Protein AF-0000000079818088 (afdb_homodimer)

Organism: NCBI:txid1608957

Structure (mmCIF, N/CA/C/O backbone):
data_AF-0000000079818088-model_v1
#
loop_
_entity.id
_entity.type
_entity.pdbx_description
1 polymer 'Serine phosphatase RsbU, regulator of sigma subunit'
#
loop_
_atom_site.group_PDB
_atom_site.id
_atom_site.type_symbol
_atom_site.label_atom_id
_atom_site.label_alt_id
_atom_site.label_comp_id
_atom_site.label_asym_id
_atom_site.label_entity_id
_atom_site.label_seq_id
_atom_site.pdbx_PDB_ins_code
_atom_site.Cartn_x
_atom_site.Cartn_y
_atom_site.Cartn_z
_atom_site.occupancy
_atom_site.B_iso_or_equiv
_atom_site.auth_seq_id
_atom_site.auth_comp_id
_atom_site.auth_asym_id
_atom_site.auth_atom_id
_atom_site.pdbx_PDB_model_num
ATOM 1 N N . MET A 1 1 ? -33.312 -54.969 -71.938 1 25.45 1 MET A N 1
ATOM 2 C CA . MET A 1 1 ? -31.859 -55.062 -71.75 1 25.45 1 MET A CA 1
ATOM 3 C C . MET A 1 1 ? -31.438 -54.375 -70.438 1 25.45 1 MET A C 1
ATOM 5 O O . MET A 1 1 ? -31.328 -53.156 -70.375 1 25.45 1 MET A O 1
ATOM 9 N N . THR A 1 2 ? -31.984 -54.812 -69.25 1 28.45 2 THR A N 1
ATOM 10 C CA . THR A 1 2 ? -31.984 -54.469 -67.812 1 28.45 2 THR A CA 1
ATOM 11 C C . THR A 1 2 ? -30.594 -54.688 -67.25 1 28.45 2 THR A C 1
ATOM 13 O O . THR A 1 2 ? -30.094 -55.812 -67.188 1 28.45 2 THR A O 1
ATOM 16 N N . ASP A 1 3 ? -29.594 -53.656 -67.5 1 27.08 3 ASP A N 1
ATOM 17 C CA . ASP A 1 3 ? -28.188 -53.562 -67.062 1 27.08 3 ASP A CA 1
ATOM 18 C C . ASP A 1 3 ? -28.016 -53.688 -65.562 1 27.08 3 ASP A C 1
ATOM 20 O O . ASP A 1 3 ? -28.578 -52.906 -64.812 1 27.08 3 ASP A O 1
ATOM 24 N N . SER A 1 4 ? -27.828 -54.938 -65.062 1 26.77 4 SER A N 1
ATOM 25 C CA . SER A 1 4 ? -27.609 -55.406 -63.719 1 26.77 4 SER A CA 1
ATOM 26 C C . SER A 1 4 ? -26.312 -54.812 -63.125 1 26.77 4 SER A C 1
ATOM 28 O O . SER A 1 4 ? -25.219 -55.125 -63.594 1 26.77 4 SER A O 1
ATOM 30 N N . LEU A 1 5 ? -26.281 -53.531 -62.688 1 28.08 5 LEU A N 1
ATOM 31 C CA . LEU A 1 5 ? -25.188 -52.844 -62 1 28.08 5 LEU A CA 1
ATOM 32 C C . LEU A 1 5 ? -24.719 -53.625 -60.781 1 28.08 5 LEU A C 1
ATOM 34 O O . LEU A 1 5 ? -25.484 -53.844 -59.844 1 28.08 5 LEU A O 1
ATOM 38 N N . SER A 1 6 ? -23.875 -54.719 -60.969 1 26.61 6 SER A N 1
ATOM 39 C CA . SER A 1 6 ? -23.203 -55.531 -59.938 1 26.61 6 SER A CA 1
ATOM 40 C C . SER A 1 6 ? -22.422 -54.625 -58.969 1 26.61 6 SER A C 1
ATOM 42 O O . SER A 1 6 ? -21.688 -53.75 -59.406 1 26.61 6 SER A O 1
ATOM 44 N N . SER A 1 7 ? -22.953 -54.375 -57.812 1 25.59 7 SER A N 1
ATOM 45 C CA . SER A 1 7 ? -22.438 -53.688 -56.656 1 25.59 7 SER A CA 1
ATOM 46 C C . SER A 1 7 ? -21.078 -54.219 -56.219 1 25.59 7 SER A C 1
ATOM 48 O O . SER A 1 7 ? -20.984 -55.344 -55.719 1 25.59 7 SER A O 1
ATOM 50 N N . ARG A 1 8 ? -20 -54.031 -57 1 33.06 8 ARG A N 1
ATOM 51 C CA . ARG A 1 8 ? -18.641 -54.406 -56.594 1 33.06 8 ARG A CA 1
ATOM 52 C C . ARG A 1 8 ? -18.328 -53.875 -55.188 1 33.06 8 ARG A C 1
ATOM 54 O O . ARG A 1 8 ? -18.156 -52.688 -55 1 33.06 8 ARG A O 1
ATOM 61 N N . SER A 1 9 ? -18.984 -54.562 -54.156 1 26.69 9 SER A N 1
ATOM 62 C CA . SER A 1 9 ? -18.516 -54.312 -52.812 1 26.69 9 SER A CA 1
ATOM 63 C C . SER A 1 9 ? -17 -54.469 -52.719 1 26.69 9 SER A C 1
ATOM 65 O O . SER A 1 9 ? -16.484 -55.594 -52.844 1 26.69 9 SER A O 1
ATOM 67 N N . ASP A 1 10 ? -16.188 -53.75 -53.281 1 30.17 10 ASP A N 1
ATOM 68 C CA . ASP A 1 10 ? -14.742 -53.781 -53.156 1 30.17 10 ASP A CA 1
ATOM 69 C C . ASP A 1 10 ? -14.32 -53.969 -51.688 1 30.17 10 ASP A C 1
ATOM 71 O O . ASP A 1 10 ? -14.562 -53.094 -50.844 1 30.17 10 ASP A O 1
ATOM 75 N N . GLY A 1 11 ? -14.484 -55.219 -51.125 1 28.33 11 GLY A N 1
ATOM 76 C CA . GLY A 1 11 ? -14.023 -55.625 -49.812 1 28.33 11 GLY A CA 1
ATOM 77 C C . GLY A 1 11 ? -12.617 -55.156 -49.5 1 28.33 11 GLY A C 1
ATOM 78 O O . GLY A 1 11 ? -11.68 -55.438 -50.25 1 28.33 11 GLY A O 1
ATOM 79 N N . VAL A 1 12 ? -12.43 -54 -49.156 1 34.38 12 VAL A N 1
ATOM 80 C CA . VAL A 1 12 ? -11.148 -53.594 -48.594 1 34.38 12 VAL A CA 1
ATOM 81 C C . VAL A 1 12 ? -10.547 -54.75 -47.781 1 34.38 12 VAL A C 1
ATOM 83 O O . VAL A 1 12 ? -11.188 -55.25 -46.875 1 34.38 12 VAL A O 1
ATOM 86 N N . GLY A 1 13 ? -9.859 -55.688 -48.469 1 32.5 13 GLY A N 1
ATOM 87 C CA . GLY A 1 13 ? -9.102 -56.719 -47.781 1 32.5 13 GLY A CA 1
ATOM 88 C C . GLY A 1 13 ? -8.531 -56.312 -46.469 1 32.5 13 GLY A C 1
ATOM 89 O O . GLY A 1 13 ? -8.445 -55.094 -46.156 1 32.5 13 GLY A O 1
ATOM 90 N N . PRO A 1 14 ? -8.547 -57.188 -45.5 1 33.62 14 PRO A N 1
ATOM 91 C CA . PRO A 1 14 ? -7.949 -56.906 -44.219 1 33.62 14 PRO A CA 1
ATOM 92 C C . PRO A 1 14 ? -6.578 -56.219 -44.312 1 33.62 14 PRO A C 1
ATOM 94 O O . PRO A 1 14 ? -5.742 -56.656 -45.125 1 33.62 14 PRO A O 1
ATOM 97 N N . VAL A 1 15 ? -6.523 -54.938 -44.531 1 37 15 VAL A N 1
ATOM 98 C CA . VAL A 1 15 ? -5.199 -54.344 -44.438 1 37 15 VAL A CA 1
ATOM 99 C C . VAL A 1 15 ? -4.328 -55.156 -43.5 1 37 15 VAL A C 1
ATOM 101 O O . VAL A 1 15 ? -4.66 -55.344 -42.312 1 37 15 VAL A O 1
ATOM 104 N N . LEU A 1 16 ? -3.646 -56.188 -43.969 1 38.75 16 LEU A N 1
ATOM 105 C CA . LEU A 1 16 ? -2.635 -56.938 -43.219 1 38.75 16 LEU A CA 1
ATOM 106 C C . LEU A 1 16 ? -1.847 -56.031 -42.312 1 38.75 16 LEU A C 1
ATOM 108 O O . LEU A 1 16 ? -1.22 -55.062 -42.75 1 38.75 16 LEU A O 1
ATOM 112 N N . VAL A 1 17 ? -2.377 -55.781 -41.188 1 42.09 17 VAL A N 1
ATOM 113 C CA . VAL A 1 17 ? -1.629 -55.125 -40.094 1 42.09 17 VAL A CA 1
ATOM 114 C C . VAL A 1 17 ? -0.232 -55.75 -40 1 42.09 17 VAL A C 1
ATOM 116 O O . VAL A 1 17 ? -0.086 -56.969 -39.812 1 42.09 17 VAL A O 1
ATOM 119 N N . PRO A 1 18 ? 0.665 -55.25 -40.781 1 43.31 18 PRO A N 1
ATOM 120 C CA . PRO A 1 18 ? 1.98 -55.875 -40.625 1 43.31 18 PRO A CA 1
ATOM 121 C C . PRO A 1 18 ? 2.201 -56.406 -39.219 1 43.31 18 PRO A C 1
ATOM 123 O O . PRO A 1 18 ? 1.61 -55.906 -38.25 1 43.31 18 PRO A O 1
ATOM 126 N N . ASP A 1 19 ? 2.504 -57.688 -38.969 1 43.06 19 ASP A N 1
ATOM 127 C CA . ASP A 1 19 ? 2.998 -58.312 -37.719 1 43.06 19 ASP A CA 1
ATOM 128 C C . ASP A 1 19 ? 3.791 -57.312 -36.906 1 43.06 19 ASP A C 1
ATOM 130 O O . ASP A 1 19 ? 4.992 -57.125 -37.094 1 43.06 19 ASP A O 1
ATOM 134 N N . ASP A 1 20 ? 3.531 -56.062 -36.812 1 51.38 20 ASP A N 1
ATOM 135 C CA . ASP A 1 20 ? 4.121 -54.969 -36.062 1 51.38 20 ASP A CA 1
ATOM 136 C C . ASP A 1 20 ? 4.586 -55.438 -34.688 1 51.38 20 ASP A C 1
ATOM 138 O O . ASP A 1 20 ? 3.787 -55.938 -33.906 1 51.38 20 ASP A O 1
ATOM 142 N N . ASP A 1 21 ? 5.934 -55.812 -34.5 1 63.12 21 ASP A N 1
ATOM 143 C CA . ASP A 1 21 ? 6.672 -56.469 -33.438 1 63.12 21 ASP A CA 1
ATOM 144 C C . ASP A 1 21 ? 6.391 -55.781 -32.094 1 63.12 21 ASP A C 1
ATOM 146 O O . ASP A 1 21 ? 6.594 -54.594 -31.938 1 63.12 21 ASP A O 1
ATOM 150 N N . ALA A 1 22 ? 5.418 -56.312 -31.469 1 66.38 22 ALA A N 1
ATOM 151 C CA . ALA A 1 22 ? 5.109 -56 -30.078 1 66.38 22 ALA A CA 1
ATOM 152 C C . ALA A 1 22 ? 6.383 -55.719 -29.281 1 66.38 22 ALA A C 1
ATOM 154 O O . ALA A 1 22 ? 6.391 -54.875 -28.391 1 66.38 22 ALA A O 1
ATOM 155 N N . GLU A 1 23 ? 7.438 -56.375 -29.781 1 71.69 23 GLU A N 1
ATOM 156 C CA . GLU A 1 23 ? 8.703 -56.188 -29.062 1 71.69 23 GLU A CA 1
ATOM 157 C C . GLU A 1 23 ? 9.289 -54.812 -29.328 1 71.69 23 GLU A C 1
ATOM 159 O O . GLU A 1 23 ? 9.789 -54.156 -28.406 1 71.69 23 GLU A O 1
ATOM 164 N N . ASP A 1 24 ? 9.242 -54.406 -30.516 1 73.44 24 ASP A N 1
ATOM 165 C CA . ASP A 1 24 ? 9.766 -53.094 -30.844 1 73.44 24 ASP A CA 1
ATOM 166 C C . ASP A 1 24 ? 8.945 -51.969 -30.188 1 73.44 24 ASP A C 1
ATOM 168 O O . ASP A 1 24 ? 9.492 -50.969 -29.734 1 73.44 24 ASP A O 1
ATOM 172 N N . LEU A 1 25 ? 7.637 -52.25 -30.094 1 70.88 25 LEU A N 1
ATOM 173 C CA . LEU A 1 25 ? 6.75 -51.25 -29.469 1 70.88 25 LEU A CA 1
ATOM 174 C C . LEU A 1 25 ? 7.027 -51.156 -27.969 1 70.88 25 LEU A C 1
ATOM 176 O O . LEU A 1 25 ? 6.93 -50.094 -27.391 1 70.88 25 LEU A O 1
ATOM 180 N N . TYR A 1 26 ? 7.418 -52.281 -27.438 1 74.69 26 TYR A N 1
ATOM 181 C CA . TYR A 1 26 ? 7.789 -52.312 -26.016 1 74.69 26 TYR A CA 1
ATOM 182 C C . TYR A 1 26 ? 9.102 -51.594 -25.781 1 74.69 26 TYR A C 1
ATOM 184 O O . TYR A 1 26 ? 9.203 -50.75 -24.891 1 74.69 26 TYR A O 1
ATOM 192 N N . GLU A 1 27 ? 10.062 -51.875 -26.609 1 79.06 27 GLU A N 1
ATOM 193 C CA . GLU A 1 27 ? 11.422 -51.375 -26.391 1 79.06 27 GLU A CA 1
ATOM 194 C C . GLU A 1 27 ? 11.492 -49.844 -26.578 1 79.06 27 GLU A C 1
ATOM 196 O O . GLU A 1 27 ? 12.273 -49.188 -25.891 1 79.06 27 GLU A O 1
ATOM 201 N N . ARG A 1 28 ? 10.664 -49.281 -27.453 1 76.81 28 ARG A N 1
ATOM 202 C CA . ARG A 1 28 ? 10.781 -47.844 -27.766 1 76.81 28 ARG A CA 1
ATOM 203 C C . ARG A 1 28 ? 9.508 -47.094 -27.406 1 76.81 28 ARG A C 1
ATOM 205 O O . ARG A 1 28 ? 9.125 -46.156 -28.078 1 76.81 28 ARG A O 1
ATOM 212 N N . ALA A 1 29 ? 8.828 -47.719 -26.328 1 74.19 29 ALA A N 1
ATOM 213 C CA . ALA A 1 29 ? 7.637 -47.062 -25.812 1 74.19 29 ALA A CA 1
ATOM 214 C C . ALA A 1 29 ? 7.98 -45.688 -25.234 1 74.19 29 ALA A C 1
ATOM 216 O O . ALA A 1 29 ? 9.109 -45.469 -24.797 1 74.19 29 ALA A O 1
ATOM 217 N N . PRO A 1 30 ? 7.051 -44.625 -25.328 1 74 30 PRO A N 1
ATOM 218 C CA . PRO A 1 30 ? 7.301 -43.312 -24.766 1 74 30 PRO A CA 1
ATOM 219 C C . PRO A 1 30 ? 7.266 -43.281 -23.234 1 74 30 PRO A C 1
ATOM 221 O O . PRO A 1 30 ? 6.879 -42.281 -22.625 1 74 30 PRO A O 1
ATOM 224 N N . CYS A 1 31 ? 7.371 -44.438 -22.656 1 78.69 31 CYS A N 1
ATOM 225 C CA . CYS A 1 31 ? 7.508 -44.594 -21.203 1 78.69 31 CYS A CA 1
ATOM 226 C C . CYS A 1 31 ? 8.438 -45.781 -20.875 1 78.69 31 CYS A C 1
ATOM 228 O O . CYS A 1 31 ? 8.719 -46.594 -21.734 1 78.69 31 CYS A O 1
ATOM 230 N N . GLY A 1 32 ? 8.961 -45.625 -19.75 1 84.19 32 GLY A N 1
ATOM 231 C CA . GLY A 1 32 ? 9.766 -46.75 -19.297 1 84.19 32 GLY A CA 1
ATOM 232 C C . GLY A 1 32 ? 8.938 -47.938 -18.859 1 84.19 32 GLY A C 1
ATOM 233 O O . GLY A 1 32 ? 7.852 -47.75 -18.281 1 84.19 32 GLY A O 1
ATOM 234 N N . TYR A 1 33 ? 9.43 -49.062 -19.219 1 85.56 33 TYR A N 1
ATOM 235 C CA . TYR A 1 33 ? 8.805 -50.312 -18.734 1 85.56 33 TYR A CA 1
ATOM 236 C C . TYR A 1 33 ? 9.812 -51.188 -18 1 85.56 33 TYR A C 1
ATOM 238 O O . TYR A 1 33 ? 10.969 -51.281 -18.422 1 85.56 33 TYR A O 1
ATOM 246 N N . LEU A 1 34 ? 9.32 -51.656 -16.891 1 90 34 LEU A N 1
ATOM 247 C CA . LEU A 1 34 ? 10.109 -52.719 -16.234 1 90 34 LEU A CA 1
ATOM 248 C C . LEU A 1 34 ? 9.203 -53.719 -15.562 1 90 34 LEU A C 1
ATOM 250 O O . LEU A 1 34 ? 8.047 -53.438 -15.25 1 90 34 LEU A O 1
ATOM 254 N N . SER A 1 35 ? 9.625 -54.938 -15.508 1 88.81 35 SER A N 1
ATOM 255 C CA . SER A 1 35 ? 8.938 -56 -14.789 1 88.81 35 SER A CA 1
ATOM 256 C C . SER A 1 35 ? 9.82 -56.594 -13.695 1 88.81 35 SER A C 1
ATOM 258 O O . SER A 1 35 ? 11.039 -56.719 -13.867 1 88.81 35 SER A O 1
ATOM 260 N N . THR A 1 36 ? 9.188 -56.844 -12.633 1 91.31 36 THR A N 1
ATOM 261 C CA . THR A 1 36 ? 9.906 -57.438 -11.523 1 91.31 36 THR A CA 1
ATOM 262 C C . THR A 1 36 ? 9.211 -58.719 -11.062 1 91.31 36 THR A C 1
ATOM 264 O O . THR A 1 36 ? 8.023 -58.906 -11.336 1 91.31 36 THR A O 1
ATOM 267 N N . THR A 1 37 ? 10.039 -59.562 -10.406 1 89.75 37 THR A N 1
ATOM 268 C CA . THR A 1 37 ? 9.453 -60.688 -9.68 1 89.75 37 THR A CA 1
ATOM 269 C C . THR A 1 37 ? 8.68 -60.219 -8.461 1 89.75 37 THR A C 1
ATOM 271 O O . THR A 1 37 ? 8.703 -59.031 -8.141 1 89.75 37 THR A O 1
ATOM 274 N N . ARG A 1 38 ? 7.988 -61.094 -7.789 1 85.44 38 ARG A N 1
ATOM 275 C CA . ARG A 1 38 ? 7.238 -60.781 -6.582 1 85.44 38 ARG A CA 1
ATOM 276 C C . ARG A 1 38 ? 8.164 -60.25 -5.492 1 85.44 38 ARG A C 1
ATOM 278 O O . ARG A 1 38 ? 7.766 -59.406 -4.668 1 85.44 38 ARG A O 1
ATOM 285 N N . THR A 1 39 ? 9.398 -60.688 -5.586 1 86.5 39 THR A N 1
ATOM 286 C CA . THR A 1 39 ? 10.367 -60.281 -4.57 1 86.5 39 THR A CA 1
ATOM 287 C C . THR A 1 39 ? 11.039 -58.969 -4.965 1 86.5 39 THR A C 1
ATOM 289 O O . THR A 1 39 ? 11.836 -58.406 -4.199 1 86.5 39 THR A O 1
ATOM 292 N N . GLY A 1 40 ? 10.773 -58.5 -6.117 1 89.94 40 GLY A N 1
ATOM 293 C CA . GLY A 1 40 ? 11.234 -57.156 -6.477 1 89.94 40 GLY A CA 1
ATOM 294 C C . GLY A 1 40 ? 12.461 -57.188 -7.371 1 89.94 40 GLY A C 1
ATOM 295 O O . GLY A 1 40 ? 13.062 -56.125 -7.629 1 89.94 40 GLY A O 1
ATOM 296 N N . THR A 1 41 ? 12.797 -58.344 -7.898 1 93.5 41 THR A N 1
ATOM 297 C CA . THR A 1 41 ? 13.953 -58.438 -8.781 1 93.5 41 THR A CA 1
ATOM 298 C C . THR A 1 41 ? 13.57 -58.094 -10.219 1 93.5 41 THR A C 1
ATOM 300 O O . THR A 1 41 ? 12.602 -58.656 -10.758 1 93.5 41 THR A O 1
ATOM 303 N N . ILE A 1 42 ? 14.367 -57.281 -10.867 1 94.81 42 ILE A N 1
ATOM 304 C CA . ILE A 1 42 ? 14.07 -56.812 -12.219 1 94.81 42 ILE A CA 1
ATOM 305 C C . ILE A 1 42 ? 14.352 -57.938 -13.219 1 94.81 42 ILE A C 1
ATOM 307 O O . ILE A 1 42 ? 15.461 -58.469 -13.258 1 94.81 42 ILE A O 1
ATOM 311 N N . VAL A 1 43 ? 13.328 -58.156 -14.086 1 90.88 43 VAL A N 1
ATOM 312 C CA . VAL A 1 43 ? 13.484 -59.281 -15.023 1 90.88 43 VAL A CA 1
ATOM 313 C C . VAL A 1 43 ? 13.359 -58.75 -16.453 1 90.88 43 VAL A C 1
ATOM 315 O O . VAL A 1 43 ? 13.781 -59.438 -17.406 1 90.88 43 VAL A O 1
ATOM 318 N N . ARG A 1 44 ? 12.781 -57.625 -16.594 1 88.81 44 ARG A N 1
ATOM 319 C CA . ARG A 1 44 ? 12.641 -57.031 -17.906 1 88.81 44 ARG A CA 1
ATOM 320 C C . ARG A 1 44 ? 12.68 -55.5 -17.828 1 88.81 44 ARG A C 1
ATOM 322 O O . ARG A 1 44 ? 12.219 -54.906 -16.844 1 88.81 44 ARG A O 1
ATOM 329 N N . VAL A 1 45 ? 13.289 -54.906 -18.781 1 91.38 45 VAL A N 1
ATOM 330 C CA . VAL A 1 45 ? 13.383 -53.469 -18.891 1 91.38 45 VAL A CA 1
ATOM 331 C C . VAL A 1 45 ? 13.453 -53.062 -20.359 1 91.38 45 VAL A C 1
ATOM 333 O O . VAL A 1 45 ? 14.117 -53.719 -21.172 1 91.38 45 VAL A O 1
ATOM 336 N N . ASN A 1 46 ? 12.734 -52.031 -20.656 1 87 46 ASN A N 1
ATOM 337 C CA . ASN A 1 46 ? 12.766 -51.625 -22.062 1 87 46 ASN A CA 1
ATOM 338 C C . ASN A 1 46 ? 13.883 -50.656 -22.344 1 87 46 ASN A C 1
ATOM 340 O O . ASN A 1 46 ? 14.516 -50.125 -21.422 1 87 46 ASN A O 1
ATOM 344 N N . GLN A 1 47 ? 14.156 -50.406 -23.594 1 88.75 47 GLN A N 1
ATOM 345 C CA . GLN A 1 47 ? 15.258 -49.562 -24.031 1 88.75 47 GLN A CA 1
ATOM 346 C C . GLN A 1 47 ? 15.047 -48.094 -23.578 1 88.75 47 GLN A C 1
ATOM 348 O O . GLN A 1 47 ? 16 -47.406 -23.203 1 88.75 47 GLN A O 1
ATOM 353 N N . THR A 1 48 ? 13.836 -47.625 -23.625 1 85.19 48 THR A N 1
ATOM 354 C CA . THR A 1 48 ? 13.516 -46.25 -23.234 1 85.19 48 THR A CA 1
ATOM 355 C C . THR A 1 48 ? 13.969 -45.969 -21.797 1 85.19 48 THR A C 1
ATOM 357 O O . THR A 1 48 ? 14.641 -44.969 -21.531 1 85.19 48 THR A O 1
ATOM 360 N N . LEU A 1 49 ? 13.641 -46.844 -20.922 1 90.62 49 LEU A N 1
ATOM 361 C CA . LEU A 1 49 ? 14.016 -46.656 -19.516 1 90.62 49 LEU A CA 1
ATOM 362 C C . LEU A 1 49 ? 15.531 -46.719 -19.344 1 90.62 49 LEU A C 1
ATOM 364 O O . LEU A 1 49 ? 16.109 -45.969 -18.562 1 90.62 49 LEU A O 1
ATOM 368 N N . LEU A 1 50 ? 16.141 -47.594 -20.125 1 94.5 50 LEU A N 1
ATOM 369 C CA . LEU A 1 50 ? 17.609 -47.688 -20.078 1 94.5 50 LEU A CA 1
ATOM 370 C C . LEU A 1 50 ? 18.266 -46.375 -20.484 1 94.5 50 LEU A C 1
ATOM 372 O O . LEU A 1 50 ? 19.219 -45.938 -19.859 1 94.5 50 LEU A O 1
ATOM 376 N N . GLU A 1 51 ? 17.719 -45.812 -21.438 1 92.56 51 GLU A N 1
ATOM 377 C CA . GLU A 1 51 ? 18.25 -44.531 -21.906 1 92.56 51 GLU A CA 1
ATOM 378 C C . GLU A 1 51 ? 18.047 -43.438 -20.875 1 92.56 51 GLU A C 1
ATOM 380 O O . GLU A 1 51 ? 18.938 -42.625 -20.641 1 92.56 51 GLU A O 1
ATOM 385 N N . TRP A 1 52 ? 16.859 -43.469 -20.281 1 90 52 TRP A N 1
ATOM 386 C CA . TRP A 1 52 ? 16.578 -42.469 -19.25 1 90 52 TRP A CA 1
ATOM 387 C C . TRP A 1 52 ? 17.562 -42.594 -18.094 1 90 52 TRP A C 1
ATOM 389 O O . TRP A 1 52 ? 18 -41.562 -17.547 1 90 52 TRP A O 1
ATOM 399 N N . LEU A 1 53 ? 17.906 -43.781 -17.766 1 94.81 53 LEU A N 1
ATOM 400 C CA . LEU A 1 53 ? 18.734 -44.031 -16.594 1 94.81 53 LEU A CA 1
ATOM 401 C C . LEU A 1 53 ? 20.219 -44 -16.953 1 94.81 53 LEU A C 1
ATOM 403 O O . LEU A 1 53 ? 21.078 -44 -16.062 1 94.81 53 LEU A O 1
ATOM 407 N N . GLY A 1 54 ? 20.484 -44 -18.266 1 94.5 54 GLY A N 1
ATOM 408 C CA . GLY A 1 54 ? 21.859 -44.094 -18.703 1 94.5 54 GLY A CA 1
ATOM 409 C C . GLY A 1 54 ? 22.516 -45.438 -18.328 1 94.5 54 GLY A C 1
ATOM 410 O O . GLY A 1 54 ? 23.688 -45.469 -17.922 1 94.5 54 GLY A O 1
ATOM 411 N N . ALA A 1 55 ? 21.734 -46.406 -18.359 1 95.19 55 ALA A N 1
ATOM 412 C CA . ALA A 1 55 ? 22.203 -47.719 -17.922 1 95.19 55 ALA A CA 1
ATOM 413 C C . ALA A 1 55 ? 22.125 -48.719 -19.062 1 95.19 55 ALA A C 1
ATOM 415 O O . ALA A 1 55 ? 21.391 -48.531 -20.031 1 95.19 55 ALA A O 1
ATOM 416 N N . GLU A 1 56 ? 22.891 -49.781 -18.969 1 94.94 56 GLU A N 1
ATOM 417 C CA . GLU A 1 56 ? 22.781 -50.938 -19.859 1 94.94 56 GLU A CA 1
ATOM 418 C C . GLU A 1 56 ? 21.891 -52 -19.266 1 94.94 56 GLU A C 1
ATOM 420 O O . GLU A 1 56 ? 21.672 -52.031 -18.047 1 94.94 56 GLU A O 1
ATOM 425 N N . ARG A 1 57 ? 21.344 -52.844 -20.094 1 94.06 57 ARG A N 1
ATOM 426 C CA . ARG A 1 57 ? 20.391 -53.844 -19.672 1 94.06 57 ARG A CA 1
ATOM 427 C C . ARG A 1 57 ? 21 -54.75 -18.594 1 94.06 57 ARG A C 1
ATOM 429 O O . ARG A 1 57 ? 20.328 -55.094 -17.625 1 94.06 57 ARG A O 1
ATOM 436 N N . GLU A 1 58 ? 22.312 -55 -18.703 1 92.81 58 GLU A N 1
ATOM 437 C CA . GLU A 1 58 ? 23.016 -55.875 -17.766 1 92.81 58 GLU A CA 1
ATOM 438 C C . GLU A 1 58 ? 23.156 -55.219 -16.391 1 92.81 58 GLU A C 1
ATOM 440 O O . GLU A 1 58 ? 23.25 -55.938 -15.383 1 92.81 58 GLU A O 1
ATOM 445 N N . ASP A 1 59 ? 23.078 -53.969 -16.375 1 93.62 59 ASP A N 1
ATOM 446 C CA . ASP A 1 59 ? 23.234 -53.25 -15.117 1 93.62 59 ASP A CA 1
ATOM 447 C C . ASP A 1 59 ? 21.969 -53.344 -14.266 1 93.62 59 ASP A C 1
ATOM 449 O O . ASP A 1 59 ? 22.016 -53.125 -13.055 1 93.62 59 ASP A O 1
ATOM 453 N N . LEU A 1 60 ? 20.844 -53.625 -14.906 1 94.25 60 LEU A N 1
ATOM 454 C CA . LEU A 1 60 ? 19.578 -53.531 -14.188 1 94.25 60 LEU A CA 1
ATOM 455 C C . LEU A 1 60 ? 18.984 -54.938 -13.977 1 94.25 60 LEU A C 1
ATOM 457 O O . LEU A 1 60 ? 18.391 -55.219 -12.93 1 94.25 60 LEU A O 1
ATOM 461 N N . LEU A 1 61 ? 19.172 -55.812 -14.93 1 93.56 61 LEU A N 1
ATOM 462 C CA . LEU A 1 61 ? 18.578 -57.156 -14.836 1 93.56 61 LEU A CA 1
ATOM 463 C C . LEU A 1 61 ? 19.141 -57.906 -13.648 1 93.56 61 LEU A C 1
ATOM 465 O O . LEU A 1 61 ? 20.344 -57.906 -13.422 1 93.56 61 LEU A O 1
ATOM 469 N N . GLY A 1 62 ? 18.281 -58.438 -12.891 1 93.19 62 GLY A N 1
ATOM 470 C CA . GLY A 1 62 ? 18.703 -59.25 -11.75 1 93.19 62 GLY A CA 1
ATOM 471 C C . GLY A 1 62 ? 18.859 -58.438 -10.484 1 93.19 62 GLY A C 1
ATOM 472 O O . GLY A 1 62 ? 19.078 -58.969 -9.406 1 93.19 62 GLY A O 1
ATOM 473 N N . LYS A 1 63 ? 18.797 -57.219 -10.562 1 94.75 63 LYS A N 1
ATOM 474 C CA . LYS A 1 63 ? 18.938 -56.344 -9.398 1 94.75 63 LYS A CA 1
ATOM 475 C C . LYS A 1 63 ? 17.562 -55.969 -8.82 1 94.75 63 LYS A C 1
ATOM 477 O O . LYS A 1 63 ? 16.547 -56.062 -9.523 1 94.75 63 LYS A O 1
ATOM 482 N N . PRO A 1 64 ? 17.609 -55.562 -7.473 1 95.06 64 PRO A N 1
ATOM 483 C CA . PRO A 1 64 ? 16.344 -55.156 -6.883 1 95.06 64 PRO A CA 1
ATOM 484 C C . PRO A 1 64 ? 15.852 -53.812 -7.426 1 95.06 64 PRO A C 1
ATOM 486 O O . PRO A 1 64 ? 16.656 -52.906 -7.695 1 95.06 64 PRO A O 1
ATOM 489 N N . PHE A 1 65 ? 14.484 -53.688 -7.602 1 94.56 65 PHE A N 1
ATOM 490 C CA . PHE A 1 65 ? 13.836 -52.438 -8.047 1 94.56 65 PHE A CA 1
ATOM 491 C C . PHE A 1 65 ? 14.234 -51.281 -7.156 1 94.56 65 PHE A C 1
ATOM 493 O O . PHE A 1 65 ? 14.398 -50.156 -7.637 1 94.56 65 PHE A O 1
ATOM 500 N N . THR A 1 66 ? 14.438 -51.5 -5.867 1 94.69 66 THR A N 1
ATOM 501 C CA . THR A 1 66 ? 14.727 -50.469 -4.875 1 94.69 66 THR A CA 1
ATOM 502 C C . THR A 1 66 ? 16.078 -49.812 -5.145 1 94.69 66 THR A C 1
ATOM 504 O O . THR A 1 66 ? 16.359 -48.719 -4.656 1 94.69 66 THR A O 1
ATOM 507 N N . ASP A 1 67 ? 16.906 -50.531 -5.965 1 94.44 67 ASP A N 1
ATOM 508 C CA . ASP A 1 67 ? 18.219 -50 -6.285 1 94.44 67 ASP A CA 1
ATOM 509 C C . ASP A 1 67 ? 18.094 -48.781 -7.191 1 94.44 67 ASP A C 1
ATOM 511 O O . ASP A 1 67 ? 19.016 -47.969 -7.289 1 94.44 67 ASP A O 1
ATOM 515 N N . LEU A 1 68 ? 16.969 -48.688 -7.852 1 95.62 68 LEU A N 1
ATOM 516 C CA . LEU A 1 68 ? 16.75 -47.562 -8.758 1 95.62 68 LEU A CA 1
ATOM 517 C C . LEU A 1 68 ? 16.25 -46.344 -7.996 1 95.62 68 LEU A C 1
ATOM 519 O O . LEU A 1 68 ? 16.172 -45.25 -8.555 1 95.62 68 LEU A O 1
ATOM 523 N N . LEU A 1 69 ? 15.891 -46.531 -6.777 1 95.62 69 LEU A N 1
ATOM 524 C CA . LEU A 1 69 ? 15.18 -45.469 -6.039 1 95.62 69 LEU A CA 1
ATOM 525 C C . LEU A 1 69 ? 16.141 -44.688 -5.168 1 95.62 69 LEU A C 1
ATOM 527 O O . LEU A 1 69 ? 17.156 -45.219 -4.699 1 95.62 69 LEU A O 1
ATOM 531 N N . SER A 1 70 ? 15.812 -43.406 -4.973 1 94.06 70 SER A N 1
ATOM 532 C CA . SER A 1 70 ? 16.5 -42.594 -3.977 1 94.06 70 SER A CA 1
ATOM 533 C C . SER A 1 70 ? 16.219 -43.094 -2.564 1 94.06 70 SER A C 1
ATOM 535 O O . SER A 1 70 ? 15.367 -43.969 -2.365 1 94.06 70 SER A O 1
ATOM 537 N N . ALA A 1 71 ? 17 -42.5 -1.574 1 91.25 71 ALA A N 1
ATOM 538 C CA . ALA A 1 71 ? 16.797 -42.875 -0.181 1 91.25 71 ALA A CA 1
ATOM 539 C C . ALA A 1 71 ? 15.344 -42.656 0.239 1 91.25 71 ALA A C 1
ATOM 541 O O . ALA A 1 71 ? 14.719 -43.531 0.838 1 91.25 71 ALA A O 1
ATOM 542 N N . GLY A 1 72 ? 14.859 -41.531 -0.065 1 88.31 72 GLY A N 1
ATOM 543 C CA . GLY A 1 72 ? 13.461 -41.25 0.217 1 88.31 72 GLY A CA 1
ATOM 544 C C . GLY A 1 72 ? 12.5 -42.188 -0.515 1 88.31 72 GLY A C 1
ATOM 545 O O . GLY A 1 72 ? 11.5 -42.625 0.052 1 88.31 72 GLY A O 1
ATOM 546 N N . GLY A 1 73 ? 12.836 -42.469 -1.792 1 89.06 73 GLY A N 1
ATOM 547 C CA . GLY A 1 73 ? 12.023 -43.375 -2.58 1 89.06 73 GLY A CA 1
ATOM 548 C C . GLY A 1 73 ? 11.945 -44.75 -1.988 1 89.06 73 GLY A C 1
ATOM 549 O O . GLY A 1 73 ? 10.898 -45.406 -2.029 1 89.06 73 GLY A O 1
ATOM 550 N N . ARG A 1 74 ? 13.039 -45.281 -1.406 1 92.38 74 ARG A N 1
ATOM 551 C CA . ARG A 1 74 ? 13.086 -46.594 -0.792 1 92.38 74 ARG A CA 1
ATOM 552 C C . ARG A 1 74 ? 12.156 -46.688 0.415 1 92.38 74 ARG A C 1
ATOM 554 O O . ARG A 1 74 ? 11.453 -47.656 0.6 1 92.38 74 ARG A O 1
ATOM 561 N N . ILE A 1 75 ? 12.219 -45.562 1.174 1 91.19 75 ILE A N 1
ATOM 562 C CA . ILE A 1 75 ? 11.336 -45.5 2.338 1 91.19 75 ILE A CA 1
ATOM 563 C C . ILE A 1 75 ? 9.883 -45.531 1.886 1 91.19 75 ILE A C 1
ATOM 565 O O . ILE A 1 75 ? 9.078 -46.312 2.416 1 91.19 75 ILE A O 1
ATOM 569 N N . TYR A 1 76 ? 9.539 -44.781 0.935 1 90.31 76 TYR A N 1
ATOM 570 C CA . TYR A 1 76 ? 8.172 -44.719 0.428 1 90.31 76 TYR A CA 1
ATOM 571 C C . TYR A 1 76 ? 7.75 -46.062 -0.163 1 90.31 76 TYR A C 1
ATOM 573 O O . TYR A 1 76 ? 6.605 -46.5 0.001 1 90.31 76 TYR A O 1
ATOM 581 N N . HIS A 1 77 ? 8.672 -46.656 -0.95 1 90.5 77 HIS A N 1
ATOM 582 C CA . HIS A 1 77 ? 8.414 -47.969 -1.539 1 90.5 77 HIS A CA 1
ATOM 583 C C . HIS A 1 77 ? 8.016 -49 -0.471 1 90.5 77 HIS A C 1
ATOM 585 O O . HIS A 1 77 ? 7.023 -49.719 -0.622 1 90.5 77 HIS A O 1
ATOM 591 N N . GLU A 1 78 ? 8.766 -49.031 0.637 1 89.06 78 GLU A N 1
ATOM 592 C CA . GLU A 1 78 ? 8.5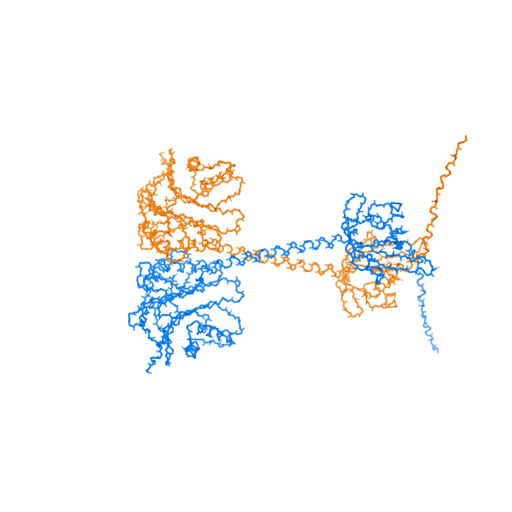47 -50 1.696 1 89.06 78 GLU A CA 1
ATOM 593 C C . GLU A 1 78 ? 7.277 -49.719 2.48 1 89.06 78 GLU A C 1
ATOM 595 O O . GLU A 1 78 ? 6.57 -50.625 2.904 1 89.06 78 GLU A O 1
ATOM 600 N N . THR A 1 79 ? 7.031 -48.406 2.656 1 88.88 79 THR A N 1
ATOM 601 C CA . THR A 1 79 ? 5.961 -48 3.561 1 88.88 79 THR A CA 1
ATOM 602 C C . THR A 1 79 ? 4.637 -47.875 2.812 1 88.88 79 THR A C 1
ATOM 604 O O . THR A 1 79 ? 3.566 -48.031 3.402 1 88.88 79 THR A O 1
ATOM 607 N N . HIS A 1 80 ? 4.621 -47.562 1.605 1 88.12 80 HIS A N 1
ATOM 608 C CA . HIS A 1 80 ? 3.389 -47.281 0.885 1 88.12 80 HIS A CA 1
ATOM 609 C C . HIS A 1 80 ? 3.252 -48.156 -0.359 1 88.12 80 HIS A C 1
ATOM 611 O O . HIS A 1 80 ? 2.291 -48.906 -0.486 1 88.12 80 HIS A O 1
ATOM 617 N N . TYR A 1 81 ? 4.258 -48.156 -1.213 1 88.25 81 TYR A N 1
ATOM 618 C CA . TYR A 1 81 ? 4.207 -48.812 -2.516 1 88.25 81 TYR A CA 1
ATOM 619 C C . TYR A 1 81 ? 3.945 -50.312 -2.365 1 88.25 81 TYR A C 1
ATOM 621 O O . TYR A 1 81 ? 2.955 -50.812 -2.885 1 88.25 81 TYR A O 1
ATOM 629 N N . ARG A 1 82 ? 4.832 -51.031 -1.628 1 89.31 82 ARG A N 1
ATOM 630 C CA . ARG A 1 82 ? 4.773 -52.469 -1.504 1 89.31 82 ARG A CA 1
ATOM 631 C C . ARG A 1 82 ? 3.473 -52.906 -0.841 1 89.31 82 ARG A C 1
ATOM 633 O O . ARG A 1 82 ? 2.783 -53.812 -1.347 1 89.31 82 ARG A O 1
ATOM 640 N N . PRO A 1 83 ? 3.164 -52.219 0.238 1 90.12 83 PRO A N 1
ATOM 641 C CA . PRO A 1 83 ? 1.906 -52.625 0.872 1 90.12 83 PRO A CA 1
ATOM 642 C C . PRO A 1 83 ? 0.694 -52.406 -0.029 1 90.12 83 PRO A C 1
ATOM 644 O O . PRO A 1 83 ? -0.2 -53.25 -0.089 1 90.12 83 PRO A O 1
ATOM 647 N N . MET A 1 84 ? 0.657 -51.312 -0.667 1 87.19 84 MET A N 1
ATOM 648 C CA . MET A 1 84 ? -0.47 -51 -1.541 1 87.19 84 MET A CA 1
ATOM 649 C C . MET A 1 84 ? -0.576 -52.031 -2.676 1 87.19 84 MET A C 1
ATOM 651 O O . MET A 1 84 ? -1.676 -52.438 -3.031 1 87.19 84 MET A O 1
ATOM 655 N N . LEU A 1 85 ? 0.51 -52.375 -3.27 1 87.38 85 LEU A N 1
ATOM 656 C CA . LEU A 1 85 ? 0.541 -53.344 -4.348 1 87.38 85 LEU A CA 1
ATOM 657 C C . LEU A 1 85 ? 0.076 -54.719 -3.852 1 87.38 85 LEU A C 1
ATOM 659 O O . LEU A 1 85 ? -0.655 -55.438 -4.555 1 87.38 85 LEU A O 1
ATOM 663 N N . SER A 1 86 ? 0.499 -55.094 -2.697 1 87.75 86 SER A N 1
ATOM 664 C CA . SER A 1 86 ? 0.121 -56.375 -2.119 1 87.75 86 SER A CA 1
ATOM 665 C C . SER A 1 86 ? -1.375 -56.438 -1.829 1 87.75 86 SER A C 1
ATOM 667 O O . SER A 1 86 ? -2.014 -57.469 -2.035 1 87.75 86 SER A O 1
ATOM 669 N N . LEU A 1 87 ? -1.816 -55.344 -1.408 1 89.12 87 LEU A N 1
ATOM 670 C CA . LEU A 1 87 ? -3.205 -55.312 -0.964 1 89.12 87 LEU A CA 1
ATOM 671 C C . LEU A 1 87 ? -4.148 -55.125 -2.148 1 89.12 87 LEU A C 1
ATOM 673 O O . LEU A 1 87 ? -5.195 -55.781 -2.213 1 89.12 87 LEU A O 1
ATOM 677 N N . HIS A 1 88 ? -3.809 -54.344 -2.99 1 86.19 88 HIS A N 1
ATOM 678 C CA . HIS A 1 88 ? -4.746 -53.938 -4.035 1 86.19 88 HIS A CA 1
ATOM 679 C C . HIS A 1 88 ? -4.355 -54.562 -5.383 1 86.19 88 HIS A C 1
ATOM 681 O O . HIS A 1 88 ? -5.141 -54.5 -6.332 1 86.19 88 HIS A O 1
ATOM 687 N N . GLY A 1 89 ? -3.119 -55.062 -5.453 1 86.06 89 GLY A N 1
ATOM 688 C CA . GLY A 1 89 ? -2.641 -55.656 -6.695 1 86.06 89 GLY A CA 1
ATOM 689 C C . GLY A 1 89 ? -2.211 -54.625 -7.715 1 86.06 89 GLY A C 1
ATOM 690 O O . GLY A 1 89 ? -1.779 -54.969 -8.82 1 86.06 89 GLY A O 1
ATOM 691 N N . THR A 1 90 ? -2.508 -53.344 -7.332 1 84.56 90 THR A N 1
ATOM 692 C CA . THR A 1 90 ? -2.113 -52.25 -8.242 1 84.56 90 THR A CA 1
ATOM 693 C C . THR A 1 90 ? -1.749 -51 -7.465 1 84.56 90 THR A C 1
ATOM 695 O O . THR A 1 90 ? -2.193 -50.812 -6.328 1 84.56 90 THR A O 1
ATOM 698 N N . VAL A 1 91 ? -0.812 -50.219 -7.98 1 84 91 VAL A N 1
ATOM 699 C CA . VAL A 1 91 ? -0.502 -48.844 -7.535 1 84 91 VAL A CA 1
ATOM 700 C C . VAL A 1 91 ? -0.465 -47.906 -8.742 1 84 91 VAL A C 1
ATOM 702 O O . VAL A 1 91 ? -0.025 -48.312 -9.82 1 84 91 VAL A O 1
ATOM 705 N N . ARG A 1 92 ? -1.062 -46.719 -8.5 1 74.81 92 ARG A N 1
ATOM 706 C CA . ARG A 1 92 ? -1.163 -45.781 -9.617 1 74.81 92 ARG A CA 1
ATOM 707 C C . ARG A 1 92 ? -0.574 -44.438 -9.258 1 74.81 92 ARG A C 1
ATOM 709 O O . ARG A 1 92 ? -0.81 -43.906 -8.156 1 74.81 92 ARG A O 1
ATOM 716 N N . GLU A 1 93 ? 0.221 -43.938 -10.227 1 76.38 93 GLU A N 1
ATOM 717 C CA . GLU A 1 93 ? 0.708 -42.562 -10.211 1 76.38 93 GLU A CA 1
ATOM 718 C C . GLU A 1 93 ? 1.464 -42.25 -8.922 1 76.38 93 GLU A C 1
ATOM 720 O O . GLU A 1 93 ? 1.196 -41.25 -8.266 1 76.38 93 GLU A O 1
ATOM 725 N N . ILE A 1 94 ? 2.305 -43.125 -8.57 1 83.12 94 ILE A N 1
ATOM 726 C CA . ILE A 1 94 ? 3.164 -42.906 -7.41 1 83.12 94 ILE A CA 1
ATOM 727 C C . ILE A 1 94 ? 4.418 -42.125 -7.832 1 83.12 94 ILE A C 1
ATOM 729 O O . ILE A 1 94 ? 5.129 -42.562 -8.75 1 83.12 94 ILE A O 1
ATOM 733 N N . ALA A 1 95 ? 4.586 -41.031 -7.172 1 85.94 95 ALA A N 1
ATOM 734 C CA . ALA A 1 95 ? 5.758 -40.219 -7.477 1 85.94 95 ALA A CA 1
ATOM 735 C C . ALA A 1 95 ? 7 -40.781 -6.777 1 85.94 95 ALA A C 1
ATOM 737 O O . ALA A 1 95 ? 7 -40.969 -5.559 1 85.94 95 ALA A O 1
ATOM 738 N N . LEU A 1 96 ? 8.047 -41.094 -7.547 1 90.44 96 LEU A N 1
ATOM 739 C CA . LEU A 1 96 ? 9.328 -41.562 -7.031 1 90.44 96 LEU A CA 1
ATOM 740 C C . LEU A 1 96 ? 10.484 -40.844 -7.727 1 90.44 96 LEU A C 1
ATOM 742 O O . LEU A 1 96 ? 10.297 -40.25 -8.781 1 90.44 96 LEU A O 1
ATOM 746 N N . ASP A 1 97 ? 11.625 -40.938 -7.133 1 93.5 97 ASP A N 1
ATOM 747 C CA . ASP A 1 97 ? 12.867 -40.469 -7.758 1 93.5 97 ASP A CA 1
ATOM 748 C C . ASP A 1 97 ? 13.773 -41.656 -8.094 1 93.5 97 ASP A C 1
ATOM 750 O O . ASP A 1 97 ? 14.281 -42.344 -7.195 1 93.5 97 ASP A O 1
ATOM 754 N N . PHE A 1 98 ? 13.883 -41.875 -9.438 1 95.19 98 PHE A N 1
ATOM 755 C CA . PHE A 1 98 ? 14.867 -42.844 -9.859 1 95.19 98 PHE A CA 1
ATOM 756 C C . PHE A 1 98 ? 16.266 -42.25 -9.859 1 95.19 98 PHE A C 1
ATOM 758 O O . PHE A 1 98 ? 16.438 -41.031 -10.086 1 95.19 98 PHE A O 1
ATOM 765 N N . VAL A 1 99 ? 17.25 -43.031 -9.531 1 96.56 99 VAL A N 1
ATOM 766 C CA . VAL A 1 99 ? 18.641 -42.562 -9.547 1 96.56 99 VAL A CA 1
ATOM 767 C C . VAL A 1 99 ? 19.344 -43.094 -10.805 1 96.56 99 VAL A C 1
ATOM 769 O O . VAL A 1 99 ? 19.422 -44.281 -11.031 1 96.56 99 VAL A O 1
ATOM 772 N N . ARG A 1 100 ? 19.828 -42.125 -11.539 1 95.38 100 ARG A N 1
ATOM 773 C CA . ARG A 1 100 ? 20.531 -42.469 -12.781 1 95.38 100 ARG A CA 1
ATOM 774 C C . ARG A 1 100 ? 21.938 -42.969 -12.492 1 95.38 100 ARG A C 1
ATOM 776 O O . ARG A 1 100 ? 22.391 -42.906 -11.344 1 95.38 100 ARG A O 1
ATOM 783 N N . GLN A 1 101 ? 22.578 -43.438 -13.586 1 92.94 101 GLN A N 1
ATOM 784 C CA . GLN A 1 101 ? 23.938 -43.938 -13.453 1 92.94 101 GLN A CA 1
ATOM 785 C C . GLN A 1 101 ? 24.891 -42.812 -13.055 1 92.94 101 GLN A C 1
ATOM 787 O O . GLN A 1 101 ? 25.891 -43.062 -12.359 1 92.94 101 GLN A O 1
ATOM 792 N N . ASP A 1 102 ? 24.594 -41.594 -13.422 1 93 102 ASP A N 1
ATOM 793 C CA . ASP A 1 102 ? 25.438 -40.438 -13.086 1 93 102 ASP A CA 1
ATOM 794 C C . ASP A 1 102 ? 25.062 -39.875 -11.727 1 93 102 ASP A C 1
ATOM 796 O O . ASP A 1 102 ? 25.516 -38.781 -11.359 1 93 102 ASP A O 1
ATOM 800 N N . ALA A 1 103 ? 24.25 -40.438 -11.008 1 92.31 103 ALA A N 1
ATOM 801 C CA . ALA A 1 103 ? 23.859 -40.125 -9.641 1 92.31 103 ALA A CA 1
ATOM 802 C C . ALA A 1 103 ? 22.875 -38.969 -9.609 1 92.31 103 ALA A C 1
ATOM 804 O O . ALA A 1 103 ? 22.531 -38.469 -8.531 1 92.31 103 ALA A O 1
ATOM 805 N N . THR A 1 104 ? 22.391 -38.531 -10.781 1 94.12 104 THR A N 1
ATOM 806 C CA . THR A 1 104 ? 21.344 -37.531 -10.797 1 94.12 104 THR A CA 1
ATOM 807 C C . THR A 1 104 ? 19.969 -38.188 -10.594 1 94.12 104 THR A C 1
ATOM 809 O O . THR A 1 104 ? 19.812 -39.375 -10.805 1 94.12 104 THR A O 1
ATOM 812 N N . ARG A 1 105 ? 19.078 -37.312 -10.148 1 93.5 105 ARG A N 1
ATOM 813 C CA . ARG A 1 105 ? 17.734 -37.844 -9.875 1 93.5 105 ARG A CA 1
ATOM 814 C C . ARG A 1 105 ? 16.797 -37.594 -11.047 1 93.5 105 ARG A C 1
ATOM 816 O O . ARG A 1 105 ? 16.875 -36.531 -11.688 1 93.5 105 ARG A O 1
ATOM 823 N N . LEU A 1 106 ? 16.016 -38.594 -11.359 1 93.12 106 LEU A N 1
ATOM 824 C CA . LEU A 1 106 ? 14.953 -38.5 -12.359 1 93.12 106 LEU A CA 1
ATOM 825 C C . LEU A 1 106 ? 13.578 -38.625 -11.719 1 93.12 106 LEU A C 1
ATOM 827 O O . LEU A 1 106 ? 13.18 -39.719 -11.312 1 93.12 106 LEU A O 1
ATOM 831 N N . PRO A 1 107 ? 12.883 -37.5 -11.625 1 90.31 107 PRO A N 1
ATOM 832 C CA . PRO A 1 107 ? 11.516 -37.625 -11.117 1 90.31 107 PRO A CA 1
ATOM 833 C C . PRO A 1 107 ? 10.617 -38.438 -12.047 1 90.31 107 PRO A C 1
ATOM 835 O O . PRO A 1 107 ? 10.609 -38.219 -13.258 1 90.31 107 PRO A O 1
ATOM 838 N N . VAL A 1 108 ? 9.922 -39.438 -11.438 1 88.31 108 VAL A N 1
ATOM 839 C CA . VAL A 1 108 ? 9.086 -40.312 -12.258 1 88.31 108 VAL A CA 1
ATOM 840 C C . VAL A 1 108 ? 7.746 -40.531 -11.578 1 88.31 108 VAL A C 1
ATOM 842 O O . VAL A 1 108 ? 7.602 -40.281 -10.375 1 88.31 108 VAL A O 1
ATOM 845 N N . LEU A 1 109 ? 6.773 -40.844 -12.406 1 83.56 109 LEU A N 1
ATOM 846 C CA . LEU A 1 109 ? 5.508 -41.406 -11.953 1 83.56 109 LEU A CA 1
ATOM 847 C C . LEU A 1 109 ? 5.418 -42.875 -12.297 1 83.56 109 LEU A C 1
ATOM 849 O O . LEU A 1 109 ? 5.648 -43.281 -13.445 1 83.56 109 LEU A O 1
ATOM 853 N N . VAL A 1 110 ? 5.098 -43.719 -11.258 1 87.62 110 VAL A N 1
ATOM 854 C CA . VAL A 1 110 ? 5.129 -45.188 -11.469 1 87.62 110 VAL A CA 1
ATOM 855 C C . VAL A 1 110 ? 3.721 -45.75 -11.336 1 87.62 110 VAL A C 1
ATOM 857 O O . VAL A 1 110 ? 2.963 -45.344 -10.453 1 87.62 110 VAL A O 1
ATOM 860 N N . ASN A 1 111 ? 3.385 -46.531 -12.297 1 83.12 111 ASN A N 1
ATOM 861 C CA . ASN A 1 111 ? 2.205 -47.406 -12.25 1 83.12 111 ASN A CA 1
ATOM 862 C C . ASN A 1 111 ? 2.586 -48.875 -12.258 1 83.12 111 ASN A C 1
ATOM 864 O O . ASN A 1 111 ? 3.354 -49.312 -13.117 1 83.12 111 ASN A O 1
ATOM 868 N N . SER A 1 112 ? 2.111 -49.625 -11.281 1 86.75 112 SER A N 1
ATOM 869 C CA . SER A 1 112 ? 2.457 -51.062 -11.211 1 86.75 112 SER A CA 1
ATOM 870 C C . SER A 1 112 ? 1.217 -51.906 -11.023 1 86.75 112 SER A C 1
ATOM 872 O O . SER A 1 112 ? 0.218 -51.469 -10.461 1 86.75 112 SER A O 1
ATOM 874 N N . ARG A 1 113 ? 1.327 -53.094 -11.586 1 84.81 113 ARG A N 1
ATOM 875 C CA . ARG A 1 113 ? 0.269 -54.094 -11.414 1 84.81 113 ARG A CA 1
ATOM 876 C C . ARG A 1 113 ? 0.846 -55.5 -11.312 1 84.81 113 ARG A C 1
ATOM 878 O O . ARG A 1 113 ? 1.77 -55.844 -12.047 1 84.81 113 ARG A O 1
ATOM 885 N N . VAL A 1 114 ? 0.231 -56.281 -10.516 1 86.19 114 VAL A N 1
ATOM 886 C CA . VAL A 1 114 ? 0.596 -57.688 -10.406 1 86.19 114 VAL A CA 1
ATOM 887 C C . VAL A 1 114 ? -0.098 -58.5 -11.508 1 86.19 114 VAL A C 1
ATOM 889 O O . VAL A 1 114 ? -1.307 -58.375 -11.719 1 86.19 114 VAL A O 1
ATOM 892 N N . VAL A 1 115 ? 0.71 -59.125 -12.281 1 80.44 115 VAL A N 1
ATOM 893 C CA . VAL A 1 115 ? 0.147 -59.906 -13.383 1 80.44 115 VAL A CA 1
ATOM 894 C C . VAL A 1 115 ? 0.506 -61.375 -13.219 1 80.44 115 VAL A C 1
ATOM 896 O O . VAL A 1 115 ? 1.636 -61.719 -12.852 1 80.44 115 VAL A O 1
ATOM 899 N N . VAL A 1 116 ? -0.494 -62.219 -13.469 1 76.12 116 VAL A N 1
ATOM 900 C CA . VAL A 1 116 ? -0.28 -63.656 -13.484 1 76.12 116 VAL A CA 1
ATOM 901 C C . VAL A 1 116 ? -0.146 -64.188 -14.922 1 76.12 116 VAL A C 1
ATOM 903 O O . VAL A 1 116 ? -1.068 -64 -15.727 1 76.12 116 VAL A O 1
ATOM 906 N N . PRO A 1 117 ? 1.036 -64.625 -15.258 1 67.5 117 PRO A N 1
ATOM 907 C CA . PRO A 1 117 ? 1.211 -65.125 -16.641 1 67.5 117 PRO A CA 1
ATOM 908 C C . PRO A 1 117 ? 0.227 -66.25 -17.016 1 67.5 117 PRO A C 1
ATOM 910 O O . PRO A 1 117 ? -0.196 -67 -16.156 1 67.5 117 PRO A O 1
ATOM 913 N N . SER A 1 118 ? -0.328 -66.125 -18.297 1 63.75 118 SER A N 1
ATOM 914 C CA . SER A 1 118 ? -1.282 -67.062 -18.797 1 63.75 118 SER A CA 1
ATOM 915 C C . SER A 1 118 ? -0.71 -68.5 -18.719 1 63.75 118 SER A C 1
ATOM 917 O O . SER A 1 118 ? -1.459 -69.5 -18.609 1 63.75 118 SER A O 1
ATOM 919 N N . ASP A 1 119 ? 0.627 -68.562 -18.797 1 61.97 119 ASP A N 1
ATOM 920 C CA . ASP A 1 119 ? 1.239 -69.938 -18.844 1 61.97 119 ASP A CA 1
ATOM 921 C C . ASP A 1 119 ? 1.389 -70.5 -17.438 1 61.97 119 ASP A C 1
ATOM 923 O O . ASP A 1 119 ? 1.933 -71.625 -17.281 1 61.97 119 ASP A O 1
ATOM 927 N N . GLY A 1 120 ? 0.713 -69.938 -16.391 1 63.69 120 GLY A N 1
ATOM 928 C CA . GLY A 1 120 ? 0.752 -70.438 -15.023 1 63.69 120 GLY A CA 1
ATOM 929 C C . GLY A 1 120 ? 2.053 -70.125 -14.305 1 63.69 120 GLY A C 1
ATOM 930 O O . GLY A 1 120 ? 2.348 -70.75 -13.266 1 63.69 120 GLY A O 1
ATOM 931 N N . GLY A 1 121 ? 2.883 -69.375 -14.898 1 69.5 121 GLY A N 1
ATOM 932 C CA . GLY A 1 121 ? 4.16 -69.062 -14.289 1 69.5 121 GLY A CA 1
ATOM 933 C C . GLY A 1 121 ? 4.035 -68.188 -13.086 1 69.5 121 GLY A C 1
ATOM 934 O O . GLY A 1 121 ? 2.932 -67.938 -12.57 1 69.5 121 GLY A O 1
ATOM 935 N N . GLU A 1 122 ? 5.156 -67.812 -12.484 1 77.19 122 GLU A N 1
ATOM 936 C CA . GLU A 1 122 ? 5.215 -66.938 -11.297 1 77.19 122 GLU A CA 1
ATOM 937 C C . GLU A 1 122 ? 4.68 -65.562 -11.586 1 77.19 122 GLU A C 1
ATOM 939 O O . GLU A 1 122 ? 4.84 -65.062 -12.695 1 77.19 122 GLU A O 1
ATOM 944 N N . GLU A 1 123 ? 4.004 -65.062 -10.562 1 84.88 123 GLU A N 1
ATOM 945 C CA . GLU A 1 123 ? 3.463 -63.75 -10.633 1 84.88 123 GLU A CA 1
ATOM 946 C C . GLU A 1 123 ? 4.562 -62.719 -10.914 1 84.88 123 GLU A C 1
ATOM 948 O O . GLU A 1 123 ? 5.676 -62.844 -10.391 1 84.88 123 GLU A O 1
ATOM 953 N N . VAL A 1 124 ? 4.301 -61.844 -11.836 1 86.62 124 VAL A N 1
ATOM 954 C CA . VAL A 1 124 ? 5.234 -60.781 -12.133 1 86.62 124 VAL A CA 1
ATOM 955 C C . VAL A 1 124 ? 4.551 -59.438 -11.898 1 86.62 124 VAL A C 1
ATOM 957 O O . VAL A 1 124 ? 3.324 -59.312 -11.969 1 86.62 124 VAL A O 1
ATOM 960 N N . ILE A 1 125 ? 5.375 -58.438 -11.445 1 89.94 125 ILE A N 1
ATOM 961 C CA . ILE A 1 125 ? 4.898 -57.062 -11.312 1 89.94 125 ILE A CA 1
ATOM 962 C C . ILE A 1 125 ? 5.309 -56.25 -12.531 1 89.94 125 ILE A C 1
ATOM 964 O O . ILE A 1 125 ? 6.5 -56.156 -12.844 1 89.94 125 ILE A O 1
ATOM 968 N N . ARG A 1 126 ? 4.352 -55.75 -13.172 1 85.44 126 ARG A N 1
ATOM 969 C CA . ARG A 1 126 ? 4.613 -54.906 -14.32 1 85.44 126 ARG A CA 1
ATOM 970 C C . ARG A 1 126 ? 4.52 -53.438 -13.938 1 85.44 126 ARG A C 1
ATOM 972 O O . ARG A 1 126 ? 3.547 -53 -13.312 1 85.44 126 ARG A O 1
ATOM 979 N N . THR A 1 127 ? 5.605 -52.656 -14.281 1 88.75 127 THR A N 1
ATOM 980 C CA . THR A 1 127 ? 5.684 -51.25 -13.883 1 88.75 127 THR A CA 1
ATOM 981 C C . THR A 1 127 ? 5.895 -50.375 -15.094 1 88.75 127 THR A C 1
ATOM 983 O O . THR A 1 127 ? 6.754 -50.625 -15.938 1 88.75 127 THR A O 1
ATOM 986 N N . SER A 1 128 ? 5.059 -49.438 -15.211 1 85.19 128 SER A N 1
ATOM 987 C CA . SER A 1 128 ? 5.273 -48.344 -16.172 1 85.19 128 SER A CA 1
ATOM 988 C C . SER A 1 128 ? 5.828 -47.094 -15.5 1 85.19 128 SER A C 1
ATOM 990 O O . SER A 1 128 ? 5.422 -46.75 -14.383 1 85.19 128 SER A O 1
ATOM 992 N N . VAL A 1 129 ? 6.84 -46.531 -16.125 1 87.62 129 VAL A N 1
ATOM 993 C CA . VAL A 1 129 ? 7.531 -45.375 -15.578 1 87.62 129 VAL A CA 1
ATOM 994 C C . VAL A 1 129 ? 7.355 -44.188 -16.516 1 87.62 129 VAL A C 1
ATOM 996 O O . VAL A 1 129 ? 7.707 -44.25 -17.703 1 87.62 129 VAL A O 1
ATOM 999 N N . LEU A 1 130 ? 6.793 -43.156 -15.945 1 80.88 130 LEU A N 1
ATOM 1000 C CA . LEU A 1 130 ? 6.633 -41.906 -16.719 1 80.88 130 LEU A CA 1
ATOM 1001 C C . LEU A 1 130 ? 7.598 -40.844 -16.234 1 80.88 130 LEU A C 1
ATOM 1003 O O . LEU A 1 130 ? 7.812 -40.688 -15.031 1 80.88 130 LEU A O 1
ATOM 1007 N N . ASP A 1 131 ? 8.25 -40.188 -17.219 1 82.69 131 ASP A N 1
ATOM 1008 C CA . ASP A 1 131 ? 9.109 -39.031 -16.875 1 82.69 131 ASP A CA 1
ATOM 1009 C C . ASP A 1 131 ? 8.281 -37.875 -16.359 1 82.69 131 ASP A C 1
ATOM 1011 O O . ASP A 1 131 ? 7.445 -37.312 -17.078 1 82.69 131 ASP A O 1
ATOM 1015 N N . ALA A 1 132 ? 8.508 -37.562 -15.031 1 79.12 132 ALA A N 1
ATOM 1016 C CA . ALA A 1 132 ? 7.699 -36.5 -14.391 1 79.12 132 ALA A CA 1
ATOM 1017 C C . ALA A 1 132 ? 8.516 -35.25 -14.18 1 79.12 132 ALA A C 1
ATOM 1019 O O . ALA A 1 132 ? 8.164 -34.406 -13.336 1 79.12 132 ALA A O 1
ATOM 1020 N N . THR A 1 133 ? 9.625 -35.094 -14.883 1 77.19 133 THR A N 1
ATOM 1021 C CA . THR A 1 133 ? 10.5 -33.938 -14.727 1 77.19 133 THR A CA 1
ATOM 1022 C C . THR A 1 133 ? 9.727 -32.625 -14.953 1 77.19 133 THR A C 1
ATOM 1024 O O . THR A 1 133 ? 9.773 -31.719 -14.125 1 77.19 133 THR A O 1
ATOM 1027 N N . HIS A 1 134 ? 8.961 -32.562 -15.984 1 75.5 134 HIS A N 1
ATOM 1028 C CA . HIS A 1 134 ? 8.25 -31.344 -16.328 1 75.5 134 HIS A CA 1
ATOM 1029 C C . HIS A 1 134 ? 7.129 -31.062 -15.328 1 75.5 134 HIS A C 1
ATOM 1031 O O . HIS A 1 134 ? 6.902 -29.906 -14.945 1 75.5 134 HIS A O 1
ATOM 1037 N N . ARG A 1 135 ? 6.496 -32.156 -14.859 1 73.38 135 ARG A N 1
ATOM 1038 C CA . ARG A 1 135 ? 5.453 -32 -13.852 1 73.38 135 ARG A CA 1
ATOM 1039 C C . ARG A 1 135 ? 6.02 -31.406 -12.57 1 73.38 135 ARG A C 1
ATOM 1041 O O . ARG A 1 135 ? 5.43 -30.484 -11.984 1 73.38 135 ARG A O 1
ATOM 1048 N N . ARG A 1 136 ? 7.086 -31.891 -12.133 1 78.38 136 ARG A N 1
ATOM 1049 C CA . ARG A 1 136 ? 7.715 -31.406 -10.906 1 78.38 136 ARG A CA 1
ATOM 1050 C C . ARG A 1 136 ? 8.164 -29.953 -11.047 1 78.38 136 ARG A C 1
ATOM 1052 O O . ARG A 1 136 ? 8.031 -29.172 -10.117 1 78.38 136 ARG A O 1
ATOM 1059 N N . GLU A 1 137 ? 8.664 -29.672 -12.195 1 80.62 137 GLU A N 1
ATOM 1060 C CA . GLU A 1 137 ? 9.062 -28.297 -12.461 1 80.62 137 GLU A CA 1
ATOM 1061 C C . GLU A 1 137 ? 7.863 -27.359 -12.398 1 80.62 137 GLU A C 1
ATOM 1063 O O . GLU A 1 137 ? 7.93 -26.297 -11.789 1 80.62 137 GLU A O 1
ATOM 1068 N N . TYR A 1 138 ? 6.727 -27.812 -12.945 1 80.56 138 TYR A N 1
ATOM 1069 C CA . TYR A 1 138 ? 5.508 -27 -12.922 1 80.56 138 TYR A CA 1
ATOM 1070 C C . TYR A 1 138 ? 5 -26.828 -11.492 1 80.56 138 TYR A C 1
ATOM 1072 O O . TYR A 1 138 ? 4.578 -25.75 -11.102 1 80.56 138 TYR A O 1
ATOM 1080 N N . GLU A 1 139 ? 5.125 -27.938 -10.812 1 82.75 139 GLU A N 1
ATOM 1081 C CA . GLU A 1 139 ? 4.668 -27.875 -9.43 1 82.75 139 GLU A CA 1
ATOM 1082 C C . GLU A 1 139 ? 5.504 -26.906 -8.602 1 82.75 139 GLU A C 1
ATOM 1084 O O . GLU A 1 139 ? 4.961 -26.125 -7.816 1 82.75 139 GLU A O 1
ATOM 1089 N N . GLN A 1 140 ? 6.75 -26.938 -8.828 1 86.81 140 GLN A N 1
ATOM 1090 C CA . GLN A 1 140 ? 7.633 -26.031 -8.102 1 86.81 140 GLN A CA 1
ATOM 1091 C C . GLN A 1 140 ? 7.391 -24.594 -8.516 1 86.81 140 GLN A C 1
ATOM 1093 O O . GLN A 1 140 ? 7.336 -23.688 -7.664 1 86.81 140 GLN A O 1
ATOM 1098 N N . GLU A 1 141 ? 7.191 -24.422 -9.766 1 88.44 141 GLU A N 1
ATOM 1099 C CA . GLU A 1 141 ? 6.914 -23.078 -10.266 1 88.44 141 GLU A CA 1
ATOM 1100 C C . GLU A 1 141 ? 5.582 -22.547 -9.734 1 88.44 141 GLU A C 1
ATOM 1102 O O . GLU A 1 141 ? 5.457 -21.375 -9.398 1 88.44 141 GLU A O 1
ATOM 1107 N N . LEU A 1 142 ? 4.695 -23.453 -9.664 1 89.06 142 LEU A N 1
ATOM 1108 C CA . LEU A 1 142 ? 3.385 -23.094 -9.133 1 89.06 142 LEU A CA 1
ATOM 1109 C C . LEU A 1 142 ? 3.484 -22.688 -7.668 1 89.06 142 LEU A C 1
ATOM 1111 O O . LEU A 1 142 ? 2.924 -21.656 -7.266 1 89.06 142 LEU A O 1
ATOM 1115 N N . LEU A 1 143 ? 4.227 -23.422 -6.949 1 90.81 143 LEU A N 1
ATOM 1116 C CA . LEU A 1 143 ? 4.406 -23.109 -5.535 1 90.81 143 LEU A CA 1
ATOM 1117 C C . LEU A 1 143 ? 5.102 -21.766 -5.359 1 90.81 143 LEU A C 1
ATOM 1119 O O . LEU A 1 143 ? 4.703 -20.969 -4.508 1 90.81 143 LEU A O 1
ATOM 1123 N N . ARG A 1 144 ? 6.016 -21.531 -6.156 1 91.25 144 ARG A N 1
ATOM 1124 C CA . ARG A 1 144 ? 6.727 -20.266 -6.086 1 91.25 144 ARG A CA 1
ATOM 1125 C C . ARG A 1 144 ? 5.812 -19.094 -6.445 1 91.25 144 ARG A C 1
ATOM 1127 O O . ARG A 1 144 ? 5.812 -18.062 -5.773 1 91.25 144 ARG A O 1
ATOM 1134 N N . ALA A 1 145 ? 5.055 -19.266 -7.402 1 91.38 145 ALA A N 1
ATOM 1135 C CA . ALA A 1 145 ? 4.133 -18.219 -7.836 1 91.38 145 ALA A CA 1
ATOM 1136 C C . ALA A 1 145 ? 3.094 -17.922 -6.762 1 91.38 145 ALA A C 1
ATOM 1138 O O . ALA A 1 145 ? 2.768 -16.75 -6.504 1 91.38 145 ALA A O 1
ATOM 1139 N N . ARG A 1 146 ? 2.703 -18.969 -6.203 1 91 146 ARG A N 1
ATOM 1140 C CA . ARG A 1 146 ? 1.707 -18.797 -5.148 1 91 146 ARG A CA 1
ATOM 1141 C C . ARG A 1 146 ? 2.299 -18.062 -3.949 1 91 146 ARG A C 1
ATOM 1143 O O . ARG A 1 146 ? 1.659 -17.188 -3.375 1 91 146 ARG A O 1
ATOM 1150 N N . ARG A 1 147 ? 3.412 -18.438 -3.602 1 92.56 147 ARG A N 1
ATOM 1151 C CA . ARG A 1 147 ? 4.082 -17.781 -2.488 1 92.56 147 ARG A CA 1
ATOM 1152 C C . ARG A 1 147 ? 4.301 -16.297 -2.787 1 92.56 147 ARG A C 1
ATOM 1154 O O . ARG A 1 147 ? 4.094 -15.445 -1.922 1 92.56 147 ARG A O 1
ATOM 1161 N N . ARG A 1 148 ? 4.691 -16.094 -3.92 1 90.75 148 ARG A N 1
ATOM 1162 C CA . ARG A 1 148 ? 4.895 -14.711 -4.34 1 90.75 148 ARG A CA 1
ATOM 1163 C C . ARG A 1 148 ? 3.594 -13.922 -4.273 1 90.75 148 ARG A C 1
ATOM 1165 O O . ARG A 1 148 ? 3.58 -12.766 -3.84 1 90.75 148 ARG A O 1
ATOM 1172 N N . ALA A 1 149 ? 2.605 -14.477 -4.723 1 91.25 149 ALA A N 1
ATOM 1173 C CA . ALA A 1 149 ? 1.295 -13.836 -4.68 1 91.25 149 ALA A CA 1
ATOM 1174 C C . ALA A 1 149 ? 0.87 -13.547 -3.244 1 91.25 149 ALA A C 1
ATOM 1176 O O . ALA A 1 149 ? 0.423 -12.438 -2.934 1 91.25 149 ALA A O 1
ATOM 1177 N N . GLU A 1 150 ? 1.055 -14.516 -2.43 1 91.38 150 GLU A N 1
ATOM 1178 C CA . GLU A 1 150 ? 0.673 -14.367 -1.028 1 91.38 150 GLU A CA 1
ATOM 1179 C C . GLU A 1 150 ? 1.487 -13.266 -0.348 1 91.38 150 GLU A C 1
ATOM 1181 O O . GLU A 1 150 ? 0.943 -12.461 0.413 1 91.38 150 GLU A O 1
ATOM 1186 N N . GLU A 1 151 ? 2.684 -13.281 -0.565 1 90.88 151 GLU A N 1
ATOM 1187 C CA . GLU A 1 151 ? 3.557 -12.266 0.014 1 90.88 151 GLU A CA 1
ATOM 1188 C C . GLU A 1 151 ? 3.166 -10.867 -0.458 1 90.88 151 GLU A C 1
ATOM 1190 O O . GLU A 1 151 ? 3.111 -9.93 0.341 1 90.88 151 GLU A O 1
ATOM 1195 N N . SER A 1 152 ? 2.93 -10.711 -1.683 1 89.06 152 SER A N 1
ATOM 1196 C CA . SER A 1 152 ? 2.547 -9.422 -2.242 1 89.06 152 SER A CA 1
ATOM 1197 C C . SER A 1 152 ? 1.191 -8.969 -1.708 1 89.06 152 SER A C 1
ATOM 1199 O O . SER A 1 152 ? 0.987 -7.777 -1.448 1 89.06 152 SER A O 1
ATOM 1201 N N . GLU A 1 153 ? 0.362 -9.938 -1.635 1 87.44 153 GLU A N 1
ATOM 1202 C CA . GLU A 1 153 ? -0.949 -9.625 -1.075 1 87.44 153 GLU A CA 1
ATOM 1203 C C . GLU A 1 153 ? -0.834 -9.156 0.371 1 87.44 153 GLU A C 1
ATOM 1205 O O . GLU A 1 153 ? -1.499 -8.195 0.771 1 87.44 153 GLU A O 1
ATOM 1210 N N . ALA A 1 154 ? -0.09 -9.836 1.12 1 85.94 154 ALA A N 1
ATOM 1211 C CA . ALA A 1 154 ? 0.133 -9.438 2.508 1 85.94 154 ALA A CA 1
ATOM 1212 C C . ALA A 1 154 ? 0.739 -8.039 2.584 1 85.94 154 ALA A C 1
ATOM 1214 O O . ALA A 1 154 ? 0.326 -7.219 3.408 1 85.94 154 ALA A O 1
ATOM 1215 N N . LYS A 1 155 ? 1.679 -7.785 1.785 1 84.12 155 LYS A N 1
ATOM 1216 C CA . LYS A 1 155 ? 2.303 -6.469 1.721 1 84.12 155 LYS A CA 1
ATOM 1217 C C . LYS A 1 155 ? 1.284 -5.398 1.34 1 84.12 155 LYS A C 1
ATOM 1219 O O . LYS A 1 155 ? 1.238 -4.328 1.954 1 84.12 155 LYS A O 1
ATOM 1224 N N . SER A 1 156 ? 0.54 -5.672 0.35 1 83.12 156 SER A N 1
ATOM 1225 C CA . SER A 1 156 ? -0.501 -4.746 -0.087 1 83.12 156 SER A CA 1
ATOM 1226 C C . SER A 1 156 ? -1.49 -4.457 1.037 1 83.12 156 SER A C 1
ATOM 1228 O O . SER A 1 156 ? -1.891 -3.309 1.239 1 83.12 156 SER A O 1
ATOM 1230 N N . ALA A 1 157 ? -1.832 -5.457 1.701 1 79.94 157 ALA A N 1
ATOM 1231 C CA . ALA A 1 157 ? -2.773 -5.301 2.807 1 79.94 157 ALA A CA 1
ATOM 1232 C C . ALA A 1 157 ? -2.186 -4.418 3.906 1 79.94 157 ALA A C 1
ATOM 1234 O O . ALA A 1 157 ? -2.881 -3.568 4.465 1 79.94 157 ALA A O 1
ATOM 1235 N N . GLU A 1 158 ? -1.022 -4.586 4.199 1 79.94 158 GLU A N 1
ATOM 1236 C CA . GLU A 1 158 ? -0.343 -3.789 5.215 1 79.94 158 GLU A CA 1
ATOM 1237 C C . GLU A 1 158 ? -0.258 -2.322 4.801 1 79.94 158 GLU A C 1
ATOM 1239 O O . GLU A 1 158 ? -0.517 -1.428 5.609 1 79.94 158 GLU A O 1
ATOM 1244 N N . LEU A 1 159 ? 0.138 -2.09 3.584 1 79.12 159 LEU A N 1
ATOM 1245 C CA . LEU A 1 159 ? 0.233 -0.735 3.051 1 79.12 159 LEU A CA 1
ATOM 1246 C C . LEU A 1 159 ? -1.134 -0.058 3.039 1 79.12 159 LEU A C 1
ATOM 1248 O O . LEU A 1 159 ? -1.252 1.118 3.389 1 79.12 159 LEU A O 1
ATOM 1252 N N . ALA A 1 160 ? -2.104 -0.817 2.646 1 75.94 160 ALA A N 1
ATOM 1253 C CA . ALA A 1 160 ? -3.463 -0.284 2.615 1 75.94 160 ALA A CA 1
ATOM 1254 C C . ALA A 1 160 ? -3.932 0.106 4.016 1 75.94 160 ALA A C 1
ATOM 1256 O O . ALA A 1 160 ? -4.539 1.163 4.199 1 75.94 160 ALA A O 1
ATOM 1257 N N . ARG A 1 161 ? -3.688 -0.663 4.949 1 72.94 161 ARG A N 1
ATOM 1258 C CA . ARG A 1 161 ? -4.035 -0.375 6.336 1 72.94 161 ARG A CA 1
ATOM 1259 C C . ARG A 1 161 ? -3.334 0.89 6.824 1 72.94 161 ARG A C 1
ATOM 1261 O O . ARG A 1 161 ? -3.936 1.705 7.527 1 72.94 161 ARG A O 1
ATOM 1268 N N . THR A 1 162 ? -2.164 0.967 6.445 1 74.25 162 THR A N 1
ATOM 1269 C CA . THR A 1 162 ? -1.384 2.137 6.836 1 74.25 162 THR A CA 1
ATOM 1270 C C . THR A 1 162 ? -1.986 3.408 6.246 1 74.25 162 THR A C 1
ATOM 1272 O O . THR A 1 162 ? -2.162 4.402 6.949 1 74.25 162 THR A O 1
ATOM 1275 N N . LEU A 1 163 ? -2.232 3.338 5.047 1 77.38 163 LEU A N 1
ATOM 1276 C CA . LEU A 1 163 ? -2.834 4.484 4.375 1 77.38 163 LEU A CA 1
ATOM 1277 C C . LEU A 1 163 ? -4.195 4.816 4.977 1 77.38 163 LEU A C 1
ATOM 1279 O O . LEU A 1 163 ? -4.508 5.984 5.215 1 77.38 163 LEU A O 1
ATOM 1283 N N . GLN A 1 164 ? -4.93 3.768 5.195 1 74.69 164 GLN A N 1
ATOM 1284 C CA . GLN A 1 164 ? -6.254 3.959 5.781 1 74.69 164 GLN A CA 1
ATOM 1285 C C . GLN A 1 164 ? -6.156 4.609 7.16 1 74.69 164 GLN A C 1
ATOM 1287 O O . GLN A 1 164 ? -6.973 5.465 7.508 1 74.69 164 GLN A O 1
ATOM 1292 N N . SER A 1 165 ? -5.227 4.246 7.867 1 75.62 165 SER A N 1
ATOM 1293 C CA . SER A 1 165 ? -5.039 4.781 9.211 1 75.62 165 SER A CA 1
ATOM 1294 C C . SER A 1 165 ? -4.715 6.273 9.172 1 75.62 165 SER A C 1
ATOM 1296 O O . SER A 1 165 ? -4.922 6.984 10.156 1 75.62 165 SER A O 1
ATOM 1298 N N . SER A 1 166 ? -4.203 6.668 8.062 1 77.94 166 SER A N 1
ATOM 1299 C CA . SER A 1 166 ? -3.916 8.094 7.926 1 77.94 166 SER A CA 1
ATOM 1300 C C . SER A 1 166 ? -5.184 8.883 7.621 1 77.94 166 SER A C 1
ATOM 1302 O O . SER A 1 166 ? -5.215 10.102 7.785 1 77.94 166 SER A O 1
ATOM 1304 N N . LEU A 1 167 ? -6.258 8.164 7.238 1 78.56 167 LEU A N 1
ATOM 1305 C CA . LEU A 1 167 ? -7.477 8.828 6.793 1 78.56 167 LEU A CA 1
ATOM 1306 C C . LEU A 1 167 ? -8.531 8.828 7.895 1 78.56 167 LEU A C 1
ATOM 1308 O O . LEU A 1 167 ? -9.375 9.727 7.949 1 78.56 167 LEU A O 1
ATOM 1312 N N . ILE A 1 168 ? -8.508 7.75 8.672 1 83.5 168 ILE A N 1
ATOM 1313 C CA . ILE A 1 168 ? -9.5 7.613 9.727 1 83.5 168 ILE A CA 1
ATOM 1314 C C . ILE A 1 168 ? -8.82 7.227 11.039 1 83.5 168 ILE A C 1
ATOM 1316 O O . ILE A 1 168 ? -7.867 6.441 11.039 1 83.5 168 ILE A O 1
ATOM 1320 N N . PRO A 1 169 ? -9.352 7.77 12.094 1 82.56 169 PRO A N 1
ATOM 1321 C CA . PRO A 1 169 ? -8.758 7.391 13.383 1 82.56 169 PRO A CA 1
ATOM 1322 C C . PRO A 1 169 ? -9 5.922 13.727 1 82.56 169 PRO A C 1
ATOM 1324 O O . PRO A 1 169 ? -9.961 5.32 13.258 1 82.56 169 PRO A O 1
ATOM 1327 N N . PRO A 1 170 ? -8.062 5.359 14.461 1 73.5 170 PRO A N 1
ATOM 1328 C CA . PRO A 1 170 ? -8.203 3.949 14.828 1 73.5 170 PRO A CA 1
ATOM 1329 C C . PRO A 1 170 ? -9.445 3.688 15.688 1 73.5 170 PRO A C 1
ATOM 1331 O O . PRO A 1 170 ? -9.977 2.578 15.68 1 73.5 170 PRO A O 1
ATOM 1334 N N . GLY A 1 171 ? -9.844 4.578 16.438 1 82 171 GLY A N 1
ATOM 1335 C CA . GLY A 1 171 ? -11.023 4.473 17.266 1 82 171 GLY A CA 1
ATOM 1336 C C . GLY A 1 171 ? -11.578 5.82 17.703 1 82 171 GLY A C 1
ATOM 1337 O O . GLY A 1 171 ? -10.945 6.852 17.469 1 82 171 GLY A O 1
ATOM 1338 N N . LEU A 1 172 ? -12.812 5.664 18.188 1 89.94 172 LEU A N 1
ATOM 1339 C CA . LEU A 1 172 ? -13.438 6.879 18.703 1 89.94 172 LEU A CA 1
ATOM 1340 C C . LEU A 1 172 ? -13.078 7.094 20.172 1 89.94 172 LEU A C 1
ATOM 1342 O O . LEU A 1 172 ? -13.023 6.137 20.953 1 89.94 172 LEU A O 1
ATOM 1346 N N . PRO A 1 173 ? -12.766 8.258 20.516 1 89.62 173 PRO A N 1
ATOM 1347 C CA . PRO A 1 173 ? -12.523 8.539 21.938 1 89.62 173 PRO A CA 1
ATOM 1348 C C . PRO A 1 173 ? -13.797 8.484 22.766 1 89.62 173 PRO A C 1
ATOM 1350 O O . PRO A 1 173 ? -14.906 8.5 22.219 1 89.62 173 PRO A O 1
ATOM 1353 N N . THR A 1 174 ? -13.539 8.367 24.094 1 90.69 174 THR A N 1
ATOM 1354 C CA . THR A 1 174 ? -14.641 8.477 25.031 1 90.69 174 THR A CA 1
ATOM 1355 C C . THR A 1 174 ? -14.781 9.914 25.547 1 90.69 174 THR A C 1
ATOM 1357 O O . THR A 1 174 ? -13.812 10.5 26.031 1 90.69 174 THR A O 1
ATOM 1360 N N . ILE A 1 175 ? -15.938 10.406 25.359 1 91.12 175 ILE A N 1
ATOM 1361 C CA . ILE A 1 175 ? -16.234 11.758 25.828 1 91.12 175 ILE A CA 1
ATOM 1362 C C . ILE A 1 175 ? -17.297 11.695 26.938 1 91.12 175 ILE A C 1
ATOM 1364 O O . ILE A 1 175 ? -18.406 11.219 26.703 1 91.12 175 ILE A O 1
ATOM 1368 N N . GLU A 1 176 ? -16.891 12.141 28.047 1 89.12 176 GLU A N 1
ATOM 1369 C CA . GLU A 1 176 ? -17.859 12.141 29.141 1 89.12 176 GLU A CA 1
ATOM 1370 C C . GLU A 1 176 ? -19.109 12.945 28.781 1 89.12 176 GLU A C 1
ATOM 1372 O O . GLU A 1 176 ? -19 14.094 28.359 1 89.12 176 GLU A O 1
ATOM 1377 N N . GLY A 1 177 ? -20.281 12.328 28.891 1 90.25 177 GLY A N 1
ATOM 1378 C CA . GLY A 1 177 ? -21.531 13.008 28.656 1 90.25 177 GLY A CA 1
ATOM 1379 C C . GLY A 1 177 ? -21.969 12.992 27.203 1 90.25 177 GLY A C 1
ATOM 1380 O O . GLY A 1 177 ? -23 13.562 26.844 1 90.25 177 GLY A O 1
ATOM 1381 N N . VAL A 1 178 ? -21.203 12.414 26.359 1 94.56 178 VAL A N 1
ATOM 1382 C CA . VAL A 1 178 ? -21.516 12.391 24.922 1 94.56 178 VAL A CA 1
ATOM 1383 C C . VAL A 1 178 ? -21.312 10.984 24.375 1 94.56 178 VAL A C 1
ATOM 1385 O O . VAL A 1 178 ? -20.344 10.305 24.734 1 94.56 178 VAL A O 1
ATOM 1388 N N . GLU A 1 179 ? -22.234 10.547 23.656 1 95.62 179 GLU A N 1
ATOM 1389 C CA . GLU A 1 179 ? -22.078 9.32 22.875 1 95.62 179 GLU A CA 1
ATOM 1390 C C . GLU A 1 179 ? -21.625 9.625 21.453 1 95.62 179 GLU A C 1
ATOM 1392 O O . GLU A 1 179 ? -22.156 10.531 20.797 1 95.62 179 GLU A O 1
ATOM 1397 N N . LEU A 1 180 ? -20.672 8.82 21.047 1 96.56 180 LEU A N 1
ATOM 1398 C CA . LEU A 1 180 ? -20.172 8.984 19.672 1 96.56 180 LEU A CA 1
ATOM 1399 C C . LEU A 1 180 ? -20.422 7.723 18.859 1 96.56 180 LEU A C 1
ATOM 1401 O O . LEU A 1 180 ? -20.297 6.609 19.375 1 96.56 180 LEU A O 1
ATOM 1405 N N . GLY A 1 181 ? -20.844 7.871 17.656 1 96.88 181 GLY A N 1
ATOM 1406 C CA . GLY A 1 181 ? -20.875 6.848 16.625 1 96.88 181 GLY A CA 1
ATOM 1407 C C . GLY A 1 181 ? -20.203 7.277 15.336 1 96.88 181 GLY A C 1
ATOM 1408 O O . GLY A 1 181 ? -20.297 8.438 14.93 1 96.88 181 GLY A O 1
ATOM 1409 N N . ALA A 1 182 ? -19.5 6.371 14.758 1 95.88 182 ALA A N 1
ATOM 1410 C CA . ALA A 1 182 ? -18.859 6.684 13.484 1 95.88 182 ALA A CA 1
ATOM 1411 C C . ALA A 1 182 ? -18.781 5.449 12.594 1 95.88 182 ALA A C 1
ATOM 1413 O O . ALA A 1 182 ? -18.766 4.32 13.086 1 95.88 182 ALA A O 1
ATOM 1414 N N . THR A 1 183 ? -18.812 5.652 11.336 1 92.75 183 THR A N 1
ATOM 1415 C CA . THR A 1 183 ? -18.688 4.566 10.367 1 92.75 183 THR A CA 1
ATOM 1416 C C . THR A 1 183 ? -17.969 5.039 9.109 1 92.75 183 THR A C 1
ATOM 1418 O O . THR A 1 183 ? -18.094 6.203 8.727 1 92.75 183 THR A O 1
ATOM 1421 N N . TYR A 1 184 ? -17.172 4.164 8.586 1 90.19 184 TYR A N 1
ATOM 1422 C CA . TYR A 1 184 ? -16.516 4.355 7.297 1 90.19 184 TYR A CA 1
ATOM 1423 C C . TYR A 1 184 ? -16.672 3.123 6.414 1 90.19 184 TYR A C 1
ATOM 1425 O O . TYR A 1 184 ? -16.328 2.012 6.816 1 90.19 184 TYR A O 1
ATOM 1433 N N . ARG A 1 185 ? -17.203 3.375 5.266 1 86.75 185 ARG A N 1
ATOM 1434 C CA . ARG A 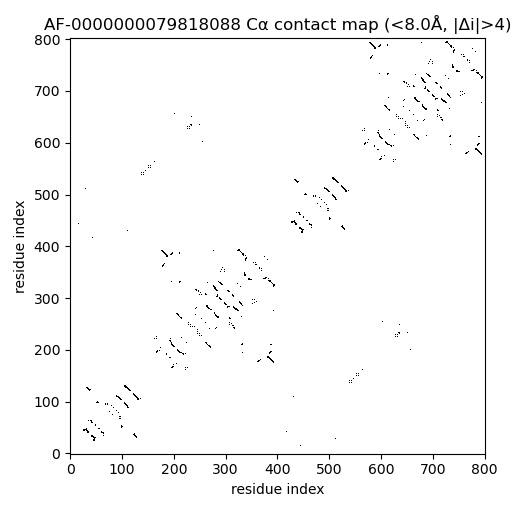1 185 ? -17.375 2.311 4.281 1 86.75 185 ARG A CA 1
ATOM 1435 C C . ARG A 1 185 ? -16.812 2.727 2.926 1 86.75 185 ARG A C 1
ATOM 1437 O O . ARG A 1 185 ? -17.422 3.52 2.209 1 86.75 185 ARG A O 1
ATOM 1444 N N . PRO A 1 186 ? -15.672 2.146 2.572 1 80.88 186 PRO A N 1
ATOM 1445 C CA . PRO A 1 186 ? -15.102 2.496 1.268 1 80.88 186 PRO A CA 1
ATOM 1446 C C . PRO A 1 186 ? -15.953 1.984 0.103 1 80.88 186 PRO A C 1
ATOM 1448 O O . PRO A 1 186 ? -16.656 0.987 0.243 1 80.88 186 PRO A O 1
ATOM 1451 N N . ALA A 1 187 ? -15.773 2.672 -1.035 1 78.81 187 ALA A N 1
ATOM 1452 C CA . ALA A 1 187 ? -16.5 2.283 -2.238 1 78.81 187 ALA A CA 1
ATOM 1453 C C . ALA A 1 187 ? -15.938 0.996 -2.832 1 78.81 187 ALA A C 1
ATOM 1455 O O . ALA A 1 187 ? -14.734 0.739 -2.74 1 78.81 187 ALA A O 1
ATOM 1456 N N . GLY A 1 188 ? -16.75 0.302 -3.527 1 70.56 188 GLY A N 1
ATOM 1457 C CA . GLY A 1 188 ? -16.375 -0.872 -4.293 1 70.56 188 GLY A CA 1
ATOM 1458 C C . GLY A 1 188 ? -15.789 -1.979 -3.436 1 70.56 188 GLY A C 1
ATOM 1459 O O . GLY A 1 188 ? -16.391 -2.371 -2.43 1 70.56 188 GLY A O 1
ATOM 1460 N N . ASP A 1 189 ? -14.625 -2.477 -3.934 1 63.44 189 ASP A N 1
ATOM 1461 C CA . ASP A 1 189 ? -14.008 -3.617 -3.264 1 63.44 189 ASP A CA 1
ATOM 1462 C C . ASP A 1 189 ? -12.961 -3.16 -2.256 1 63.44 189 ASP A C 1
ATOM 1464 O O . ASP A 1 189 ? -12.234 -3.98 -1.69 1 63.44 189 ASP A O 1
ATOM 1468 N N . GLY A 1 190 ? -13.016 -1.961 -2.004 1 63.16 190 GLY A N 1
ATOM 1469 C CA . GLY A 1 190 ? -12.078 -1.464 -1.009 1 63.16 190 GLY A CA 1
ATOM 1470 C C . GLY A 1 190 ? -10.648 -1.364 -1.527 1 63.16 190 GLY A C 1
ATOM 1471 O O . GLY A 1 190 ? -9.719 -1.129 -0.756 1 63.16 190 GLY A O 1
ATOM 1472 N N . ALA A 1 191 ? -10.555 -1.538 -2.807 1 61.66 191 ALA A N 1
ATOM 1473 C CA . ALA A 1 191 ? -9.219 -1.59 -3.385 1 61.66 191 ALA A CA 1
ATOM 1474 C C . ALA A 1 191 ? -8.609 -0.195 -3.486 1 61.66 191 ALA A C 1
ATOM 1476 O O . ALA A 1 191 ? -7.387 -0.041 -3.467 1 61.66 191 ALA A O 1
ATOM 1477 N N . GLN A 1 192 ? -9.531 0.691 -3.574 1 66.69 192 GLN A N 1
ATOM 1478 C CA . GLN A 1 192 ? -9.016 2.051 -3.719 1 66.69 192 GLN A CA 1
ATOM 1479 C C . GLN A 1 192 ? -9.281 2.875 -2.465 1 66.69 192 GLN A C 1
ATOM 1481 O O . GLN A 1 192 ? -10.305 2.691 -1.8 1 66.69 192 GLN A O 1
ATOM 1486 N N . VAL A 1 193 ? -8.281 3.664 -2.162 1 71.44 193 VAL A N 1
ATOM 1487 C CA . VAL A 1 193 ? -8.438 4.566 -1.025 1 71.44 193 VAL A CA 1
ATOM 1488 C C . VAL A 1 193 ? -9.305 5.758 -1.424 1 71.44 193 VAL A C 1
ATOM 1490 O O . VAL A 1 193 ? -9.055 6.402 -2.447 1 71.44 193 VAL A O 1
ATOM 1493 N N . GLY A 1 194 ? -10.438 5.961 -0.751 1 74.88 194 GLY A N 1
ATOM 1494 C CA . GLY A 1 194 ? -11.336 7.066 -1.043 1 74.88 194 GLY A CA 1
ATOM 1495 C C . GLY A 1 194 ? -10.891 8.383 -0.434 1 74.88 194 GLY A C 1
ATOM 1496 O O . GLY A 1 194 ? -9.82 8.461 0.166 1 74.88 194 GLY A O 1
ATOM 1497 N N . GLY A 1 195 ? -11.656 9.406 -0.71 1 84.38 195 GLY A N 1
ATOM 1498 C CA . GLY A 1 195 ? -11.375 10.75 -0.246 1 84.38 195 GLY A CA 1
ATOM 1499 C C . GLY A 1 195 ? -12.156 11.133 0.996 1 84.38 195 GLY A C 1
ATOM 1500 O O . GLY A 1 195 ? -11.914 12.188 1.59 1 84.38 195 GLY A O 1
ATOM 1501 N N . ASP A 1 196 ? -13.039 10.227 1.438 1 90.62 196 ASP A N 1
ATOM 1502 C CA . ASP A 1 196 ? -13.836 10.539 2.619 1 90.62 196 ASP A CA 1
ATOM 1503 C C . ASP A 1 196 ? -13.055 10.266 3.9 1 90.62 196 ASP A C 1
ATOM 1505 O O . ASP A 1 196 ? -12.289 9.297 3.975 1 90.62 196 ASP A O 1
ATOM 1509 N N . PHE A 1 197 ? -13.328 11.086 4.848 1 92.5 197 PHE A N 1
ATOM 1510 C CA . PHE A 1 197 ? -12.625 10.875 6.105 1 92.5 197 PHE A CA 1
ATOM 1511 C C . PHE A 1 197 ? -13.406 11.484 7.27 1 92.5 197 PHE A C 1
ATOM 1513 O O . PHE A 1 197 ? -14.352 12.242 7.059 1 92.5 197 PHE A O 1
ATOM 1520 N N . TYR A 1 198 ? -13.055 11.148 8.453 1 95 198 TYR A N 1
ATOM 1521 C CA . TYR A 1 198 ? -13.516 11.805 9.672 1 95 198 TYR A CA 1
ATOM 1522 C C . TYR A 1 198 ? -12.445 11.758 10.75 1 95 198 TYR A C 1
ATOM 1524 O O . TYR A 1 198 ? -11.484 10.992 10.656 1 95 198 TYR A O 1
ATOM 1532 N N . ASP A 1 199 ? -12.555 12.602 11.656 1 95 199 ASP A N 1
ATOM 1533 C CA . ASP A 1 199 ? -11.633 12.641 12.789 1 95 199 ASP A CA 1
ATOM 1534 C C . ASP A 1 199 ? -12.312 13.211 14.031 1 95 199 ASP A C 1
ATOM 1536 O O . ASP A 1 199 ? -13.242 14.016 13.922 1 95 199 ASP A O 1
ATOM 1540 N N . VAL A 1 200 ? -11.992 12.68 15.156 1 94.88 200 VAL A N 1
ATOM 1541 C CA . VAL A 1 200 ? -12.438 13.164 16.469 1 94.88 200 VAL A CA 1
ATOM 1542 C C . VAL A 1 200 ? -11.25 13.242 17.422 1 94.88 200 VAL A C 1
ATOM 1544 O O . VAL A 1 200 ? -10.602 12.234 17.703 1 94.88 200 VAL A O 1
ATOM 1547 N N . PHE A 1 201 ? -11.008 14.453 17.922 1 92.19 201 PHE A N 1
ATOM 1548 C CA . PHE A 1 201 ? -9.859 14.578 18.812 1 92.19 201 PHE A CA 1
ATOM 1549 C C . PHE A 1 201 ? -10.086 15.695 19.812 1 92.19 201 PHE A C 1
ATOM 1551 O O . PHE A 1 201 ? -10.867 16.609 19.578 1 92.19 201 PHE A O 1
ATOM 1558 N N . GLU A 1 202 ? -9.359 15.617 20.906 1 91.81 202 GLU A N 1
ATOM 1559 C CA . GLU A 1 202 ? -9.469 16.609 21.984 1 91.81 202 GLU A CA 1
ATOM 1560 C C . GLU A 1 202 ? -8.484 17.75 21.781 1 91.81 202 GLU A C 1
ATOM 1562 O O . GLU A 1 202 ? -7.336 17.531 21.375 1 91.81 202 GLU A O 1
ATOM 1567 N N . THR A 1 203 ? -8.891 18.969 21.969 1 88.62 203 THR A N 1
ATOM 1568 C CA . THR A 1 203 ? -8.008 20.125 21.906 1 88.62 203 THR A CA 1
ATOM 1569 C C . THR A 1 203 ? -7.617 20.594 23.297 1 88.62 203 THR A C 1
ATOM 1571 O O . THR A 1 203 ? -6.453 20.922 23.547 1 88.62 203 THR A O 1
ATOM 1574 N N . GLU A 1 204 ? -8.516 20.75 24.141 1 84.75 204 GLU A N 1
ATOM 1575 C CA . GLU A 1 204 ? -8.359 21.047 25.547 1 84.75 204 GLU A CA 1
ATOM 1576 C C . GLU A 1 204 ? -9.328 20.234 26.406 1 84.75 204 GLU A C 1
ATOM 1578 O O . GLU A 1 204 ? -10.133 19.469 25.875 1 84.75 204 GLU A O 1
ATOM 1583 N N . ARG A 1 205 ? -9.117 20.312 27.625 1 81.5 205 ARG A N 1
ATOM 1584 C CA . ARG A 1 205 ? -9.977 19.531 28.516 1 81.5 205 ARG A CA 1
ATOM 1585 C C . ARG A 1 205 ? -11.445 19.766 28.219 1 81.5 205 ARG A C 1
ATOM 1587 O O . ARG A 1 205 ? -11.922 20.906 28.266 1 81.5 205 ARG A O 1
ATOM 1594 N N . HIS A 1 206 ? -12.156 18.781 27.812 1 84.88 206 HIS A N 1
ATOM 1595 C CA . HIS A 1 206 ? -13.594 18.766 27.531 1 84.88 206 HIS A CA 1
ATOM 1596 C C . HIS A 1 206 ? -13.922 19.578 26.297 1 84.88 206 HIS A C 1
ATOM 1598 O O . HIS A 1 206 ? -15.008 20.172 26.203 1 84.88 206 HIS A O 1
ATOM 1604 N N . ASP A 1 207 ? -13.031 19.797 25.516 1 91.38 207 ASP A N 1
ATOM 1605 C CA . ASP A 1 207 ? -13.18 20.5 24.234 1 91.38 207 ASP A CA 1
ATOM 1606 C C . ASP A 1 207 ? -12.727 19.625 23.078 1 91.38 207 ASP A C 1
ATOM 1608 O O . ASP A 1 207 ? -11.562 19.234 23 1 91.38 207 ASP A O 1
ATOM 1612 N N . TRP A 1 208 ? -13.68 19.359 22.203 1 95 208 TRP A N 1
ATOM 1613 C CA . TRP A 1 208 ? -13.406 18.359 21.172 1 95 208 TRP A CA 1
ATOM 1614 C C . TRP A 1 208 ? -13.688 18.938 19.781 1 95 208 TRP A C 1
ATOM 1616 O O . TRP A 1 208 ? -14.539 19.812 19.625 1 95 208 TRP A O 1
ATOM 1626 N N . ILE A 1 209 ? -12.977 18.438 18.859 1 96.69 209 ILE A N 1
ATOM 1627 C CA . ILE A 1 209 ? -13.234 18.734 17.453 1 96.69 209 ILE A CA 1
ATOM 1628 C C . ILE A 1 209 ? -13.711 17.484 16.719 1 96.69 209 ILE A C 1
ATOM 1630 O O . ILE A 1 209 ? -13.141 16.406 16.906 1 96.69 209 ILE A O 1
ATOM 1634 N N . VAL A 1 210 ? -14.766 17.562 16.031 1 97.25 210 VAL A N 1
ATOM 1635 C CA . VAL A 1 210 ? -15.281 16.531 15.141 1 97.25 210 VAL A CA 1
ATOM 1636 C C . VAL A 1 210 ? -15.305 17.047 13.703 1 97.25 210 VAL A C 1
ATOM 1638 O O . VAL A 1 210 ? -15.883 18.094 13.414 1 97.25 210 VAL A O 1
ATOM 1641 N N . VAL A 1 211 ? -14.711 16.297 12.844 1 97.62 211 VAL A N 1
ATOM 1642 C CA . VAL A 1 211 ? -14.641 16.75 11.453 1 97.62 211 VAL A CA 1
ATOM 1643 C C . VAL A 1 211 ? -15.031 15.594 10.523 1 97.62 211 VAL A C 1
ATOM 1645 O O . VAL A 1 211 ? -14.695 14.438 10.789 1 97.62 211 VAL A O 1
ATOM 1648 N N . VAL A 1 212 ? -15.781 15.875 9.547 1 97.19 212 VAL A N 1
ATOM 1649 C CA . VAL A 1 212 ? -16.125 14.984 8.445 1 97.19 212 VAL A CA 1
ATOM 1650 C C . VAL A 1 212 ? -15.883 15.688 7.113 1 97.19 212 VAL A C 1
ATOM 1652 O O . VAL A 1 212 ? -16.25 16.859 6.945 1 97.19 212 VAL A O 1
ATOM 1655 N N . GLY A 1 213 ? -15.203 15.016 6.258 1 95.69 213 GLY A N 1
ATOM 1656 C CA . GLY A 1 213 ? -14.922 15.68 4.996 1 95.69 213 GLY A CA 1
ATOM 1657 C C . GLY A 1 213 ? -14.781 14.711 3.836 1 95.69 213 GLY A C 1
ATOM 1658 O O . GLY A 1 213 ? -14.875 13.492 4.016 1 95.69 213 GLY A O 1
ATOM 1659 N N . ASP A 1 214 ? -14.664 15.359 2.652 1 92.88 214 ASP A N 1
ATOM 1660 C CA . ASP A 1 214 ? -14.516 14.641 1.388 1 92.88 214 ASP A CA 1
ATOM 1661 C C . ASP A 1 214 ? -13.562 15.375 0.45 1 92.88 214 ASP A C 1
ATOM 1663 O O . ASP A 1 214 ? -13.867 16.484 -0.014 1 92.88 214 ASP A O 1
ATOM 1667 N N . VAL A 1 215 ? -12.484 14.656 0.19 1 91.31 215 VAL A N 1
ATOM 1668 C CA . VAL A 1 215 ? -11.539 15.195 -0.781 1 91.31 215 VAL A CA 1
ATOM 1669 C C . VAL A 1 215 ? -11.898 14.703 -2.182 1 91.31 215 VAL A C 1
ATOM 1671 O O . VAL A 1 215 ? -12.133 13.516 -2.387 1 91.31 215 VAL A O 1
ATOM 1674 N N . ARG A 1 216 ? -11.891 15.586 -3.092 1 86.62 216 ARG A N 1
ATOM 1675 C CA . ARG A 1 216 ? -12.266 15.227 -4.457 1 86.62 216 ARG A CA 1
ATOM 1676 C C . ARG A 1 216 ? -11.227 14.289 -5.074 1 86.62 216 ARG A C 1
ATOM 1678 O O . ARG A 1 216 ? -10.023 14.562 -5.027 1 86.62 216 ARG A O 1
ATOM 1685 N N . GLY A 1 217 ? -11.75 13.328 -5.68 1 77.25 217 GLY A N 1
ATOM 1686 C CA . GLY A 1 217 ? -10.891 12.375 -6.363 1 77.25 217 GLY A CA 1
ATOM 1687 C C . GLY A 1 217 ? -10.695 11.086 -5.59 1 77.25 217 GLY A C 1
ATOM 1688 O O . GLY A 1 217 ? -11.133 10.969 -4.441 1 77.25 217 GLY A O 1
ATOM 1689 N N . LYS A 1 218 ? -10.164 10.086 -6.25 1 73.88 218 LYS A N 1
ATOM 1690 C CA . LYS A 1 218 ? -9.883 8.781 -5.645 1 73.88 218 LYS A CA 1
ATOM 1691 C C . LYS A 1 218 ? -8.453 8.344 -5.93 1 73.88 218 LYS A C 1
ATOM 1693 O O . LYS A 1 218 ? -7.781 8.914 -6.793 1 73.88 218 LYS A O 1
ATOM 1698 N N . GLY A 1 219 ? -8.039 7.457 -5.109 1 72.69 219 GLY A N 1
ATOM 1699 C CA . GLY A 1 219 ? -6.715 6.902 -5.348 1 72.69 219 GLY A CA 1
ATOM 1700 C C . GLY A 1 219 ? -5.648 7.504 -4.449 1 72.69 219 GLY A C 1
ATOM 1701 O O . GLY A 1 219 ? -5.961 8.133 -3.436 1 72.69 219 GLY A O 1
ATOM 1702 N N . ALA A 1 220 ? -4.453 7.297 -4.91 1 69.75 220 ALA A N 1
ATOM 1703 C CA . ALA A 1 220 ? -3.283 7.629 -4.102 1 69.75 220 ALA A CA 1
ATOM 1704 C C . ALA A 1 220 ? -3.203 9.133 -3.842 1 69.75 220 ALA A C 1
ATOM 1706 O O . ALA A 1 220 ? -2.926 9.562 -2.719 1 69.75 220 ALA A O 1
ATOM 1707 N N . ARG A 1 221 ? -3.426 9.914 -4.828 1 74.88 221 ARG A N 1
ATOM 1708 C CA . ARG A 1 221 ? -3.318 11.359 -4.684 1 74.88 221 ARG A CA 1
ATOM 1709 C C . ARG A 1 221 ? -4.402 11.898 -3.754 1 74.88 221 ARG A C 1
ATOM 1711 O O . ARG A 1 221 ? -4.141 12.789 -2.938 1 74.88 221 ARG A O 1
ATOM 1718 N N . ALA A 1 222 ? -5.555 11.359 -3.895 1 80 222 ALA A N 1
ATOM 1719 C CA . ALA A 1 222 ? -6.645 11.766 -3.01 1 80 222 ALA A CA 1
ATOM 1720 C C . ALA A 1 222 ? -6.34 11.406 -1.56 1 80 222 ALA A C 1
ATOM 1722 O O . ALA A 1 222 ? -6.656 12.172 -0.644 1 80 222 ALA A O 1
ATOM 1723 N N . ALA A 1 223 ? -5.766 10.297 -1.386 1 81.56 223 ALA A N 1
ATOM 1724 C CA . ALA A 1 223 ? -5.426 9.844 -0.04 1 81.56 223 ALA A CA 1
ATOM 1725 C C . ALA A 1 223 ? -4.402 10.766 0.609 1 81.56 223 ALA A C 1
ATOM 1727 O O . ALA A 1 223 ? -4.5 11.07 1.801 1 81.56 223 ALA A O 1
ATOM 1728 N N . THR A 1 224 ? -3.463 11.234 -0.125 1 82.06 224 THR A N 1
ATOM 1729 C CA . THR A 1 224 ? -2.434 12.141 0.379 1 82.06 224 THR A CA 1
ATOM 1730 C C . THR A 1 224 ? -3.041 13.477 0.787 1 82.06 224 THR A C 1
ATOM 1732 O O . THR A 1 224 ? -2.693 14.031 1.831 1 82.06 224 THR A O 1
ATOM 1735 N N . ILE A 1 225 ? -3.896 13.922 -0.024 1 88.12 225 ILE A N 1
ATOM 1736 C CA . ILE A 1 225 ? -4.547 15.195 0.267 1 88.12 225 ILE A CA 1
ATOM 1737 C C . ILE A 1 225 ? -5.473 15.039 1.471 1 88.12 225 ILE A C 1
ATOM 1739 O O . ILE A 1 225 ? -5.598 15.953 2.289 1 88.12 225 ILE A O 1
ATOM 1743 N N . THR A 1 226 ? -6.09 13.914 1.509 1 89.88 226 THR A N 1
ATOM 1744 C CA . THR A 1 226 ? -6.957 13.641 2.65 1 89.88 226 THR A CA 1
ATOM 1745 C C . THR A 1 226 ? -6.164 13.68 3.953 1 89.88 226 THR A C 1
ATOM 1747 O O . THR A 1 226 ? -6.605 14.273 4.941 1 89.88 226 THR A O 1
ATOM 1750 N N . ALA A 1 227 ? -5.07 13.055 3.922 1 88.25 227 ALA A N 1
ATOM 1751 C CA . ALA A 1 227 ? -4.203 13.109 5.094 1 88.25 227 ALA A CA 1
ATOM 1752 C C . ALA A 1 227 ? -3.795 14.539 5.414 1 88.25 227 ALA A C 1
ATOM 1754 O O . ALA A 1 227 ? -3.795 14.945 6.578 1 88.25 227 ALA A O 1
ATOM 1755 N N . LEU A 1 228 ? -3.441 15.258 4.391 1 90.69 228 LEU A N 1
ATOM 1756 C CA . LEU A 1 228 ? -3.08 16.656 4.547 1 90.69 228 LEU A CA 1
ATOM 1757 C C . LEU A 1 228 ? -4.207 17.438 5.215 1 90.69 228 LEU A C 1
ATOM 1759 O O . LEU A 1 228 ? -3.965 18.219 6.152 1 90.69 228 LEU A O 1
ATOM 1763 N N . VAL A 1 229 ? -5.348 17.234 4.754 1 93.5 229 VAL A N 1
ATOM 1764 C CA . VAL A 1 229 ? -6.52 17.938 5.27 1 93.5 229 VAL A CA 1
ATOM 1765 C C . VAL A 1 229 ? -6.738 17.578 6.734 1 93.5 229 VAL A C 1
ATOM 1767 O O . VAL A 1 229 ? -6.836 18.453 7.594 1 93.5 229 VAL A O 1
ATOM 1770 N N . ARG A 1 230 ? -6.766 16.359 7.012 1 93.25 230 ARG A N 1
ATOM 1771 C CA . ARG A 1 230 ? -7.039 15.852 8.352 1 93.25 230 ARG A CA 1
ATOM 1772 C C . ARG A 1 230 ? -6.027 16.391 9.359 1 93.25 230 ARG A C 1
ATOM 1774 O O . ARG A 1 230 ? -6.41 16.938 10.398 1 93.25 230 ARG A O 1
ATOM 1781 N N . TYR A 1 231 ? -4.84 16.375 9.008 1 92.5 231 TYR A N 1
ATOM 1782 C CA . TYR A 1 231 ? -3.803 16.719 9.977 1 92.5 231 TYR A CA 1
ATOM 1783 C C . TYR A 1 231 ? -3.627 18.234 10.062 1 92.5 231 TYR A C 1
ATOM 1785 O O . TYR A 1 231 ? -3.254 18.75 11.117 1 92.5 231 TYR A O 1
ATOM 1793 N N . SER A 1 232 ? -3.91 18.891 8.984 1 95.31 232 SER A N 1
ATOM 1794 C CA . SER A 1 232 ? -3.91 20.344 9.047 1 95.31 232 SER A CA 1
ATOM 1795 C C . SER A 1 232 ? -4.969 20.859 10.023 1 95.31 232 SER A C 1
ATOM 1797 O O . SER A 1 232 ? -4.742 21.844 10.734 1 95.31 232 SER A O 1
ATOM 1799 N N . ILE A 1 233 ? -6.051 20.219 10.039 1 96.31 233 ILE A N 1
ATOM 1800 C CA . ILE A 1 233 ? -7.125 20.609 10.945 1 96.31 233 ILE A CA 1
ATOM 1801 C C . ILE A 1 233 ? -6.68 20.406 12.391 1 96.31 233 ILE A C 1
ATOM 1803 O O . ILE A 1 233 ? -6.895 21.281 13.234 1 96.31 233 ILE A O 1
ATOM 1807 N N . ARG A 1 234 ? -6.043 19.344 12.656 1 93.56 234 ARG A N 1
ATOM 1808 C CA . ARG A 1 234 ? -5.531 19.078 14 1 93.56 234 ARG A CA 1
ATOM 1809 C C . ARG A 1 234 ? -4.555 20.172 14.438 1 93.56 234 ARG A C 1
ATOM 1811 O O . ARG A 1 234 ? -4.598 20.625 15.578 1 93.56 234 ARG A O 1
ATOM 1818 N N . ALA A 1 235 ? -3.736 20.547 13.547 1 94.94 235 ALA A N 1
ATOM 1819 C CA . ALA A 1 235 ? -2.729 21.562 13.859 1 94.94 235 ALA A CA 1
ATOM 1820 C C . ALA A 1 235 ? -3.367 22.938 14.039 1 94.94 235 ALA A C 1
ATOM 1822 O O . ALA A 1 235 ? -3.018 23.672 14.969 1 94.94 235 ALA A O 1
ATOM 1823 N N . ALA A 1 236 ? -4.266 23.266 13.156 1 95.75 236 ALA A N 1
ATOM 1824 C CA . ALA A 1 236 ? -4.934 24.547 13.227 1 95.75 236 ALA A CA 1
ATOM 1825 C C . ALA A 1 236 ? -5.727 24.703 14.523 1 95.75 236 ALA A C 1
ATOM 1827 O O . ALA A 1 236 ? -5.836 25.797 15.07 1 95.75 236 ALA A O 1
ATOM 1828 N N . ALA A 1 237 ? -6.238 23.625 15.023 1 95.06 237 ALA A N 1
ATOM 1829 C CA . ALA A 1 237 ? -7.105 23.609 16.188 1 95.06 237 ALA A CA 1
ATOM 1830 C C . ALA A 1 237 ? -6.316 23.922 17.469 1 95.06 237 ALA A C 1
ATOM 1832 O O . ALA A 1 237 ? -6.898 24.234 18.5 1 95.06 237 ALA A O 1
ATOM 1833 N N . ILE A 1 238 ? -5.012 23.875 17.375 1 91.19 238 ILE A N 1
ATOM 1834 C CA . ILE A 1 238 ? -4.168 24.188 18.531 1 91.19 238 ILE A CA 1
ATOM 1835 C C . ILE A 1 238 ? -4.293 25.672 18.875 1 91.19 238 ILE A C 1
ATOM 1837 O O . ILE A 1 238 ? -4.324 26.031 20.047 1 91.19 238 ILE A O 1
ATOM 1841 N N . ARG A 1 239 ? -4.488 26.5 17.844 1 91.38 239 ARG A N 1
ATOM 1842 C CA . ARG A 1 239 ? -4.473 27.938 18.078 1 91.38 239 ARG A CA 1
ATOM 1843 C C . ARG A 1 239 ? -5.84 28.562 17.812 1 91.38 239 ARG A C 1
ATOM 1845 O O . ARG A 1 239 ? -6.164 29.625 18.344 1 91.38 239 ARG A O 1
ATOM 1852 N N . GLN A 1 240 ? -6.551 27.953 16.953 1 93.44 240 GLN A N 1
ATOM 1853 C CA . GLN A 1 240 ? -7.836 28.516 16.562 1 93.44 240 GLN A CA 1
ATOM 1854 C C . GLN A 1 240 ? -8.977 27.938 17.391 1 93.44 240 GLN A C 1
ATOM 1856 O O . GLN A 1 240 ? -9.117 26.719 17.5 1 93.44 240 GLN A O 1
ATOM 1861 N N . GLN A 1 241 ? -9.773 28.812 17.875 1 93.75 241 GLN A N 1
ATOM 1862 C CA . GLN A 1 241 ? -10.898 28.375 18.703 1 93.75 241 GLN A CA 1
ATOM 1863 C C . GLN A 1 241 ? -12.156 28.188 17.859 1 93.75 241 GLN A C 1
ATOM 1865 O O . GLN A 1 241 ? -12.93 27.25 18.078 1 93.75 241 GLN A O 1
ATOM 1870 N N . ARG A 1 242 ? -12.312 29.047 16.875 1 96.56 242 ARG A N 1
ATOM 1871 C CA . ARG A 1 242 ? -13.523 29 16.062 1 96.56 242 ARG A CA 1
ATOM 1872 C C . ARG A 1 242 ? -13.352 28.031 14.891 1 96.56 242 ARG A C 1
ATOM 1874 O O . ARG A 1 242 ? -12.367 28.125 14.156 1 96.56 242 ARG A O 1
ATOM 1881 N N . PRO A 1 243 ? -14.32 27.141 14.656 1 97.56 243 PRO A N 1
ATOM 1882 C CA . PRO A 1 243 ? -14.25 26.203 13.531 1 97.56 243 PRO A CA 1
ATOM 1883 C C . PRO A 1 243 ? -14.062 26.922 12.195 1 97.56 243 PRO A C 1
ATOM 1885 O O . PRO A 1 243 ? -13.328 26.438 11.328 1 97.56 243 PRO A O 1
ATOM 1888 N N . CYS A 1 244 ? -14.703 28.109 11.969 1 97.31 244 CYS A N 1
ATOM 1889 C CA . CYS A 1 244 ? -14.555 28.828 10.703 1 97.31 244 CYS A CA 1
ATOM 1890 C C . CYS A 1 244 ? -13.109 29.266 10.5 1 97.31 244 CYS A C 1
ATOM 1892 O O . CYS A 1 244 ? -12.617 29.281 9.367 1 97.31 244 CYS A O 1
ATOM 1894 N N . ASP A 1 245 ? -12.461 29.594 11.578 1 96.88 245 ASP A N 1
ATOM 1895 C CA . ASP A 1 245 ? -11.055 29.984 11.5 1 96.88 245 ASP A CA 1
ATOM 1896 C C . ASP A 1 245 ? -10.172 28.781 11.195 1 96.88 245 ASP A C 1
ATOM 1898 O O . ASP A 1 245 ? -9.164 28.891 10.492 1 96.88 245 ASP A O 1
ATOM 1902 N N . ILE A 1 246 ? -10.5 27.641 11.773 1 97.19 246 ILE A N 1
ATOM 1903 C CA . ILE A 1 246 ? -9.789 26.406 11.492 1 97.19 246 ILE A CA 1
ATOM 1904 C C . ILE A 1 246 ? -9.867 26.094 10 1 97.19 246 ILE A C 1
ATOM 1906 O O . ILE A 1 246 ? -8.852 25.797 9.367 1 97.19 246 ILE A O 1
ATOM 1910 N N . LEU A 1 247 ? -11.031 26.25 9.438 1 97.25 247 LEU A N 1
ATOM 1911 C CA . LEU A 1 247 ? -11.242 25.953 8.023 1 97.25 247 LEU A CA 1
ATOM 1912 C C . LEU A 1 247 ? -10.547 26.984 7.145 1 97.25 247 LEU A C 1
ATOM 1914 O O . LEU A 1 247 ? -10.078 26.656 6.051 1 97.25 247 LEU A O 1
ATOM 1918 N N . ALA A 1 248 ? -10.484 28.188 7.633 1 96.06 248 ALA A N 1
ATOM 1919 C CA . ALA A 1 248 ? -9.758 29.219 6.898 1 96.06 248 ALA A CA 1
ATOM 1920 C C . ALA A 1 248 ? -8.273 28.875 6.797 1 96.06 248 ALA A C 1
ATOM 1922 O O . ALA A 1 248 ? -7.656 29.062 5.746 1 96.06 248 ALA A O 1
ATOM 1923 N N . ASP A 1 249 ? -7.746 28.438 7.91 1 95.12 249 ASP A N 1
ATOM 1924 C CA . ASP A 1 249 ? -6.352 28.016 7.898 1 95.12 249 ASP A CA 1
ATOM 1925 C C . ASP A 1 249 ? -6.145 26.828 6.957 1 95.12 249 ASP A C 1
ATOM 1927 O O . ASP A 1 249 ? -5.152 26.781 6.227 1 95.12 249 ASP A O 1
ATOM 1931 N N . LEU A 1 250 ? -7.043 25.891 7.035 1 95.81 250 LEU A N 1
ATOM 1932 C CA . LEU A 1 250 ? -6.98 24.75 6.133 1 95.81 250 LEU A CA 1
ATOM 1933 C C . LEU A 1 250 ? -6.992 25.203 4.676 1 95.81 250 LEU A C 1
ATOM 1935 O O . LEU A 1 250 ? -6.242 24.672 3.852 1 95.81 250 LEU A O 1
ATOM 1939 N N . ASN A 1 251 ? -7.852 26.094 4.367 1 95.12 251 ASN A N 1
ATOM 1940 C CA . ASN A 1 251 ? -7.938 26.641 3.014 1 95.12 251 ASN A CA 1
ATOM 1941 C C . ASN A 1 251 ? -6.594 27.188 2.547 1 95.12 251 ASN A C 1
ATOM 1943 O O . ASN A 1 251 ? -6.18 26.953 1.412 1 95.12 251 ASN A O 1
ATOM 1947 N N . ALA A 1 252 ? -6.016 27.891 3.396 1 92.25 252 ALA A N 1
ATOM 1948 C CA . ALA A 1 252 ? -4.715 28.484 3.078 1 92.25 252 ALA A CA 1
ATOM 1949 C C . ALA A 1 252 ? -3.68 27.391 2.805 1 92.25 252 ALA A C 1
ATOM 1951 O O . ALA A 1 252 ? -2.871 27.516 1.882 1 92.25 252 ALA A O 1
ATOM 1952 N N . VAL A 1 253 ? -3.688 26.375 3.586 1 92 253 VAL A N 1
ATOM 1953 C CA . VAL A 1 253 ? -2.754 25.266 3.42 1 92 253 VAL A CA 1
ATOM 1954 C C . VAL A 1 253 ? -2.967 24.609 2.059 1 92 253 VAL A C 1
ATOM 1956 O O . VAL A 1 253 ? -2.006 24.344 1.334 1 92 253 VAL A O 1
ATOM 1959 N N . LEU A 1 254 ? -4.152 24.344 1.728 1 91.44 254 LEU A N 1
ATOM 1960 C CA . LEU A 1 254 ? -4.473 23.625 0.492 1 91.44 254 LEU A CA 1
ATOM 1961 C C . LEU A 1 254 ? -4.102 24.469 -0.726 1 91.44 254 LEU A C 1
ATOM 1963 O O . LEU A 1 254 ? -3.627 23.938 -1.731 1 91.44 254 LEU A O 1
ATOM 1967 N N . LEU A 1 255 ? -4.359 25.703 -0.644 1 89.38 255 LEU A N 1
ATOM 1968 C CA . LEU A 1 255 ? -4.055 26.578 -1.768 1 89.38 255 LEU A CA 1
ATOM 1969 C C . LEU A 1 255 ? -2.555 26.625 -2.029 1 89.38 255 LEU A C 1
ATOM 1971 O O . LEU A 1 255 ? -2.125 26.781 -3.174 1 89.38 255 LEU A O 1
ATOM 1975 N N . ARG A 1 256 ? -1.866 26.406 -1.049 1 84.06 256 ARG A N 1
ATOM 1976 C CA . ARG A 1 256 ? -0.414 26.484 -1.169 1 84.06 256 ARG A CA 1
ATOM 1977 C C . ARG A 1 256 ? 0.172 25.141 -1.604 1 84.06 256 ARG A C 1
ATOM 1979 O O . ARG A 1 256 ? 1.329 25.062 -2.025 1 84.06 256 ARG A O 1
ATOM 1986 N N . HIS A 1 257 ? -0.445 24.031 -1.363 1 78.25 257 HIS A N 1
ATOM 1987 C CA . HIS A 1 257 ? 0.029 22.703 -1.727 1 78.25 257 HIS A CA 1
ATOM 1988 C C . HIS A 1 257 ? -0.149 22.438 -3.219 1 78.25 257 HIS A C 1
ATOM 1990 O O . HIS A 1 257 ? 0.374 21.453 -3.748 1 78.25 257 HIS A O 1
ATOM 1996 N N . GLU A 1 258 ? -0.328 23.281 -4.039 1 64.25 258 GLU A N 1
ATOM 1997 C CA . GLU A 1 258 ? -0.427 23.25 -5.492 1 64.25 258 GLU A CA 1
ATOM 1998 C C . GLU A 1 258 ? -1.242 22.047 -5.961 1 64.25 258 GLU A C 1
ATOM 2000 O O . GLU A 1 258 ? -0.79 21.266 -6.809 1 64.25 258 GLU A O 1
ATOM 2005 N N . THR A 1 259 ? -2.119 21.719 -5.32 1 65.75 259 THR A N 1
ATOM 2006 C CA . THR A 1 259 ? -2.992 20.641 -5.793 1 65.75 259 THR A CA 1
ATOM 2007 C C . THR A 1 259 ? -4.27 21.219 -6.398 1 65.75 259 THR A C 1
ATOM 2009 O O . THR A 1 259 ? -4.688 22.328 -6.051 1 65.75 259 THR A O 1
ATOM 2012 N N . GLU A 1 260 ? -4.637 20.609 -7.434 1 67.94 260 GLU A N 1
ATOM 2013 C CA . GLU A 1 260 ? -5.91 21 -8.031 1 67.94 260 GLU A CA 1
ATOM 2014 C C . GLU A 1 260 ? -7.086 20.391 -7.262 1 67.94 260 GLU A C 1
ATOM 2016 O O . GLU A 1 260 ? -8.242 20.562 -7.656 1 67.94 260 GLU A O 1
ATOM 2021 N N . ARG A 1 261 ? -6.68 20.016 -6.16 1 74.38 261 ARG A N 1
ATOM 2022 C CA . ARG A 1 261 ? -7.754 19.312 -5.461 1 74.38 261 ARG A CA 1
ATOM 2023 C C . ARG A 1 261 ? -8.375 20.188 -4.387 1 74.38 261 ARG A C 1
ATOM 2025 O O . ARG A 1 261 ? -7.699 21.031 -3.799 1 74.38 261 ARG A O 1
ATOM 2032 N N . PHE A 1 262 ? -9.672 20.078 -4.262 1 86.56 262 PHE A N 1
ATOM 2033 C CA . PHE A 1 262 ? -10.453 20.75 -3.219 1 86.56 262 PHE A CA 1
ATOM 2034 C C . PHE A 1 262 ? -11.219 19.719 -2.387 1 86.56 262 PHE A C 1
ATOM 2036 O O . PHE A 1 262 ? -11.195 18.531 -2.688 1 86.56 262 PHE A O 1
ATOM 2043 N N . CYS A 1 263 ? -11.688 20.234 -1.262 1 92.06 263 CYS A N 1
ATOM 2044 C CA . CYS A 1 263 ? -12.438 19.312 -0.411 1 92.06 263 CYS A CA 1
ATOM 2045 C C . CYS A 1 263 ? -13.656 20 0.197 1 92.06 263 CYS A C 1
ATOM 2047 O O . CYS A 1 263 ? -13.75 21.234 0.184 1 92.06 263 CYS A O 1
ATOM 2049 N N . THR A 1 264 ? -14.617 19.25 0.506 1 95.31 264 THR A N 1
ATOM 2050 C CA . THR A 1 264 ? -15.719 19.672 1.36 1 95.31 264 THR A CA 1
ATOM 2051 C C . THR A 1 264 ? -15.531 19.156 2.785 1 95.31 264 THR A C 1
ATOM 2053 O O . THR A 1 264 ? -14.984 18.062 2.988 1 95.31 264 THR A O 1
ATOM 2056 N N . VAL A 1 265 ? -15.914 19.984 3.695 1 97 265 VAL A N 1
ATOM 2057 C CA . VAL A 1 265 ? -15.633 19.594 5.07 1 97 265 VAL A CA 1
ATOM 2058 C C . VAL A 1 265 ? -16.641 20.25 6.016 1 97 265 VAL A C 1
ATOM 2060 O O . VAL A 1 265 ? -17.078 21.375 5.77 1 97 265 VAL A O 1
ATOM 2063 N N . VAL A 1 266 ? -17.047 19.562 6.996 1 97.69 266 VAL A N 1
ATOM 2064 C CA . VAL A 1 266 ? -17.781 20.109 8.133 1 97.69 266 VAL A CA 1
ATOM 2065 C C . VAL A 1 266 ? -16.953 19.953 9.406 1 97.69 266 VAL A C 1
ATOM 2067 O O . VAL A 1 266 ? -16.391 18.891 9.656 1 97.69 266 VAL A O 1
ATOM 2070 N N . CYS A 1 267 ? -16.766 21.016 10.102 1 98.12 267 CYS A N 1
ATOM 2071 C CA . CYS A 1 267 ? -15.977 21.047 11.328 1 98.12 267 CYS A CA 1
ATOM 2072 C C . CYS A 1 267 ? -16.828 21.484 12.508 1 98.12 267 CYS A C 1
ATOM 2074 O O . CYS A 1 267 ? -17.406 22.578 12.492 1 98.12 267 CYS A O 1
ATOM 2076 N N . CYS A 1 268 ? -16.859 20.656 13.555 1 98.12 268 CYS A N 1
ATOM 2077 C CA . CYS A 1 268 ? -17.656 20.922 14.742 1 98.12 268 CYS A CA 1
ATOM 2078 C C . CYS A 1 268 ? -16.781 21 15.984 1 98.12 268 CYS A C 1
ATOM 2080 O O . CYS A 1 268 ? -15.914 20.156 16.188 1 98.12 268 CYS A O 1
ATOM 2082 N N . ARG A 1 269 ? -16.969 22 16.688 1 97.81 269 ARG A N 1
ATOM 2083 C CA . ARG A 1 269 ? -16.406 22.047 18.031 1 97.81 269 ARG A CA 1
ATOM 2084 C C . ARG A 1 269 ? -17.438 21.688 19.094 1 97.81 269 ARG A C 1
ATOM 2086 O O . ARG A 1 269 ? -18.516 22.297 19.141 1 97.81 269 ARG A O 1
ATOM 2093 N N . VAL A 1 270 ? -17.141 20.719 19.906 1 97 270 VAL A N 1
ATOM 2094 C CA . VAL A 1 270 ? -18.078 20.156 20.875 1 97 270 VAL A CA 1
ATOM 2095 C C . VAL A 1 270 ? -17.594 20.453 22.297 1 97 270 VAL A C 1
ATOM 2097 O O . VAL A 1 270 ? -16.5 20.062 22.688 1 97 270 VAL A O 1
ATOM 2100 N N . ARG A 1 271 ? -18.391 21.125 23.016 1 95.25 271 ARG A N 1
ATOM 2101 C CA . ARG A 1 271 ? -18.094 21.469 24.406 1 95.25 271 ARG A CA 1
ATOM 2102 C C . ARG A 1 271 ? -19.188 20.984 25.344 1 95.25 271 ARG A C 1
ATOM 2104 O O . ARG A 1 271 ? -20.375 21.297 25.141 1 95.25 271 ARG A O 1
ATOM 2111 N N . VAL A 1 272 ? -18.781 20.234 26.297 1 92.06 272 VAL A N 1
ATOM 2112 C CA . VAL A 1 272 ? -19.734 19.766 27.297 1 92.06 272 VAL A CA 1
ATOM 2113 C C . VAL A 1 272 ? -19.906 20.828 28.375 1 92.06 272 VAL A C 1
ATOM 2115 O O . VAL A 1 272 ? -18.922 21.234 29.016 1 92.06 272 VAL A O 1
ATOM 2118 N N . GLU A 1 273 ? -21.094 21.25 28.562 1 90.44 273 GLU A N 1
ATOM 2119 C CA . GLU A 1 273 ? -21.391 22.281 29.547 1 90.44 273 GLU A CA 1
ATOM 2120 C C . GLU A 1 273 ? -21.672 21.688 30.922 1 90.44 273 GLU A C 1
ATOM 2122 O O . GLU A 1 273 ? -22.047 20.516 31.031 1 90.44 273 GLU A O 1
ATOM 2127 N N . ASP A 1 274 ? -21.594 22.516 31.891 1 87.12 274 ASP A N 1
ATOM 2128 C CA . ASP A 1 274 ? -21.781 22.094 33.281 1 87.12 274 ASP A CA 1
ATOM 2129 C C . ASP A 1 274 ? -23.219 21.625 33.5 1 87.12 274 ASP A C 1
ATOM 2131 O O . ASP A 1 274 ? -23.469 20.797 34.375 1 87.12 274 ASP A O 1
ATOM 2135 N N . ASP A 1 275 ? -24.172 22.094 32.75 1 86.88 275 ASP A N 1
ATOM 2136 C CA . ASP A 1 275 ? -25.578 21.781 32.969 1 86.88 275 ASP A CA 1
ATOM 2137 C C . ASP A 1 275 ? -25.969 20.469 32.281 1 86.88 275 ASP A C 1
ATOM 2139 O O . ASP A 1 275 ? -27.141 20.109 32.25 1 86.88 275 ASP A O 1
ATOM 2143 N N . GLY A 1 276 ? -25 19.844 31.703 1 83.94 276 GLY A N 1
ATOM 2144 C CA . GLY A 1 276 ? -25.25 18.562 31.078 1 83.94 276 GLY A CA 1
ATOM 2145 C C . GLY A 1 276 ? -25.578 18.672 29.594 1 83.94 276 GLY A C 1
ATOM 2146 O O . GLY A 1 276 ? -25.703 17.672 28.906 1 83.94 276 GLY A O 1
ATOM 2147 N N . THR A 1 277 ? -25.703 19.891 29.109 1 90.88 277 THR A N 1
ATOM 2148 C CA . THR A 1 277 ? -25.922 20.109 27.672 1 90.88 277 THR A CA 1
ATOM 2149 C C . THR A 1 277 ? -24.594 20.156 26.922 1 90.88 277 THR A C 1
ATOM 2151 O O . THR A 1 277 ? -23.531 20.266 27.531 1 90.88 277 THR A O 1
ATOM 2154 N N . VAL A 1 278 ? -24.75 19.984 25.625 1 95.44 278 VAL A N 1
ATOM 2155 C CA . VAL A 1 278 ? -23.562 20.016 24.781 1 95.44 278 VAL A CA 1
ATOM 2156 C C . VAL A 1 278 ? -23.688 21.125 23.75 1 95.44 278 VAL A C 1
ATOM 2158 O O . VAL A 1 278 ? -24.672 21.172 23 1 95.44 278 VAL A O 1
ATOM 2161 N N . ARG A 1 279 ? -22.812 22 23.797 1 96.88 279 ARG A N 1
ATOM 2162 C CA . ARG A 1 279 ? -22.766 23.062 22.797 1 96.88 279 ARG A CA 1
ATOM 2163 C C . ARG A 1 279 ? -21.906 22.656 21.609 1 96.88 279 ARG A C 1
ATOM 2165 O O . ARG A 1 279 ? -20.766 22.219 21.766 1 96.88 279 ARG A O 1
ATOM 2172 N N . VAL A 1 280 ? -22.469 22.781 20.406 1 97.44 280 VAL A N 1
ATOM 2173 C CA . VAL A 1 280 ? -21.75 22.438 19.188 1 97.44 280 VAL A CA 1
ATOM 2174 C C . VAL A 1 280 ? -21.688 23.656 18.266 1 97.44 280 VAL A C 1
ATOM 2176 O O . VAL A 1 280 ? -22.719 24.203 17.875 1 97.44 280 VAL A O 1
ATOM 2179 N N . THR A 1 281 ? -20.516 24.109 18.031 1 98.12 281 THR A N 1
ATOM 2180 C CA . THR A 1 281 ? -20.297 25.125 17.016 1 98.12 281 THR A CA 1
ATOM 2181 C C . THR A 1 281 ? -19.891 24.5 15.68 1 98.12 281 THR A C 1
ATOM 2183 O O . THR A 1 281 ? -18.922 23.75 15.617 1 98.12 281 THR A O 1
ATOM 2186 N N . ILE A 1 282 ? -20.625 24.828 14.586 1 98 282 ILE A N 1
ATOM 2187 C CA . ILE A 1 282 ? -20.469 24.125 13.312 1 98 282 ILE A CA 1
ATOM 2188 C C . ILE A 1 282 ? -20.016 25.109 12.242 1 98 282 ILE A C 1
ATOM 2190 O O . ILE A 1 282 ? -20.578 26.203 12.094 1 98 282 ILE A O 1
ATOM 2194 N N . ALA A 1 283 ? -19 24.781 11.547 1 98 283 ALA A N 1
ATOM 2195 C CA . ALA A 1 283 ? -18.609 25.438 10.312 1 98 283 ALA A CA 1
ATOM 2196 C C . ALA A 1 283 ? -18.594 24.453 9.141 1 98 283 ALA A C 1
ATOM 2198 O O . ALA A 1 283 ? -18.281 23.281 9.328 1 98 283 ALA A O 1
ATOM 2199 N N . SER A 1 284 ? -18.938 24.953 7.977 1 96.56 284 SER A N 1
ATOM 2200 C CA . SER A 1 284 ? -19.016 24.078 6.812 1 96.56 284 SER A CA 1
ATOM 2201 C C . SER A 1 284 ? -18.25 24.672 5.625 1 96.56 284 SER A C 1
ATOM 2203 O O . SER A 1 284 ? -18.328 25.875 5.375 1 96.56 284 SER A O 1
ATOM 2205 N N . GLY A 1 285 ? -17.453 23.891 5.047 1 95.44 285 GLY A N 1
ATOM 2206 C CA . GLY A 1 285 ? -16.828 24.203 3.777 1 95.44 285 GLY A CA 1
ATOM 2207 C C . GLY A 1 285 ? -17.438 23.469 2.604 1 95.44 285 GLY A C 1
ATOM 2208 O O . GLY A 1 285 ? -16.812 22.578 2.021 1 95.44 285 GLY A O 1
ATOM 2209 N N . GLY A 1 286 ? -18.625 23.891 2.23 1 93.06 286 GLY A N 1
ATOM 2210 C CA . GLY A 1 286 ? -19.297 23.297 1.086 1 93.06 286 GLY A CA 1
ATOM 2211 C C . GLY A 1 286 ? -19.734 21.859 1.329 1 93.06 286 GLY A C 1
ATOM 2212 O O . GLY A 1 286 ? -19.922 21.094 0.382 1 93.06 286 GLY A O 1
ATOM 2213 N N . HIS A 1 287 ? -19.828 21.422 2.523 1 94.88 287 HIS A N 1
ATOM 2214 C CA . HIS A 1 287 ? -20.203 20.062 2.912 1 94.88 287 HIS A CA 1
ATOM 2215 C C . HIS A 1 287 ? -21.703 19.938 3.086 1 94.88 287 HIS A C 1
ATOM 2217 O O . HIS A 1 287 ? -22.391 20.922 3.34 1 94.88 287 HIS A O 1
ATOM 2223 N N . PRO A 1 288 ? -22.234 18.719 2.867 1 93.69 288 PRO A N 1
ATOM 2224 C CA . PRO A 1 288 ? -23.656 18.531 3.15 1 93.69 288 PRO A CA 1
ATOM 2225 C C . PRO A 1 288 ? -24.047 18.969 4.562 1 93.69 288 PRO A C 1
ATOM 2227 O O . PRO A 1 288 ? -23.25 18.812 5.496 1 93.69 288 PRO A O 1
ATOM 2230 N N . PRO A 1 289 ? -25.234 19.516 4.695 1 95.19 289 PRO A N 1
ATOM 2231 C CA . PRO A 1 289 ? -25.641 20.016 6.012 1 95.19 289 PRO A CA 1
ATOM 2232 C C . PRO A 1 289 ? -25.734 18.906 7.062 1 95.19 289 PRO A C 1
ATOM 2234 O O . PRO A 1 289 ? -26.234 17.828 6.777 1 95.19 289 PRO A O 1
ATOM 2237 N N . ALA A 1 290 ? -25.188 19.203 8.203 1 97 290 ALA A N 1
ATOM 2238 C CA . ALA A 1 290 ? -25.391 18.281 9.328 1 97 290 ALA A CA 1
ATOM 2239 C C . ALA A 1 290 ? -26.875 18.172 9.68 1 97 290 ALA A C 1
ATOM 2241 O O . ALA A 1 290 ? -27.672 19.031 9.328 1 97 290 ALA A O 1
ATOM 2242 N N . VAL A 1 291 ? -27.203 17.094 10.328 1 97.81 291 VAL A N 1
ATOM 2243 C CA . VAL A 1 291 ? -28.609 16.859 10.664 1 97.81 291 VAL A CA 1
ATOM 2244 C C . VAL A 1 291 ? -28.781 16.828 12.18 1 97.81 291 VAL A C 1
ATOM 2246 O O . VAL A 1 291 ? -28.141 16.031 12.867 1 97.81 291 VAL A O 1
ATOM 2249 N N . LEU A 1 292 ? -29.609 17.688 12.703 1 97.75 292 LEU A N 1
ATOM 2250 C CA . LEU A 1 292 ? -30.016 17.641 14.109 1 97.75 292 LEU A CA 1
ATOM 2251 C C . LEU A 1 292 ? -31.094 16.578 14.32 1 97.75 292 LEU A C 1
ATOM 2253 O O . LEU A 1 292 ? -32.156 16.641 13.703 1 97.75 292 LEU A O 1
ATOM 2257 N N . VAL A 1 293 ? -30.812 15.656 15.148 1 97.25 293 VAL A N 1
ATOM 2258 C CA . VAL A 1 293 ? -31.75 14.57 15.406 1 97.25 293 VAL A CA 1
ATOM 2259 C C . VAL A 1 293 ? -32.375 14.734 16.797 1 97.25 293 VAL A C 1
ATOM 2261 O O . VAL A 1 293 ? -31.688 14.594 17.812 1 97.25 293 VAL A O 1
ATOM 2264 N N . GLY A 1 294 ? -33.625 15.031 16.812 1 94.69 294 GLY A N 1
ATOM 2265 C CA . GLY A 1 294 ? -34.375 15.156 18.047 1 94.69 294 GLY A CA 1
ATOM 2266 C C . GLY A 1 294 ? -35.469 14.102 18.203 1 94.69 294 GLY A C 1
ATOM 2267 O O . GLY A 1 294 ? -35.625 13.25 17.344 1 94.69 294 GLY A O 1
ATOM 2268 N N . PRO A 1 295 ? -36.094 14.164 19.391 1 90.81 295 PRO A N 1
ATOM 2269 C CA . PRO A 1 295 ? -37.156 13.203 19.656 1 90.81 295 PRO A CA 1
ATOM 2270 C C . PRO A 1 295 ? -38.344 13.367 18.703 1 90.81 295 PRO A C 1
ATOM 2272 O O . PRO A 1 295 ? -39.031 12.398 18.406 1 90.81 295 PRO A O 1
ATOM 2275 N N . GLU A 1 296 ? -38.562 14.531 18.234 1 92.06 296 GLU A N 1
ATOM 2276 C CA . GLU A 1 296 ? -39.781 14.781 17.453 1 92.06 296 GLU A CA 1
ATOM 2277 C C . GLU A 1 296 ? -39.469 14.906 15.969 1 92.06 296 GLU A C 1
ATOM 2279 O O . GLU A 1 296 ? -40.344 14.727 15.133 1 92.06 296 GLU A O 1
ATOM 2284 N N . GLN A 1 297 ? -38.219 15.312 15.695 1 92.81 297 GLN A N 1
ATOM 2285 C CA . GLN A 1 297 ? -37.906 15.516 14.281 1 92.81 297 GLN A CA 1
ATOM 2286 C C . GLN A 1 297 ? -36.406 15.461 14.031 1 92.81 297 GLN A C 1
ATOM 2288 O O . GLN A 1 297 ? -35.594 15.617 14.961 1 92.81 297 GLN A O 1
ATOM 2293 N N . ALA A 1 298 ? -36.062 15.203 12.797 1 95.69 298 ALA A N 1
ATOM 2294 C CA . ALA A 1 298 ? -34.719 15.367 12.25 1 95.69 298 ALA A CA 1
ATOM 2295 C C . ALA A 1 298 ? -34.688 16.516 11.234 1 95.69 298 ALA A C 1
ATOM 2297 O O . ALA A 1 298 ? -35.5 16.562 10.32 1 95.69 298 ALA A O 1
ATOM 2298 N N . GLU A 1 299 ? -33.781 17.469 11.469 1 96 299 GLU A N 1
ATOM 2299 C CA . GLU A 1 299 ? -33.719 18.641 10.602 1 96 299 GLU A CA 1
ATOM 2300 C C . GLU A 1 299 ? -32.281 18.984 10.211 1 96 299 GLU A C 1
ATOM 2302 O O . GLU A 1 299 ? -31.391 18.891 11.031 1 96 299 GLU A O 1
ATOM 2307 N N . ALA A 1 300 ? -32.156 19.406 8.984 1 95.81 300 ALA A N 1
ATOM 2308 C CA . ALA A 1 300 ? -30.859 19.828 8.484 1 95.81 300 ALA A CA 1
ATOM 2309 C C . ALA A 1 300 ? -30.453 21.188 9.047 1 95.81 300 ALA A C 1
ATOM 2311 O O . ALA A 1 300 ? -31.297 22.078 9.172 1 95.81 300 ALA A O 1
ATOM 2312 N N . VAL A 1 301 ? -29.188 21.25 9.445 1 95.12 301 VAL A N 1
ATOM 2313 C CA . VAL A 1 301 ? -28.641 22.516 9.906 1 95.12 301 VAL A CA 1
ATOM 2314 C C . VAL A 1 301 ? -27.891 23.203 8.758 1 95.12 301 VAL A C 1
ATOM 2316 O O . VAL A 1 301 ? -26.781 22.797 8.406 1 95.12 301 VAL A O 1
ATOM 2319 N N . ASP A 1 302 ? -28.453 24.203 8.219 1 89.69 302 ASP A N 1
ATOM 2320 C CA . ASP A 1 302 ? -27.844 24.891 7.082 1 89.69 302 ASP A CA 1
ATOM 2321 C C . ASP A 1 302 ? -26.703 25.812 7.543 1 89.69 302 ASP A C 1
ATOM 2323 O O . ASP A 1 302 ? -26.922 26.734 8.328 1 89.69 302 ASP A O 1
ATOM 2327 N N . VAL A 1 303 ? -25.641 25.469 7.191 1 90.25 303 VAL A N 1
ATOM 2328 C CA . VAL A 1 303 ? -24.469 26.297 7.438 1 90.25 303 VAL A CA 1
ATOM 2329 C C . VAL A 1 303 ? -23.828 26.672 6.109 1 90.25 303 VAL A C 1
ATOM 2331 O O . VAL A 1 303 ? -23.438 25.797 5.332 1 90.25 303 VAL A O 1
ATOM 2334 N N . ALA A 1 304 ? -23.75 27.922 5.812 1 85.25 304 ALA A N 1
ATOM 2335 C CA . ALA A 1 304 ? -23.156 28.391 4.559 1 85.25 304 ALA A CA 1
ATOM 2336 C C . ALA A 1 304 ? -21.641 28.297 4.605 1 85.25 304 ALA A C 1
ATOM 2338 O O . ALA A 1 304 ? -21.031 28.516 5.656 1 85.25 304 ALA A O 1
ATOM 2339 N N . GLY A 1 305 ? -21.125 27.891 3.545 1 89.31 305 GLY A N 1
ATOM 2340 C CA . GLY A 1 305 ? -19.672 27.875 3.439 1 89.31 305 GLY A CA 1
ATOM 2341 C C . GLY A 1 305 ? -19.172 27.453 2.07 1 89.31 305 GLY A C 1
ATOM 2342 O O . GLY A 1 305 ? -19.797 26.594 1.42 1 89.31 305 GLY A O 1
ATOM 2343 N N . THR A 1 306 ? -18.094 28.062 1.641 1 89.38 306 THR A N 1
ATOM 2344 C CA . THR A 1 306 ? -17.453 27.797 0.355 1 89.38 306 THR A CA 1
ATOM 2345 C C . THR A 1 306 ? -16.578 26.562 0.436 1 89.38 306 THR A C 1
ATOM 2347 O O . THR A 1 306 ? -15.992 26.281 1.485 1 89.38 306 THR A O 1
ATOM 2350 N N . LEU A 1 307 ? -16.453 25.922 -0.703 1 90.81 307 LEU A N 1
ATOM 2351 C CA . LEU A 1 307 ? -15.531 24.797 -0.813 1 90.81 307 LEU A CA 1
ATOM 2352 C C . LEU A 1 307 ? -14.125 25.219 -0.393 1 90.81 307 LEU A C 1
ATOM 2354 O O . LEU A 1 307 ? -13.727 26.375 -0.603 1 90.81 307 LEU A O 1
ATOM 2358 N N . ILE A 1 308 ? -13.492 24.297 0.155 1 94.06 308 ILE A N 1
ATOM 2359 C CA . ILE A 1 308 ? -12.164 24.578 0.682 1 94.06 308 ILE A CA 1
ATOM 2360 C C . ILE A 1 308 ? -11.109 24.266 -0.378 1 94.06 308 ILE A C 1
ATOM 2362 O O . ILE A 1 308 ? -11.125 23.188 -0.969 1 94.06 308 ILE A O 1
ATOM 2366 N N . GLY A 1 309 ? -10.164 25.109 -0.638 1 91.69 309 GLY A N 1
ATOM 2367 C CA . GLY A 1 309 ? -9.055 24.906 -1.557 1 91.69 309 GLY A CA 1
ATOM 2368 C C . GLY A 1 309 ? -9.328 25.438 -2.951 1 91.69 309 GLY A C 1
ATOM 2369 O O . GLY A 1 309 ? -8.664 25.031 -3.912 1 91.69 309 GLY A O 1
ATOM 2370 N N . VAL A 1 310 ? -10.305 26.297 -3.123 1 88.75 310 VAL A N 1
ATOM 2371 C CA . VAL A 1 310 ? -10.688 26.766 -4.453 1 88.75 310 VAL A CA 1
ATOM 2372 C C . VAL A 1 310 ? -10.438 28.266 -4.566 1 88.75 310 VAL A C 1
ATOM 2374 O O . VAL A 1 310 ? -9.844 28.734 -5.543 1 88.75 310 VAL A O 1
ATOM 2377 N N . VAL A 1 311 ? -10.867 28.969 -3.557 1 90.12 311 VAL A N 1
ATOM 2378 C CA . VAL A 1 311 ? -10.742 30.422 -3.607 1 90.12 311 VAL A CA 1
ATOM 2379 C C . VAL A 1 311 ? -9.828 30.891 -2.482 1 90.12 311 VAL A C 1
ATOM 2381 O O . VAL A 1 311 ? -9.75 30.266 -1.425 1 90.12 311 VAL A O 1
ATOM 2384 N N . GLU A 1 312 ? -9.242 31.984 -2.605 1 89.19 312 GLU A N 1
ATOM 2385 C CA . GLU A 1 312 ? -8.289 32.531 -1.648 1 89.19 312 GLU A CA 1
ATOM 2386 C C . GLU A 1 312 ? -8.984 32.969 -0.36 1 89.19 312 GLU A C 1
ATOM 2388 O O . GLU A 1 312 ? -8.469 32.719 0.736 1 89.19 312 GLU A O 1
ATOM 2393 N N . GLU A 1 313 ? -10.094 33.562 -0.561 1 91.69 313 GLU A N 1
ATOM 2394 C CA . GLU A 1 313 ? -10.852 34.062 0.592 1 91.69 313 GLU A CA 1
ATOM 2395 C C . GLU A 1 313 ? -12.227 33.375 0.665 1 91.69 313 GLU A C 1
ATOM 2397 O O . GLU A 1 313 ? -13.227 33.969 0.232 1 91.69 313 GLU A O 1
ATOM 2402 N N . PRO A 1 314 ? -12.234 32.312 1.324 1 92.81 314 PRO A N 1
ATOM 2403 C CA . PRO A 1 314 ? -13.516 31.609 1.412 1 92.81 314 PRO A CA 1
ATOM 2404 C C . PRO A 1 314 ? -14.484 32.281 2.383 1 92.81 314 PRO A C 1
ATOM 2406 O O . PRO A 1 314 ? -14.055 32.906 3.361 1 92.81 314 PRO A O 1
ATOM 2409 N N . SER A 1 315 ? -15.789 32.219 2.057 1 94.81 315 SER A N 1
ATOM 2410 C CA . SER A 1 315 ? -16.828 32.656 2.982 1 94.81 315 SER A CA 1
ATOM 2411 C C . SER A 1 315 ? -17.219 31.547 3.947 1 94.81 315 SER A C 1
ATOM 2413 O O . SER A 1 315 ? -17.859 30.578 3.549 1 94.81 315 SER A O 1
ATOM 2415 N N . LEU A 1 316 ? -16.797 31.75 5.234 1 95.88 316 LEU A N 1
ATOM 2416 C CA . LEU A 1 316 ? -17.047 30.734 6.25 1 95.88 316 LEU A CA 1
ATOM 2417 C C . LEU A 1 316 ? -17.719 31.344 7.477 1 95.88 316 LEU A C 1
ATOM 2419 O O . LEU A 1 316 ? -17.344 32.438 7.91 1 95.88 316 LEU A O 1
ATOM 2423 N N . THR A 1 317 ? -18.734 30.672 7.949 1 95.31 317 THR A N 1
ATOM 2424 C CA . THR A 1 317 ? -19.438 31.156 9.133 1 95.31 317 THR A CA 1
ATOM 2425 C C . THR A 1 317 ? -19.641 30.031 10.141 1 95.31 317 THR A C 1
ATOM 2427 O O . THR A 1 317 ? -19.547 28.859 9.789 1 95.31 317 THR A O 1
ATOM 2430 N N . ASP A 1 318 ? -19.812 30.453 11.398 1 97.12 318 ASP A N 1
ATOM 2431 C CA . ASP A 1 318 ? -20.109 29.5 12.461 1 97.12 318 ASP A CA 1
ATOM 2432 C C . ASP A 1 318 ? -21.594 29.562 12.852 1 97.12 318 ASP A C 1
ATOM 2434 O O . ASP A 1 318 ? -22.203 30.625 12.883 1 97.12 318 ASP A O 1
ATOM 2438 N N . VAL A 1 319 ? -22.141 28.453 13.039 1 97.25 319 VAL A N 1
ATOM 2439 C CA . VAL A 1 319 ? -23.469 28.312 13.602 1 97.25 319 VAL A CA 1
ATOM 2440 C C . VAL A 1 319 ? -23.406 27.484 14.891 1 97.25 319 VAL A C 1
ATOM 2442 O O . VAL A 1 319 ? -22.734 26.469 14.945 1 97.25 319 VAL A O 1
ATOM 2445 N N . GLU A 1 320 ? -24.078 27.922 15.914 1 97.19 320 GLU A N 1
ATOM 2446 C CA . GLU A 1 320 ? -24.078 27.219 17.188 1 97.19 320 GLU A CA 1
ATOM 2447 C C . GLU A 1 320 ? -25.391 26.484 17.422 1 97.19 320 GLU A C 1
ATOM 2449 O O . GLU A 1 320 ? -26.469 27.031 17.172 1 97.19 320 GLU A O 1
ATOM 2454 N N . VAL A 1 321 ? -25.266 25.266 17.859 1 96.38 321 VAL A N 1
ATOM 2455 C CA . VAL A 1 321 ? -26.422 24.469 18.25 1 96.38 321 VAL A CA 1
ATOM 2456 C C . VAL A 1 321 ? -26.203 23.891 19.641 1 96.38 321 VAL A C 1
ATOM 2458 O O . VAL A 1 321 ? -25.078 23.625 20.047 1 96.38 321 VAL A O 1
ATOM 2461 N N . ARG A 1 322 ? -27.297 23.766 20.375 1 96.12 322 ARG A N 1
ATOM 2462 C CA . ARG A 1 322 ? -27.266 23.156 21.703 1 96.12 322 ARG A CA 1
ATOM 2463 C C . ARG A 1 322 ? -28.016 21.844 21.703 1 96.12 322 ARG A C 1
ATOM 2465 O O . ARG A 1 322 ? -29.172 21.781 21.281 1 96.12 322 ARG A O 1
ATOM 2472 N N . LEU A 1 323 ? -27.359 20.891 22.172 1 96.31 323 LEU A N 1
ATOM 2473 C CA . LEU A 1 323 ? -27.969 19.562 22.234 1 96.31 323 LEU A CA 1
ATOM 2474 C C . LEU A 1 323 ? -28.391 19.234 23.672 1 96.31 323 LEU A C 1
ATOM 2476 O O . LEU A 1 323 ? -27.578 19.297 24.594 1 96.31 323 LEU A O 1
ATOM 2480 N N . GLY A 1 324 ? -29.625 18.906 23.844 1 94.12 324 GLY A N 1
ATOM 2481 C CA . GLY A 1 324 ? -30.109 18.406 25.109 1 94.12 324 GLY A CA 1
ATOM 2482 C C . GLY A 1 324 ? -30.125 16.891 25.188 1 94.12 324 GLY A C 1
ATOM 2483 O O . GLY A 1 324 ? -29.734 16.203 24.234 1 94.12 324 GLY A O 1
ATOM 2484 N N . PRO A 1 325 ? -30.547 16.375 26.359 1 92.88 325 PRO A N 1
ATOM 2485 C CA . PRO A 1 325 ? -30.625 14.922 26.516 1 92.88 325 PRO A CA 1
ATOM 2486 C C . PRO A 1 325 ? -31.469 14.25 25.438 1 92.88 325 PRO A C 1
ATOM 2488 O O . PRO A 1 325 ? -32.594 14.672 25.172 1 92.88 325 PRO A O 1
ATOM 2491 N N . GLY A 1 326 ? -30.875 13.289 24.781 1 92.38 326 GLY A N 1
ATOM 2492 C CA . GLY A 1 326 ? -31.578 12.539 23.75 1 92.38 326 GLY A CA 1
ATOM 2493 C C . GLY A 1 326 ? -31.391 13.125 22.359 1 92.38 326 GLY A C 1
ATOM 2494 O O . GLY A 1 326 ? -31.766 12.508 21.359 1 92.38 326 GLY A O 1
ATOM 2495 N N . GLU A 1 327 ? -30.828 14.258 22.266 1 95.81 327 GLU A N 1
ATOM 2496 C CA . GLU A 1 327 ? -30.609 14.906 20.984 1 95.81 327 GLU A CA 1
ATOM 2497 C C . GLU A 1 327 ? -29.219 14.594 20.438 1 95.81 327 GLU A C 1
ATOM 2499 O O . GLU A 1 327 ? -28.312 14.242 21.203 1 95.81 327 GLU A O 1
ATOM 2504 N N . GLY A 1 328 ? -29.141 14.664 19.078 1 97.06 328 GLY A N 1
ATOM 2505 C CA . GLY A 1 328 ? -27.844 14.391 18.453 1 97.06 328 GLY A CA 1
ATOM 2506 C C . GLY A 1 328 ? -27.609 15.18 17.188 1 97.06 328 GLY A C 1
ATOM 2507 O O . GLY A 1 328 ? -28.531 15.844 16.688 1 97.06 328 GLY A O 1
ATOM 2508 N N . LEU A 1 329 ? -26.438 15.188 16.75 1 97.88 329 LEU A N 1
ATOM 2509 C CA . LEU A 1 329 ? -26 15.797 15.508 1 97.88 329 LEU A CA 1
ATOM 2510 C C . LEU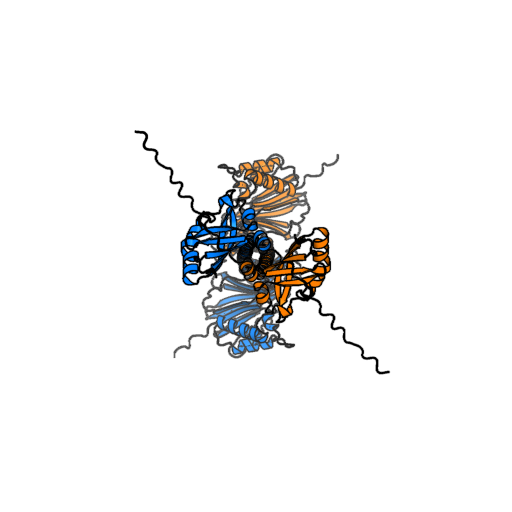 A 1 329 ? -25.297 14.781 14.609 1 97.88 329 LEU A C 1
ATOM 2512 O O . LEU A 1 329 ? -24.359 14.117 15.047 1 97.88 329 LEU A O 1
ATOM 2516 N N . PHE A 1 330 ? -25.812 14.609 13.375 1 98 330 PHE A N 1
ATOM 2517 C CA . PHE A 1 330 ? -25.312 13.625 12.43 1 98 330 PHE A CA 1
ATOM 2518 C C . PHE A 1 330 ? -24.609 14.305 11.258 1 98 330 PHE A C 1
ATOM 2520 O O . PHE A 1 330 ? -25.234 15.086 10.531 1 98 330 PHE A O 1
ATOM 2527 N N . CYS A 1 331 ? -23.312 14.07 11.102 1 97.94 331 CYS A N 1
ATOM 2528 C CA . CYS A 1 331 ? -22.531 14.547 9.969 1 97.94 331 CYS A CA 1
ATOM 2529 C C . CYS A 1 331 ? -22.203 13.398 9.023 1 97.94 331 CYS A C 1
ATOM 2531 O O . CYS A 1 331 ? -21.922 12.281 9.461 1 97.94 331 CYS A O 1
ATOM 2533 N N . TYR A 1 332 ? -22.203 13.672 7.719 1 96.94 332 TYR A N 1
ATOM 2534 C CA . TYR A 1 332 ? -22.094 12.586 6.758 1 96.94 332 TYR A CA 1
ATOM 2535 C C . TYR A 1 332 ? -21.531 13.086 5.43 1 96.94 332 TYR A C 1
ATOM 2537 O O . TYR A 1 332 ? -21.516 14.289 5.168 1 96.94 332 TYR A O 1
ATOM 2545 N N . THR A 1 333 ? -21.016 12.195 4.66 1 95 333 THR A N 1
ATOM 2546 C CA . THR A 1 333 ? -20.609 12.516 3.295 1 95 333 THR A CA 1
ATOM 2547 C C . THR A 1 333 ? -21.719 12.164 2.305 1 95 333 THR A C 1
ATOM 2549 O O . THR A 1 333 ? -22.688 11.484 2.658 1 95 333 THR A O 1
ATOM 2552 N N . ASP A 1 334 ? -21.531 12.594 1.104 1 92.31 334 ASP A N 1
ATOM 2553 C CA . ASP A 1 334 ? -22.625 12.523 0.135 1 92.31 334 ASP A CA 1
ATOM 2554 C C . ASP A 1 334 ? -22.844 11.086 -0.34 1 92.31 334 ASP A C 1
ATOM 2556 O O . ASP A 1 334 ? -23.859 10.781 -0.973 1 92.31 334 ASP A O 1
ATOM 2560 N N . GLY A 1 335 ? -22.031 10.195 -0.018 1 91 335 GLY A N 1
ATOM 2561 C CA . GLY A 1 335 ? -22.25 8.797 -0.328 1 91 335 GLY A CA 1
ATOM 2562 C C . GLY A 1 335 ? -23.531 8.242 0.272 1 91 335 GLY A C 1
ATOM 2563 O O . GLY A 1 335 ? -24.094 7.285 -0.249 1 91 335 GLY A O 1
ATOM 2564 N N . LEU A 1 336 ? -23.922 8.742 1.359 1 93.31 336 LEU A N 1
ATOM 2565 C CA . LEU A 1 336 ? -25.156 8.32 1.997 1 93.31 336 LEU A CA 1
ATOM 2566 C C . LEU A 1 336 ? -26.375 8.797 1.207 1 93.31 336 LEU A C 1
ATOM 2568 O O . LEU A 1 336 ? -27.312 8.039 0.98 1 93.31 336 LEU A O 1
ATOM 2572 N N . THR A 1 337 ? -26.359 10.016 0.735 1 93.94 337 THR A N 1
ATOM 2573 C CA . THR A 1 337 ? -27.516 10.609 0.09 1 93.94 337 THR A CA 1
ATOM 2574 C C . THR A 1 337 ? -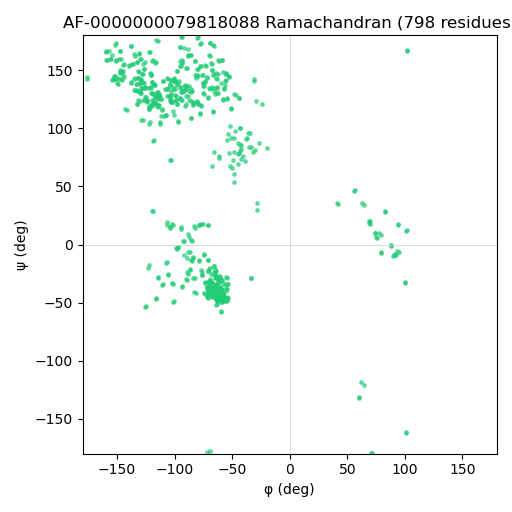27.547 10.273 -1.398 1 93.94 337 THR A C 1
ATOM 2576 O O . THR A 1 337 ? -28.609 10.297 -2.027 1 93.94 337 THR A O 1
ATOM 2579 N N . GLU A 1 338 ? -26.422 9.938 -1.94 1 91.5 338 GLU A N 1
ATOM 2580 C CA . GLU A 1 338 ? -26.344 9.664 -3.373 1 91.5 338 GLU A CA 1
ATOM 2581 C C . GLU A 1 338 ? -26.547 8.188 -3.664 1 91.5 338 GLU A C 1
ATOM 2583 O O . GLU A 1 338 ? -26.438 7.75 -4.812 1 91.5 338 GLU A O 1
ATOM 2588 N N . ALA A 1 339 ? -26.797 7.492 -2.676 1 90 339 ALA A N 1
ATOM 2589 C CA . ALA A 1 339 ? -27.172 6.098 -2.887 1 90 339 ALA A CA 1
ATOM 2590 C C . ALA A 1 339 ? -28.375 5.984 -3.822 1 90 339 ALA A C 1
ATOM 2592 O O . ALA A 1 339 ? -29.312 6.781 -3.738 1 90 339 ALA A O 1
ATOM 2593 N N . ARG A 1 340 ? -28.266 4.922 -4.711 1 89.06 340 ARG A N 1
ATOM 2594 C CA . ARG A 1 340 ? -29.297 4.836 -5.75 1 89.06 340 ARG A CA 1
ATOM 2595 C C . ARG A 1 340 ? -29.906 3.439 -5.801 1 89.06 340 ARG A C 1
ATOM 2597 O O . ARG A 1 340 ? -29.203 2.443 -5.605 1 89.06 340 ARG A O 1
ATOM 2604 N N . ARG A 1 341 ? -31.109 3.451 -6.031 1 87.19 341 ARG A N 1
ATOM 2605 C CA . ARG A 1 341 ? -31.875 2.271 -6.418 1 87.19 341 ARG A CA 1
ATOM 2606 C C . ARG A 1 341 ? -32.562 2.482 -7.762 1 87.19 341 ARG A C 1
ATOM 2608 O O . ARG A 1 341 ? -33.594 3.162 -7.84 1 87.19 341 ARG A O 1
ATOM 2615 N N . GLY A 1 342 ? -31.953 1.847 -8.734 1 83.69 342 GLY A N 1
ATOM 2616 C CA . GLY A 1 342 ? -32.438 2.174 -10.062 1 83.69 342 GLY A CA 1
ATOM 2617 C C . GLY A 1 342 ? -32.188 3.623 -10.445 1 83.69 342 GLY A C 1
ATOM 2618 O O . GLY A 1 342 ? -31.047 4.102 -10.398 1 83.69 342 GLY A O 1
ATOM 2619 N N . ARG A 1 343 ? -33.281 4.41 -10.75 1 86.25 343 ARG A N 1
ATOM 2620 C CA . ARG A 1 343 ? -33.156 5.809 -11.148 1 86.25 343 ARG A CA 1
ATOM 2621 C C . ARG A 1 343 ? -33.375 6.738 -9.961 1 86.25 343 ARG A C 1
ATOM 2623 O O . ARG A 1 343 ? -33.219 7.953 -10.07 1 86.25 343 ARG A O 1
ATOM 2630 N N . SER A 1 344 ? -33.688 6.18 -8.789 1 90.38 344 SER A N 1
ATOM 2631 C CA . SER A 1 344 ? -34.031 7.008 -7.641 1 90.38 344 SER A CA 1
ATOM 2632 C C . SER A 1 344 ? -32.844 7.125 -6.672 1 90.38 344 SER A C 1
ATOM 2634 O O . SER A 1 344 ? -32.219 6.121 -6.32 1 90.38 344 SER A O 1
ATOM 2636 N N . MET A 1 345 ? -32.625 8.375 -6.262 1 92.31 345 MET A N 1
ATOM 2637 C CA . MET A 1 345 ? -31.594 8.648 -5.254 1 92.31 345 MET A CA 1
ATOM 2638 C C . MET A 1 345 ? -32.219 8.789 -3.871 1 92.31 345 MET A C 1
ATOM 2640 O O . MET A 1 345 ? -33.312 9.344 -3.734 1 92.31 345 MET A O 1
ATOM 2644 N N . LEU A 1 346 ? -31.625 8.289 -2.822 1 92.81 346 LEU A N 1
ATOM 2645 C CA . LEU A 1 346 ? -32.125 8.398 -1.464 1 92.81 346 LEU A CA 1
ATOM 2646 C C . LEU A 1 346 ? -32.375 9.859 -1.089 1 92.81 346 LEU A C 1
ATOM 2648 O O . LEU A 1 346 ? -33.438 10.227 -0.596 1 92.81 346 LEU A O 1
ATOM 2652 N N . GLY A 1 347 ? -31.344 10.711 -1.38 1 93.25 347 GLY A N 1
ATOM 2653 C CA . GLY A 1 347 ? -31.438 12.141 -1.119 1 93.25 347 GLY A CA 1
ATOM 2654 C C . GLY A 1 347 ? -31.391 12.477 0.358 1 93.25 347 GLY A C 1
ATOM 2655 O O . GLY A 1 347 ? -31.281 11.586 1.203 1 93.25 347 GLY A O 1
ATOM 2656 N N . VAL A 1 348 ? -31.484 13.727 0.619 1 94 348 VAL A N 1
ATOM 2657 C CA . VAL A 1 348 ? -31.422 14.227 1.989 1 94 348 VAL A CA 1
ATOM 2658 C C . VAL A 1 348 ? -32.688 13.828 2.75 1 94 348 VAL A C 1
ATOM 2660 O O . VAL A 1 348 ? -32.625 13.445 3.92 1 94 348 VAL A O 1
ATOM 2663 N N . GLU A 1 349 ? -33.781 13.891 2.076 1 94.56 349 GLU A N 1
ATOM 2664 C CA . GLU A 1 349 ? -35.031 13.555 2.705 1 94.56 349 GLU A CA 1
ATOM 2665 C C . GLU A 1 349 ? -35.062 12.094 3.16 1 94.56 349 GLU A C 1
ATOM 2667 O O . GLU A 1 349 ? -35.562 11.781 4.242 1 94.56 349 GLU A O 1
ATOM 2672 N N . GLY A 1 350 ? -34.594 11.281 2.311 1 95.12 350 GLY A N 1
ATOM 2673 C CA . GLY A 1 350 ? -34.5 9.883 2.689 1 95.12 350 GLY A CA 1
ATOM 2674 C C . GLY A 1 350 ? -33.625 9.656 3.906 1 95.12 350 GLY A C 1
ATOM 2675 O O . GLY A 1 350 ? -33.938 8.844 4.77 1 95.12 350 GLY A O 1
ATOM 2676 N N . LEU A 1 351 ? -32.531 10.344 3.988 1 96.38 351 LEU A N 1
ATOM 2677 C CA . LEU A 1 351 ? -31.609 10.242 5.129 1 96.38 351 LEU A CA 1
ATOM 2678 C C . LEU A 1 351 ? -32.281 10.734 6.406 1 96.38 351 LEU A C 1
ATOM 2680 O O . LEU A 1 351 ? -32.125 10.133 7.469 1 96.38 351 LEU A O 1
ATOM 2684 N N . LEU A 1 352 ? -33.062 11.836 6.305 1 97 352 LEU A N 1
ATOM 2685 C CA . LEU A 1 352 ? -33.781 12.367 7.457 1 97 352 LEU A CA 1
ATOM 2686 C C . LEU A 1 352 ? -34.75 11.344 8.008 1 97 352 LEU A C 1
ATOM 2688 O O . LEU A 1 352 ? -34.875 11.172 9.219 1 97 352 LEU A O 1
ATOM 2692 N N . ASP A 1 353 ? -35.406 10.68 7.098 1 96.56 353 ASP A N 1
ATOM 2693 C CA . ASP A 1 353 ? -36.344 9.656 7.492 1 96.56 353 ASP A CA 1
ATOM 2694 C C . ASP A 1 353 ? -35.656 8.508 8.227 1 96.56 353 ASP A C 1
ATOM 2696 O O . ASP A 1 353 ? -36.156 8.016 9.234 1 96.56 353 ASP A O 1
ATOM 2700 N N . LEU A 1 354 ? -34.562 8.109 7.707 1 96.88 354 LEU A N 1
ATOM 2701 C CA . LEU A 1 354 ? -33.844 7.016 8.32 1 96.88 354 LEU A CA 1
ATOM 2702 C C . LEU A 1 354 ? -33.344 7.398 9.711 1 96.88 354 LEU A C 1
ATOM 2704 O O . LEU A 1 354 ? -33.438 6.605 10.648 1 96.88 354 LEU A O 1
ATOM 2708 N N . LEU A 1 355 ? -32.781 8.594 9.836 1 97.44 355 LEU A N 1
ATOM 2709 C CA . LEU A 1 355 ? -32.281 9.07 11.109 1 97.44 355 LEU A CA 1
ATOM 2710 C C . LEU A 1 355 ? -33.375 9.164 12.148 1 97.44 355 LEU A C 1
ATOM 2712 O O . LEU A 1 355 ? -33.188 8.797 13.305 1 97.44 355 LEU A O 1
ATOM 2716 N N . PHE A 1 356 ? -34.469 9.641 11.68 1 96.62 356 PHE A N 1
ATOM 2717 C CA . PHE A 1 356 ? -35.625 9.773 12.578 1 96.62 356 PHE A CA 1
ATOM 2718 C C . PHE A 1 356 ? -36.125 8.398 13.031 1 96.62 356 PHE A C 1
ATOM 2720 O O . PHE A 1 356 ? -36.469 8.219 14.195 1 96.62 356 PHE A O 1
ATOM 2727 N N . THR A 1 357 ? -36.188 7.477 12.156 1 96.31 357 THR A N 1
ATOM 2728 C CA . THR A 1 357 ? -36.625 6.117 12.453 1 96.31 357 THR A CA 1
ATOM 2729 C C . THR A 1 357 ? -35.75 5.488 13.539 1 96.31 357 THR A C 1
ATOM 2731 O O . THR A 1 357 ? -36.281 4.805 14.43 1 96.31 357 THR A O 1
ATOM 2734 N N . HIS A 1 358 ? -34.438 5.75 13.477 1 96.56 358 HIS A N 1
ATOM 2735 C CA . HIS A 1 358 ? -33.5 5.07 14.375 1 96.56 358 HIS A CA 1
ATOM 2736 C C . HIS A 1 358 ? -33.094 5.98 15.531 1 96.56 358 HIS A C 1
ATOM 2738 O O . HIS A 1 358 ? -32.125 5.691 16.234 1 96.56 358 HIS A O 1
ATOM 2744 N N . ARG A 1 359 ? -33.781 7.051 15.836 1 94 359 ARG A N 1
ATOM 2745 C CA . ARG A 1 359 ? -33.375 8.141 16.719 1 94 359 ARG A CA 1
ATOM 2746 C C . ARG A 1 359 ? -33.188 7.645 18.156 1 94 359 ARG A C 1
ATOM 2748 O O . ARG A 1 359 ? -32.469 8.242 18.938 1 94 359 ARG A O 1
ATOM 2755 N N . ALA A 1 360 ? -33.812 6.543 18.5 1 92.75 360 ALA A N 1
ATOM 2756 C CA . ALA A 1 360 ? -33.844 6.062 19.875 1 92.75 360 ALA A CA 1
ATOM 2757 C C . ALA A 1 360 ? -32.594 5.234 20.172 1 92.75 360 ALA A C 1
ATOM 2759 O O . ALA A 1 360 ? -32.281 4.984 21.344 1 92.75 360 ALA A O 1
ATOM 2760 N N . LEU A 1 361 ? -31.891 4.844 19.188 1 94.69 361 LEU A N 1
ATOM 2761 C CA . LEU A 1 361 ? -30.719 3.992 19.359 1 94.69 361 LEU A CA 1
ATOM 2762 C C . LEU A 1 361 ? -29.531 4.805 19.859 1 94.69 361 LEU A C 1
ATOM 2764 O O . LEU A 1 361 ? -29.453 6.012 19.625 1 94.69 361 LEU A O 1
ATOM 2768 N N . PRO A 1 362 ? -28.625 4.078 20.562 1 94.88 362 PRO A N 1
ATOM 2769 C CA . PRO A 1 362 ? -27.344 4.738 20.875 1 94.88 362 PRO A CA 1
ATOM 2770 C C . PRO A 1 362 ? -26.594 5.195 19.625 1 94.88 362 PRO A C 1
ATOM 2772 O O . PRO A 1 362 ? -26.844 4.691 18.531 1 94.88 362 PRO A O 1
ATOM 2775 N N . ALA A 1 363 ? -25.734 6.094 19.797 1 95.62 363 ALA A N 1
ATOM 2776 C CA . ALA A 1 363 ? -25.094 6.773 18.672 1 95.62 363 ALA A CA 1
ATOM 2777 C C . ALA A 1 363 ? -24.438 5.77 17.734 1 95.62 363 ALA A C 1
ATOM 2779 O O . ALA A 1 363 ? -24.578 5.867 16.516 1 95.62 363 ALA A O 1
ATOM 2780 N N . ASN A 1 364 ? -23.672 4.82 18.25 1 95 364 ASN A N 1
ATOM 2781 C CA . ASN A 1 364 ? -22.984 3.83 17.438 1 95 364 ASN A CA 1
ATOM 2782 C C . ASN A 1 364 ? -23.953 2.939 16.672 1 95 364 ASN A C 1
ATOM 2784 O O . ASN A 1 364 ? -23.766 2.678 15.484 1 95 364 ASN A 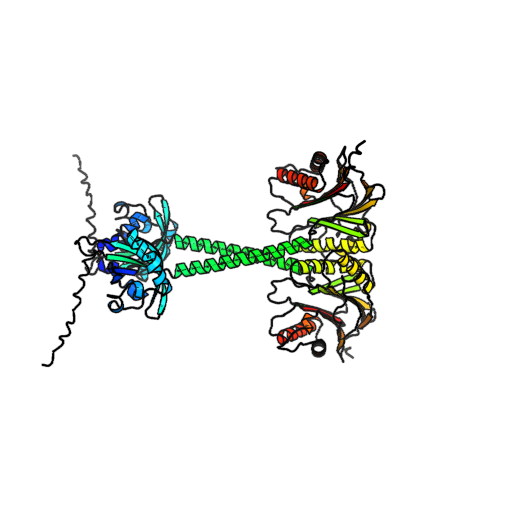O 1
ATOM 2788 N N . GLU A 1 365 ? -24.938 2.5 17.344 1 95.75 365 GLU A N 1
ATOM 2789 C CA . GLU A 1 365 ? -25.938 1.64 16.719 1 95.75 365 GLU A CA 1
ATOM 2790 C C . GLU A 1 365 ? -26.75 2.398 15.664 1 95.75 365 GLU A C 1
ATOM 2792 O O . GLU A 1 365 ? -27.125 1.836 14.633 1 95.75 365 GLU A O 1
ATOM 2797 N N . LEU A 1 366 ? -27.062 3.625 16.031 1 96.06 366 LEU A N 1
ATOM 2798 C CA . LEU A 1 366 ? -27.781 4.449 15.062 1 96.06 366 LEU A CA 1
ATOM 2799 C C . LEU A 1 366 ? -26.984 4.598 13.773 1 96.06 366 LEU A C 1
ATOM 2801 O O . LEU A 1 366 ? -27.531 4.438 12.672 1 96.06 366 LEU A O 1
ATOM 2805 N N . THR A 1 367 ? -25.75 4.938 13.891 1 96.62 367 THR A N 1
ATOM 2806 C CA . THR A 1 367 ? -24.906 5.121 12.719 1 96.62 367 THR A CA 1
ATOM 2807 C C . THR A 1 367 ? -24.844 3.848 11.883 1 96.62 367 THR A C 1
ATOM 2809 O O . THR A 1 367 ? -25 3.896 10.656 1 96.62 367 THR A O 1
ATOM 2812 N N . ASP A 1 368 ? -24.75 2.721 12.523 1 95.25 368 ASP A N 1
ATOM 2813 C CA . ASP A 1 368 ? -24.688 1.438 11.828 1 95.25 368 ASP A CA 1
ATOM 2814 C C . ASP A 1 368 ? -26 1.128 11.125 1 95.25 368 ASP A C 1
ATOM 2816 O O . ASP A 1 368 ? -26.016 0.678 9.977 1 95.25 368 ASP A O 1
ATOM 2820 N N . ALA A 1 369 ? -27.031 1.351 11.836 1 96.5 369 ALA A N 1
ATOM 2821 C CA . ALA A 1 369 ? -28.359 1.058 11.297 1 96.5 369 ALA A CA 1
ATOM 2822 C C . ALA A 1 369 ? -28.625 1.892 10.047 1 96.5 369 ALA A C 1
ATOM 2824 O O . ALA A 1 369 ? -29.156 1.382 9.055 1 96.5 369 ALA A O 1
ATOM 2825 N N . VAL A 1 370 ? -28.297 3.117 10.094 1 96.56 370 VAL A N 1
ATOM 2826 C CA . VAL A 1 370 ? -28.516 4.023 8.977 1 96.56 370 VAL A CA 1
ATOM 2827 C C . VAL A 1 370 ? -27.703 3.574 7.77 1 96.56 370 VAL A C 1
ATOM 2829 O O . VAL A 1 370 ? -28.203 3.504 6.652 1 96.56 370 VAL A O 1
ATOM 2832 N N . VAL A 1 371 ? -26.453 3.281 7.988 1 94.19 371 VAL A N 1
ATOM 2833 C CA . VAL A 1 371 ? -25.578 2.877 6.895 1 94.19 371 VAL A CA 1
ATOM 2834 C C . VAL A 1 371 ? -26.031 1.541 6.324 1 94.19 371 VAL A C 1
ATOM 2836 O O . VAL A 1 371 ? -26.016 1.337 5.105 1 94.19 371 VAL A O 1
ATOM 2839 N N . ASP A 1 372 ? -26.438 0.644 7.16 1 93.5 372 ASP A N 1
ATOM 2840 C CA . ASP A 1 372 ? -26.969 -0.64 6.707 1 93.5 372 ASP A CA 1
ATOM 2841 C C . ASP A 1 372 ? -28.203 -0.45 5.824 1 93.5 372 ASP A C 1
ATOM 2843 O O . ASP A 1 372 ? -28.344 -1.129 4.809 1 93.5 372 ASP A O 1
ATOM 2847 N N . ASP A 1 373 ? -29.047 0.419 6.297 1 94.81 373 ASP A N 1
ATOM 2848 C CA . ASP A 1 373 ? -30.25 0.708 5.52 1 94.81 373 ASP A CA 1
ATOM 2849 C C . ASP A 1 373 ? -29.891 1.29 4.152 1 94.81 373 ASP A C 1
ATOM 2851 O O . ASP A 1 373 ? -30.516 0.953 3.145 1 94.81 373 ASP A O 1
ATOM 2855 N N . VAL A 1 374 ? -28.938 2.197 4.117 1 93.5 374 VAL A N 1
ATOM 2856 C CA . VAL A 1 374 ? -28.516 2.816 2.867 1 93.5 374 VAL A CA 1
ATOM 2857 C C . VAL A 1 374 ? -27.891 1.762 1.954 1 93.5 374 VAL A C 1
ATOM 2859 O O . VAL A 1 374 ? -28.109 1.773 0.741 1 93.5 374 VAL A O 1
ATOM 2862 N N . MET A 1 375 ? -27.109 0.86 2.508 1 90.69 375 MET A N 1
ATOM 2863 C CA . MET A 1 375 ? -26.5 -0.225 1.742 1 90.69 375 MET A CA 1
ATOM 2864 C C . MET A 1 375 ? -27.562 -1.136 1.148 1 90.69 375 MET A C 1
ATOM 2866 O O . MET A 1 375 ? -27.453 -1.561 -0.003 1 90.69 375 MET A O 1
ATOM 2870 N N . ALA A 1 376 ? -28.516 -1.448 1.949 1 89.62 376 ALA A N 1
ATOM 2871 C CA . ALA A 1 376 ? -29.641 -2.266 1.476 1 89.62 376 ALA A CA 1
ATOM 2872 C C . ALA A 1 376 ? -30.391 -1.572 0.341 1 89.62 376 ALA A C 1
ATOM 2874 O O . ALA A 1 376 ? -30.859 -2.229 -0.585 1 89.62 376 ALA A O 1
ATOM 2875 N N . TYR A 1 377 ? -30.484 -0.284 0.499 1 90 377 TYR A N 1
ATOM 2876 C CA . TYR A 1 377 ? -31.156 0.517 -0.516 1 90 377 TYR A CA 1
ATOM 2877 C C . TYR A 1 377 ? -30.453 0.4 -1.862 1 90 377 TYR A C 1
ATOM 2879 O O . TYR A 1 377 ? -31.094 0.336 -2.906 1 90 377 TYR A O 1
ATOM 2887 N N . GLN A 1 378 ? -29.062 0.326 -1.97 1 86.75 378 GLN A N 1
ATOM 2888 C CA . GLN A 1 378 ? -28.312 0.359 -3.221 1 86.75 378 GLN A CA 1
ATOM 2889 C C . GLN A 1 378 ? -27.812 -1.032 -3.598 1 86.75 378 GLN A C 1
ATOM 2891 O O . GLN A 1 378 ? -26.984 -1.177 -4.504 1 86.75 378 GLN A O 1
ATOM 2896 N N . GLY A 1 379 ? -28.141 -2.09 -3.172 1 78.75 379 GLY A N 1
ATOM 2897 C CA . GLY A 1 379 ? -27.75 -3.434 -3.584 1 78.75 379 GLY A CA 1
ATOM 2898 C C . GLY A 1 379 ? -26.438 -3.887 -2.986 1 78.75 379 GLY A C 1
ATOM 2899 O O . GLY A 1 379 ? -25.641 -4.539 -3.66 1 78.75 379 GLY A O 1
ATOM 2900 N N . SER A 1 380 ? -25.891 -3.584 -1.942 1 72.69 380 SER A N 1
ATOM 2901 C CA . SER A 1 380 ? -24.891 -4.102 -1.014 1 72.69 380 SER A CA 1
ATOM 2902 C C . SER A 1 380 ? -23.547 -3.434 -1.233 1 72.69 380 SER A C 1
ATOM 2904 O O . SER A 1 380 ? -22.719 -3.379 -0.32 1 72.69 380 SER A O 1
ATOM 2906 N N . ARG A 1 381 ? -23.266 -3.061 -2.564 1 74.5 381 ARG A N 1
ATOM 2907 C CA . ARG A 1 381 ? -21.969 -2.41 -2.699 1 74.5 381 ARG A CA 1
ATOM 2908 C C . ARG A 1 381 ? -22.125 -0.902 -2.869 1 74.5 381 ARG A C 1
ATOM 2910 O O . ARG A 1 381 ? -22.859 -0.445 -3.742 1 74.5 381 ARG A O 1
ATOM 2917 N N . PRO A 1 382 ? -21.328 -0.287 -1.947 1 76.19 382 PRO A N 1
ATOM 2918 C CA . PRO A 1 382 ? -21.438 1.168 -2.078 1 76.19 382 PRO A CA 1
ATOM 2919 C C . PRO A 1 382 ? -20.812 1.693 -3.369 1 76.19 382 PRO A C 1
ATOM 2921 O O . PRO A 1 382 ? -19.766 1.194 -3.805 1 76.19 382 PRO A O 1
ATOM 2924 N N . ARG A 1 383 ? -21.469 2.527 -4.035 1 77.5 383 ARG A N 1
ATOM 2925 C CA . ARG A 1 383 ? -21 3.162 -5.266 1 77.5 383 ARG A CA 1
ATOM 2926 C C . ARG A 1 383 ? -19.938 4.207 -4.973 1 77.5 383 ARG A C 1
ATOM 2928 O O . ARG A 1 383 ? -19.062 4.457 -5.805 1 77.5 383 ARG A O 1
ATOM 2935 N N . ASP A 1 384 ? -20.125 4.867 -3.721 1 85.12 384 ASP A N 1
ATOM 2936 C CA . ASP A 1 384 ? -19.188 5.891 -3.266 1 85.12 384 ASP A CA 1
ATOM 2937 C C . ASP A 1 384 ? -18.75 5.637 -1.823 1 85.12 384 ASP A C 1
ATOM 2939 O O . ASP A 1 384 ? -19.422 4.898 -1.093 1 85.12 384 ASP A O 1
ATOM 2943 N N . ASP A 1 385 ? -17.734 6.285 -1.491 1 87.56 385 ASP A N 1
ATOM 2944 C CA . ASP A 1 385 ? -17.297 6.172 -0.102 1 87.56 385 ASP A CA 1
ATOM 2945 C C . ASP A 1 385 ? -18.312 6.793 0.845 1 87.56 385 ASP A C 1
ATOM 2947 O O . ASP A 1 385 ? -19.016 7.746 0.481 1 87.56 385 ASP A O 1
ATOM 2951 N N . ILE A 1 386 ? -18.422 6.215 1.993 1 91.06 386 ILE A N 1
ATOM 2952 C CA . ILE A 1 386 ? -19.344 6.715 3.002 1 91.06 386 ILE A CA 1
ATOM 2953 C C . ILE A 1 386 ? -18.609 6.945 4.316 1 91.06 386 ILE A C 1
ATOM 2955 O O . ILE A 1 386 ? -17.906 6.055 4.809 1 91.06 386 ILE A O 1
ATOM 2959 N N . ALA A 1 387 ? -18.688 8.125 4.82 1 93.62 387 ALA A N 1
ATOM 2960 C CA . ALA A 1 387 ? -18.234 8.445 6.172 1 93.62 387 ALA A CA 1
ATOM 2961 C C . ALA A 1 387 ? -19.328 9.195 6.945 1 93.62 387 ALA A C 1
ATOM 2963 O O . ALA A 1 387 ? -20.031 10.039 6.383 1 93.62 387 ALA A O 1
ATOM 2964 N N . ALA A 1 388 ? -19.469 8.875 8.188 1 96.62 388 ALA A N 1
ATOM 2965 C CA . ALA A 1 388 ? -20.469 9.531 9.023 1 96.62 388 ALA A CA 1
ATOM 2966 C C . ALA A 1 388 ? -20.047 9.531 10.492 1 96.62 388 ALA A C 1
ATOM 2968 O O . ALA A 1 388 ? -19.375 8.602 10.953 1 96.62 388 ALA A O 1
ATOM 2969 N N . VAL A 1 389 ? -20.375 10.57 11.172 1 97.69 389 VAL A N 1
ATOM 2970 C CA . VAL A 1 389 ? -20.156 10.695 12.609 1 97.69 389 VAL A CA 1
ATOM 2971 C C . VAL A 1 389 ? -21.422 11.203 13.289 1 97.69 389 VAL A C 1
ATOM 2973 O O . VAL A 1 389 ? -22.062 12.133 12.789 1 97.69 389 VAL A O 1
ATOM 2976 N N . HIS A 1 390 ? -21.812 10.586 14.352 1 98.25 390 HIS A N 1
ATOM 2977 C CA . HIS A 1 390 ? -23 10.969 15.125 1 98.25 390 HIS A CA 1
ATOM 2978 C C . HIS A 1 390 ? -22.625 11.359 16.547 1 98.25 390 HIS A C 1
ATOM 2980 O O . HIS A 1 390 ? -21.984 10.578 17.266 1 98.25 390 HIS A O 1
ATOM 2986 N N . ILE A 1 391 ? -22.953 12.539 16.938 1 97.31 391 ILE A N 1
ATOM 2987 C CA . ILE A 1 391 ? -22.781 13.055 18.281 1 97.31 391 ILE A CA 1
ATOM 2988 C C . ILE A 1 391 ? -24.125 13.07 19.016 1 97.31 391 ILE A C 1
ATOM 2990 O O . ILE A 1 391 ? -25.078 13.727 18.562 1 97.31 391 ILE A O 1
ATOM 2994 N N . ARG A 1 392 ? -24.188 12.391 20.156 1 97.12 392 ARG A N 1
ATOM 2995 C CA . ARG A 1 392 ? -25.484 12.305 20.844 1 97.12 392 ARG A CA 1
ATOM 2996 C C . ARG A 1 392 ? -25.312 12.5 22.344 1 97.12 392 ARG A C 1
ATOM 2998 O O . ARG A 1 392 ? -24.359 12.008 22.938 1 97.12 392 ARG A O 1
ATOM 3005 N N . VAL A 1 393 ? -26.234 13.234 22.922 1 95.75 393 VAL A N 1
ATOM 3006 C CA . VAL A 1 393 ? -26.328 13.344 24.375 1 95.75 393 VAL A CA 1
ATOM 3007 C C . VAL A 1 393 ? -27.25 12.25 24.906 1 95.75 393 VAL A C 1
ATOM 3009 O O . VAL A 1 393 ? -28.422 12.172 24.531 1 95.75 393 VAL A O 1
ATOM 3012 N N . PRO A 1 394 ? -26.672 11.43 25.766 1 92.12 394 PRO A N 1
ATOM 3013 C CA . PRO A 1 394 ? -27.5 10.352 26.281 1 92.12 394 PRO A CA 1
ATOM 3014 C C . PRO A 1 394 ? -28.766 10.867 26.984 1 92.12 394 PRO A C 1
ATOM 3016 O O . PRO A 1 394 ? -28.734 11.938 27.594 1 92.12 394 PRO A O 1
ATOM 3019 N N . SER A 1 395 ? -29.859 10.094 26.922 1 85.62 395 SER A N 1
ATOM 3020 C CA . SER A 1 395 ? -31.094 10.453 27.609 1 85.62 395 SER A CA 1
ATOM 3021 C C . SER A 1 395 ? -30.953 10.312 29.125 1 85.62 395 SER A C 1
ATOM 3023 O O . SER A 1 395 ? -30.219 9.445 29.609 1 85.62 395 SER A O 1
ATOM 3025 N N . ALA A 1 396 ? -31.234 11.336 30 1 69.94 396 ALA A N 1
ATOM 3026 C CA . ALA A 1 396 ? -31.203 11.234 31.453 1 69.94 396 ALA A CA 1
ATOM 3027 C C . ALA A 1 396 ? -31.875 9.945 31.922 1 69.94 396 ALA A C 1
ATOM 3029 O O . ALA A 1 396 ? -32.875 9.508 31.328 1 69.94 396 ALA A O 1
ATOM 3030 N N . PRO A 1 397 ? -31.062 9.172 32.75 1 58.22 397 PRO A N 1
ATOM 3031 C CA . PRO A 1 397 ? -31.797 8.039 33.312 1 58.22 397 PRO A CA 1
ATOM 3032 C C . PRO A 1 397 ? -33.156 8.422 33.875 1 58.22 397 PRO A C 1
ATOM 3034 O O . PRO A 1 397 ? -33.344 9.555 34.312 1 58.22 397 PRO A O 1
ATOM 3037 N N . PRO A 1 398 ? -34.219 7.742 33.5 1 46.94 398 PRO A N 1
ATOM 3038 C CA . PRO A 1 398 ? -35.5 8.07 34.125 1 46.94 398 PRO A CA 1
ATOM 3039 C C . PRO A 1 398 ? -35.344 8.273 35.656 1 46.94 398 PRO A C 1
ATOM 3041 O O . PRO A 1 398 ? -34.594 7.574 36.281 1 46.94 398 PRO A O 1
ATOM 3044 N N . HIS A 1 399 ? -35.281 9.5 36.062 1 41.47 399 HIS A N 1
ATOM 3045 C CA . HIS A 1 399 ? -35.406 9.68 37.5 1 41.47 399 HIS A CA 1
ATOM 3046 C C . HIS A 1 399 ? -36.406 8.695 38.094 1 41.47 399 HIS A C 1
ATOM 3048 O O . HIS A 1 399 ? -37.531 8.594 37.625 1 41.47 399 HIS A O 1
ATOM 3054 N N . THR A 1 400 ? -35.938 7.539 38.531 1 36.56 400 THR A N 1
ATOM 3055 C CA . THR A 1 400 ? -36.844 6.859 39.406 1 36.56 400 THR A CA 1
ATOM 3056 C C . THR A 1 400 ? -37.438 7.84 40.438 1 36.56 400 THR A C 1
ATOM 3058 O O . THR A 1 400 ? -36.719 8.453 41.219 1 36.56 400 THR A O 1
ATOM 3061 N N . THR A 1 401 ? -38.531 8.484 40.062 1 31.86 401 THR A N 1
ATOM 3062 C CA . THR A 1 401 ? -39.375 8.875 41.219 1 31.86 401 THR A CA 1
ATOM 3063 C C . THR A 1 401 ? -39.688 7.676 42.094 1 31.86 401 THR A C 1
ATOM 3065 O O . THR A 1 401 ? -39.969 6.59 41.594 1 31.86 401 THR A O 1
ATOM 3068 N N . MET B 1 1 ? 47.094 -83.188 -0.927 1 24.88 1 MET B N 1
ATOM 3069 C CA . MET B 1 1 ? 45.719 -83.438 -1.272 1 24.88 1 MET B CA 1
ATOM 3070 C C . MET B 1 1 ? 44.938 -82.125 -1.36 1 24.88 1 MET B C 1
ATOM 3072 O O . MET B 1 1 ? 44.75 -81.438 -0.359 1 24.88 1 MET B O 1
ATOM 3076 N N . THR B 1 2 ? 45.062 -81.438 -2.553 1 26.92 2 THR B N 1
ATOM 3077 C CA . THR B 1 2 ? 44.656 -80.125 -3.176 1 26.92 2 THR B CA 1
ATOM 3078 C C . THR B 1 2 ? 43.156 -80.062 -3.373 1 26.92 2 THR B C 1
ATOM 3080 O O . THR B 1 2 ? 42.594 -80.812 -4.16 1 26.92 2 THR B O 1
ATOM 3083 N N . ASP B 1 3 ? 42.312 -80 -2.244 1 26.72 3 ASP B N 1
ATOM 3084 C CA . ASP B 1 3 ? 40.844 -80 -2.201 1 26.72 3 ASP B CA 1
ATOM 3085 C C . ASP B 1 3 ? 40.312 -78.875 -3.111 1 26.72 3 ASP B C 1
ATOM 3087 O O . ASP B 1 3 ? 40.625 -77.688 -2.951 1 26.72 3 ASP B O 1
ATOM 3091 N N . SER B 1 4 ? 40 -79.312 -4.375 1 24.91 4 SER B N 1
ATOM 3092 C CA . SER B 1 4 ? 39.438 -78.562 -5.5 1 24.91 4 SER B CA 1
ATOM 3093 C C . SER B 1 4 ? 38.062 -78 -5.156 1 24.91 4 SER B C 1
ATOM 3095 O O . SER B 1 4 ? 37.125 -78.75 -4.918 1 24.91 4 SER B O 1
ATOM 3097 N N . LEU B 1 5 ? 37.969 -76.938 -4.332 1 27.27 5 LEU B N 1
ATOM 3098 C CA . LEU B 1 5 ? 36.75 -76.188 -4.078 1 27.27 5 LEU B CA 1
ATOM 3099 C C . LEU B 1 5 ? 36.031 -75.812 -5.383 1 27.27 5 LEU B C 1
ATOM 3101 O O . LEU B 1 5 ? 36.594 -75.125 -6.227 1 27.27 5 LEU B O 1
ATOM 3105 N N . SER B 1 6 ? 35.281 -76.812 -5.961 1 25.59 6 SER B N 1
ATOM 3106 C CA . SER B 1 6 ? 34.406 -76.688 -7.113 1 25.59 6 SER B CA 1
ATOM 3107 C C . SER B 1 6 ? 33.469 -75.438 -6.949 1 25.59 6 SER B C 1
ATOM 3109 O O . SER B 1 6 ? 32.875 -75.25 -5.898 1 25.59 6 SER B O 1
ATOM 3111 N N . SER B 1 7 ? 33.844 -74.375 -7.543 1 24.28 7 SER B N 1
ATOM 3112 C CA . SER B 1 7 ? 33.188 -73.125 -7.742 1 24.28 7 SER B CA 1
ATOM 3113 C C . SER B 1 7 ? 31.766 -73.312 -8.266 1 24.28 7 SER B C 1
ATOM 3115 O O . SER B 1 7 ? 31.562 -73.625 -9.438 1 24.28 7 SER B O 1
ATOM 3117 N N . ARG B 1 8 ? 30.953 -74.125 -7.551 1 32.59 8 ARG B N 1
ATOM 3118 C CA . ARG B 1 8 ? 29.578 -74.25 -8.023 1 32.59 8 ARG B CA 1
ATOM 3119 C C . ARG B 1 8 ? 29.016 -72.875 -8.375 1 32.59 8 ARG B C 1
ATOM 3121 O O . ARG B 1 8 ? 28.75 -72.062 -7.488 1 32.59 8 ARG B O 1
ATOM 3128 N N . SER B 1 9 ? 29.609 -72.312 -9.5 1 25.86 9 SER B N 1
ATOM 3129 C CA . SER B 1 9 ? 28.922 -71.188 -10.07 1 25.86 9 SER B CA 1
ATOM 3130 C C . SER B 1 9 ? 27.438 -71.438 -10.258 1 25.86 9 SER B C 1
ATOM 3132 O O . SER B 1 9 ? 27.062 -72.25 -11.078 1 25.86 9 SER B O 1
ATOM 3134 N N . ASP B 1 10 ? 26.703 -71.688 -9.305 1 30.36 10 ASP B N 1
ATOM 3135 C CA . ASP B 1 10 ? 25.25 -71.875 -9.414 1 30.36 10 ASP B CA 1
ATOM 3136 C C . ASP B 1 10 ? 24.672 -70.875 -10.438 1 30.36 10 ASP B C 1
ATOM 3138 O O . ASP B 1 10 ? 24.734 -69.688 -10.25 1 30.36 10 ASP B O 1
ATOM 3142 N N . GLY B 1 11 ? 24.953 -71.125 -11.742 1 28.56 11 GLY B N 1
ATOM 3143 C CA . GLY B 1 11 ? 24.406 -70.438 -12.883 1 28.56 11 GLY B CA 1
ATOM 3144 C C . GLY B 1 11 ? 22.922 -70.125 -12.75 1 28.56 11 GLY B C 1
ATOM 3145 O O . GLY B 1 11 ? 22.125 -71.062 -12.508 1 28.56 11 GLY B O 1
ATOM 3146 N N . VAL B 1 12 ? 22.562 -69.188 -12.016 1 35.16 12 VAL B N 1
ATOM 3147 C CA . VAL B 1 12 ? 21.188 -68.688 -12.109 1 35.16 12 VAL B CA 1
ATOM 3148 C C . VAL B 1 12 ? 20.672 -68.875 -13.531 1 35.16 12 VAL B C 1
ATOM 3150 O O . VAL B 1 12 ? 21.266 -68.375 -14.492 1 35.16 12 VAL B O 1
ATOM 3153 N N . GLY B 1 13 ? 20.203 -70.125 -13.836 1 32.97 13 GLY B N 1
ATOM 3154 C CA . GLY B 1 13 ? 19.531 -70.375 -15.102 1 32.97 13 GLY B CA 1
ATOM 3155 C C . GLY B 1 13 ? 18.781 -69.188 -15.625 1 32.97 13 GLY B C 1
ATOM 3156 O O . GLY B 1 13 ? 18.516 -68.25 -14.883 1 32.97 13 GLY B O 1
ATOM 3157 N N . PRO B 1 14 ? 18.812 -69 -16.922 1 33.62 14 PRO B N 1
ATOM 3158 C CA . PRO B 1 14 ? 18.062 -67.875 -17.531 1 33.62 14 PRO B CA 1
ATOM 3159 C C . PRO B 1 14 ? 16.656 -67.75 -16.984 1 33.62 14 PRO B C 1
ATOM 3161 O O . PRO B 1 14 ? 15.938 -68.75 -16.859 1 33.62 14 PRO B O 1
ATOM 3164 N N . VAL B 1 15 ? 16.469 -67.188 -15.781 1 37.03 15 VAL B N 1
ATOM 3165 C CA . VAL B 1 15 ? 15.078 -66.875 -15.445 1 37.03 15 VAL B CA 1
ATOM 3166 C C . VAL B 1 15 ? 14.234 -66.812 -16.719 1 37.03 15 VAL B C 1
ATOM 3168 O O . VAL B 1 15 ? 14.484 -65.938 -17.578 1 37.03 15 VAL B O 1
ATOM 3171 N N . LEU B 1 16 ? 13.75 -67.875 -17.266 1 38.69 16 LEU B N 1
ATOM 3172 C CA . LEU B 1 16 ? 12.773 -67.938 -18.344 1 38.69 16 LEU B CA 1
ATOM 3173 C C . LEU B 1 16 ? 11.82 -66.75 -18.234 1 38.69 16 LEU B C 1
ATOM 3175 O O . LEU B 1 16 ? 11.117 -66.625 -17.234 1 38.69 16 LEU B O 1
ATOM 3179 N N . VAL B 1 17 ? 12.242 -65.625 -18.688 1 42.22 17 VAL B N 1
ATOM 3180 C CA . VAL B 1 17 ? 11.344 -64.5 -18.891 1 42.22 17 VAL B CA 1
ATOM 3181 C C . VAL B 1 17 ? 10.039 -65 -19.516 1 42.22 17 VAL B C 1
ATOM 3183 O O . VAL B 1 17 ? 10.039 -65.562 -20.594 1 42.22 17 VAL B O 1
ATOM 3186 N N . PRO B 1 18 ? 9.148 -65.5 -18.703 1 43.25 18 PRO B N 1
ATOM 3187 C CA . PRO B 1 18 ? 7.918 -65.875 -19.375 1 43.25 18 PRO B CA 1
ATOM 3188 C C . PRO B 1 18 ? 7.668 -65.125 -20.672 1 43.25 18 PRO B C 1
ATOM 3190 O O . PRO B 1 18 ? 8.125 -63.969 -20.812 1 43.25 18 PRO B O 1
ATOM 3193 N N . ASP B 1 19 ? 7.531 -65.75 -21.859 1 43.09 19 ASP B N 1
ATOM 3194 C CA . ASP B 1 19 ? 7.031 -65.188 -23.125 1 43.09 19 ASP B CA 1
ATOM 3195 C C . ASP B 1 19 ? 6.051 -64.062 -22.906 1 43.09 19 ASP B C 1
ATOM 3197 O O . ASP B 1 19 ? 4.848 -64.312 -22.766 1 43.09 19 ASP B O 1
ATOM 3201 N N . ASP B 1 20 ? 6.082 -63.281 -21.891 1 51.19 20 ASP B N 1
ATOM 3202 C CA . ASP B 1 20 ? 5.277 -62.125 -21.5 1 51.19 20 ASP B CA 1
ATOM 3203 C C . ASP B 1 20 ? 4.852 -61.312 -22.734 1 51.19 20 ASP B C 1
ATOM 3205 O O . ASP B 1 20 ? 5.699 -60.844 -23.5 1 51.19 20 ASP B O 1
ATOM 3209 N N . ASP B 1 21 ? 3.553 -61.562 -23.297 1 62.88 21 ASP B N 1
ATOM 3210 C CA . ASP B 1 21 ? 2.848 -61.188 -24.516 1 62.88 21 ASP B CA 1
ATOM 3211 C C . ASP B 1 21 ? 2.955 -59.656 -24.781 1 62.88 21 ASP B C 1
ATOM 3213 O O . ASP B 1 21 ? 2.596 -58.875 -23.922 1 62.88 21 ASP B O 1
ATOM 3217 N N . ALA B 1 22 ? 3.945 -59.375 -25.5 1 66.25 22 ALA B N 1
ATOM 3218 C CA . ALA B 1 22 ? 4.117 -58.062 -26.078 1 66.25 22 ALA B CA 1
ATOM 3219 C C . ALA B 1 22 ? 2.77 -57.438 -26.422 1 66.25 22 ALA B C 1
ATOM 3221 O O . ALA B 1 22 ? 2.59 -56.219 -26.281 1 66.25 22 ALA B O 1
ATOM 3222 N N . GLU B 1 23 ? 1.842 -58.344 -26.703 1 71.5 23 GLU B N 1
ATOM 3223 C CA . GLU B 1 23 ? 0.525 -57.844 -27.078 1 71.5 23 GLU B CA 1
ATOM 3224 C C . GLU B 1 23 ? -0.223 -57.312 -25.875 1 71.5 23 GLU B C 1
ATOM 3226 O O . GLU B 1 23 ? -0.866 -56.25 -25.953 1 71.5 23 GLU B O 1
ATOM 3231 N N . ASP B 1 24 ? -0.154 -57.969 -24.828 1 73.31 24 ASP B N 1
ATOM 3232 C CA . ASP B 1 24 ? -0.825 -57.531 -23.609 1 73.31 24 ASP B CA 1
ATOM 3233 C C . ASP B 1 24 ? -0.197 -56.25 -23.094 1 73.31 24 ASP B C 1
ATOM 3235 O O . ASP B 1 24 ? -0.902 -55.344 -22.609 1 73.31 24 ASP B O 1
ATOM 3239 N N . LEU B 1 25 ? 1.117 -56.156 -23.266 1 70.62 25 LEU B N 1
ATOM 3240 C CA . LEU B 1 25 ? 1.829 -54.938 -22.812 1 70.62 25 LEU B CA 1
ATOM 3241 C C . LEU B 1 25 ? 1.447 -53.75 -23.672 1 70.62 25 LEU B C 1
ATOM 3243 O O . LEU B 1 25 ? 1.367 -52.625 -23.172 1 70.62 25 LEU B O 1
ATOM 3247 N N . TYR B 1 26 ? 1.159 -54.062 -24.922 1 74.81 26 TYR B N 1
ATOM 3248 C CA . TYR B 1 26 ? 0.707 -53 -25.828 1 74.81 26 TYR B CA 1
ATOM 3249 C C . TYR B 1 26 ? -0.704 -52.562 -25.484 1 74.81 26 TYR B C 1
ATOM 3251 O O . TYR B 1 26 ? -0.97 -51.344 -25.375 1 74.81 26 TYR B O 1
ATOM 3259 N N . GLU B 1 27 ? -1.561 -53.5 -25.25 1 79.12 27 GLU B N 1
ATOM 3260 C CA . GLU B 1 27 ? -2.982 -53.188 -25.078 1 79.12 27 GLU B CA 1
ATOM 3261 C C . GLU B 1 27 ? -3.238 -52.438 -23.781 1 79.12 27 GLU B C 1
ATOM 3263 O O . GLU B 1 27 ? -4.137 -51.594 -23.719 1 79.12 27 GLU B O 1
ATOM 3268 N N . ARG B 1 28 ? -2.432 -52.656 -22.734 1 76.44 28 ARG B N 1
ATOM 3269 C CA . ARG B 1 28 ? -2.713 -52.062 -21.438 1 76.44 28 ARG B CA 1
ATOM 3270 C C . ARG B 1 28 ? -1.565 -51.156 -20.984 1 76.44 28 ARG B C 1
ATOM 3272 O O . ARG B 1 28 ? -1.264 -51.094 -19.781 1 76.44 28 ARG B O 1
ATOM 3279 N N . ALA B 1 29 ? -0.885 -50.594 -22.078 1 74 29 ALA B N 1
ATOM 3280 C CA . ALA B 1 29 ? 0.181 -49.656 -21.781 1 74 29 ALA B CA 1
ATOM 3281 C C . ALA B 1 29 ? -0.37 -48.406 -21.078 1 74 29 ALA B C 1
ATOM 3283 O O . ALA B 1 29 ? -1.545 -48.062 -21.234 1 74 29 ALA B O 1
ATOM 3284 N N . PRO B 1 30 ? 0.419 -47.75 -20.156 1 73.88 30 PRO B N 1
ATOM 3285 C CA . PRO B 1 30 ? -0.027 -46.531 -19.453 1 73.88 30 PRO B CA 1
ATOM 3286 C C . PRO B 1 30 ? -0.092 -45.312 -20.391 1 73.88 30 PRO B C 1
ATOM 3288 O O . PRO B 1 30 ? 0.116 -44.188 -19.938 1 73.88 30 PRO B O 1
ATOM 3291 N N . CYS B 1 31 ? -0.093 -45.562 -21.656 1 78.62 31 CYS B N 1
ATOM 3292 C CA . CYS B 1 31 ? -0.302 -44.531 -22.672 1 78.62 31 CYS B CA 1
ATOM 3293 C C . CYS B 1 31 ? -1.097 -45.094 -23.844 1 78.62 31 CYS B C 1
ATOM 3295 O O . CYS B 1 31 ? -1.209 -46.312 -24 1 78.62 31 CYS B O 1
ATOM 3297 N N . GLY B 1 32 ? -1.702 -44.188 -24.453 1 84.12 32 GLY B N 1
ATOM 3298 C CA . GLY B 1 32 ? -2.387 -44.594 -25.672 1 84.12 32 GLY B CA 1
ATOM 3299 C C . GLY B 1 32 ? -1.442 -44.875 -26.828 1 84.12 32 GLY B C 1
ATOM 3300 O O . GLY B 1 32 ? -0.432 -44.156 -26.984 1 84.12 32 GLY B O 1
ATOM 3301 N N . TYR B 1 33 ? -1.773 -45.875 -27.547 1 85.56 33 TYR B N 1
ATOM 3302 C CA . TYR B 1 33 ? -1.029 -46.156 -28.766 1 85.56 33 TYR B CA 1
ATOM 3303 C C . TYR B 1 33 ? -1.964 -46.25 -29.969 1 85.56 33 TYR B C 1
ATOM 3305 O O . TYR B 1 33 ? -3.066 -46.781 -29.875 1 85.56 33 TYR B O 1
ATOM 3313 N N . LEU B 1 34 ? -1.482 -45.594 -31 1 90.12 34 LEU B N 1
ATOM 3314 C CA . LEU B 1 34 ? -2.172 -45.812 -32.281 1 90.12 34 LEU B CA 1
ATOM 3315 C C . LEU B 1 34 ? -1.189 -45.781 -33.438 1 90.12 34 LEU B C 1
ATOM 3317 O O . LEU B 1 34 ? -0.104 -45.219 -33.312 1 90.12 34 LEU B O 1
ATOM 3321 N N . SER B 1 35 ? -1.457 -46.5 -34.438 1 89 35 SER B N 1
ATOM 3322 C CA . SER B 1 35 ? -0.69 -46.5 -35.688 1 89 35 SER B CA 1
ATOM 3323 C C . SER B 1 35 ? -1.562 -46.094 -36.875 1 89 35 SER B C 1
ATOM 3325 O O . SER B 1 35 ? -2.736 -46.469 -36.938 1 89 35 SER B O 1
ATOM 3327 N N . THR B 1 36 ? -0.97 -45.344 -37.688 1 91.38 36 THR B N 1
ATOM 3328 C CA . THR B 1 36 ? -1.68 -44.906 -38.875 1 91.38 36 THR B CA 1
ATOM 3329 C C . THR B 1 36 ? -0.856 -45.219 -40.125 1 91.38 36 THR B C 1
ATOM 3331 O O . THR B 1 36 ? 0.359 -45.406 -40.031 1 91.38 36 THR B O 1
ATOM 3334 N N . THR B 1 37 ? -1.608 -45.344 -41.25 1 89.94 37 THR B N 1
ATOM 3335 C CA . THR B 1 37 ? -0.931 -45.375 -42.531 1 89.94 37 THR B CA 1
ATOM 3336 C C . THR B 1 37 ? -0.307 -44 -42.875 1 89.94 37 THR B C 1
ATOM 3338 O O . THR B 1 37 ? -0.499 -43.031 -42.125 1 89.94 37 THR B O 1
ATOM 3341 N N . ARG B 1 38 ? 0.444 -43.938 -43.938 1 85.56 38 ARG B N 1
ATOM 3342 C CA . ARG B 1 38 ? 1.06 -42.688 -44.375 1 85.56 38 ARG B CA 1
ATOM 3343 C C . ARG B 1 38 ? 0.002 -41.625 -44.688 1 85.56 38 ARG B C 1
ATOM 3345 O O . ARG B 1 38 ? 0.239 -40.438 -44.5 1 85.56 38 ARG B O 1
ATOM 3352 N N . THR B 1 39 ? -1.16 -42.125 -45.062 1 86.31 39 THR B N 1
ATOM 3353 C CA . THR B 1 39 ? -2.236 -41.219 -45.406 1 86.31 39 THR B CA 1
ATOM 3354 C C . THR B 1 39 ? -3.041 -40.812 -44.156 1 86.31 39 THR B C 1
ATOM 3356 O O . THR B 1 39 ? -3.947 -39.969 -44.25 1 86.31 39 THR B O 1
ATOM 3359 N N . GLY B 1 40 ? -2.754 -41.406 -43.062 1 89.94 40 GLY B N 1
ATOM 3360 C CA . GLY B 1 40 ? -3.354 -40.969 -41.844 1 89.94 40 GLY B CA 1
ATOM 3361 C C . GLY B 1 40 ? -4.504 -41.812 -41.375 1 89.94 40 GLY B C 1
ATOM 3362 O O . GLY B 1 40 ? -5.207 -41.469 -40.406 1 89.94 40 GLY B O 1
ATOM 3363 N N . THR B 1 41 ? -4.66 -42.969 -42 1 93.5 41 THR B N 1
ATOM 3364 C CA . THR B 1 41 ? -5.734 -43.875 -41.625 1 93.5 41 THR B CA 1
ATOM 3365 C C . THR B 1 41 ? -5.305 -44.75 -40.438 1 93.5 41 THR B C 1
ATOM 3367 O O . THR B 1 41 ? -4.238 -45.375 -40.469 1 93.5 41 THR B O 1
ATOM 3370 N N . ILE B 1 42 ? -6.148 -44.875 -39.406 1 94.88 42 ILE B N 1
ATOM 3371 C CA . ILE B 1 42 ? -5.82 -45.625 -38.188 1 94.88 42 ILE B CA 1
ATOM 3372 C C . ILE B 1 42 ? -5.891 -47.125 -38.5 1 94.88 42 ILE B C 1
ATOM 3374 O O . ILE B 1 42 ? -6.918 -47.625 -38.969 1 94.88 42 ILE B O 1
ATOM 3378 N N . VAL B 1 43 ? -4.777 -47.812 -38.094 1 90.94 43 VAL B N 1
ATOM 3379 C CA . VAL B 1 43 ? -4.734 -49.219 -38.406 1 90.94 43 VAL B CA 1
ATOM 3380 C C . VAL B 1 43 ? -4.582 -50.031 -37.125 1 90.94 43 VAL B C 1
ATOM 3382 O O . VAL B 1 43 ? -4.848 -51.25 -37.094 1 90.94 43 VAL B O 1
ATOM 3385 N N . ARG B 1 44 ? -4.172 -49.375 -36.094 1 88.88 44 ARG B N 1
ATOM 3386 C CA . ARG B 1 44 ? -4.02 -50.062 -34.812 1 88.88 44 ARG B CA 1
ATOM 3387 C C . ARG B 1 44 ? -4.262 -49.062 -33.656 1 88.88 44 ARG B C 1
ATOM 3389 O O . ARG B 1 44 ? -3.943 -47.875 -33.75 1 88.88 44 ARG B O 1
ATOM 3396 N N . VAL B 1 45 ? -4.867 -49.562 -32.656 1 91.44 45 VAL B N 1
ATOM 3397 C CA . VAL B 1 45 ? -5.133 -48.781 -31.438 1 91.44 45 VAL B CA 1
ATOM 3398 C C . VAL B 1 45 ? -5.16 -49.719 -30.219 1 91.44 45 VAL B C 1
ATOM 3400 O O . VAL B 1 45 ? -5.68 -50.844 -30.297 1 91.44 45 VAL B O 1
ATOM 3403 N N . ASN B 1 46 ? -4.566 -49.219 -29.188 1 86.88 46 ASN B N 1
ATOM 3404 C CA . ASN B 1 46 ? -4.555 -50.125 -28.031 1 86.88 46 ASN B CA 1
ATOM 3405 C C . ASN B 1 46 ? -5.773 -49.875 -27.141 1 86.88 46 ASN B C 1
ATOM 3407 O O . ASN B 1 46 ? -6.527 -48.938 -27.344 1 86.88 46 ASN B O 1
ATOM 3411 N N . GLN B 1 47 ? -5.996 -50.75 -26.203 1 88.69 47 GLN B N 1
ATOM 3412 C CA . GLN B 1 47 ? -7.164 -50.719 -25.328 1 88.69 47 GLN B CA 1
ATOM 3413 C C . GLN B 1 47 ? -7.168 -49.5 -24.453 1 88.69 47 GLN B C 1
ATOM 3415 O O . GLN B 1 47 ? -8.219 -48.906 -24.203 1 88.69 47 GLN B O 1
ATOM 3420 N N . THR B 1 48 ? -6.027 -49.062 -23.969 1 84.94 48 THR B N 1
ATOM 3421 C CA . THR B 1 48 ? -5.906 -47.906 -23.109 1 84.94 48 THR B CA 1
ATOM 3422 C C . THR B 1 48 ? -6.484 -46.656 -23.797 1 84.94 48 THR B C 1
ATOM 3424 O O . THR B 1 48 ? -7.289 -45.938 -23.203 1 84.94 48 THR B O 1
ATOM 3427 N N . LEU B 1 49 ? -6.105 -46.438 -25 1 90.56 49 LEU B N 1
ATOM 3428 C CA . LEU B 1 49 ? -6.594 -45.281 -25.734 1 90.56 49 LEU B CA 1
ATOM 3429 C C . LEU B 1 49 ? -8.094 -45.375 -25.984 1 90.56 49 LEU B C 1
ATOM 3431 O O . LEU B 1 49 ? -8.812 -44.375 -25.906 1 90.56 49 LEU B O 1
ATOM 3435 N N . LEU B 1 50 ? -8.547 -46.594 -26.219 1 94.56 50 LEU B N 1
ATOM 3436 C CA . LEU B 1 50 ? -9.977 -46.812 -26.438 1 94.56 50 LEU B CA 1
ATOM 3437 C C . LEU B 1 50 ? -10.766 -46.438 -25.188 1 94.56 50 LEU B C 1
ATOM 3439 O O . LEU B 1 50 ? -11.812 -45.781 -25.281 1 94.56 50 LEU B O 1
ATOM 3443 N N . GLU B 1 51 ? -10.25 -46.781 -24.109 1 92.56 51 GLU B N 1
ATOM 3444 C CA . GLU B 1 51 ? -10.906 -46.438 -22.844 1 92.56 51 GLU B CA 1
ATOM 3445 C C . GLU B 1 51 ? -10.906 -44.938 -22.594 1 92.56 51 GLU B C 1
ATOM 3447 O O . GLU B 1 51 ? -11.914 -44.375 -22.156 1 92.56 51 GLU B O 1
ATOM 3452 N N . TRP B 1 52 ? -9.781 -44.344 -22.906 1 89.88 52 TRP B N 1
ATOM 3453 C CA . TRP B 1 52 ? -9.688 -42.875 -22.75 1 89.88 52 TRP B CA 1
ATOM 3454 C C . TRP B 1 52 ? -10.727 -42.156 -23.594 1 89.88 52 TRP B C 1
ATOM 3456 O O . TRP B 1 52 ? -11.32 -41.188 -23.156 1 89.88 52 TRP B O 1
ATOM 3466 N N . LEU B 1 53 ? -10.938 -42.688 -24.766 1 94.88 53 LEU B N 1
ATOM 3467 C CA . LEU B 1 53 ? -11.797 -42 -25.719 1 94.88 53 LEU B CA 1
ATOM 3468 C C . LEU B 1 53 ? -13.242 -42.469 -25.578 1 94.88 53 LEU B C 1
ATOM 3470 O O . LEU B 1 53 ? -14.156 -41.875 -26.156 1 94.88 53 LEU B O 1
ATOM 3474 N N . GLY B 1 54 ? -13.43 -43.531 -24.781 1 94.5 54 GLY B N 1
ATOM 3475 C CA . GLY B 1 54 ? -14.758 -44.125 -24.688 1 94.5 54 GLY B CA 1
ATOM 3476 C C . GLY B 1 54 ? -15.258 -44.688 -25.984 1 94.5 54 GLY B C 1
ATOM 3477 O O . GLY B 1 54 ? -16.438 -44.531 -26.328 1 94.5 54 GLY B O 1
ATOM 3478 N N . ALA B 1 55 ? -14.344 -45.219 -26.703 1 95.25 55 ALA B N 1
ATOM 3479 C CA . ALA B 1 55 ? -14.672 -45.719 -28.031 1 95.25 55 ALA B CA 1
ATOM 3480 C C . ALA B 1 55 ? -14.391 -47.219 -28.141 1 95.25 55 ALA B C 1
ATOM 3482 O O . ALA B 1 55 ? -13.625 -47.75 -27.328 1 95.25 55 ALA B O 1
ATOM 3483 N N . GLU B 1 56 ? -15.031 -47.875 -29.078 1 95 56 GLU B N 1
ATOM 3484 C CA . GLU B 1 56 ? -14.719 -49.25 -29.438 1 95 56 GLU B CA 1
ATOM 3485 C C . GLU B 1 56 ? -13.734 -49.312 -30.594 1 95 56 GLU B C 1
ATOM 3487 O O . GLU B 1 56 ? -13.602 -48.344 -31.359 1 95 56 GLU B O 1
ATOM 3492 N N . ARG B 1 57 ? -13.023 -50.375 -30.703 1 94.06 57 ARG B N 1
ATOM 3493 C CA . ARG B 1 57 ? -11.984 -50.531 -31.703 1 94.06 57 ARG B CA 1
ATOM 3494 C C . ARG B 1 57 ? -12.539 -50.312 -33.125 1 94.06 57 ARG B C 1
ATOM 3496 O O . ARG B 1 57 ? -11.898 -49.688 -33.938 1 94.06 57 ARG B O 1
ATOM 3503 N N . GLU B 1 58 ? -13.797 -50.719 -33.312 1 92.94 58 GLU B N 1
ATOM 3504 C CA . GLU B 1 58 ? -14.445 -50.625 -34.625 1 92.94 58 GLU B CA 1
ATOM 3505 C C . GLU B 1 58 ? -14.75 -49.156 -34.969 1 92.94 58 GLU B C 1
ATOM 3507 O O . GLU B 1 58 ? -14.828 -48.781 -36.156 1 92.94 58 GLU B O 1
ATOM 3512 N N . ASP B 1 59 ? -14.836 -48.375 -34 1 93.56 59 ASP B N 1
ATOM 3513 C CA . ASP B 1 59 ? -15.164 -46.969 -34.188 1 93.56 59 ASP B CA 1
ATOM 3514 C C . ASP B 1 59 ? -13.961 -46.188 -34.719 1 93.56 59 ASP B C 1
ATOM 3516 O O . ASP B 1 59 ? -14.109 -45.094 -35.25 1 93.56 59 ASP B O 1
ATOM 3520 N N . LEU B 1 60 ? -12.766 -46.719 -34.469 1 94.31 60 LEU B N 1
ATOM 3521 C CA . LEU B 1 60 ? -11.57 -45.938 -34.75 1 94.31 60 LEU B CA 1
ATOM 3522 C C . LEU B 1 60 ? -10.812 -46.531 -35.938 1 94.31 60 LEU B C 1
ATOM 3524 O O . LEU B 1 60 ? -10.281 -45.781 -36.781 1 94.31 60 LEU B O 1
ATOM 3528 N N . LEU B 1 61 ? -10.828 -47.844 -36.094 1 93.62 61 LEU B N 1
ATOM 3529 C CA . LEU B 1 61 ? -10.07 -48.469 -37.156 1 93.62 61 LEU B CA 1
ATOM 3530 C C . LEU B 1 61 ? -10.617 -48.062 -38.531 1 93.62 61 LEU B C 1
ATOM 3532 O O . LEU B 1 61 ? -11.828 -48.062 -38.719 1 93.62 61 LEU B O 1
ATOM 3536 N N . GLY B 1 62 ? -9.742 -47.688 -39.344 1 93.25 62 GLY B N 1
ATOM 3537 C CA . GLY B 1 62 ? -10.133 -47.312 -40.688 1 93.25 62 GLY B CA 1
ATOM 3538 C C . GLY B 1 62 ? -10.477 -45.844 -40.844 1 93.25 62 GLY B C 1
ATOM 3539 O O . GLY B 1 62 ? -10.695 -45.344 -41.938 1 93.25 62 GLY B O 1
ATOM 3540 N N . LYS B 1 63 ? -10.578 -45.156 -39.812 1 94.81 63 LYS B N 1
ATOM 3541 C CA . LYS B 1 63 ? -10.891 -43.75 -39.844 1 94.81 63 LYS B CA 1
ATOM 3542 C C . LYS B 1 63 ? -9.617 -42.906 -39.844 1 94.81 63 LYS B C 1
ATOM 3544 O O . LYS B 1 63 ? -8.562 -43.375 -39.406 1 94.81 63 LYS B O 1
ATOM 3549 N N . PRO B 1 64 ? -9.812 -41.594 -40.344 1 95.06 64 PRO B N 1
ATOM 3550 C CA . PRO B 1 64 ? -8.641 -40.719 -40.281 1 95.06 64 PRO B CA 1
ATOM 3551 C C . PRO B 1 64 ? -8.289 -40.281 -38.875 1 95.06 64 PRO B C 1
ATOM 3553 O O . PRO B 1 64 ? -9.188 -40.062 -38.062 1 95.06 64 PRO B O 1
ATOM 3556 N N . PHE B 1 65 ? -6.945 -40.156 -38.594 1 94.62 65 PHE B N 1
ATOM 3557 C CA . PHE B 1 65 ? -6.438 -39.688 -37.312 1 94.62 65 PHE B CA 1
ATOM 3558 C C . PHE B 1 65 ? -7.039 -38.312 -36.938 1 94.62 65 PHE B C 1
ATOM 3560 O O . PHE B 1 65 ? -7.309 -38.062 -35.781 1 94.62 65 PHE B O 1
ATOM 3567 N N . THR B 1 66 ? -7.293 -37.469 -37.906 1 94.69 66 THR B N 1
ATOM 3568 C CA . THR B 1 66 ? -7.773 -36.125 -37.719 1 94.69 66 THR B CA 1
ATOM 3569 C C . THR B 1 66 ? -9.18 -36.125 -37.125 1 94.69 66 THR B C 1
ATOM 3571 O O . THR B 1 66 ? -9.633 -35.094 -36.594 1 94.69 66 THR B O 1
ATOM 3574 N N . ASP B 1 67 ? -9.852 -37.281 -37.25 1 94.44 67 ASP B N 1
ATOM 3575 C CA . ASP B 1 67 ? -11.195 -37.375 -36.719 1 94.44 67 ASP B CA 1
ATOM 3576 C C . ASP B 1 67 ? -11.164 -37.344 -35.188 1 94.44 67 ASP B C 1
ATOM 3578 O O . ASP B 1 67 ? -12.18 -37.062 -34.531 1 94.44 67 ASP B O 1
ATOM 3582 N N . LEU B 1 68 ? -10.031 -37.656 -34.625 1 95.62 68 LEU B N 1
ATOM 3583 C CA . LEU B 1 68 ? -9.883 -37.688 -33.188 1 95.62 68 LEU B CA 1
ATOM 3584 C C . LEU B 1 68 ? -9.594 -36.281 -32.656 1 95.62 68 LEU B C 1
ATOM 3586 O O . LEU B 1 68 ? -9.625 -36.062 -31.438 1 95.62 68 LEU B O 1
ATOM 3590 N N . LEU B 1 69 ? -9.305 -35.375 -33.531 1 95.69 69 LEU B N 1
ATOM 3591 C CA . LEU B 1 69 ? -8.789 -34.094 -33.125 1 95.69 69 LEU B CA 1
ATOM 3592 C C . LEU B 1 69 ? -9.906 -33.031 -33.062 1 95.69 69 LEU B C 1
ATOM 3594 O O . LEU B 1 69 ? -10.867 -33.125 -33.844 1 95.69 69 LEU B O 1
ATOM 3598 N N . SER B 1 70 ? -9.75 -32.094 -32.188 1 94.06 70 SER B N 1
ATOM 3599 C CA . SER B 1 70 ? -10.602 -30.906 -32.188 1 94.06 70 SER B CA 1
ATOM 3600 C C . SER B 1 70 ? -10.352 -30.062 -33.438 1 94.06 70 SER B C 1
ATOM 3602 O O . SER B 1 70 ? -9.414 -30.328 -34.188 1 94.06 70 SER B O 1
ATOM 3604 N N . ALA B 1 71 ? -11.266 -29.016 -33.594 1 91.25 71 ALA B N 1
ATOM 3605 C CA . ALA B 1 71 ? -11.102 -28.125 -34.75 1 91.25 71 ALA B CA 1
ATOM 3606 C C . ALA B 1 71 ? -9.719 -27.469 -34.719 1 91.25 71 ALA B C 1
ATOM 3608 O O . ALA B 1 71 ? -9.031 -27.453 -35.75 1 91.25 71 ALA B O 1
ATOM 3609 N N . GLY B 1 72 ? -9.359 -26.969 -33.625 1 88.19 72 GLY B N 1
ATOM 3610 C CA . GLY B 1 72 ? -8.031 -26.391 -33.5 1 88.19 72 GLY B CA 1
ATOM 3611 C C . GLY B 1 72 ? -6.922 -27.391 -33.719 1 88.19 72 GLY B C 1
ATOM 3612 O O . GLY B 1 72 ? -5.91 -27.078 -34.344 1 88.19 72 GLY B O 1
ATOM 3613 N N . GLY B 1 73 ? -7.125 -28.625 -33.188 1 89 73 GLY B N 1
ATOM 3614 C CA . GLY B 1 73 ? -6.156 -29.688 -33.375 1 89 73 GLY B CA 1
ATOM 3615 C C . GLY B 1 73 ? -5.945 -30.047 -34.844 1 89 73 GLY B C 1
ATOM 3616 O O . GLY B 1 73 ? -4.82 -30.328 -35.25 1 89 73 GLY B O 1
ATOM 3617 N N . ARG B 1 74 ? -7 -30.031 -35.656 1 92.31 74 ARG B N 1
ATOM 3618 C CA . ARG B 1 74 ? -6.918 -30.344 -37.094 1 92.31 74 ARG B CA 1
ATOM 3619 C C . ARG B 1 74 ? -6.066 -29.328 -37.812 1 92.31 74 ARG B C 1
ATOM 3621 O O . ARG B 1 74 ? -5.258 -29.688 -38.688 1 92.31 74 ARG B O 1
ATOM 3628 N N . ILE B 1 75 ? -6.312 -28.062 -37.438 1 90.94 75 ILE B N 1
ATOM 3629 C CA . ILE B 1 75 ? -5.527 -27 -38.031 1 90.94 75 ILE B CA 1
ATOM 3630 C C . ILE B 1 75 ? -4.051 -27.188 -37.688 1 90.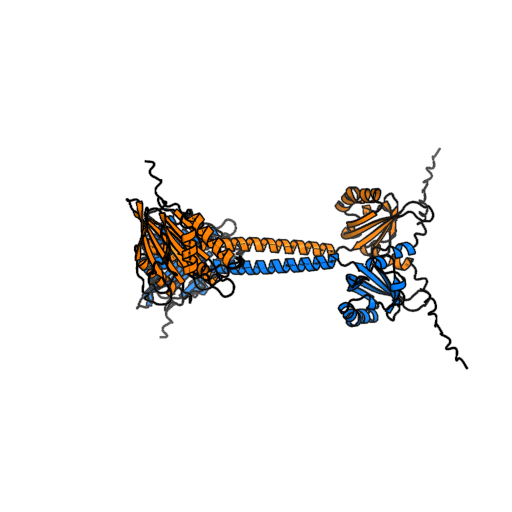94 75 ILE B C 1
ATOM 3632 O O . ILE B 1 75 ? -3.193 -27.125 -38.562 1 90.94 75 ILE B O 1
ATOM 3636 N N . TYR B 1 76 ? -3.75 -27.438 -36.5 1 90.12 76 TYR B N 1
ATOM 3637 C CA . TYR B 1 76 ? -2.373 -27.625 -36.062 1 90.12 76 TYR B CA 1
ATOM 3638 C C . TYR B 1 76 ? -1.749 -28.844 -36.719 1 90.12 76 TYR B C 1
ATOM 3640 O O . TYR B 1 76 ? -0.572 -28.828 -37.094 1 90.12 76 TYR B O 1
ATOM 3648 N N . HIS B 1 77 ? -2.531 -29.953 -36.781 1 90.44 77 HIS B N 1
ATOM 3649 C CA . HIS B 1 77 ? -2.07 -31.172 -37.438 1 90.44 77 HIS B CA 1
ATOM 3650 C C . HIS B 1 77 ? -1.621 -30.875 -38.875 1 90.44 77 HIS B C 1
ATOM 3652 O O . HIS B 1 77 ? -0.536 -31.297 -39.281 1 90.44 77 HIS B O 1
ATOM 3658 N N . GLU B 1 78 ? -2.426 -30.125 -39.625 1 88.94 78 GLU B N 1
ATOM 3659 C CA . GLU B 1 78 ? -2.158 -29.844 -41.031 1 88.94 78 GLU B CA 1
ATOM 3660 C C . GLU B 1 78 ? -0.99 -28.891 -41.188 1 88.94 78 GLU B C 1
ATOM 3662 O O . GLU B 1 78 ? -0.202 -29 -42.125 1 88.94 78 GLU B O 1
ATOM 3667 N N . THR B 1 79 ? -0.921 -27.938 -40.25 1 88.69 79 THR B N 1
ATOM 3668 C CA . THR B 1 79 ? 0.024 -26.844 -40.406 1 88.69 79 THR B CA 1
ATOM 3669 C C . THR B 1 79 ? 1.369 -27.188 -39.781 1 88.69 79 THR B C 1
ATOM 3671 O O . THR B 1 79 ? 2.41 -26.688 -40.219 1 88.69 79 THR B O 1
ATOM 3674 N N . HIS B 1 80 ? 1.412 -27.938 -38.812 1 87.75 80 HIS B N 1
ATOM 3675 C CA . HIS B 1 80 ? 2.639 -28.172 -38.062 1 87.75 80 HIS B CA 1
ATOM 3676 C C . HIS B 1 80 ? 2.967 -29.656 -37.969 1 87.75 80 HIS B C 1
ATOM 3678 O O . HIS B 1 80 ? 4.027 -30.094 -38.438 1 87.75 80 HIS B O 1
ATOM 3684 N N . TYR B 1 81 ? 2.037 -30.484 -37.5 1 88.38 81 TYR B N 1
ATOM 3685 C CA . TYR B 1 81 ? 2.258 -31.891 -37.219 1 88.38 81 TYR B CA 1
ATOM 3686 C C . TYR B 1 81 ? 2.695 -32.656 -38.469 1 88.38 81 TYR B C 1
ATOM 3688 O O . TYR B 1 81 ? 3.775 -33.25 -38.5 1 88.38 81 TYR B O 1
ATOM 3696 N N . ARG B 1 82 ? 1.866 -32.594 -39.531 1 89.31 82 ARG B N 1
ATOM 3697 C CA . ARG B 1 82 ? 2.102 -33.375 -40.75 1 89.31 82 ARG B CA 1
ATOM 3698 C C . ARG B 1 82 ? 3.4 -32.938 -41.438 1 89.31 82 ARG B C 1
ATOM 3700 O O . ARG B 1 82 ? 4.23 -33.781 -41.781 1 89.31 82 ARG B O 1
ATOM 3707 N N . PRO B 1 83 ? 3.547 -31.641 -41.531 1 90.06 83 PRO B N 1
ATOM 3708 C CA . PRO B 1 83 ? 4.801 -31.219 -42.156 1 90.06 83 PRO B CA 1
ATOM 3709 C C . PRO B 1 83 ? 6.031 -31.641 -41.375 1 90.06 83 PRO B C 1
ATOM 3711 O O . PRO B 1 83 ? 7.031 -32.094 -41.938 1 90.06 83 PRO B O 1
ATOM 3714 N N . MET B 1 84 ? 5.984 -31.484 -40.125 1 87.31 84 MET B N 1
ATOM 3715 C CA . MET B 1 84 ? 7.117 -31.844 -39.25 1 87.31 84 MET B CA 1
ATOM 3716 C C . MET B 1 84 ? 7.426 -33.312 -39.375 1 87.31 84 MET B C 1
ATOM 3718 O O . MET B 1 84 ? 8.594 -33.719 -39.406 1 87.31 84 MET B O 1
ATOM 3722 N N . LEU B 1 85 ? 6.43 -34.156 -39.344 1 87.5 85 LEU B N 1
ATOM 3723 C CA . LEU B 1 85 ? 6.594 -35.594 -39.469 1 87.5 85 LEU B CA 1
ATOM 3724 C C . LEU B 1 85 ? 7.195 -35.969 -40.812 1 87.5 85 LEU B C 1
ATOM 3726 O O . LEU B 1 85 ? 8.055 -36.844 -40.906 1 87.5 85 LEU B O 1
ATOM 3730 N N . SER B 1 86 ? 6.746 -35.344 -41.844 1 87.69 86 SER B N 1
ATOM 3731 C CA . SER B 1 86 ? 7.246 -35.594 -43.188 1 87.69 86 SER B CA 1
ATOM 3732 C C . SER B 1 86 ? 8.719 -35.219 -43.312 1 87.69 86 SER B C 1
ATOM 3734 O O . SER B 1 86 ? 9.492 -35.906 -43.969 1 87.69 86 SER B O 1
ATOM 3736 N N . LEU B 1 87 ? 8.984 -34.156 -42.688 1 89.19 87 LEU B N 1
ATOM 3737 C CA . LEU B 1 87 ? 10.32 -33.625 -42.844 1 89.19 87 LEU B CA 1
ATOM 3738 C C . LEU B 1 87 ? 11.312 -34.312 -41.938 1 89.19 87 LEU B C 1
ATOM 3740 O O . LEU B 1 87 ? 12.438 -34.625 -42.344 1 89.19 87 LEU B O 1
ATOM 3744 N N . HIS B 1 88 ? 10.938 -34.531 -40.812 1 86.25 88 HIS B N 1
ATOM 3745 C CA . HIS B 1 88 ? 11.891 -35 -39.812 1 86.25 88 HIS B CA 1
ATOM 3746 C C . HIS B 1 88 ? 11.664 -36.469 -39.5 1 86.25 88 HIS B C 1
ATOM 3748 O O . HIS B 1 88 ? 12.492 -37.125 -38.812 1 86.25 88 HIS B O 1
ATOM 3754 N N . GLY B 1 89 ? 10.516 -37 -39.906 1 86.19 89 GLY B N 1
ATOM 3755 C CA . GLY B 1 89 ? 10.188 -38.406 -39.656 1 86.19 89 GLY B CA 1
ATOM 3756 C C . GLY B 1 89 ? 9.703 -38.625 -38.219 1 86.19 89 GLY B C 1
ATOM 3757 O O . GLY B 1 89 ? 9.375 -39.781 -37.875 1 86.19 89 GLY B O 1
ATOM 3758 N N . THR B 1 90 ? 9.812 -37.531 -37.438 1 84.75 90 THR B N 1
ATOM 3759 C CA . THR B 1 90 ? 9.336 -37.656 -36.062 1 84.75 90 THR B CA 1
ATOM 3760 C C . THR B 1 90 ? 8.766 -36.344 -35.562 1 84.75 90 THR B C 1
ATOM 3762 O O . THR B 1 90 ? 9.109 -35.281 -36.094 1 84.75 90 THR B O 1
ATOM 3765 N N . VAL B 1 91 ? 7.781 -36.375 -34.688 1 84.25 91 VAL B N 1
ATOM 3766 C CA . VAL B 1 91 ? 7.27 -35.25 -33.906 1 84.25 91 VAL B CA 1
ATOM 3767 C C . VAL B 1 91 ? 7.195 -35.656 -32.438 1 84.25 91 VAL B C 1
ATOM 3769 O O . VAL B 1 91 ? 6.879 -36.781 -32.094 1 84.25 91 VAL B O 1
ATOM 3772 N N . ARG B 1 92 ? 7.613 -34.656 -31.609 1 75 92 ARG B N 1
ATOM 3773 C CA . ARG B 1 92 ? 7.668 -34.969 -30.172 1 75 92 ARG B CA 1
ATOM 3774 C C . ARG B 1 92 ? 6.887 -33.938 -29.359 1 75 92 ARG B C 1
ATOM 3776 O O . ARG B 1 92 ? 6.992 -32.75 -29.625 1 75 92 ARG B O 1
ATOM 3783 N N . GLU B 1 93 ? 6.105 -34.531 -28.438 1 76.62 93 GLU B N 1
ATOM 3784 C CA . GLU B 1 93 ? 5.449 -33.75 -27.391 1 76.62 93 GLU B CA 1
ATOM 3785 C C . GLU B 1 93 ? 4.578 -32.656 -27.984 1 76.62 93 GLU B C 1
ATOM 3787 O O . GLU B 1 93 ? 4.672 -31.484 -27.578 1 76.62 93 GLU B O 1
ATOM 3792 N N . ILE B 1 94 ? 3.82 -33 -28.922 1 83.25 94 ILE B N 1
ATOM 3793 C CA . ILE B 1 94 ? 2.865 -32.062 -29.5 1 83.25 94 ILE B CA 1
ATOM 3794 C C . ILE B 1 94 ? 1.558 -32.094 -28.719 1 83.25 94 ILE B C 1
ATOM 3796 O O . ILE B 1 94 ? 0.965 -33.156 -28.531 1 83.25 94 ILE B O 1
ATOM 3800 N N . ALA B 1 95 ? 1.213 -30.938 -28.281 1 86.12 95 ALA B N 1
ATOM 3801 C CA . ALA B 1 95 ? -0.032 -30.828 -27.516 1 86.12 95 ALA B CA 1
ATOM 3802 C C . ALA B 1 95 ? -1.238 -30.781 -28.453 1 86.12 95 ALA B C 1
ATOM 3804 O O . ALA B 1 95 ? -1.293 -29.938 -29.359 1 86.12 95 ALA B O 1
ATOM 3805 N N . LEU B 1 96 ? -2.186 -31.719 -28.297 1 90.5 96 LEU B N 1
ATOM 3806 C CA . LEU B 1 96 ? -3.428 -31.766 -29.062 1 90.5 96 LEU B CA 1
ATOM 3807 C C . LEU B 1 96 ? -4.617 -32.031 -28.156 1 90.5 96 LEU B C 1
ATOM 3809 O O . LEU B 1 96 ? -4.445 -32.469 -27 1 90.5 96 LEU B O 1
ATOM 3813 N N . ASP B 1 97 ? -5.77 -31.75 -28.625 1 93.62 97 ASP B N 1
ATOM 3814 C CA . ASP B 1 97 ? -7.016 -32.125 -27.969 1 93.62 97 ASP B CA 1
ATOM 3815 C C . ASP B 1 97 ? -7.742 -33.219 -28.75 1 93.62 97 ASP B C 1
ATOM 3817 O O . ASP B 1 97 ? -8.211 -33 -29.859 1 93.62 97 ASP B O 1
ATOM 3821 N N . PHE B 1 98 ? -7.738 -34.406 -28.094 1 95.25 98 PHE B N 1
ATOM 3822 C CA . PHE B 1 98 ? -8.562 -35.469 -28.672 1 95.25 98 PHE B CA 1
ATOM 3823 C C . PHE B 1 98 ? -10.023 -35.281 -28.281 1 95.25 98 PHE B C 1
ATOM 3825 O O . PHE B 1 98 ? -10.32 -34.781 -27.203 1 95.25 98 PHE B O 1
ATOM 3832 N N . VAL B 1 99 ? -10.914 -35.625 -29.156 1 96.56 99 VAL B N 1
ATOM 3833 C CA . VAL B 1 99 ? -12.344 -35.531 -28.875 1 96.56 99 VAL B CA 1
ATOM 3834 C C . VAL B 1 99 ? -12.891 -36.938 -28.547 1 96.56 99 VAL B C 1
ATOM 3836 O O . VAL B 1 99 ? -12.797 -37.844 -29.375 1 96.56 99 VAL B O 1
ATOM 3839 N N . ARG B 1 100 ? -13.469 -37 -27.359 1 95.31 100 ARG B N 1
ATOM 3840 C CA . ARG B 1 100 ? -14.031 -38.281 -26.922 1 95.31 100 ARG B CA 1
ATOM 3841 C C . ARG B 1 100 ? -15.383 -38.531 -27.594 1 95.31 100 ARG B C 1
ATOM 3843 O O . ARG B 1 100 ? -15.914 -37.688 -28.281 1 95.31 100 ARG B O 1
ATOM 3850 N N . GLN B 1 101 ? -15.875 -39.781 -27.344 1 92.94 101 GLN B N 1
ATOM 3851 C CA . GLN B 1 101 ? -17.172 -40.156 -27.906 1 92.94 101 GLN B CA 1
ATOM 3852 C C . GLN B 1 101 ? -18.281 -39.281 -27.312 1 92.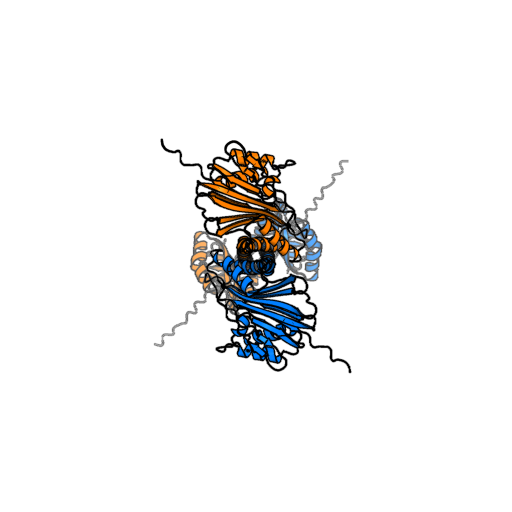94 101 GLN B C 1
ATOM 3854 O O . GLN B 1 101 ? -19.281 -39 -27.984 1 92.94 101 GLN B O 1
ATOM 3859 N N . ASP B 1 102 ? -18.109 -38.781 -26.078 1 93 102 ASP B N 1
ATOM 3860 C CA . ASP B 1 102 ? -19.125 -37.938 -25.438 1 93 102 ASP B CA 1
ATOM 3861 C C . ASP B 1 102 ? -18.906 -36.469 -25.781 1 93 102 ASP B C 1
ATOM 3863 O O . ASP B 1 102 ? -19.516 -35.594 -25.172 1 93 102 ASP B O 1
ATOM 3867 N N . ALA B 1 103 ? -18.094 -36.156 -26.625 1 92.38 103 ALA B N 1
ATOM 3868 C CA . ALA B 1 103 ? -17.828 -34.844 -27.203 1 92.38 103 ALA B CA 1
ATOM 3869 C C . ALA B 1 103 ? -17 -33.969 -26.234 1 92.38 103 ALA B C 1
ATOM 3871 O O . ALA B 1 103 ? -16.797 -32.781 -26.469 1 92.38 103 ALA B O 1
ATOM 3872 N N . THR B 1 104 ? -16.5 -34.594 -25.172 1 94.12 104 THR B N 1
ATOM 3873 C CA . THR B 1 104 ? -15.578 -33.875 -24.297 1 94.12 104 THR B CA 1
ATOM 3874 C C . THR B 1 104 ? -14.156 -33.906 -24.859 1 94.12 104 THR B C 1
ATOM 3876 O O . THR B 1 104 ? -13.828 -34.781 -25.672 1 94.12 104 THR B O 1
ATOM 3879 N N . ARG B 1 105 ? -13.406 -32.938 -24.391 1 93.62 105 ARG B N 1
ATOM 3880 C CA . ARG B 1 105 ? -12.039 -32.844 -24.891 1 93.62 105 ARG B CA 1
ATOM 3881 C C . ARG B 1 105 ? -11.062 -33.5 -23.906 1 93.62 105 ARG B C 1
ATOM 3883 O O . ARG B 1 105 ? -11.219 -33.406 -22.688 1 93.62 105 ARG B O 1
ATOM 3890 N N . LEU B 1 106 ? -10.133 -34.25 -24.453 1 93.25 106 LEU B N 1
ATOM 3891 C CA . LEU B 1 106 ? -9.031 -34.844 -23.719 1 93.25 106 LEU B CA 1
ATOM 3892 C C . LEU B 1 106 ? -7.699 -34.25 -24.125 1 93.25 106 LEU B C 1
ATOM 3894 O O . LEU B 1 106 ? -7.191 -34.531 -25.219 1 93.25 106 LEU B O 1
ATOM 3898 N N . PRO B 1 107 ? -7.164 -33.375 -23.25 1 90.44 107 PRO B N 1
ATOM 3899 C CA . PRO B 1 107 ? -5.824 -32.875 -23.578 1 90.44 107 PRO B CA 1
ATOM 3900 C C . PRO B 1 107 ? -4.773 -34 -23.609 1 90.44 107 PRO B C 1
ATOM 3902 O O . PRO B 1 107 ? -4.715 -34.812 -22.688 1 90.44 107 PRO B O 1
ATOM 3905 N N . VAL B 1 108 ? -3.992 -34.031 -24.719 1 88.44 108 VAL B N 1
ATOM 3906 C CA . VAL B 1 108 ? -3.004 -35.094 -24.844 1 88.44 108 VAL B CA 1
ATOM 3907 C C . VAL B 1 108 ? -1.688 -34.531 -25.375 1 88.44 108 VAL B C 1
ATOM 3909 O O . VAL B 1 108 ? -1.658 -33.406 -25.906 1 88.44 108 VAL B O 1
ATOM 3912 N N . LEU B 1 109 ? -0.628 -35.219 -25.062 1 83.69 109 LEU B N 1
ATOM 3913 C CA . LEU B 1 109 ? 0.665 -35.062 -25.703 1 83.69 109 LEU B CA 1
ATOM 3914 C C . LEU B 1 109 ? 0.963 -36.219 -26.656 1 83.69 109 LEU B C 1
ATOM 3916 O O . LEU B 1 109 ? 0.855 -37.375 -26.266 1 83.69 109 LEU B O 1
ATOM 3920 N N . VAL B 1 110 ? 1.321 -35.844 -27.922 1 87.69 110 VAL B N 1
ATOM 3921 C CA . VAL B 1 110 ? 1.486 -36.875 -28.938 1 87.69 110 VAL B CA 1
ATOM 3922 C C . VAL B 1 110 ? 2.945 -36.938 -29.391 1 87.69 110 VAL B C 1
ATOM 3924 O O . VAL B 1 110 ? 3.59 -35.906 -29.562 1 87.69 110 VAL B O 1
ATOM 3927 N N . ASN B 1 111 ? 3.443 -38.125 -29.406 1 83.19 111 ASN B N 1
ATOM 3928 C CA . ASN B 1 111 ? 4.715 -38.469 -30.047 1 83.19 111 ASN B CA 1
ATOM 3929 C C . ASN B 1 111 ? 4.527 -39.406 -31.234 1 83.19 111 ASN B C 1
ATOM 3931 O O . ASN B 1 111 ? 3.875 -40.438 -31.094 1 83.19 111 ASN B O 1
ATOM 3935 N N . SER B 1 112 ? 5.035 -39.031 -32.375 1 87 112 SER B N 1
ATOM 3936 C CA . SER B 1 112 ? 4.867 -39.875 -33.562 1 87 112 SER B CA 1
ATOM 3937 C C . SER B 1 112 ? 6.191 -40.062 -34.281 1 87 112 SER B C 1
ATOM 3939 O O . SER B 1 112 ? 7.09 -39.219 -34.219 1 87 112 SER B O 1
ATOM 3941 N N . ARG B 1 113 ? 6.266 -41.25 -34.906 1 85.06 113 ARG B N 1
ATOM 3942 C CA . ARG B 1 113 ? 7.426 -41.562 -35.719 1 85.06 113 ARG B CA 1
ATOM 3943 C C . ARG B 1 113 ? 7.027 -42.406 -36.938 1 85.06 113 ARG B C 1
ATOM 3945 O O . ARG B 1 113 ? 6.207 -43.312 -36.812 1 85.06 113 ARG B O 1
ATOM 3952 N N . VAL B 1 114 ? 7.688 -42.188 -38 1 86.31 114 VAL B N 1
ATOM 3953 C CA . VAL B 1 114 ? 7.5 -42.969 -39.219 1 86.31 114 VAL B CA 1
ATOM 3954 C C . VAL B 1 114 ? 8.359 -44.25 -39.125 1 86.31 114 VAL B C 1
ATOM 3956 O O . VAL B 1 114 ? 9.555 -44.156 -38.812 1 86.31 114 VAL B O 1
ATOM 3959 N N . VAL B 1 115 ? 7.691 -45.344 -39.188 1 80.56 115 VAL B N 1
ATOM 3960 C CA . VAL B 1 115 ? 8.422 -46.594 -39.094 1 80.56 115 VAL B CA 1
ATOM 3961 C C . VAL B 1 115 ? 8.242 -47.406 -40.375 1 80.56 115 VAL B C 1
ATOM 3963 O O . VAL B 1 115 ? 7.141 -47.469 -40.938 1 80.56 115 VAL B O 1
ATOM 3966 N N . VAL B 1 116 ? 9.352 -48 -40.812 1 76.19 116 VAL B N 1
ATOM 3967 C CA . VAL B 1 116 ? 9.32 -48.906 -41.969 1 76.19 116 VAL B CA 1
ATOM 3968 C C . VAL B 1 116 ? 9.352 -50.344 -41.5 1 76.19 116 VAL B C 1
ATOM 3970 O O . VAL B 1 116 ? 10.305 -50.75 -40.812 1 76.19 116 VAL B O 1
ATOM 3973 N N . PRO B 1 117 ? 8.273 -51.062 -41.75 1 67.69 117 PRO B N 1
ATOM 3974 C CA . PRO B 1 117 ? 8.25 -52.438 -41.281 1 67.69 117 PRO B CA 1
ATOM 3975 C C . PRO B 1 117 ? 9.391 -53.281 -41.875 1 67.69 117 PRO B C 1
ATOM 3977 O O . PRO B 1 117 ? 9.859 -53 -42.969 1 67.69 117 PRO B O 1
ATOM 3980 N N . SER B 1 118 ? 10.016 -54.156 -40.969 1 63.72 118 SER B N 1
ATOM 3981 C CA . SER B 1 118 ? 11.117 -55.031 -41.375 1 63.72 118 SER B CA 1
ATOM 3982 C C . SER B 1 118 ? 10.719 -55.875 -42.562 1 63.72 118 SER B C 1
ATOM 3984 O O . SER B 1 118 ? 11.578 -56.281 -43.375 1 63.72 118 SER B O 1
ATOM 3986 N N . ASP B 1 119 ? 9.422 -56.156 -42.656 1 62.16 119 ASP B N 1
ATOM 3987 C CA . ASP B 1 119 ? 8.984 -57.094 -43.719 1 62.16 119 ASP B CA 1
ATOM 3988 C C . ASP B 1 119 ? 8.828 -56.344 -45.062 1 62.16 119 ASP B C 1
ATOM 3990 O O . ASP B 1 119 ? 8.406 -56.938 -46.031 1 62.16 119 ASP B O 1
ATOM 3994 N N . GLY B 1 120 ? 9.352 -55.094 -45.219 1 63.88 120 GLY B N 1
ATOM 3995 C CA . GLY B 1 120 ? 9.281 -54.344 -46.469 1 63.88 120 GLY B CA 1
ATOM 3996 C C . GLY B 1 120 ? 7.914 -53.75 -46.75 1 63.88 120 GLY B C 1
ATOM 3997 O O . GLY B 1 120 ? 7.621 -53.312 -47.844 1 63.88 120 GLY B O 1
ATOM 3998 N N . GLY B 1 121 ? 7.035 -53.875 -45.812 1 69.56 121 GLY B N 1
ATOM 3999 C CA . GLY B 1 121 ? 5.688 -53.375 -46.031 1 69.56 121 GLY B CA 1
ATOM 4000 C C . GLY B 1 121 ? 5.625 -51.844 -46.031 1 69.56 121 GLY B C 1
ATOM 4001 O O . GLY B 1 121 ? 6.656 -51.188 -46.125 1 69.56 121 GLY B O 1
ATOM 4002 N N . GLU B 1 122 ? 4.422 -51.312 -46.188 1 77.25 122 GLU B N 1
ATOM 4003 C CA . GLU B 1 122 ? 4.18 -49.875 -46.25 1 77.25 122 GLU B CA 1
ATOM 4004 C C . GLU B 1 122 ? 4.547 -49.188 -44.938 1 77.25 122 GLU B C 1
ATOM 4006 O O . GLU B 1 122 ? 4.398 -49.75 -43.844 1 77.25 122 GLU B O 1
ATOM 4011 N N . GLU B 1 123 ? 5.086 -48 -45.156 1 85.12 123 GLU B N 1
ATOM 4012 C CA . GLU B 1 123 ? 5.453 -47.188 -44 1 85.12 123 GLU B CA 1
ATOM 4013 C C . GLU B 1 123 ? 4.254 -46.938 -43.094 1 85.12 123 GLU B C 1
ATOM 4015 O O . GLU B 1 123 ? 3.137 -46.719 -43.594 1 85.12 123 GLU B O 1
ATOM 4020 N N . VAL B 1 124 ? 4.461 -47.094 -41.844 1 86.81 124 VAL B N 1
ATOM 4021 C CA . VAL B 1 124 ? 3.42 -46.781 -40.875 1 86.81 124 VAL B CA 1
ATOM 4022 C C . VAL B 1 124 ? 3.908 -45.719 -39.906 1 86.81 124 VAL B C 1
ATOM 4024 O O . VAL B 1 124 ? 5.113 -45.562 -39.719 1 86.81 124 VAL B O 1
ATOM 4027 N N . ILE B 1 125 ? 2.932 -44.875 -39.438 1 90 125 ILE B N 1
ATOM 4028 C CA . ILE B 1 125 ? 3.219 -43.875 -38.406 1 90 125 ILE B CA 1
ATOM 4029 C C . ILE B 1 125 ? 2.785 -44.406 -37.031 1 90 125 ILE B C 1
ATOM 4031 O O . ILE B 1 125 ? 1.616 -44.75 -36.844 1 90 125 ILE B O 1
ATOM 4035 N N . ARG B 1 126 ? 3.721 -44.469 -36.219 1 85.5 126 ARG B N 1
ATOM 4036 C CA . ARG B 1 126 ? 3.424 -44.906 -34.844 1 85.5 126 ARG B CA 1
ATOM 4037 C C . ARG B 1 126 ? 3.305 -43.688 -33.906 1 85.5 126 ARG B C 1
ATOM 4039 O O . ARG B 1 126 ? 4.172 -42.812 -33.906 1 85.5 126 ARG B O 1
ATOM 4046 N N . THR B 1 127 ? 2.15 -43.688 -33.156 1 88.88 127 THR B N 1
ATOM 4047 C CA . THR B 1 127 ? 1.872 -42.531 -32.312 1 88.88 127 THR B CA 1
ATOM 4048 C C . THR B 1 127 ? 1.632 -42.969 -30.859 1 88.88 127 THR B C 1
ATOM 4050 O O . THR B 1 127 ? 0.869 -43.906 -30.609 1 88.88 127 THR B O 1
ATOM 4053 N N . SER B 1 128 ? 2.348 -42.375 -30 1 85.25 128 SER B N 1
ATOM 4054 C CA . SER B 1 128 ? 2.059 -42.531 -28.578 1 85.25 128 SER B CA 1
ATOM 4055 C C . SER B 1 128 ? 1.308 -41.312 -28.047 1 85.25 128 SER B C 1
ATOM 4057 O O . SER B 1 128 ? 1.591 -40.188 -28.438 1 85.25 128 SER B O 1
ATOM 4059 N N . VAL B 1 129 ? 0.273 -41.594 -27.266 1 87.62 129 VAL B N 1
ATOM 4060 C CA . VAL B 1 129 ? -0.597 -40.562 -26.734 1 87.62 129 VAL B CA 1
ATOM 4061 C C . VAL B 1 129 ? -0.508 -40.562 -25.203 1 87.62 129 VAL B C 1
ATOM 4063 O O . VAL B 1 129 ? -0.768 -41.562 -24.562 1 87.62 129 VAL B O 1
ATOM 4066 N N . LEU B 1 130 ? -0.116 -39.406 -24.703 1 80.69 130 LEU B N 1
ATOM 4067 C CA . LEU B 1 130 ? -0.059 -39.25 -23.25 1 80.69 130 LEU B CA 1
ATOM 4068 C C . LEU B 1 130 ? -1.182 -38.344 -22.75 1 80.69 130 LEU B C 1
ATOM 4070 O O . LEU B 1 130 ? -1.498 -37.344 -23.391 1 80.69 130 LEU B O 1
ATOM 4074 N N . ASP B 1 131 ? -1.854 -38.812 -21.672 1 82.75 131 ASP B N 1
ATOM 4075 C CA . ASP B 1 131 ? -2.867 -37.969 -21.031 1 82.75 131 ASP B CA 1
ATOM 4076 C C . ASP B 1 131 ? -2.234 -36.75 -20.391 1 82.75 131 ASP B C 1
ATOM 4078 O O . ASP B 1 131 ? -1.424 -36.875 -19.469 1 82.75 131 ASP B O 1
ATOM 4082 N N . ALA B 1 132 ? -2.588 -35.531 -20.953 1 79.25 132 ALA B N 1
ATOM 4083 C CA . ALA B 1 132 ? -1.965 -34.312 -20.484 1 79.25 132 ALA B CA 1
ATOM 4084 C C . ALA B 1 132 ? -2.941 -33.5 -19.641 1 79.25 132 ALA B C 1
ATOM 4086 O O . ALA B 1 132 ? -2.756 -32.281 -19.469 1 79.25 132 ALA B O 1
ATOM 4087 N N . THR B 1 133 ? -4.027 -34.094 -19.156 1 77.62 133 THR B N 1
ATOM 4088 C CA . THR B 1 133 ? -5.047 -33.375 -18.391 1 77.62 133 THR B CA 1
ATOM 4089 C C . THR B 1 133 ? -4.43 -32.688 -17.172 1 77.62 133 THR B C 1
ATOM 4091 O O . THR B 1 133 ? -4.648 -31.5 -16.969 1 77.62 133 THR B O 1
ATOM 4094 N N . HIS B 1 134 ? -3.615 -33.375 -16.453 1 75.69 134 HIS B N 1
ATOM 4095 C CA . HIS B 1 134 ? -3.035 -32.812 -15.234 1 75.69 134 HIS B CA 1
ATOM 4096 C C . HIS B 1 134 ? -2.029 -31.719 -15.555 1 75.69 134 HIS B C 1
ATOM 4098 O O . HIS B 1 134 ? -1.979 -30.703 -14.867 1 75.69 134 HIS B O 1
ATOM 4104 N N . ARG B 1 135 ? -1.299 -31.938 -16.672 1 73.44 135 ARG B N 1
ATOM 4105 C CA . ARG B 1 135 ? -0.353 -30.906 -17.094 1 73.44 135 ARG B CA 1
ATOM 4106 C C . ARG B 1 135 ? -1.075 -29.609 -17.438 1 73.44 135 ARG B C 1
ATOM 4108 O O . ARG B 1 135 ? -0.644 -28.516 -17.047 1 73.44 135 ARG B O 1
ATOM 4115 N N . ARG B 1 136 ? -2.096 -29.688 -18.156 1 78.62 136 ARG B N 1
ATOM 4116 C CA . ARG B 1 136 ? -2.861 -28.516 -18.578 1 78.62 136 ARG B CA 1
ATOM 4117 C C . ARG B 1 136 ? -3.479 -27.828 -17.359 1 78.62 136 ARG B C 1
ATOM 4119 O O . ARG B 1 136 ? -3.502 -26.594 -17.297 1 78.62 136 ARG B O 1
ATOM 4126 N N . GLU B 1 137 ? -3.943 -28.609 -16.469 1 80.94 137 GLU B N 1
ATOM 4127 C CA . GLU B 1 137 ? -4.492 -28.047 -15.242 1 80.94 137 GLU B CA 1
ATOM 4128 C C . GLU B 1 137 ? -3.428 -27.281 -14.461 1 80.94 137 GLU B C 1
ATOM 4130 O O . GLU B 1 137 ? -3.668 -26.172 -14 1 80.94 137 GLU B O 1
ATOM 4135 N N . TYR B 1 138 ? -2.213 -27.828 -14.414 1 80.88 138 TYR B N 1
ATOM 4136 C CA . TYR B 1 138 ? -1.107 -27.172 -13.727 1 80.88 138 TYR B CA 1
ATOM 4137 C C . TYR B 1 138 ? -0.713 -25.891 -14.43 1 80.88 138 TYR B C 1
ATOM 4139 O O . TYR B 1 138 ? -0.459 -24.875 -13.781 1 80.88 138 TYR B O 1
ATOM 4147 N N . GLU B 1 139 ? -0.741 -26.016 -15.719 1 82.81 139 GLU B N 1
ATOM 4148 C CA . GLU B 1 139 ? -0.384 -24.828 -16.5 1 82.81 139 GLU B CA 1
ATOM 4149 C C . GLU B 1 139 ? -1.387 -23.703 -16.281 1 82.81 139 GLU B C 1
ATOM 4151 O O . GLU B 1 139 ? -1 -22.547 -16.109 1 82.81 139 GLU B O 1
ATOM 4156 N N . GLN B 1 140 ? -2.607 -24.062 -16.25 1 87.12 140 GLN B N 1
ATOM 4157 C CA . GLN B 1 140 ? -3.645 -23.047 -16.016 1 87.12 140 GLN B CA 1
ATOM 4158 C C . GLN B 1 140 ? -3.559 -22.469 -14.609 1 87.12 140 GLN B C 1
ATOM 4160 O O . GLN B 1 140 ? -3.672 -21.266 -14.422 1 87.12 140 GLN B O 1
ATOM 4165 N N . GLU B 1 141 ? -3.299 -23.344 -13.703 1 88.62 141 GLU B N 1
ATOM 4166 C CA . GLU B 1 141 ? -3.164 -22.891 -12.328 1 88.62 141 GLU B CA 1
ATOM 4167 C C . GLU B 1 141 ? -1.941 -21.984 -12.156 1 88.62 141 GLU B C 1
ATOM 4169 O O . GLU B 1 141 ? -1.989 -21 -11.422 1 88.62 141 GLU B O 1
ATOM 4174 N N . LEU B 1 142 ? -0.965 -22.359 -12.852 1 89.25 142 LEU B N 1
ATOM 4175 C CA . LEU B 1 142 ? 0.253 -21.547 -12.812 1 89.25 142 LEU B CA 1
ATOM 4176 C C . LEU B 1 142 ? 0.011 -20.156 -13.391 1 89.25 142 LEU B C 1
ATOM 4178 O O . LEU B 1 142 ? 0.415 -19.156 -12.805 1 89.25 142 LEU B O 1
ATOM 4182 N N . LEU B 1 143 ? -0.678 -20.141 -14.469 1 90.94 143 LEU B N 1
ATOM 4183 C CA . LEU B 1 143 ? -0.987 -18.859 -15.094 1 90.94 143 LEU B CA 1
ATOM 4184 C C . LEU B 1 143 ? -1.851 -18 -14.18 1 90.94 143 LEU B C 1
ATOM 4186 O O . LEU B 1 143 ? -1.611 -16.797 -14.047 1 90.94 143 LEU B O 1
ATOM 4190 N N . ARG B 1 144 ? -2.738 -18.594 -13.562 1 91.38 144 ARG B N 1
ATOM 4191 C CA . ARG B 1 144 ? -3.605 -17.859 -12.641 1 91.38 144 ARG B CA 1
ATOM 4192 C C . ARG B 1 144 ? -2.816 -17.328 -11.453 1 91.38 144 ARG B C 1
ATOM 4194 O O . ARG B 1 144 ? -2.988 -16.188 -11.047 1 91.38 144 ARG B O 1
ATOM 4201 N N . ALA B 1 145 ? -1.979 -18.109 -10.953 1 91.5 145 ALA B N 1
ATOM 4202 C CA . ALA B 1 145 ? -1.174 -17.703 -9.805 1 91.5 145 ALA B CA 1
ATOM 4203 C C . ALA B 1 145 ? -0.244 -16.547 -10.164 1 91.5 145 ALA B C 1
ATOM 4205 O O . ALA B 1 145 ? -0.079 -15.609 -9.383 1 91.5 145 ALA B O 1
ATOM 4206 N N . ARG B 1 146 ? 0.234 -16.688 -11.305 1 90.94 146 ARG B N 1
ATOM 4207 C CA . ARG B 1 146 ? 1.134 -15.625 -11.75 1 90.94 146 ARG B CA 1
ATOM 4208 C C . ARG B 1 146 ? 0.383 -14.305 -11.945 1 90.94 146 ARG B C 1
ATOM 4210 O O . ARG B 1 146 ? 0.874 -13.242 -11.555 1 90.94 146 ARG B O 1
ATOM 4217 N N . ARG B 1 147 ? -0.691 -14.391 -12.516 1 92.5 147 ARG B N 1
ATOM 4218 C CA . ARG B 1 147 ? -1.504 -13.195 -12.703 1 92.5 147 ARG B CA 1
ATOM 4219 C C . ARG B 1 147 ? -1.883 -12.57 -11.367 1 92.5 147 ARG B C 1
ATOM 4221 O O . ARG B 1 147 ? -1.821 -11.352 -11.203 1 92.5 147 ARG B O 1
ATOM 4228 N N . ARG B 1 148 ? -2.225 -13.391 -10.547 1 90.81 148 ARG B N 1
ATOM 4229 C CA . ARG B 1 148 ? -2.568 -12.914 -9.211 1 90.81 148 ARG B CA 1
ATOM 4230 C C . ARG B 1 148 ? -1.377 -12.234 -8.555 1 90.81 148 ARG B C 1
ATOM 4232 O O . ARG B 1 148 ? -1.529 -11.195 -7.91 1 90.81 148 ARG B O 1
ATOM 4239 N N . ALA B 1 149 ? -0.31 -12.805 -8.656 1 91.31 149 ALA B N 1
ATOM 4240 C CA . ALA B 1 149 ? 0.907 -12.227 -8.086 1 91.31 149 ALA B CA 1
ATOM 4241 C C . ALA B 1 149 ? 1.21 -10.867 -8.711 1 91.31 149 ALA B C 1
ATOM 4243 O O . ALA B 1 149 ? 1.503 -9.906 -8 1 91.31 149 ALA B O 1
ATOM 4244 N N . GLU B 1 150 ? 1.094 -10.812 -9.977 1 91.38 150 GLU B N 1
ATOM 4245 C CA . GLU B 1 150 ? 1.369 -9.57 -10.688 1 91.38 150 GLU B CA 1
ATOM 4246 C C . GLU B 1 150 ? 0.388 -8.477 -10.281 1 91.38 150 GLU B C 1
ATOM 4248 O O . GLU B 1 150 ? 0.784 -7.324 -10.078 1 91.38 150 GLU B O 1
ATOM 4253 N N . GLU B 1 151 ? -0.783 -8.797 -10.234 1 90.62 151 GLU B N 1
ATOM 4254 C CA . GLU B 1 151 ? -1.809 -7.836 -9.836 1 90.62 151 GLU B CA 1
ATOM 4255 C C . GLU B 1 151 ? -1.563 -7.32 -8.422 1 90.62 151 GLU B C 1
ATOM 4257 O O . GLU B 1 151 ? -1.676 -6.121 -8.164 1 90.62 151 GLU B O 1
ATOM 4262 N N . SER B 1 152 ? -1.276 -8.18 -7.543 1 89 152 SER B N 1
ATOM 4263 C CA . SER B 1 152 ? -1.022 -7.801 -6.156 1 89 152 SER B CA 1
ATOM 4264 C C . SER B 1 152 ? 0.232 -6.941 -6.039 1 89 152 SER B C 1
ATOM 4266 O O . SER B 1 152 ? 0.273 -5.996 -5.25 1 89 152 SER B O 1
ATOM 4268 N N . GLU B 1 153 ? 1.171 -7.352 -6.809 1 87.44 153 GLU B N 1
ATOM 4269 C CA . GLU B 1 153 ? 2.398 -6.562 -6.82 1 87.44 153 GLU B CA 1
ATOM 4270 C C . GLU B 1 153 ? 2.141 -5.148 -7.336 1 87.44 153 GLU B C 1
ATOM 4272 O O . GLU B 1 153 ? 2.66 -4.18 -6.781 1 87.44 153 GLU B O 1
ATOM 4277 N N . ALA B 1 154 ? 1.435 -5.055 -8.359 1 85.69 154 ALA B N 1
ATOM 4278 C CA . ALA B 1 154 ? 1.081 -3.744 -8.898 1 85.69 154 ALA B CA 1
ATOM 4279 C C . ALA B 1 154 ? 0.304 -2.918 -7.879 1 85.69 154 ALA B C 1
ATOM 4281 O O . ALA B 1 154 ? 0.564 -1.725 -7.711 1 85.69 154 ALA B O 1
ATOM 4282 N N . LYS B 1 155 ? -0.606 -3.52 -7.262 1 84.06 155 LYS B N 1
ATOM 4283 C CA . LYS B 1 155 ? -1.384 -2.855 -6.219 1 84.06 155 LYS B CA 1
ATOM 4284 C C . LYS B 1 155 ? -0.487 -2.389 -5.078 1 84.06 155 LYS B C 1
ATOM 4286 O O . LYS B 1 155 ? -0.611 -1.256 -4.605 1 84.06 155 LYS B O 1
ATOM 4291 N N . SER B 1 156 ? 0.343 -3.236 -4.645 1 83.38 156 SER B N 1
ATOM 4292 C CA . SER B 1 156 ? 1.284 -2.896 -3.582 1 83.38 156 SER B CA 1
ATOM 4293 C C . SER B 1 156 ? 2.162 -1.715 -3.979 1 83.38 156 SER B C 1
ATOM 4295 O O . SER B 1 156 ? 2.406 -0.817 -3.17 1 83.38 156 SER B O 1
ATOM 4297 N N . ALA B 1 157 ? 2.586 -1.752 -5.148 1 79.94 157 ALA B N 1
ATOM 4298 C CA . ALA B 1 157 ? 3.434 -0.669 -5.641 1 79.94 157 ALA B CA 1
ATOM 4299 C C . ALA B 1 157 ? 2.68 0.657 -5.648 1 79.94 157 ALA B C 1
ATOM 4301 O O . ALA B 1 157 ? 3.232 1.695 -5.277 1 79.94 157 ALA B O 1
ATOM 4302 N N . GLU B 1 158 ? 1.524 0.651 -6.039 1 79.81 158 GLU B N 1
ATOM 4303 C CA . GLU B 1 158 ? 0.696 1.853 -6.074 1 79.81 158 GLU B CA 1
ATOM 4304 C C . GLU B 1 158 ? 0.453 2.396 -4.668 1 79.81 158 GLU B C 1
ATOM 4306 O O . GLU B 1 158 ? 0.553 3.604 -4.438 1 79.81 158 GLU B O 1
ATOM 4311 N N . LEU B 1 159 ? 0.104 1.522 -3.76 1 79.06 159 LEU B N 1
ATOM 4312 C CA . LEU B 1 159 ? -0.127 1.906 -2.371 1 79.06 159 LEU B CA 1
ATOM 4313 C C . LEU B 1 159 ? 1.145 2.471 -1.745 1 79.06 159 LEU B C 1
ATOM 4315 O O . LEU B 1 159 ? 1.095 3.467 -1.019 1 79.06 159 LEU B O 1
ATOM 4319 N N . ALA B 1 160 ? 2.229 1.828 -2.049 1 76 160 ALA B N 1
ATOM 4320 C CA . ALA B 1 160 ? 3.512 2.291 -1.527 1 76 160 ALA B CA 1
ATOM 4321 C C . ALA B 1 160 ? 3.844 3.688 -2.045 1 76 160 ALA B C 1
ATOM 4323 O O . ALA B 1 160 ? 4.301 4.547 -1.286 1 76 160 ALA B O 1
ATOM 4324 N N . ARG B 1 161 ? 3.635 3.93 -3.234 1 73.12 161 ARG B N 1
ATOM 4325 C CA . ARG B 1 161 ? 3.859 5.242 -3.834 1 73.12 161 ARG B CA 1
ATOM 4326 C C . ARG B 1 161 ? 2.982 6.301 -3.176 1 73.12 161 ARG B C 1
ATOM 4328 O O . ARG B 1 161 ? 3.438 7.418 -2.92 1 73.12 161 ARG B O 1
ATOM 4335 N N . THR B 1 162 ? 1.829 5.914 -2.949 1 74.44 162 THR B N 1
ATOM 4336 C CA . THR B 1 162 ? 0.891 6.828 -2.311 1 74.44 162 THR B CA 1
ATOM 4337 C C . THR B 1 162 ? 1.365 7.199 -0.908 1 74.44 162 THR B C 1
ATOM 4339 O O . THR B 1 162 ? 1.37 8.375 -0.537 1 74.44 162 THR B O 1
ATOM 4342 N N . LEU B 1 163 ? 1.69 6.246 -0.223 1 77.62 163 LEU B N 1
ATOM 4343 C CA . LEU B 1 163 ? 2.186 6.477 1.129 1 77.62 163 LEU B CA 1
ATOM 4344 C C . LEU B 1 163 ? 3.459 7.316 1.104 1 77.62 163 LEU B C 1
ATOM 4346 O O . LEU B 1 163 ? 3.613 8.242 1.905 1 77.62 163 LEU B O 1
ATOM 4350 N N . GLN B 1 164 ? 4.301 6.941 0.181 1 74.94 164 GLN B N 1
ATOM 4351 C CA . GLN B 1 164 ? 5.551 7.68 0.058 1 74.94 164 GLN B CA 1
ATOM 4352 C C . GLN B 1 164 ? 5.293 9.148 -0.276 1 74.94 164 GLN B C 1
ATOM 4354 O O . GLN B 1 164 ? 5.973 10.039 0.239 1 74.94 164 GLN B O 1
ATOM 4359 N N . SER B 1 165 ? 4.371 9.383 -1.05 1 75.75 165 SER B N 1
ATOM 4360 C CA . SER B 1 165 ? 4.039 10.742 -1.454 1 75.75 165 SER B CA 1
ATOM 4361 C C . SER B 1 165 ? 3.539 11.562 -0.271 1 75.75 165 SER B C 1
ATOM 4363 O O . SER B 1 165 ? 3.59 12.797 -0.296 1 75.75 165 SER B O 1
ATOM 4365 N N . SER B 1 166 ? 3.059 10.875 0.686 1 78.19 166 SER B N 1
ATOM 4366 C CA . SER B 1 166 ? 2.611 11.578 1.884 1 78.19 166 SER B CA 1
ATOM 4367 C C . SER B 1 166 ? 3.791 11.961 2.768 1 78.19 166 SER B C 1
ATOM 4369 O O . SER B 1 166 ? 3.662 12.828 3.641 1 78.19 166 SER B O 1
ATOM 4371 N N . LEU B 1 167 ? 4.969 11.375 2.479 1 79.25 167 LEU B N 1
ATOM 4372 C CA . LEU B 1 167 ? 6.129 11.57 3.346 1 79.25 167 LEU B CA 1
ATOM 4373 C C . LEU B 1 167 ? 7.098 12.578 2.738 1 79.25 167 LEU B C 1
ATOM 4375 O O . LEU B 1 167 ? 7.812 13.273 3.463 1 79.25 167 LEU B O 1
ATOM 4379 N N . ILE B 1 168 ? 7.148 12.555 1.408 1 83.88 168 ILE B N 1
ATOM 4380 C CA . ILE B 1 168 ? 8.078 13.438 0.716 1 83.88 168 ILE B CA 1
ATOM 4381 C C . ILE B 1 168 ? 7.359 14.164 -0.419 1 83.88 168 ILE B C 1
ATOM 4383 O O . ILE B 1 168 ? 6.516 13.578 -1.101 1 83.88 168 ILE B O 1
ATOM 4387 N N . PRO B 1 169 ? 7.746 15.391 -0.595 1 83.38 169 PRO B N 1
ATOM 4388 C CA . PRO B 1 169 ? 7.113 16.109 -1.703 1 83.38 169 PRO B CA 1
ATOM 4389 C C . PRO B 1 169 ? 7.496 15.547 -3.068 1 83.38 169 PRO B C 1
ATOM 4391 O O . PRO B 1 169 ? 8.555 14.93 -3.211 1 83.38 169 PRO B O 1
ATOM 4394 N N . PRO B 1 170 ? 6.602 15.672 -4.012 1 73.81 170 PRO B N 1
ATOM 4395 C CA . PRO B 1 170 ? 6.887 15.148 -5.348 1 73.81 170 PRO B CA 1
ATOM 4396 C C . PRO B 1 170 ? 8.086 15.82 -6.004 1 73.81 170 PRO B C 1
ATOM 4398 O O . PRO B 1 170 ? 8.75 15.227 -6.859 1 73.81 170 PRO B O 1
ATOM 4401 N N . GLY B 1 171 ? 8.344 16.984 -5.719 1 82.31 171 GLY B N 1
ATOM 4402 C CA . GLY B 1 171 ? 9.477 17.734 -6.242 1 82.31 171 GLY B CA 1
ATOM 4403 C C . GLY B 1 171 ? 9.844 18.938 -5.395 1 82.31 171 GLY B C 1
ATOM 4404 O O . GLY B 1 171 ? 9.117 19.297 -4.473 1 82.31 171 GLY B O 1
ATOM 4405 N N . LEU B 1 172 ? 11.047 19.406 -5.766 1 89.94 172 LEU B N 1
ATOM 4406 C CA . LEU B 1 172 ? 11.492 20.609 -5.074 1 89.94 172 LEU B CA 1
ATOM 4407 C C . LEU B 1 172 ? 11.031 21.859 -5.809 1 89.94 172 LEU B C 1
ATOM 4409 O O . LEU B 1 172 ? 11.039 21.906 -7.039 1 89.94 172 LEU B O 1
ATOM 4413 N N . PRO B 1 173 ? 10.562 22.781 -5.098 1 89.75 173 PRO B N 1
ATOM 4414 C CA . PRO B 1 173 ? 10.203 24.047 -5.746 1 89.75 173 PRO B CA 1
ATOM 4415 C C . PRO B 1 173 ? 11.422 24.828 -6.223 1 89.75 173 PRO B C 1
ATOM 4417 O O . PRO B 1 173 ? 12.547 24.547 -5.812 1 89.75 173 PRO B O 1
ATOM 4420 N N . THR B 1 174 ? 11.094 25.781 -7.133 1 90.81 174 THR B N 1
ATOM 4421 C CA . THR B 1 174 ? 12.117 26.734 -7.559 1 90.81 174 THR B CA 1
ATOM 4422 C C . THR B 1 174 ? 12.055 28 -6.719 1 90.81 174 THR B C 1
ATOM 4424 O O . THR B 1 174 ? 10.992 28.625 -6.602 1 90.81 174 THR B O 1
ATOM 4427 N N . ILE B 1 175 ? 13.156 28.297 -6.141 1 91.19 175 ILE B N 1
ATOM 4428 C CA . ILE B 1 175 ? 13.258 29.516 -5.34 1 91.19 175 ILE B CA 1
ATOM 4429 C C . ILE B 1 175 ? 14.25 30.469 -5.988 1 91.19 175 ILE B C 1
ATOM 4431 O O . ILE B 1 175 ? 15.422 30.141 -6.156 1 91.19 175 ILE B O 1
ATOM 4435 N N . GLU B 1 176 ? 13.727 31.578 -6.328 1 89.12 176 GLU B N 1
ATOM 4436 C CA . GLU B 1 176 ? 14.617 32.562 -6.934 1 89.12 176 GLU B CA 1
ATOM 4437 C C . GLU B 1 176 ? 15.773 32.906 -6 1 89.12 176 GLU B C 1
ATOM 4439 O O . GLU B 1 176 ? 15.562 33.25 -4.832 1 89.12 176 GLU B O 1
ATOM 4444 N N . GLY B 1 177 ? 17.016 32.75 -6.488 1 90.31 177 GLY B N 1
ATOM 4445 C CA . GLY B 1 177 ? 18.188 33.125 -5.73 1 90.31 177 GLY B CA 1
ATOM 4446 C C . GLY B 1 177 ? 18.703 32.031 -4.836 1 90.31 177 GLY B C 1
ATOM 4447 O O . GLY B 1 177 ? 19.688 32.188 -4.113 1 90.31 177 GLY B O 1
ATOM 4448 N N . VAL B 1 178 ? 18.062 30.906 -4.828 1 94.56 178 VAL B N 1
ATOM 4449 C CA . VAL B 1 178 ? 18.453 29.797 -3.965 1 94.56 178 VAL B CA 1
ATOM 4450 C C . VAL B 1 178 ? 18.438 28.5 -4.762 1 94.56 178 VAL B C 1
ATOM 4452 O O . VAL B 1 178 ? 17.547 28.266 -5.574 1 94.56 178 VAL B O 1
ATOM 4455 N N . GLU B 1 179 ? 19.453 27.766 -4.617 1 95.69 179 GLU B N 1
ATOM 4456 C CA . GLU B 1 179 ? 19.5 26.406 -5.133 1 95.69 179 GLU B CA 1
ATOM 4457 C C . GLU B 1 179 ? 19.109 25.391 -4.059 1 95.69 179 GLU B C 1
ATOM 4459 O O . GLU B 1 179 ? 19.547 25.484 -2.912 1 95.69 179 GLU B O 1
ATOM 4464 N N . LEU B 1 180 ? 18.266 24.469 -4.504 1 96.62 180 LEU B N 1
ATOM 4465 C CA . LEU B 1 180 ? 17.844 23.422 -3.584 1 96.62 180 LEU B CA 1
ATOM 4466 C C . LEU B 1 180 ? 18.297 22.047 -4.074 1 96.62 180 LEU B C 1
ATOM 4468 O O . LEU B 1 180 ? 18.281 21.781 -5.277 1 96.62 180 LEU B O 1
ATOM 4472 N N . GLY B 1 181 ? 18.781 21.234 -3.201 1 97 181 GLY B N 1
ATOM 4473 C CA . GLY B 1 181 ? 19 19.812 -3.391 1 97 181 GLY B CA 1
ATOM 4474 C C . GLY B 1 181 ? 18.359 18.953 -2.312 1 97 181 GLY B C 1
ATOM 4475 O O . GLY B 1 181 ? 18.344 19.344 -1.14 1 97 181 GLY B O 1
ATOM 4476 N N . ALA B 1 182 ? 17.797 17.891 -2.727 1 95.94 182 ALA B N 1
ATOM 4477 C CA . ALA B 1 182 ? 17.203 16.984 -1.744 1 95.94 182 ALA B CA 1
ATOM 4478 C C . ALA B 1 182 ? 17.328 15.531 -2.197 1 95.94 182 ALA B C 1
ATOM 4480 O O . ALA B 1 182 ? 17.406 15.25 -3.395 1 95.94 182 ALA B O 1
ATOM 4481 N N . THR B 1 183 ? 17.438 14.664 -1.271 1 92.88 183 THR B N 1
ATOM 4482 C CA . THR B 1 183 ? 17.5 13.234 -1.562 1 92.88 183 THR B CA 1
ATOM 4483 C C . THR B 1 183 ? 16.812 12.43 -0.466 1 92.88 183 THR B C 1
ATOM 4485 O O . THR B 1 183 ? 16.812 12.82 0.701 1 92.88 183 THR B O 1
ATOM 4488 N N . TYR B 1 184 ? 16.125 11.383 -0.897 1 90.19 184 TYR B N 1
ATOM 4489 C CA . TYR B 1 184 ? 15.539 10.398 -0.004 1 90.19 184 TYR B CA 1
ATOM 4490 C C . TYR B 1 184 ? 15.906 8.984 -0.437 1 90.19 184 TYR B C 1
ATOM 4492 O O . TYR B 1 184 ? 15.672 8.594 -1.585 1 90.19 184 TYR B O 1
ATOM 4500 N N . ARG B 1 185 ? 16.5 8.289 0.49 1 86.94 185 ARG B N 1
ATOM 4501 C CA . ARG B 1 185 ? 16.844 6.891 0.248 1 86.94 185 ARG B CA 1
ATOM 4502 C C . ARG B 1 185 ? 16.312 5.992 1.362 1 86.94 185 ARG B C 1
ATOM 4504 O O . ARG B 1 185 ? 16.875 5.969 2.463 1 86.94 185 ARG B O 1
ATOM 4511 N N . PRO B 1 186 ? 15.273 5.227 1.034 1 81 186 PRO B N 1
ATOM 4512 C CA . PRO B 1 186 ? 14.75 4.328 2.064 1 81 186 PRO B CA 1
ATOM 4513 C C . PRO B 1 186 ? 15.719 3.205 2.418 1 81 186 PRO B C 1
ATOM 4515 O O . PRO B 1 186 ? 16.547 2.814 1.589 1 81 186 PRO B O 1
ATOM 4518 N N . ALA B 1 187 ? 15.547 2.689 3.645 1 79 187 ALA B N 1
ATOM 4519 C CA . ALA B 1 187 ? 16.391 1.592 4.109 1 79 187 ALA B CA 1
ATOM 4520 C C . ALA B 1 187 ? 16.016 0.286 3.41 1 79 187 ALA B C 1
ATOM 4522 O O . ALA B 1 187 ? 14.859 0.059 3.072 1 79 187 ALA B O 1
ATOM 4523 N N . GLY B 1 188 ? 16.969 -0.567 3.334 1 70.75 188 GLY B N 1
ATOM 4524 C CA . GLY B 1 188 ? 16.781 -1.92 2.836 1 70.75 188 GLY B CA 1
ATOM 4525 C C . GLY B 1 188 ? 16.281 -1.964 1.401 1 70.75 188 GLY B C 1
ATOM 4526 O O . GLY B 1 188 ? 16.859 -1.315 0.524 1 70.75 188 GLY B O 1
ATOM 4527 N N . ASP B 1 189 ? 15.219 -2.809 1.22 1 63.56 189 ASP B N 1
ATOM 4528 C CA . ASP B 1 189 ? 14.711 -3.021 -0.131 1 63.56 189 ASP B CA 1
ATOM 4529 C C . ASP B 1 189 ? 13.547 -2.076 -0.434 1 63.56 189 ASP B C 1
ATOM 4531 O O . ASP B 1 189 ? 12.891 -2.205 -1.468 1 63.56 189 ASP B O 1
ATOM 4535 N N . GLY B 1 190 ? 13.453 -1.144 0.381 1 63.16 190 GLY B N 1
ATOM 4536 C CA . GLY B 1 190 ? 12.406 -0.17 0.125 1 63.16 190 GLY B CA 1
ATOM 4537 C C . GLY B 1 190 ? 11.016 -0.696 0.433 1 63.16 190 GLY B C 1
ATOM 4538 O O . GLY B 1 190 ? 10.016 -0.055 0.101 1 63.16 190 GLY B O 1
ATOM 4539 N N . ALA B 1 191 ? 11.023 -1.819 1.056 1 61.72 191 ALA B N 1
ATOM 4540 C CA . ALA B 1 191 ? 9.742 -2.475 1.28 1 61.72 191 ALA B CA 1
ATOM 4541 C C . ALA B 1 191 ? 8.977 -1.804 2.416 1 61.72 191 ALA B C 1
ATOM 4543 O O . ALA B 1 191 ? 7.742 -1.847 2.451 1 61.72 191 ALA B O 1
ATOM 4544 N N . GLN B 1 192 ? 9.766 -1.243 3.229 1 66.81 192 GLN B N 1
ATOM 4545 C CA . GLN B 1 192 ? 9.102 -0.617 4.367 1 66.81 192 GLN B CA 1
ATOM 4546 C C . GLN B 1 192 ? 9.188 0.905 4.285 1 66.81 192 GLN B C 1
ATOM 4548 O O . GLN B 1 192 ? 10.188 1.451 3.803 1 66.81 192 GLN B O 1
ATOM 4553 N N . VAL B 1 193 ? 8.086 1.494 4.664 1 71.44 193 VAL B N 1
ATOM 4554 C CA . VAL B 1 193 ? 8.055 2.953 4.707 1 71.44 193 VAL B CA 1
ATOM 4555 C C . VAL B 1 193 ? 8.789 3.443 5.957 1 71.44 193 VAL B C 1
ATOM 4557 O O . VAL B 1 193 ? 8.516 2.98 7.066 1 71.44 193 VAL B O 1
ATOM 4560 N N . GLY B 1 194 ? 9.852 4.223 5.785 1 75 194 GLY B N 1
ATOM 4561 C CA . GLY B 1 194 ? 10.617 4.754 6.898 1 75 194 GLY B CA 1
ATOM 4562 C C . GLY B 1 194 ? 9.977 5.965 7.543 1 75 194 GLY B C 1
ATOM 4563 O O . GLY B 1 194 ? 8.867 6.355 7.18 1 75 194 GLY B O 1
ATOM 4564 N N . GLY B 1 195 ? 10.641 6.453 8.57 1 84.56 195 GLY B N 1
ATOM 4565 C CA . GLY B 1 195 ? 10.164 7.59 9.336 1 84.56 195 GLY B CA 1
ATOM 4566 C C . GLY B 1 195 ? 10.82 8.898 8.938 1 84.56 195 GLY B C 1
ATOM 4567 O O . GLY B 1 195 ? 10.406 9.969 9.391 1 84.56 195 GLY B O 1
ATOM 4568 N N . ASP B 1 196 ? 11.766 8.812 8.016 1 90.75 196 ASP B N 1
ATOM 4569 C CA . ASP B 1 196 ? 12.453 10.031 7.594 1 90.75 196 ASP B CA 1
ATOM 4570 C C . ASP B 1 196 ? 11.625 10.789 6.559 1 90.75 196 ASP B C 1
ATOM 4572 O O . ASP B 1 196 ? 10.969 10.18 5.711 1 90.75 196 ASP B O 1
ATOM 4576 N N . PHE B 1 197 ? 11.711 12.094 6.688 1 92.88 197 PHE B N 1
ATOM 4577 C CA . PHE B 1 197 ? 10.953 12.883 5.73 1 92.88 197 PHE B CA 1
ATOM 4578 C C . PHE B 1 197 ? 11.57 14.266 5.551 1 92.88 197 PHE B C 1
ATOM 4580 O O . PHE B 1 197 ? 12.445 14.664 6.324 1 92.88 197 PHE B O 1
ATOM 4587 N N . TYR B 1 198 ? 11.219 14.945 4.512 1 95.31 198 TYR B N 1
ATOM 4588 C CA . TYR B 1 198 ? 11.523 16.359 4.328 1 95.31 198 TYR B CA 1
ATOM 4589 C C . TYR B 1 198 ? 10.406 17.062 3.568 1 95.31 198 TYR B C 1
ATOM 4591 O O . TYR B 1 198 ? 9.555 16.406 2.961 1 95.31 198 TYR B O 1
ATOM 4599 N N . ASP B 1 199 ? 10.367 18.312 3.697 1 95.12 199 ASP B N 1
ATOM 4600 C CA . ASP B 1 199 ? 9.383 19.109 2.986 1 95.12 199 ASP B CA 1
ATOM 4601 C C . ASP B 1 199 ? 9.906 20.531 2.734 1 95.12 199 ASP B C 1
ATOM 4603 O O . ASP B 1 199 ? 10.734 21.031 3.492 1 95.12 199 ASP B O 1
ATOM 4607 N N . VAL B 1 200 ? 9.586 21.062 1.6 1 95 200 VAL B N 1
ATOM 4608 C CA . VAL B 1 200 ? 9.891 22.438 1.224 1 95 200 VAL B CA 1
ATOM 4609 C C . VAL B 1 200 ? 8.648 23.109 0.644 1 95 200 VAL B C 1
ATOM 4611 O O . VAL B 1 200 ? 8.102 22.656 -0.365 1 95 200 VAL B O 1
ATOM 4614 N N . PHE B 1 201 ? 8.234 24.188 1.291 1 92.31 201 PHE B N 1
ATOM 4615 C CA . PHE B 1 201 ? 7.027 24.844 0.791 1 92.31 201 PHE B CA 1
ATOM 4616 C C . PHE B 1 201 ? 7.055 26.328 1.08 1 92.31 201 PHE B C 1
ATOM 4618 O O . PHE B 1 201 ? 7.734 26.781 2.006 1 92.31 201 PHE B O 1
ATOM 4625 N N . GLU B 1 202 ? 6.281 27.062 0.311 1 91.81 202 GLU B N 1
ATOM 4626 C CA . GLU B 1 202 ? 6.211 28.516 0.455 1 91.81 202 GLU B CA 1
ATOM 4627 C C . GLU B 1 202 ? 5.109 28.922 1.434 1 91.81 202 GLU B C 1
ATOM 4629 O O . GLU B 1 202 ? 4.031 28.328 1.443 1 91.81 202 GLU B O 1
ATOM 4634 N N . THR B 1 203 ? 5.355 29.859 2.309 1 88.69 203 THR B N 1
ATOM 4635 C CA . THR B 1 203 ? 4.348 30.391 3.225 1 88.69 203 THR B CA 1
ATOM 4636 C C . THR B 1 203 ? 3.822 31.734 2.73 1 88.69 203 THR B C 1
ATOM 4638 O O . THR B 1 203 ? 2.615 31.984 2.764 1 88.69 203 THR B O 1
ATOM 4641 N N . GLU B 1 204 ? 4.641 32.594 2.398 1 84.69 204 GLU B N 1
ATOM 4642 C CA . GLU B 1 204 ? 4.367 33.875 1.772 1 84.69 204 GLU B CA 1
ATOM 4643 C C . GLU B 1 204 ? 5.371 34.188 0.663 1 84.69 204 GLU B C 1
ATOM 4645 O O . GLU B 1 204 ? 6.285 33.406 0.415 1 84.69 204 GLU B O 1
ATOM 4650 N N . ARG B 1 205 ? 5.078 35.188 -0.016 1 81.31 205 ARG B N 1
ATOM 4651 C CA . ARG B 1 205 ? 5.965 35.531 -1.124 1 81.31 205 ARG B CA 1
ATOM 4652 C C . ARG B 1 205 ? 7.414 35.594 -0.662 1 81.31 205 ARG B C 1
ATOM 4654 O O . ARG B 1 205 ? 7.746 36.375 0.236 1 81.31 205 ARG B O 1
ATOM 4661 N N . HIS B 1 206 ? 8.266 34.781 -1.166 1 84.75 206 HIS B N 1
ATOM 4662 C CA . HIS B 1 206 ? 9.703 34.719 -0.932 1 84.75 206 HIS B CA 1
ATOM 4663 C C . HIS B 1 206 ? 10.008 34.25 0.486 1 84.75 206 HIS B C 1
ATOM 4665 O O . HIS B 1 206 ? 11.023 34.656 1.069 1 84.75 206 HIS B O 1
ATOM 4671 N N . ASP B 1 207 ? 9.148 33.656 1.076 1 91.38 207 ASP B N 1
ATOM 4672 C CA . ASP B 1 207 ? 9.281 33.094 2.41 1 91.38 207 ASP B CA 1
ATOM 4673 C C . ASP B 1 207 ? 9.008 31.578 2.387 1 91.38 207 ASP B C 1
ATOM 4675 O O . ASP B 1 207 ? 7.902 31.156 2.053 1 91.38 207 ASP B O 1
ATOM 4679 N N . TRP B 1 208 ? 10.031 30.844 2.754 1 95 208 TRP B N 1
ATOM 4680 C CA . TRP B 1 208 ? 9.945 29.406 2.57 1 95 208 TRP B CA 1
ATOM 4681 C C . TRP B 1 208 ? 10.242 28.672 3.873 1 95 208 TRP B C 1
ATOM 4683 O O . TRP B 1 208 ? 10.984 29.172 4.719 1 95 208 TRP B O 1
ATOM 4693 N N . ILE B 1 209 ? 9.656 27.547 3.992 1 96.69 209 ILE B N 1
ATOM 4694 C CA . ILE B 1 209 ? 9.953 26.641 5.098 1 96.69 209 ILE B CA 1
ATOM 4695 C C . ILE B 1 209 ? 10.617 25.375 4.562 1 96.69 209 ILE B C 1
ATOM 4697 O O . ILE B 1 209 ? 10.172 24.797 3.561 1 96.69 209 ILE B O 1
ATOM 4701 N N . VAL B 1 210 ? 11.711 25 5.125 1 97.25 210 VAL B N 1
ATOM 4702 C CA . VAL B 1 210 ? 12.398 23.734 4.863 1 97.25 210 VAL B CA 1
ATOM 4703 C C . VAL B 1 210 ? 12.438 22.891 6.137 1 97.25 210 VAL B C 1
ATOM 4705 O O . VAL B 1 210 ? 12.898 23.359 7.18 1 97.25 210 VAL B O 1
ATOM 4708 N N . VAL B 1 211 ? 11.984 21.688 6.031 1 97.69 211 VAL B N 1
ATOM 4709 C CA . VAL B 1 211 ? 11.953 20.844 7.219 1 97.69 211 VAL B CA 1
ATOM 4710 C C . VAL B 1 211 ? 12.531 19.469 6.887 1 97.69 211 VAL B C 1
ATOM 4712 O O . VAL B 1 211 ? 12.328 18.953 5.785 1 97.69 211 VAL B O 1
ATOM 4715 N N . VAL B 1 212 ? 13.297 18.953 7.75 1 97.25 212 VAL B N 1
ATOM 4716 C CA . VAL B 1 212 ? 13.805 17.578 7.727 1 97.25 212 VAL B CA 1
ATOM 4717 C C . VAL B 1 212 ? 13.562 16.922 9.078 1 97.25 212 VAL B C 1
ATOM 4719 O O . VAL B 1 212 ? 13.797 17.516 10.125 1 97.25 212 VAL B O 1
ATOM 4722 N N . GLY B 1 213 ? 13.031 15.75 9.016 1 95.75 213 GLY B N 1
ATOM 4723 C CA . GLY B 1 213 ? 12.742 15.109 10.289 1 95.75 213 GLY B CA 1
ATOM 4724 C C . GLY B 1 213 ? 12.789 13.594 10.219 1 95.75 213 GLY B C 1
ATOM 4725 O O . GLY B 1 213 ? 13.008 13.023 9.141 1 95.75 213 GLY B O 1
ATOM 4726 N N . ASP B 1 214 ? 12.688 13.031 11.445 1 93.06 214 ASP B N 1
ATOM 4727 C CA . ASP B 1 214 ? 12.703 11.578 11.641 1 93.06 214 ASP B CA 1
ATOM 4728 C C . ASP B 1 214 ? 11.727 11.156 12.734 1 93.06 214 ASP B C 1
ATOM 4730 O O . ASP B 1 214 ? 11.93 11.469 13.906 1 93.06 214 ASP B O 1
ATOM 4734 N N . VAL B 1 215 ? 10.75 10.398 12.25 1 91.38 215 VAL B N 1
ATOM 4735 C CA . VAL B 1 215 ? 9.805 9.836 13.211 1 91.38 215 VAL B CA 1
ATOM 4736 C C . VAL B 1 215 ? 10.305 8.477 13.688 1 91.38 215 VAL B C 1
ATOM 4738 O O . VAL B 1 215 ? 10.695 7.633 12.875 1 91.38 215 VAL B O 1
ATOM 4741 N N . ARG B 1 216 ? 10.266 8.266 14.93 1 86.69 216 ARG B N 1
ATOM 4742 C CA . ARG B 1 216 ? 10.75 7.012 15.492 1 86.69 216 ARG B CA 1
ATOM 4743 C C . ARG B 1 216 ? 9.883 5.84 15.055 1 86.69 216 ARG B C 1
ATOM 4745 O O . ARG B 1 216 ? 8.656 5.895 15.172 1 86.69 216 ARG B O 1
ATOM 4752 N N . GLY B 1 217 ? 10.562 4.859 14.688 1 77.38 217 GLY B N 1
ATOM 4753 C CA . GLY B 1 217 ? 9.867 3.646 14.289 1 77.38 217 GLY B CA 1
ATOM 4754 C C . GLY B 1 217 ? 9.789 3.469 12.781 1 77.38 217 GLY B C 1
ATOM 4755 O O . GLY B 1 217 ? 10.18 4.359 12.031 1 77.38 217 GLY B O 1
ATOM 4756 N N . LYS B 1 218 ? 9.414 2.281 12.359 1 74.06 218 LYS B N 1
ATOM 4757 C CA . LYS B 1 218 ? 9.25 1.956 10.945 1 74.06 218 LYS B CA 1
ATOM 4758 C C . LYS B 1 218 ? 7.898 1.297 10.688 1 74.06 218 LYS B C 1
ATOM 4760 O O . LYS B 1 218 ? 7.223 0.865 11.625 1 74.06 218 LYS B O 1
ATOM 4765 N N . GLY B 1 219 ? 7.543 1.38 9.469 1 73.06 219 GLY B N 1
ATOM 4766 C CA . GLY B 1 219 ? 6.312 0.702 9.094 1 73.06 219 GLY B CA 1
ATOM 4767 C C . GLY B 1 219 ? 5.129 1.643 8.969 1 73.06 219 GLY B C 1
ATOM 4768 O O . GLY B 1 219 ? 5.301 2.861 8.891 1 73.06 219 GLY B O 1
ATOM 4769 N N . ALA B 1 220 ? 3.992 1.012 9.016 1 70.06 220 ALA B N 1
ATOM 4770 C CA . ALA B 1 220 ? 2.746 1.714 8.727 1 70.06 220 ALA B CA 1
ATOM 4771 C C . ALA B 1 220 ? 2.473 2.801 9.758 1 70.06 220 ALA B C 1
ATOM 4773 O O . ALA B 1 220 ? 2.07 3.912 9.406 1 70.06 220 ALA B O 1
ATOM 4774 N N . ARG B 1 221 ? 2.656 2.5 10.992 1 75.31 221 ARG B N 1
ATOM 4775 C CA . ARG B 1 221 ? 2.373 3.461 12.055 1 75.31 221 ARG B CA 1
ATOM 4776 C C . ARG B 1 221 ? 3.322 4.652 11.977 1 75.31 221 ARG B C 1
ATOM 4778 O O . ARG B 1 221 ? 2.908 5.797 12.172 1 75.31 221 ARG B O 1
ATOM 4785 N N . ALA B 1 222 ? 4.535 4.363 11.695 1 80.06 222 ALA B N 1
ATOM 4786 C CA . ALA B 1 222 ? 5.512 5.441 11.547 1 80.06 222 ALA B CA 1
ATOM 4787 C C . ALA B 1 222 ? 5.164 6.34 10.367 1 80.06 222 ALA B C 1
ATOM 4789 O O . ALA B 1 222 ? 5.332 7.559 10.438 1 80.06 222 ALA B O 1
ATOM 4790 N N . ALA B 1 223 ? 4.727 5.754 9.344 1 81.5 223 ALA B N 1
ATOM 4791 C CA . ALA B 1 223 ? 4.363 6.512 8.148 1 81.5 223 ALA B CA 1
ATOM 4792 C C . ALA B 1 223 ? 3.195 7.453 8.43 1 81.5 223 ALA B C 1
ATOM 4794 O O . ALA B 1 223 ? 3.18 8.594 7.957 1 81.5 223 ALA B O 1
ATOM 4795 N N . THR B 1 224 ? 2.244 7.031 9.195 1 82.12 224 THR B N 1
ATOM 4796 C CA . THR B 1 224 ? 1.087 7.844 9.547 1 82.12 224 THR B CA 1
ATOM 4797 C C . THR B 1 224 ? 1.504 9.039 10.398 1 82.12 224 THR B C 1
ATOM 4799 O O . THR B 1 224 ? 1.027 10.156 10.188 1 82.12 224 THR B O 1
ATOM 4802 N N . ILE B 1 225 ? 2.342 8.758 11.289 1 88.12 225 ILE B N 1
ATOM 4803 C CA . ILE B 1 225 ? 2.812 9.828 12.164 1 88.12 225 ILE B CA 1
ATOM 4804 C C . ILE B 1 225 ? 3.676 10.805 11.367 1 88.12 225 ILE B C 1
ATOM 4806 O O . ILE B 1 225 ? 3.641 12.008 11.609 1 88.12 225 ILE B O 1
ATOM 4810 N N . THR B 1 226 ? 4.426 10.234 10.477 1 89.88 226 THR B N 1
ATOM 4811 C CA . THR B 1 226 ? 5.246 11.086 9.625 1 89.88 226 THR B CA 1
ATOM 4812 C C . THR B 1 226 ? 4.371 12.047 8.828 1 89.88 226 THR B C 1
ATOM 4814 O O . THR B 1 226 ? 4.684 13.242 8.719 1 89.88 226 THR B O 1
ATOM 4817 N N . ALA B 1 227 ? 3.361 11.531 8.281 1 88.31 227 ALA B N 1
ATOM 4818 C CA . ALA B 1 227 ? 2.42 12.391 7.566 1 88.31 227 ALA B CA 1
ATOM 4819 C C . ALA B 1 227 ? 1.829 13.445 8.492 1 88.31 227 ALA B C 1
ATOM 4821 O O . ALA B 1 227 ? 1.706 14.617 8.109 1 88.31 227 ALA B O 1
ATOM 4822 N N . LEU B 1 228 ? 1.458 13.016 9.664 1 90.75 228 LEU B N 1
ATOM 4823 C CA . LEU B 1 228 ? 0.925 13.93 10.664 1 90.75 228 LEU B CA 1
ATOM 4824 C C . LEU B 1 228 ? 1.909 15.062 10.945 1 90.75 228 LEU B C 1
ATOM 4826 O O . LEU B 1 228 ? 1.522 16.234 10.977 1 90.75 228 LEU B O 1
ATOM 4830 N N . VAL B 1 229 ? 3.092 14.703 11.117 1 93.56 229 VAL B N 1
ATOM 4831 C CA . VAL B 1 229 ? 4.137 15.672 11.438 1 93.56 229 VAL B CA 1
ATOM 4832 C C . VAL B 1 229 ? 4.309 16.641 10.273 1 93.56 229 VAL B C 1
ATOM 4834 O O . VAL B 1 229 ? 4.254 17.859 10.461 1 93.56 229 VAL B O 1
ATOM 4837 N N . ARG B 1 230 ? 4.477 16.141 9.141 1 93.25 230 ARG B N 1
ATOM 4838 C CA . ARG B 1 230 ? 4.723 16.953 7.945 1 93.25 230 ARG B CA 1
ATOM 4839 C C . ARG B 1 230 ? 3.596 17.953 7.711 1 93.25 230 ARG B C 1
ATOM 4841 O O . ARG B 1 230 ? 3.844 19.141 7.539 1 93.25 230 ARG B O 1
ATOM 4848 N N . TYR B 1 231 ? 2.438 17.516 7.828 1 92.44 231 TYR B N 1
ATOM 4849 C CA . TYR B 1 231 ? 1.309 18.359 7.461 1 92.44 231 TYR B CA 1
ATOM 4850 C C . TYR B 1 231 ? 0.95 19.312 8.602 1 92.44 231 TYR B C 1
ATOM 4852 O O . TYR B 1 231 ? 0.457 20.422 8.359 1 92.44 231 TYR B O 1
ATOM 4860 N N . SER B 1 232 ? 1.219 18.891 9.797 1 95.25 232 SER B N 1
ATOM 4861 C CA . SER B 1 232 ? 1.038 19.797 10.914 1 95.25 232 SER B CA 1
ATOM 4862 C C . SER B 1 232 ? 1.968 21 10.797 1 95.25 232 SER B C 1
ATOM 4864 O O . SER B 1 232 ? 1.584 22.125 11.133 1 95.25 232 SER B O 1
ATOM 4866 N N . ILE B 1 233 ? 3.117 20.766 10.336 1 96.31 233 ILE B N 1
ATOM 4867 C CA . ILE B 1 233 ? 4.078 21.844 10.164 1 96.31 233 ILE B CA 1
ATOM 4868 C C . ILE B 1 233 ? 3.572 22.828 9.109 1 96.31 233 ILE B C 1
ATOM 4870 O O . ILE B 1 233 ? 3.629 24.047 9.297 1 96.31 233 ILE B O 1
ATOM 4874 N N . ARG B 1 234 ? 3.053 22.328 8.07 1 93.56 234 ARG B N 1
ATOM 4875 C CA . ARG B 1 234 ? 2.496 23.172 7.016 1 93.56 234 ARG B CA 1
ATOM 4876 C C . ARG B 1 234 ? 1.368 24.047 7.555 1 93.56 234 ARG B C 1
ATOM 4878 O O . ARG B 1 234 ? 1.284 25.234 7.227 1 93.56 234 ARG B O 1
ATOM 4885 N N . ALA B 1 235 ? 0.562 23.469 8.352 1 94.88 235 ALA B N 1
ATOM 4886 C CA . ALA B 1 235 ? -0.578 24.188 8.906 1 94.88 235 ALA B CA 1
ATOM 4887 C C . ALA B 1 235 ? -0.12 25.234 9.93 1 94.88 235 ALA B C 1
ATOM 4889 O O . ALA B 1 235 ? -0.614 26.359 9.938 1 94.88 235 ALA B O 1
ATOM 4890 N N . ALA B 1 236 ? 0.788 24.828 10.773 1 95.81 236 ALA B N 1
ATOM 4891 C CA . ALA B 1 236 ? 1.29 25.734 11.805 1 95.81 236 ALA B CA 1
ATOM 4892 C C . ALA B 1 236 ? 1.978 26.953 11.188 1 95.81 236 ALA B C 1
ATOM 4894 O O . ALA B 1 236 ? 1.919 28.047 11.734 1 95.81 236 ALA B O 1
ATOM 4895 N N . ALA B 1 237 ? 2.584 26.766 10.055 1 95.06 237 ALA B N 1
ATOM 4896 C CA . ALA B 1 237 ? 3.373 27.812 9.398 1 95.06 237 ALA B CA 1
ATOM 4897 C C . ALA B 1 237 ? 2.475 28.906 8.836 1 95.06 237 ALA B C 1
ATOM 4899 O O . ALA B 1 237 ? 2.951 29.984 8.484 1 95.06 237 ALA B O 1
ATOM 4900 N N . ILE B 1 238 ? 1.189 28.656 8.766 1 91.12 238 ILE B N 1
ATOM 4901 C CA . ILE B 1 238 ? 0.243 29.641 8.273 1 91.12 238 ILE B CA 1
ATOM 4902 C C . ILE B 1 238 ? 0.172 30.812 9.25 1 91.12 238 ILE B C 1
ATOM 4904 O O . ILE B 1 238 ? 0.084 31.984 8.828 1 91.12 238 ILE B O 1
ATOM 4908 N N . ARG B 1 239 ? 0.332 30.516 10.547 1 91.38 239 ARG B N 1
ATOM 4909 C CA . ARG B 1 239 ? 0.127 31.547 11.555 1 91.38 239 ARG B CA 1
ATOM 4910 C C . ARG B 1 239 ? 1.428 31.875 12.281 1 91.38 239 ARG B C 1
ATOM 4912 O O . ARG B 1 239 ? 1.586 32.969 12.828 1 91.38 239 ARG B O 1
ATOM 4919 N N . GLN B 1 240 ? 2.26 30.922 12.344 1 93.5 240 GLN B N 1
ATOM 4920 C CA . GLN B 1 240 ? 3.488 31.094 13.109 1 93.5 240 GLN B CA 1
ATOM 4921 C C . GLN B 1 240 ? 4.633 31.547 12.211 1 93.5 240 GLN B C 1
ATOM 4923 O O . GLN B 1 240 ? 4.902 30.938 11.18 1 93.5 240 GLN B O 1
ATOM 4928 N N . GLN B 1 241 ? 5.297 32.562 12.664 1 93.69 241 GLN B N 1
ATOM 4929 C CA . GLN B 1 241 ? 6.414 33.062 11.883 1 93.69 241 GLN B CA 1
ATOM 4930 C C . GLN B 1 241 ? 7.734 32.438 12.32 1 93.69 241 GLN B C 1
ATOM 4932 O O . GLN B 1 241 ? 8.594 32.156 11.484 1 93.69 241 GLN B O 1
ATOM 4937 N N . ARG B 1 242 ? 7.855 32.219 13.602 1 96.5 242 ARG B N 1
ATOM 4938 C CA . ARG B 1 242 ? 9.109 31.672 14.125 1 96.5 242 ARG B CA 1
ATOM 4939 C C . ARG B 1 242 ? 9.117 30.141 14.055 1 96.5 242 ARG B C 1
ATOM 4941 O O . ARG B 1 242 ? 8.18 29.484 14.516 1 96.5 242 ARG B O 1
ATOM 4948 N N . PRO B 1 243 ? 10.195 29.547 13.531 1 97.56 243 PRO B N 1
ATOM 4949 C CA . PRO B 1 243 ? 10.305 28.094 13.469 1 97.56 243 PRO B CA 1
ATOM 4950 C C . PRO B 1 243 ? 10.117 27.422 14.836 1 97.56 243 PRO B C 1
ATOM 4952 O O . PRO B 1 243 ? 9.5 26.359 14.93 1 97.56 243 PRO B O 1
ATOM 4955 N N . CYS B 1 244 ? 10.633 28.016 15.953 1 97.31 244 CYS B N 1
ATOM 4956 C CA . CYS B 1 244 ? 10.477 27.422 17.281 1 97.31 244 CYS B CA 1
ATOM 4957 C C . CYS B 1 244 ? 9 27.344 17.672 1 97.31 244 CYS B C 1
ATOM 4959 O O . CYS B 1 244 ? 8.578 26.406 18.328 1 97.31 244 CYS B O 1
ATOM 4961 N N . ASP B 1 245 ? 8.25 28.344 17.25 1 96.94 245 ASP B N 1
ATOM 4962 C CA . ASP B 1 245 ? 6.82 28.328 17.516 1 96.94 245 ASP B CA 1
ATOM 4963 C C . ASP B 1 245 ? 6.105 27.266 16.688 1 96.94 245 ASP B C 1
ATOM 4965 O O . ASP B 1 245 ? 5.137 26.656 17.156 1 96.94 245 ASP B O 1
ATOM 4969 N N . ILE B 1 246 ? 6.527 27.094 15.453 1 97.12 246 ILE B N 1
ATOM 4970 C CA . ILE B 1 246 ? 5.98 26.047 14.602 1 97.12 246 ILE B CA 1
ATOM 4971 C C . ILE B 1 246 ? 6.188 24.688 15.258 1 97.12 246 ILE B C 1
ATOM 4973 O O . ILE B 1 246 ? 5.254 23.875 15.344 1 97.12 246 ILE B O 1
ATOM 4977 N N . LEU B 1 247 ? 7.367 24.469 15.781 1 97.25 247 LEU B N 1
ATOM 4978 C CA . LEU B 1 247 ? 7.688 23.188 16.406 1 97.25 247 LEU B CA 1
ATOM 4979 C C . LEU B 1 247 ? 6.93 23.016 17.719 1 97.25 247 LEU B C 1
ATOM 4981 O O . LEU B 1 247 ? 6.566 21.906 18.094 1 97.25 247 LEU B O 1
ATOM 4985 N N . ALA B 1 248 ? 6.703 24.109 18.375 1 96.06 248 ALA B N 1
ATOM 4986 C CA . ALA B 1 248 ? 5.902 24.062 19.594 1 96.06 248 ALA B CA 1
ATOM 4987 C C . ALA B 1 248 ? 4.48 23.594 19.297 1 96.06 248 ALA B C 1
ATOM 4989 O O . ALA B 1 248 ? 3.908 22.797 20.047 1 96.06 248 ALA B O 1
ATOM 4990 N N . ASP B 1 249 ? 3.938 24.156 18.25 1 95.12 249 ASP B N 1
ATOM 4991 C CA . ASP B 1 249 ? 2.605 23.734 17.844 1 95.12 249 ASP B CA 1
ATOM 4992 C C . ASP B 1 249 ? 2.596 22.25 17.453 1 95.12 249 ASP B C 1
ATOM 4994 O O . ASP B 1 249 ? 1.663 21.531 17.797 1 95.12 249 ASP B O 1
ATOM 4998 N N . LEU B 1 250 ? 3.594 21.859 16.719 1 95.88 250 LEU B N 1
ATOM 4999 C CA . LEU B 1 250 ? 3.721 20.469 16.344 1 95.88 250 LEU B CA 1
ATOM 5000 C C . LEU B 1 250 ? 3.768 19.578 17.594 1 95.88 250 LEU B C 1
ATOM 5002 O O . LEU B 1 250 ? 3.137 18.516 17.625 1 95.88 250 LEU B O 1
ATOM 5006 N N . ASN B 1 251 ? 4.543 19.969 18.547 1 95.12 251 ASN B N 1
ATOM 5007 C CA . ASN B 1 251 ? 4.645 19.219 19.797 1 95.12 251 ASN B CA 1
ATOM 5008 C C . ASN B 1 251 ? 3.275 19.016 20.438 1 95.12 251 ASN B C 1
ATOM 5010 O O . ASN B 1 251 ? 2.959 17.922 20.906 1 95.12 251 ASN B O 1
ATOM 5014 N N . ALA B 1 252 ? 2.557 20.047 20.453 1 92.25 252 ALA B N 1
ATOM 5015 C CA . ALA B 1 252 ? 1.219 19.984 21.031 1 92.25 252 ALA B CA 1
ATOM 5016 C C . ALA B 1 252 ? 0.337 19 20.266 1 92.25 252 ALA B C 1
ATOM 5018 O O . ALA B 1 252 ? -0.425 18.234 20.875 1 92.25 252 ALA B O 1
ATOM 5019 N N . VAL B 1 253 ? 0.415 19.016 18.984 1 91.94 253 VAL B N 1
ATOM 5020 C CA . VAL B 1 253 ? -0.368 18.109 18.141 1 91.94 253 VAL B CA 1
ATOM 5021 C C . VAL B 1 253 ? 0.005 16.656 18.453 1 91.94 253 VAL B C 1
ATOM 5023 O O . VAL B 1 253 ? -0.872 15.812 18.625 1 91.94 253 VAL B O 1
ATOM 5026 N N . LEU B 1 254 ? 1.242 16.391 18.516 1 91.5 254 LEU B N 1
ATOM 5027 C CA . LEU B 1 254 ? 1.721 15.023 18.719 1 91.5 254 LEU B CA 1
ATOM 5028 C C . LEU B 1 254 ? 1.326 14.508 20.094 1 91.5 254 LEU B C 1
ATOM 5030 O O . LEU B 1 254 ? 0.98 13.336 20.25 1 91.5 254 LEU B O 1
ATOM 5034 N N . LEU B 1 255 ? 1.425 15.328 21.047 1 89.44 255 LEU B N 1
ATOM 5035 C CA . LEU B 1 255 ? 1.085 14.922 22.406 1 89.44 255 LEU B CA 1
ATOM 5036 C C . LEU B 1 255 ? -0.392 14.555 22.5 1 89.44 255 LEU B C 1
ATOM 5038 O O . LEU B 1 255 ? -0.768 13.695 23.297 1 89.44 255 LEU B O 1
ATOM 5042 N N . ARG B 1 256 ? -1.1 15.117 21.688 1 84.12 256 ARG B N 1
ATOM 5043 C CA . ARG B 1 256 ? -2.541 14.891 21.75 1 84.12 256 ARG B CA 1
ATOM 5044 C C . ARG B 1 256 ? -2.938 13.688 20.906 1 84.12 256 ARG B C 1
ATOM 5046 O O . ARG B 1 256 ? -4.055 13.18 21.016 1 84.12 256 ARG B O 1
ATOM 5053 N N . HIS B 1 257 ? -2.203 13.273 19.922 1 78.44 257 HIS B N 1
ATOM 5054 C CA . HIS B 1 257 ? -2.494 12.141 19.047 1 78.44 257 HIS B CA 1
ATOM 5055 C C . HIS B 1 257 ? -2.199 10.82 19.75 1 78.44 257 HIS B C 1
ATOM 5057 O O . HIS B 1 257 ? -2.549 9.75 19.234 1 78.44 257 HIS B O 1
ATOM 5063 N N . GLU B 1 258 ? -2.08 10.68 20.922 1 64.5 258 GLU B N 1
ATOM 5064 C CA . GLU B 1 258 ? -1.896 9.508 21.766 1 64.5 258 GLU B CA 1
ATOM 5065 C C . GLU B 1 258 ? -0.905 8.531 21.141 1 64.5 258 GLU B C 1
ATOM 5067 O O . GLU B 1 258 ? -1.197 7.34 21.016 1 64.5 258 GLU B O 1
ATOM 5072 N N . THR B 1 259 ? -0.034 8.953 20.562 1 65.75 259 THR B N 1
ATOM 5073 C CA . THR B 1 259 ? 0.993 8.047 20.047 1 65.75 259 THR B CA 1
ATOM 5074 C C . THR B 1 259 ? 2.223 8.062 20.953 1 65.75 259 THR B C 1
ATOM 5076 O O . THR B 1 259 ? 2.473 9.047 21.656 1 65.75 259 THR B O 1
ATOM 5079 N N . GLU B 1 260 ? 2.73 6.918 21.109 1 68 260 GLU B N 1
ATOM 5080 C CA . GLU B 1 260 ? 3.982 6.836 21.859 1 68 260 GLU B CA 1
ATOM 5081 C C . GLU B 1 260 ? 5.172 7.23 20.984 1 68 260 GLU B C 1
ATOM 5083 O O . GLU B 1 260 ? 6.32 7.16 21.422 1 68 260 GLU B O 1
ATOM 5088 N N . ARG B 1 261 ? 4.746 7.832 20 1 74.5 261 ARG B N 1
ATOM 5089 C CA . ARG B 1 261 ? 5.852 8.102 19.094 1 74.5 261 ARG B CA 1
ATOM 5090 C C . ARG B 1 261 ? 6.297 9.555 19.172 1 74.5 261 ARG B C 1
ATOM 5092 O O . ARG B 1 261 ? 5.488 10.438 19.469 1 74.5 261 ARG B O 1
ATOM 5099 N N . PHE B 1 262 ? 7.586 9.75 19.094 1 86.75 262 PHE B N 1
ATOM 5100 C CA . PHE B 1 262 ? 8.211 11.062 19.031 1 86.75 262 PHE B CA 1
ATOM 5101 C C . PHE B 1 262 ? 9.047 11.211 17.766 1 86.75 262 PHE B C 1
ATOM 5103 O O . PHE B 1 262 ? 9.18 10.258 16.984 1 86.75 262 PHE B O 1
ATOM 5110 N N . CYS B 1 263 ? 9.383 12.469 17.5 1 92.12 263 CYS B N 1
ATOM 5111 C CA . CYS B 1 263 ? 10.188 12.68 16.312 1 92.12 263 CYS B CA 1
ATOM 5112 C C . CYS B 1 263 ? 11.273 13.727 16.562 1 92.12 263 CYS B C 1
ATOM 5114 O O . CYS B 1 263 ? 11.219 14.453 17.547 1 92.12 263 CYS B O 1
ATOM 5116 N N . THR B 1 264 ? 12.305 13.633 15.828 1 95.38 264 THR B N 1
ATOM 5117 C CA . THR B 1 264 ? 13.297 14.695 15.719 1 95.38 264 THR B CA 1
ATOM 5118 C C . THR B 1 264 ? 13.078 15.5 14.438 1 95.38 264 THR B C 1
ATOM 5120 O O . THR B 1 264 ? 12.656 14.953 13.414 1 95.38 264 THR B O 1
ATOM 5123 N N . VAL B 1 265 ? 13.305 16.766 14.57 1 97 265 VAL B N 1
ATOM 5124 C CA . VAL B 1 265 ? 12.984 17.594 13.406 1 97 265 VAL B CA 1
ATOM 5125 C C . VAL B 1 265 ? 13.844 18.859 13.422 1 97 265 VAL B C 1
ATOM 5127 O O . VAL B 1 265 ? 14.164 19.375 14.492 1 97 265 VAL B O 1
ATOM 5130 N N . VAL B 1 266 ? 14.281 19.266 12.297 1 97.69 266 VAL B N 1
ATOM 5131 C CA . VAL B 1 266 ? 14.867 20.594 12.094 1 97.69 266 VAL B CA 1
ATOM 5132 C C . VAL B 1 266 ? 13.977 21.406 11.148 1 97.69 266 VAL B C 1
ATOM 5134 O O . VAL B 1 266 ? 13.539 20.906 10.117 1 97.69 266 VAL B O 1
ATOM 5137 N N . CYS B 1 267 ? 13.625 22.578 11.555 1 98.19 267 CYS B N 1
ATOM 5138 C CA . CYS B 1 267 ? 12.766 23.484 10.805 1 98.19 267 CYS B CA 1
ATOM 5139 C C . CYS B 1 267 ? 13.492 24.781 10.484 1 98.19 267 CYS B C 1
ATOM 5141 O O . CYS B 1 267 ? 13.945 25.484 11.398 1 98.19 267 CYS B O 1
ATOM 5143 N N . CYS B 1 268 ? 13.562 25.109 9.188 1 98.12 268 CYS B N 1
ATOM 5144 C CA . CYS B 1 268 ? 14.25 26.312 8.734 1 98.12 268 CYS B CA 1
ATOM 5145 C C . CYS B 1 268 ? 13.297 27.25 7.996 1 98.12 268 CYS B C 1
ATOM 5147 O O . CYS B 1 268 ? 12.523 26.797 7.148 1 98.12 268 CYS B O 1
ATOM 5149 N N . ARG B 1 269 ? 13.32 28.422 8.375 1 97.88 269 ARG B N 1
ATOM 5150 C CA . ARG B 1 269 ? 12.672 29.453 7.57 1 97.88 269 ARG B CA 1
ATOM 5151 C C . ARG B 1 269 ? 13.68 30.203 6.707 1 97.88 269 ARG B C 1
ATOM 5153 O O . ARG B 1 269 ? 14.672 30.719 7.219 1 97.88 269 ARG B O 1
ATOM 5160 N N . VAL B 1 270 ? 13.453 30.234 5.426 1 97.06 270 VAL B N 1
ATOM 5161 C CA . VAL B 1 270 ? 14.391 30.781 4.441 1 97.06 270 VAL B CA 1
ATOM 5162 C C . VAL B 1 270 ? 13.789 32.031 3.797 1 97.06 270 VAL B C 1
ATOM 5164 O O . VAL B 1 270 ? 12.727 31.969 3.18 1 97.06 270 VAL B O 1
ATOM 5167 N N . ARG B 1 271 ? 14.453 33.094 3.941 1 95.25 271 ARG B N 1
ATOM 5168 C CA . ARG B 1 271 ? 14.023 34.375 3.354 1 95.25 271 ARG B CA 1
ATOM 5169 C C . ARG B 1 271 ? 15.125 34.969 2.471 1 95.25 271 ARG B C 1
ATOM 5171 O O . ARG B 1 271 ? 16.266 35.125 2.912 1 95.25 271 ARG B O 1
ATOM 5178 N N . VAL B 1 272 ? 14.75 35.219 1.279 1 92.12 272 VAL B N 1
ATOM 5179 C CA . VAL B 1 272 ? 15.688 35.875 0.359 1 92.12 272 VAL B CA 1
ATOM 5180 C C . VAL B 1 272 ? 15.656 37.375 0.554 1 92.12 272 VAL B C 1
ATOM 5182 O O . VAL B 1 272 ? 14.602 38 0.432 1 92.12 272 VAL B O 1
ATOM 5185 N N . GLU B 1 273 ? 16.766 37.906 0.853 1 90.31 273 GLU B N 1
ATOM 5186 C CA . GLU B 1 273 ? 16.875 39.344 1.1 1 90.31 273 GLU B CA 1
ATOM 5187 C C . GLU B 1 273 ? 17.156 40.125 -0.194 1 90.31 273 GLU B C 1
ATOM 5189 O O . GLU B 1 273 ? 17.656 39.531 -1.164 1 90.31 273 GLU B O 1
ATOM 5194 N N . ASP B 1 274 ? 16.938 41.375 -0.123 1 87.06 274 ASP B N 1
ATOM 5195 C CA . ASP B 1 274 ? 17.078 42.219 -1.292 1 87.06 274 ASP B CA 1
ATOM 5196 C C . ASP B 1 274 ? 18.547 42.312 -1.72 1 87.06 274 ASP B C 1
ATOM 5198 O O . ASP B 1 274 ? 18.844 42.531 -2.895 1 87.06 274 ASP B O 1
ATOM 5202 N N . ASP B 1 275 ? 19.469 42.125 -0.833 1 86.81 275 ASP B N 1
ATOM 5203 C CA . ASP B 1 275 ? 20.891 42.281 -1.138 1 86.81 275 ASP B CA 1
ATOM 5204 C C . ASP B 1 275 ? 21.469 41 -1.735 1 86.81 275 ASP B C 1
ATOM 5206 O O . ASP B 1 275 ? 22.672 40.875 -1.936 1 86.81 275 ASP B O 1
ATOM 5210 N N . GLY B 1 276 ? 20.625 40.031 -1.934 1 83.75 276 GLY B N 1
ATOM 5211 C CA . GLY B 1 276 ? 21.062 38.812 -2.559 1 83.75 276 GLY B CA 1
ATOM 5212 C C . GLY B 1 276 ? 21.453 37.719 -1.557 1 83.75 276 GLY B C 1
ATOM 5213 O O . GLY B 1 276 ? 21.719 36.594 -1.933 1 83.75 276 GLY B O 1
ATOM 5214 N N . THR B 1 277 ? 21.469 38.094 -0.273 1 90.88 277 THR B N 1
ATOM 5215 C CA . THR B 1 277 ? 21.75 37.094 0.763 1 90.88 277 THR B CA 1
ATOM 5216 C C . THR B 1 277 ? 20.469 36.375 1.184 1 90.88 277 THR B C 1
ATOM 5218 O O . THR B 1 277 ? 19.375 36.812 0.843 1 90.88 277 THR B O 1
ATOM 5221 N N . VAL B 1 278 ? 20.719 35.25 1.836 1 95.44 278 VAL B N 1
ATOM 5222 C CA . VAL B 1 278 ? 19.594 34.469 2.301 1 95.44 278 VAL B CA 1
ATOM 5223 C C . VAL B 1 278 ? 19.656 34.312 3.818 1 95.44 278 VAL B C 1
ATOM 5225 O O . VAL B 1 278 ? 20.672 33.875 4.363 1 95.44 278 VAL B O 1
ATOM 5228 N N . ARG B 1 279 ? 18.672 34.781 4.441 1 96.88 279 ARG B N 1
ATOM 5229 C CA . ARG B 1 279 ? 18.562 34.594 5.887 1 96.88 279 ARG B CA 1
ATOM 5230 C C . ARG B 1 279 ? 17.844 33.312 6.227 1 96.88 279 ARG B C 1
ATOM 5232 O O . ARG B 1 279 ? 16.75 33.031 5.715 1 96.88 279 ARG B O 1
ATOM 5239 N N . VAL B 1 280 ? 18.453 32.5 7.074 1 97.44 280 VAL B N 1
ATOM 5240 C CA . VAL B 1 280 ? 17.844 31.234 7.496 1 97.44 280 VAL B CA 1
ATOM 5241 C C . VAL B 1 280 ? 17.703 31.203 9.016 1 97.44 280 VAL B C 1
ATOM 5243 O O . VAL B 1 280 ? 18.688 31.359 9.742 1 97.44 280 VAL B O 1
ATOM 5246 N N . THR B 1 281 ? 16.5 31.141 9.453 1 98.12 281 THR B N 1
ATOM 5247 C CA . THR B 1 281 ? 16.219 30.922 10.867 1 98.12 281 THR B CA 1
ATOM 5248 C C . THR B 1 281 ? 15.977 29.438 11.141 1 98.12 281 THR B C 1
ATOM 5250 O O . THR B 1 281 ? 15.109 28.828 10.531 1 98.12 281 THR B O 1
ATOM 5253 N N . ILE B 1 282 ? 16.734 28.859 12.109 1 98 282 ILE B N 1
ATOM 5254 C CA . ILE B 1 282 ? 16.734 27.422 12.312 1 98 282 ILE B CA 1
ATOM 5255 C C . ILE B 1 282 ? 16.219 27.094 13.719 1 98 282 ILE B C 1
ATOM 5257 O O . ILE B 1 282 ? 16.672 27.688 14.703 1 98 282 ILE B O 1
ATOM 5261 N N . ALA B 1 283 ? 15.305 26.234 13.812 1 98 283 ALA B N 1
ATOM 5262 C CA . ALA B 1 283 ? 14.914 25.594 15.062 1 98 283 ALA B CA 1
ATOM 5263 C C . ALA B 1 283 ? 15.086 24.078 14.984 1 98 283 ALA B C 1
ATOM 5265 O O . ALA B 1 283 ? 14.922 23.484 13.914 1 98 283 ALA B O 1
ATOM 5266 N N . SER B 1 284 ? 15.445 23.484 16.094 1 96.56 284 SER B N 1
ATOM 5267 C CA . SER B 1 284 ? 15.695 22.047 16.109 1 96.56 284 SER B CA 1
ATOM 5268 C C . SER B 1 284 ? 14.945 21.359 17.25 1 96.56 284 SER B C 1
ATOM 5270 O O . SER B 1 284 ? 14.883 21.891 18.359 1 96.56 284 SER B O 1
ATOM 5272 N N . GLY B 1 285 ? 14.273 20.344 16.938 1 95.5 285 GLY B N 1
ATOM 5273 C CA . GLY B 1 285 ? 13.688 19.453 17.922 1 95.5 285 GLY B CA 1
ATOM 5274 C C . GLY B 1 285 ? 14.461 18.156 18.078 1 95.5 285 GLY B C 1
ATOM 5275 O O . GLY B 1 285 ? 13.977 17.078 17.688 1 95.5 285 GLY B O 1
ATOM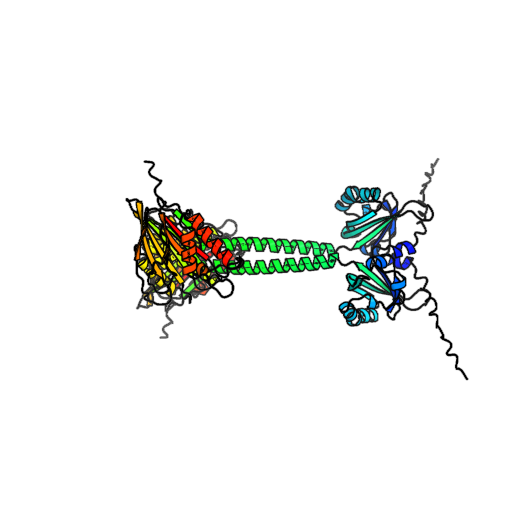 5276 N N . GLY B 1 286 ? 15.625 18.25 18.703 1 93.06 286 GLY B N 1
ATOM 5277 C CA . GLY B 1 286 ? 16.422 17.062 18.953 1 93.06 286 GLY B CA 1
ATOM 5278 C C . GLY B 1 286 ? 17.016 16.453 17.703 1 93.06 286 GLY B C 1
ATOM 5279 O O . GLY B 1 286 ? 17.359 15.266 17.672 1 93.06 286 GLY B O 1
ATOM 5280 N N . HIS B 1 287 ? 17.078 17.156 16.641 1 94.88 287 HIS B N 1
ATOM 5281 C CA . HIS B 1 287 ? 17.578 16.703 15.344 1 94.88 287 HIS B CA 1
ATOM 5282 C C . HIS B 1 287 ? 19.078 16.938 15.227 1 94.88 287 HIS B C 1
ATOM 5284 O O . HIS B 1 287 ? 19.641 17.812 15.898 1 94.88 287 HIS B O 1
ATOM 5290 N N . PRO B 1 288 ? 19.781 16.109 14.422 1 93.69 288 PRO B N 1
ATOM 5291 C CA . PRO B 1 288 ? 21.188 16.391 14.188 1 93.69 288 PRO B CA 1
ATOM 5292 C C . PRO B 1 288 ? 21.438 17.828 13.703 1 93.69 288 PRO B C 1
ATOM 5294 O O . PRO B 1 288 ? 20.609 18.375 12.961 1 93.69 288 PRO B O 1
ATOM 5297 N N . PRO B 1 289 ? 22.547 18.406 14.125 1 95.19 289 PRO B N 1
ATOM 5298 C CA . PRO B 1 289 ? 22.797 19.797 13.75 1 95.19 289 PRO B CA 1
ATOM 5299 C C . PRO B 1 289 ? 22.953 19.984 12.242 1 95.19 289 PRO B C 1
ATOM 5301 O O . PRO B 1 289 ? 23.609 19.172 11.586 1 95.19 289 PRO B O 1
ATOM 5304 N N . ALA B 1 290 ? 22.312 21 11.75 1 96.94 290 ALA B N 1
ATOM 5305 C CA . ALA B 1 290 ? 22.562 21.359 10.359 1 96.94 290 ALA B CA 1
ATOM 5306 C C . ALA B 1 290 ? 24.016 21.75 10.141 1 96.94 290 ALA B C 1
ATOM 5308 O O . ALA B 1 290 ? 24.719 22.094 11.094 1 96.94 290 ALA B O 1
ATOM 5309 N N . VAL B 1 291 ? 24.438 21.672 8.922 1 97.81 291 VAL B N 1
ATOM 5310 C CA . VAL B 1 291 ? 25.828 21.969 8.609 1 97.81 291 VAL B CA 1
ATOM 5311 C C . VAL B 1 291 ? 25.906 23.188 7.68 1 97.81 291 VAL B C 1
ATOM 5313 O O . VAL B 1 291 ? 25.328 23.172 6.598 1 97.81 291 VAL B O 1
ATOM 5316 N N . LEU B 1 292 ? 26.594 24.203 8.094 1 97.75 292 LEU B N 1
ATOM 5317 C CA . LEU B 1 292 ? 26.922 25.344 7.234 1 97.75 292 LEU B CA 1
ATOM 5318 C C . LEU B 1 292 ? 28.094 25.016 6.324 1 97.75 292 LEU B C 1
ATOM 5320 O O . LEU B 1 292 ? 29.188 24.672 6.809 1 97.75 292 LEU B O 1
ATOM 5324 N N . VAL B 1 293 ? 27.891 25.094 5.074 1 97.25 293 VAL B N 1
ATOM 5325 C CA . VAL B 1 293 ? 28.922 24.766 4.105 1 97.25 293 VAL B CA 1
ATOM 5326 C C . VAL B 1 293 ? 29.438 26.047 3.441 1 97.25 293 VAL B C 1
ATOM 5328 O O . VAL B 1 293 ? 28.703 26.688 2.68 1 97.25 293 VAL B O 1
ATOM 5331 N N . GLY B 1 294 ? 30.656 26.375 3.742 1 94.62 294 GLY B N 1
ATOM 5332 C CA . GLY B 1 294 ? 31.297 27.531 3.137 1 94.62 294 GLY B CA 1
ATOM 5333 C C . GLY B 1 294 ? 32.5 27.156 2.27 1 94.62 294 GLY B C 1
ATOM 5334 O O . GLY B 1 294 ? 32.812 25.984 2.127 1 94.62 294 GLY B O 1
ATOM 5335 N N . PRO B 1 295 ? 33.031 28.219 1.649 1 90.69 295 PRO B N 1
ATOM 5336 C CA . PRO B 1 295 ? 34.188 27.984 0.789 1 90.69 295 PRO B CA 1
ATOM 5337 C C . PRO B 1 295 ? 35.406 27.469 1.562 1 90.69 295 PRO B C 1
ATOM 5339 O O . PRO B 1 295 ? 36.25 26.734 1.016 1 90.69 295 PRO B O 1
ATOM 5342 N N . GLU B 1 296 ? 35.5 27.812 2.785 1 92 296 GLU B N 1
ATOM 5343 C CA . GLU B 1 296 ? 36.719 27.484 3.523 1 92 296 GLU B CA 1
ATOM 5344 C C . GLU B 1 296 ? 36.5 26.344 4.504 1 92 296 GLU B C 1
ATOM 5346 O O . GLU B 1 296 ? 37.438 25.672 4.914 1 92 296 GLU B O 1
ATOM 5351 N N . GLN B 1 297 ? 35.219 26.203 4.914 1 92.62 297 GLN B N 1
ATOM 5352 C CA . GLN B 1 297 ? 34.969 25.172 5.906 1 92.62 297 GLN B CA 1
ATOM 5353 C C . GLN B 1 297 ? 33.5 24.75 5.926 1 92.62 297 GLN B C 1
ATOM 5355 O O . GLN B 1 297 ? 32.656 25.484 5.441 1 92.62 297 GLN B O 1
ATOM 5360 N N . ALA B 1 298 ? 33.281 23.578 6.441 1 95.62 298 ALA B N 1
ATOM 5361 C CA . ALA B 1 298 ? 31.953 23.078 6.828 1 95.62 298 ALA B CA 1
ATOM 5362 C C . ALA B 1 298 ? 31.844 22.938 8.344 1 95.62 298 ALA B C 1
ATOM 5364 O O . ALA B 1 298 ? 32.719 22.344 8.984 1 95.62 298 ALA B O 1
ATOM 5365 N N . GLU B 1 299 ? 30.812 23.594 8.898 1 95.88 299 GLU B N 1
ATOM 5366 C CA . GLU B 1 299 ? 30.688 23.594 10.352 1 95.88 299 GLU B CA 1
ATOM 5367 C C . GLU B 1 299 ? 29.25 23.312 10.781 1 95.88 299 GLU B C 1
ATOM 5369 O O . GLU B 1 299 ? 28.312 23.812 10.164 1 95.88 299 GLU B O 1
ATOM 5374 N N . ALA B 1 300 ? 29.156 22.578 11.852 1 95.81 300 ALA B N 1
ATOM 5375 C CA . ALA B 1 300 ? 27.828 22.266 12.406 1 95.81 300 ALA B CA 1
ATOM 5376 C C . ALA B 1 300 ? 27.25 23.469 13.133 1 95.81 300 ALA B C 1
ATOM 5378 O O . ALA B 1 300 ? 27.969 24.203 13.82 1 95.81 300 ALA B O 1
ATOM 5379 N N . VAL B 1 301 ? 25.953 23.672 12.867 1 95.06 301 VAL B N 1
ATOM 5380 C CA . VAL B 1 301 ? 25.219 24.734 13.57 1 95.06 301 VAL B CA 1
ATOM 5381 C C . VAL B 1 301 ? 24.469 24.141 14.758 1 95.06 301 VAL B C 1
ATOM 5383 O O . VAL B 1 301 ? 23.438 23.484 14.578 1 95.06 301 VAL B O 1
ATOM 5386 N N . ASP B 1 302 ? 24.953 24.375 15.922 1 89.81 302 ASP B N 1
ATOM 5387 C CA . ASP B 1 302 ? 24.328 23.797 17.109 1 89.81 302 ASP B CA 1
ATOM 5388 C C . ASP B 1 302 ? 23.062 24.578 17.5 1 89.81 302 ASP B C 1
ATOM 5390 O O . ASP B 1 302 ? 23.125 25.781 17.766 1 89.81 302 ASP B O 1
ATOM 5394 N N . VAL B 1 303 ? 22.078 23.953 17.375 1 90.31 303 VAL B N 1
ATOM 5395 C CA . VAL B 1 303 ? 20.797 24.516 17.828 1 90.31 303 VAL B CA 1
ATOM 5396 C C . VAL B 1 303 ? 20.188 23.594 18.891 1 90.31 303 VAL B C 1
ATOM 5398 O O . VAL B 1 303 ? 19.938 22.422 18.641 1 90.31 303 VAL B O 1
ATOM 5401 N N . ALA B 1 304 ? 19.984 24.094 20.047 1 85.31 304 ALA B N 1
ATOM 5402 C CA . ALA B 1 304 ? 19.422 23.312 21.141 1 85.31 304 ALA B CA 1
ATOM 5403 C C . ALA B 1 304 ? 17.922 23.109 20.953 1 85.31 304 ALA B C 1
ATOM 5405 O O . ALA B 1 304 ? 17.219 24 20.469 1 85.31 304 ALA B O 1
ATOM 5406 N N . GLY B 1 305 ? 17.516 21.969 21.234 1 89.38 305 GLY B N 1
ATOM 5407 C CA . GLY B 1 305 ? 16.094 21.703 21.203 1 89.38 305 GLY B CA 1
ATOM 5408 C C . GLY B 1 305 ? 15.734 20.297 21.656 1 89.38 305 GLY B C 1
ATOM 5409 O O . GLY B 1 305 ? 16.484 19.344 21.422 1 89.38 305 GLY B O 1
ATOM 5410 N N . THR B 1 306 ? 14.625 20.188 22.359 1 89.25 306 THR B N 1
ATOM 5411 C CA . THR B 1 306 ? 14.102 18.938 22.875 1 89.25 306 THR B CA 1
ATOM 5412 C C . THR B 1 306 ? 13.367 18.156 21.797 1 89.25 306 THR B C 1
ATOM 5414 O O . THR B 1 306 ? 12.766 18.75 20.891 1 89.25 306 THR B O 1
ATOM 5417 N N . LEU B 1 307 ? 13.398 16.859 21.969 1 90.69 307 LEU B N 1
ATOM 5418 C CA . LEU B 1 307 ? 12.609 15.992 21.078 1 90.69 307 LEU B CA 1
ATOM 5419 C C . LEU B 1 307 ? 11.141 16.406 21.094 1 90.69 307 LEU B C 1
ATOM 5421 O O . LEU B 1 307 ? 10.625 16.875 22.109 1 90.69 307 LEU B O 1
ATOM 5425 N N . ILE B 1 308 ? 10.594 16.219 19.984 1 94 308 ILE B N 1
ATOM 5426 C CA . ILE B 1 308 ? 9.203 16.641 19.812 1 94 308 ILE B CA 1
ATOM 5427 C C . ILE B 1 308 ? 8.266 15.484 20.141 1 94 308 ILE B C 1
ATOM 5429 O O . ILE B 1 308 ? 8.438 14.375 19.625 1 94 308 ILE B O 1
ATOM 5433 N N . GLY B 1 309 ? 7.246 15.672 20.922 1 91.75 309 GLY B N 1
ATOM 5434 C CA . GLY B 1 309 ? 6.23 14.68 21.25 1 91.75 309 GLY B CA 1
ATOM 5435 C C . GLY B 1 309 ? 6.52 13.922 22.531 1 91.75 309 GLY B C 1
ATOM 5436 O O . GLY B 1 309 ? 5.965 12.844 22.75 1 91.75 309 GLY B O 1
ATOM 5437 N N . VAL B 1 310 ? 7.395 14.414 23.375 1 88.81 310 VAL B N 1
ATOM 5438 C CA . VAL B 1 310 ? 7.793 13.68 24.578 1 88.81 310 VAL B CA 1
ATOM 5439 C C . VAL B 1 310 ? 7.371 14.453 25.812 1 88.81 310 VAL B C 1
ATOM 5441 O O . VAL B 1 310 ? 6.793 13.883 26.75 1 88.81 310 VAL B O 1
ATOM 5444 N N . VAL B 1 311 ? 7.66 15.719 25.797 1 90.19 311 VAL B N 1
ATOM 5445 C CA . VAL B 1 311 ? 7.363 16.531 26.969 1 90.19 311 VAL B CA 1
ATOM 5446 C C . VAL B 1 311 ? 6.328 17.594 26.609 1 90.19 311 VAL B C 1
ATOM 5448 O O . VAL B 1 311 ? 6.266 18.047 25.469 1 90.19 311 VAL B O 1
ATOM 5451 N N . GLU B 1 312 ? 5.621 18.094 27.516 1 89.25 312 GLU B N 1
ATOM 5452 C CA . GLU B 1 312 ? 4.551 19.062 27.312 1 89.25 312 GLU B CA 1
ATOM 5453 C C . GLU B 1 312 ? 5.113 20.422 26.922 1 89.25 312 GLU B C 1
ATOM 5455 O O . GLU B 1 312 ? 4.562 21.094 26.047 1 89.25 312 GLU B O 1
ATOM 5460 N N . GLU B 1 313 ? 6.156 20.766 27.594 1 91.75 313 GLU B N 1
ATOM 5461 C CA . GLU B 1 313 ? 6.785 22.047 27.312 1 91.75 313 GLU B CA 1
ATOM 5462 C C . GLU B 1 313 ? 8.219 21.875 26.812 1 91.75 313 GLU B C 1
ATOM 5464 O O . GLU B 1 313 ? 9.164 21.984 27.594 1 91.75 313 GLU B O 1
ATOM 5469 N N . PRO B 1 314 ? 8.32 21.766 25.562 1 92.75 314 PRO B N 1
ATOM 5470 C CA . PRO B 1 314 ? 9.672 21.562 25.031 1 92.75 314 PRO B CA 1
ATOM 5471 C C . PRO B 1 314 ? 10.492 22.859 25.031 1 92.75 314 PRO B C 1
ATOM 5473 O O . PRO B 1 314 ? 9.938 23.953 24.906 1 92.75 314 PRO B O 1
ATOM 5476 N N . SER B 1 315 ? 11.812 22.719 25.266 1 94.81 315 SER B N 1
ATOM 5477 C CA . SER B 1 315 ? 12.734 23.844 25.125 1 94.81 315 SER B CA 1
ATOM 5478 C C . SER B 1 315 ? 13.195 23.984 23.672 1 94.81 315 SER B C 1
ATOM 5480 O O . SER B 1 315 ? 13.969 23.172 23.172 1 94.81 315 SER B O 1
ATOM 5482 N N . LEU B 1 316 ? 12.68 25.078 23.031 1 95.88 316 LEU B N 1
ATOM 5483 C CA . LEU B 1 316 ? 12.984 25.312 21.625 1 95.88 316 LEU B CA 1
ATOM 5484 C C . LEU B 1 316 ? 13.492 26.734 21.422 1 95.88 316 LEU B C 1
ATOM 5486 O O . LEU B 1 316 ? 12.977 27.688 22.016 1 95.88 316 LEU B O 1
ATOM 5490 N N . THR B 1 317 ? 14.539 26.844 20.656 1 95.38 317 THR B N 1
ATOM 5491 C CA . THR B 1 317 ? 15.117 28.156 20.359 1 95.38 317 THR B CA 1
ATOM 5492 C C . THR B 1 317 ? 15.391 28.297 18.875 1 95.38 317 THR B C 1
ATOM 5494 O O . THR B 1 317 ? 15.469 27.312 18.141 1 95.38 317 THR B O 1
ATOM 5497 N N . ASP B 1 318 ? 15.453 29.578 18.453 1 97.06 318 ASP B N 1
ATOM 5498 C CA . ASP B 1 318 ? 15.797 29.906 17.078 1 97.06 318 ASP B CA 1
ATOM 5499 C C . ASP B 1 318 ? 17.234 30.406 16.969 1 97.06 318 ASP B C 1
ATOM 5501 O O . ASP B 1 318 ? 17.703 31.141 17.844 1 97.06 318 ASP B O 1
ATOM 5505 N N . VAL B 1 319 ? 17.891 29.969 16 1 97.25 319 VAL B N 1
ATOM 5506 C CA . VAL B 1 319 ? 19.203 30.5 15.633 1 97.25 319 VAL B CA 1
ATOM 5507 C C . VAL B 1 319 ? 19.156 31.016 14.203 1 97.25 319 VAL B C 1
ATOM 5509 O O . VAL B 1 319 ? 18.594 30.375 13.312 1 97.25 319 VAL B O 1
ATOM 5512 N N . GLU B 1 320 ? 19.719 32.188 13.961 1 97.19 320 GLU B N 1
ATOM 5513 C CA . GLU B 1 320 ? 19.719 32.781 12.633 1 97.19 320 GLU B CA 1
ATOM 5514 C C . GLU B 1 320 ? 21.094 32.688 11.984 1 97.19 320 GLU B C 1
ATOM 5516 O O . GLU B 1 320 ? 22.109 32.938 12.633 1 97.19 320 GLU B O 1
ATOM 5521 N N . VAL B 1 321 ? 21.078 32.281 10.75 1 96.38 321 VAL B N 1
ATOM 5522 C CA . VAL B 1 321 ? 22.312 32.25 9.945 1 96.38 321 VAL B CA 1
ATOM 5523 C C . VAL B 1 321 ? 22.078 33 8.633 1 96.38 321 VAL B C 1
ATOM 5525 O O . VAL B 1 321 ? 20.969 33 8.109 1 96.38 321 VAL B O 1
ATOM 5528 N N . ARG B 1 322 ? 23.125 33.625 8.164 1 96.06 322 ARG B N 1
ATOM 5529 C CA . ARG B 1 322 ? 23.078 34.312 6.875 1 96.06 322 ARG B CA 1
ATOM 5530 C C . ARG B 1 322 ? 23.984 33.625 5.863 1 96.06 322 ARG B C 1
ATOM 5532 O O . ARG B 1 322 ? 25.156 33.375 6.145 1 96.06 322 ARG B O 1
ATOM 5539 N N . LEU B 1 323 ? 23.422 33.344 4.785 1 96.31 323 LEU B N 1
ATOM 5540 C CA . LEU B 1 323 ? 24.172 32.688 3.721 1 96.31 323 LEU B CA 1
ATOM 5541 C C . LEU B 1 323 ? 24.547 33.688 2.623 1 96.31 323 LEU B C 1
ATOM 5543 O O . LEU B 1 323 ? 23.672 34.375 2.074 1 96.31 323 LEU B O 1
ATOM 5547 N N . GLY B 1 324 ? 25.797 33.781 2.336 1 94.19 324 GLY B N 1
ATOM 5548 C CA . GLY B 1 324 ? 26.266 34.531 1.196 1 94.19 324 GLY B CA 1
ATOM 5549 C C . GLY B 1 324 ? 26.453 33.719 -0.055 1 94.19 324 GLY B C 1
ATOM 5550 O O . GLY B 1 324 ? 26.188 32.5 -0.046 1 94.19 324 GLY B O 1
ATOM 5551 N N . PRO B 1 325 ? 26.859 34.375 -1.144 1 92.88 325 PRO B N 1
ATOM 5552 C CA . PRO B 1 325 ? 27.094 33.656 -2.393 1 92.88 325 PRO B CA 1
ATOM 5553 C C . PRO B 1 325 ? 28.078 32.5 -2.221 1 92.88 325 PRO B C 1
ATOM 5555 O O . PRO B 1 325 ? 29.156 32.656 -1.655 1 92.88 325 PRO B O 1
ATOM 5558 N N . GLY B 1 326 ? 27.656 31.344 -2.631 1 92.38 326 GLY B N 1
ATOM 5559 C CA . GLY B 1 326 ? 28.5 30.156 -2.561 1 92.38 326 GLY B CA 1
ATOM 5560 C C . GLY B 1 326 ? 28.328 29.375 -1.265 1 92.38 326 GLY B C 1
ATOM 5561 O O . GLY B 1 326 ? 28.844 28.266 -1.128 1 92.38 326 GLY B O 1
ATOM 5562 N N . GLU B 1 327 ? 27.625 29.906 -0.352 1 95.81 327 GLU B N 1
ATOM 5563 C CA . GLU B 1 327 ? 27.422 29.25 0.93 1 95.81 327 GLU B CA 1
ATOM 5564 C C . GLU B 1 327 ? 26.109 28.453 0.935 1 95.81 327 GLU B C 1
ATOM 5566 O O . GLU B 1 327 ? 25.203 28.734 0.143 1 95.81 327 GLU B O 1
ATOM 5571 N N . GLY B 1 328 ? 26.109 27.406 1.812 1 97.06 328 GLY B N 1
ATOM 5572 C CA . GLY B 1 328 ? 24.906 26.594 1.893 1 97.06 328 GLY B CA 1
ATOM 5573 C C . GLY B 1 328 ? 24.656 26.031 3.279 1 97.06 328 GLY B C 1
ATOM 5574 O O . GLY B 1 328 ? 25.5 26.141 4.164 1 97.06 328 GLY B O 1
ATOM 5575 N N . LEU B 1 329 ? 23.516 25.547 3.475 1 97.88 329 LEU B N 1
ATOM 5576 C CA . LEU B 1 329 ? 23.078 24.875 4.691 1 97.88 329 LEU B CA 1
ATOM 5577 C C . LEU B 1 329 ? 22.562 23.469 4.379 1 97.88 329 LEU B C 1
ATOM 5579 O O . LEU B 1 329 ? 21.672 23.312 3.537 1 97.88 329 LEU B O 1
ATOM 5583 N N . PHE B 1 330 ? 23.172 22.453 5.035 1 98 330 PHE B N 1
ATOM 5584 C CA . PHE B 1 330 ? 22.844 21.047 4.789 1 98 330 PHE B CA 1
ATOM 5585 C C . PHE B 1 330 ? 22.141 20.438 5.996 1 98 330 PHE B C 1
ATOM 5587 O O . PHE B 1 330 ? 22.703 20.391 7.094 1 98 330 PHE B O 1
ATOM 5594 N N . CYS B 1 331 ? 20.891 20.031 5.828 1 97.94 331 CYS B N 1
ATOM 5595 C CA . CYS B 1 331 ? 20.125 19.312 6.84 1 97.94 331 CYS B CA 1
ATOM 5596 C C . CYS B 1 331 ? 19.984 17.828 6.484 1 97.94 331 CYS B C 1
ATOM 5598 O O . CYS B 1 331 ? 19.828 17.484 5.312 1 97.94 331 CYS B O 1
ATOM 5600 N N . TYR B 1 332 ? 20.047 16.969 7.488 1 96.94 332 TYR B N 1
ATOM 5601 C CA . TYR B 1 332 ? 20.125 15.539 7.195 1 96.94 332 TYR B CA 1
ATOM 5602 C C . TYR B 1 332 ? 19.594 14.711 8.359 1 96.94 332 TYR B C 1
ATOM 5604 O O . TYR B 1 332 ? 19.453 15.219 9.477 1 96.94 332 TYR B O 1
ATOM 5612 N N . THR B 1 333 ? 19.234 13.508 8.094 1 95.06 333 THR B N 1
ATOM 5613 C CA . THR B 1 333 ? 18.875 12.562 9.148 1 95.06 333 THR B CA 1
ATOM 5614 C C . THR B 1 333 ? 20.078 11.703 9.523 1 95.06 333 THR B C 1
ATOM 5616 O O . THR B 1 333 ? 21.094 11.695 8.82 1 95.06 333 THR B O 1
ATOM 5619 N N . ASP B 1 334 ? 19.922 10.969 10.578 1 92.31 334 ASP B N 1
ATOM 5620 C CA . ASP B 1 334 ? 21.062 10.289 11.172 1 92.31 334 ASP B CA 1
ATOM 5621 C C . ASP B 1 334 ? 21.484 9.086 10.328 1 92.31 334 ASP B C 1
ATOM 5623 O O . ASP B 1 334 ? 22.562 8.523 10.523 1 92.31 334 ASP B O 1
ATOM 5627 N N . GLY B 1 335 ? 20.766 8.711 9.375 1 91.12 335 GLY B N 1
ATOM 5628 C CA . GLY B 1 335 ? 21.172 7.656 8.453 1 91.12 335 GLY B CA 1
ATOM 5629 C C . GLY B 1 335 ? 22.469 7.965 7.727 1 91.12 335 GLY B C 1
ATOM 5630 O O . GLY B 1 335 ? 23.188 7.051 7.312 1 91.12 335 GLY B O 1
ATOM 5631 N N . LEU B 1 336 ? 22.719 9.172 7.496 1 93.31 336 LEU B N 1
ATOM 5632 C CA . LEU B 1 336 ? 23.969 9.578 6.844 1 93.31 336 LEU B CA 1
ATOM 5633 C C . LEU B 1 336 ? 25.156 9.383 7.777 1 93.31 336 LEU B C 1
ATOM 5635 O O . LEU B 1 336 ? 26.203 8.867 7.363 1 93.31 336 LEU B O 1
ATOM 5639 N N . THR B 1 337 ? 25.031 9.742 9.031 1 93.94 337 THR B N 1
ATOM 5640 C CA . THR B 1 337 ? 26.156 9.727 9.953 1 93.94 337 THR B CA 1
ATOM 5641 C C . THR B 1 337 ? 26.312 8.344 10.594 1 93.94 337 THR B C 1
ATOM 5643 O O . THR B 1 337 ? 27.406 7.984 11.047 1 93.94 337 THR B O 1
ATOM 5646 N N . GLU B 1 338 ? 25.266 7.57 10.594 1 91.56 338 GLU B N 1
ATOM 5647 C CA . GLU B 1 338 ? 25.312 6.262 11.242 1 91.56 338 GLU B CA 1
ATOM 5648 C C . GLU B 1 338 ? 25.703 5.172 10.25 1 91.56 338 GLU B C 1
ATOM 5650 O O . GLU B 1 338 ? 25.719 3.988 10.594 1 91.56 338 GLU B O 1
ATOM 5655 N N . ALA B 1 339 ? 25.969 5.57 9.109 1 90.06 339 ALA B N 1
ATOM 5656 C CA . ALA B 1 339 ? 26.516 4.613 8.148 1 90.06 339 ALA B CA 1
ATOM 5657 C C . ALA B 1 339 ? 27.781 3.951 8.695 1 90.06 339 ALA B C 1
ATOM 5659 O O . ALA B 1 339 ? 28.609 4.609 9.328 1 90.06 339 ALA B O 1
ATOM 5660 N N . ARG B 1 340 ? 27.859 2.615 8.375 1 89.25 340 ARG B N 1
ATOM 5661 C CA . ARG B 1 340 ? 28.953 1.866 8.984 1 89.25 340 ARG B CA 1
ATOM 5662 C C . ARG B 1 340 ? 29.719 1.065 7.941 1 89.25 340 ARG B C 1
ATOM 5664 O O . ARG B 1 340 ? 29.125 0.539 6.996 1 89.25 340 ARG B O 1
ATOM 5671 N N . ARG B 1 341 ? 30.938 1.038 8.148 1 87.31 341 ARG B N 1
ATOM 5672 C CA . ARG B 1 341 ? 31.859 0.118 7.492 1 87.31 341 ARG B CA 1
ATOM 5673 C C . ARG B 1 341 ? 32.594 -0.738 8.508 1 87.31 341 ARG B C 1
ATOM 5675 O O . ARG B 1 341 ? 33.531 -0.271 9.148 1 87.31 341 ARG B O 1
ATOM 5682 N N . GLY B 1 342 ? 32.156 -1.963 8.555 1 83.81 342 GLY B N 1
ATOM 5683 C CA . GLY B 1 342 ? 32.656 -2.77 9.648 1 83.81 342 GLY B CA 1
ATOM 5684 C C . GLY B 1 342 ? 32.281 -2.238 11.016 1 83.81 342 GLY B C 1
ATOM 5685 O O . GLY B 1 342 ? 31.094 -2.051 11.305 1 83.81 342 GLY B O 1
ATOM 5686 N N . ARG B 1 343 ? 33.25 -1.868 11.883 1 86.62 343 ARG B N 1
ATOM 5687 C CA . ARG B 1 343 ? 33 -1.368 13.227 1 86.62 343 ARG B CA 1
ATOM 5688 C C . ARG B 1 343 ? 33.031 0.156 13.266 1 86.62 343 ARG B C 1
ATOM 5690 O O . ARG B 1 343 ? 32.719 0.767 14.281 1 86.62 343 ARG B O 1
ATOM 5697 N N . SER B 1 344 ? 33.312 0.78 12.125 1 90.38 344 SER B N 1
ATOM 5698 C CA . SER B 1 344 ? 33.5 2.229 12.109 1 90.38 344 SER B CA 1
ATOM 5699 C C . SER B 1 344 ? 32.281 2.93 11.555 1 90.38 344 SER B C 1
ATOM 5701 O O . SER B 1 344 ? 31.75 2.543 10.508 1 90.38 344 SER B O 1
ATOM 5703 N N . MET B 1 345 ? 31.859 3.953 12.305 1 92.38 345 MET B N 1
ATOM 5704 C CA . MET B 1 345 ? 30.75 4.801 11.859 1 92.38 345 MET B CA 1
ATOM 5705 C C . MET B 1 345 ? 31.281 6.055 11.172 1 92.38 345 MET B C 1
ATOM 5707 O O . MET B 1 345 ? 32.281 6.621 11.586 1 92.38 345 MET B O 1
ATOM 5711 N N . LEU B 1 346 ? 30.672 6.52 10.094 1 92.94 346 LEU B N 1
ATOM 5712 C CA . LEU B 1 346 ? 31.094 7.73 9.398 1 92.94 346 LEU B CA 1
ATOM 5713 C C . LEU B 1 346 ? 31.109 8.922 10.344 1 92.94 346 LEU B C 1
ATOM 5715 O O . LEU B 1 346 ? 32.094 9.664 10.391 1 92.94 346 LEU B O 1
ATOM 5719 N N . GLY B 1 347 ? 30.031 9.062 11.148 1 93.25 347 GLY B N 1
ATOM 5720 C CA . GLY B 1 347 ? 29.938 10.133 12.125 1 93.25 347 GLY B CA 1
ATOM 5721 C C . GLY B 1 347 ? 29.75 11.5 11.508 1 93.25 347 GLY B C 1
ATOM 5722 O O . GLY B 1 347 ? 29.688 11.633 10.281 1 93.25 347 GLY B O 1
ATOM 5723 N N . VAL B 1 348 ? 29.672 12.477 12.352 1 94 348 VAL B N 1
ATOM 5724 C CA . VAL B 1 348 ? 29.469 13.852 11.914 1 94 348 VAL B CA 1
ATOM 5725 C C . VAL B 1 348 ? 30.719 14.375 11.211 1 94 348 VAL B C 1
ATOM 5727 O O . VAL B 1 348 ? 30.625 15.078 10.195 1 94 348 VAL B O 1
ATOM 5730 N N . GLU B 1 349 ? 31.828 14.016 11.719 1 94.5 349 GLU B N 1
ATOM 5731 C CA . GLU B 1 349 ? 33.094 14.461 11.141 1 94.5 349 GLU B CA 1
ATOM 5732 C C . GLU B 1 349 ? 33.25 13.961 9.711 1 94.5 349 GLU B C 1
ATOM 5734 O O . GLU B 1 349 ? 33.719 14.695 8.836 1 94.5 349 GLU B O 1
ATOM 5739 N N . GLY B 1 350 ? 32.938 12.742 9.555 1 95.12 350 GLY B N 1
ATOM 5740 C CA . GLY B 1 350 ? 32.969 12.195 8.211 1 95.12 350 GLY B CA 1
ATOM 5741 C C . GLY B 1 350 ? 32.062 12.93 7.246 1 95.12 350 GLY B C 1
ATOM 5742 O O . GLY B 1 350 ? 32.438 13.172 6.094 1 95.12 350 GLY B O 1
ATOM 5743 N N . LEU B 1 351 ? 30.891 13.273 7.684 1 96.38 351 LEU B N 1
ATOM 5744 C CA . LEU B 1 351 ? 29.938 14.008 6.867 1 96.38 351 LEU B CA 1
ATOM 5745 C C . LEU B 1 351 ? 30.469 15.398 6.523 1 96.38 351 LEU B C 1
ATOM 5747 O O . LEU B 1 351 ? 30.328 15.859 5.391 1 96.38 351 LEU B O 1
ATOM 5751 N N . LEU B 1 352 ? 31.109 16.062 7.5 1 97 352 LEU B N 1
ATOM 5752 C CA . LEU B 1 352 ? 31.672 17.391 7.27 1 97 352 LEU B CA 1
ATOM 5753 C C . LEU B 1 352 ? 32.75 17.328 6.18 1 97 352 LEU B C 1
ATOM 5755 O O . LEU B 1 352 ? 32.812 18.203 5.32 1 97 352 LEU B O 1
ATOM 5759 N N . ASP B 1 353 ? 33.5 16.281 6.234 1 96.5 353 ASP B N 1
ATOM 5760 C CA . ASP B 1 353 ? 34.562 16.109 5.234 1 96.5 353 ASP B CA 1
ATOM 5761 C C . ASP B 1 353 ? 33.969 15.922 3.84 1 96.5 353 ASP B C 1
ATOM 5763 O O . ASP B 1 353 ? 34.469 16.5 2.867 1 96.5 353 ASP B O 1
ATOM 5767 N N . LEU B 1 354 ? 32.969 15.141 3.777 1 96.94 354 LEU B N 1
ATOM 5768 C CA . LEU B 1 354 ? 32.312 14.883 2.496 1 96.94 354 LEU B CA 1
ATOM 5769 C C . LEU B 1 354 ? 31.703 16.156 1.935 1 96.94 354 LEU B C 1
ATOM 5771 O O . LEU B 1 354 ? 31.828 16.453 0.743 1 96.94 354 LEU B O 1
ATOM 5775 N N . LEU B 1 355 ? 31.016 16.906 2.775 1 97.44 355 LEU B N 1
ATOM 5776 C CA . LEU B 1 355 ? 30.359 18.141 2.355 1 97.44 355 LEU B CA 1
ATOM 5777 C C . LEU B 1 355 ? 31.391 19.156 1.867 1 97.44 355 LEU B C 1
ATOM 5779 O O . LEU B 1 355 ? 31.172 19.844 0.862 1 97.44 355 LEU B O 1
ATOM 5783 N N . PHE B 1 356 ? 32.438 19.188 2.59 1 96.56 356 PHE B N 1
ATOM 5784 C CA . PHE B 1 356 ? 33.5 20.125 2.215 1 96.56 356 PHE B CA 1
ATOM 5785 C C . PHE B 1 356 ? 34.125 19.734 0.884 1 96.56 356 PHE B C 1
ATOM 5787 O O . PHE B 1 356 ? 34.438 20.594 0.057 1 96.56 356 PHE B O 1
ATOM 5794 N N . THR B 1 357 ? 34.375 18.5 0.683 1 96.25 357 THR B N 1
ATOM 5795 C CA . THR B 1 357 ? 34.938 17.969 -0.549 1 96.25 357 THR B CA 1
ATOM 5796 C C . THR B 1 357 ? 34.094 18.359 -1.756 1 96.25 357 THR B C 1
ATOM 5798 O O . THR B 1 357 ? 34.625 18.719 -2.809 1 96.25 357 THR B O 1
ATOM 5801 N N . HIS B 1 358 ? 32.75 18.312 -1.583 1 96.5 358 HIS B N 1
ATOM 5802 C CA . HIS B 1 358 ? 31.859 18.516 -2.717 1 96.5 358 HIS B CA 1
ATOM 5803 C C . HIS B 1 358 ? 31.266 19.922 -2.715 1 96.5 358 HIS B C 1
ATOM 5805 O O . HIS B 1 358 ? 30.297 20.188 -3.422 1 96.5 358 HIS B O 1
ATOM 5811 N N . ARG B 1 359 ? 31.797 20.875 -2.008 1 94 359 ARG B N 1
ATOM 5812 C CA . ARG B 1 359 ? 31.203 22.172 -1.701 1 94 359 ARG B CA 1
ATOM 5813 C C . ARG B 1 359 ? 31.016 23 -2.969 1 94 359 ARG B C 1
ATOM 5815 O O . ARG B 1 359 ? 30.156 23.891 -3.012 1 94 359 ARG B O 1
ATOM 5822 N N . ALA B 1 360 ? 31.734 22.703 -4.02 1 92.75 360 ALA B N 1
ATOM 5823 C CA . ALA B 1 360 ? 31.719 23.516 -5.23 1 92.75 360 ALA B CA 1
ATOM 5824 C C . ALA B 1 360 ? 30.578 23.109 -6.148 1 92.75 360 ALA B C 1
ATOM 5826 O O . ALA B 1 360 ? 30.219 23.844 -7.07 1 92.75 360 ALA B O 1
ATOM 5827 N N . LEU B 1 361 ? 29.984 22 -5.891 1 94.69 361 LEU B N 1
ATOM 5828 C CA . LEU B 1 361 ? 28.922 21.484 -6.742 1 94.69 361 LEU B CA 1
ATOM 5829 C C . LEU B 1 361 ? 27.609 22.219 -6.465 1 94.69 361 LEU B C 1
ATOM 5831 O O . LEU B 1 361 ? 27.406 22.75 -5.367 1 94.69 361 LEU B O 1
ATOM 5835 N N . PRO B 1 362 ? 26.75 22.234 -7.523 1 94.88 362 PRO B N 1
ATOM 5836 C CA . PRO B 1 362 ? 25.391 22.719 -7.262 1 94.88 362 PRO B CA 1
ATOM 5837 C C . PRO B 1 362 ? 24.656 21.906 -6.188 1 94.88 362 PRO B C 1
ATOM 5839 O O . PRO B 1 362 ? 25.031 20.766 -5.918 1 94.88 362 PRO B O 1
ATOM 5842 N N . ALA B 1 363 ? 23.688 22.484 -5.617 1 95.69 363 ALA B N 1
ATOM 5843 C CA . ALA B 1 363 ? 23.047 21.922 -4.441 1 95.69 363 ALA B CA 1
ATOM 5844 C C . ALA B 1 363 ? 22.562 20.484 -4.707 1 95.69 363 ALA B C 1
ATOM 5846 O O . ALA B 1 363 ? 22.781 19.594 -3.883 1 95.69 363 ALA B O 1
ATOM 5847 N N . ASN B 1 364 ? 21.906 20.234 -5.816 1 95.06 364 ASN B N 1
ATOM 5848 C CA . ASN B 1 364 ? 21.391 18.922 -6.156 1 95.06 364 ASN B CA 1
ATOM 5849 C C . ASN B 1 364 ? 22.5 17.906 -6.348 1 95.06 364 ASN B C 1
ATOM 5851 O O . ASN B 1 364 ? 22.422 16.781 -5.852 1 95.06 364 ASN B O 1
ATOM 5855 N N . GLU B 1 365 ? 23.5 18.297 -7.047 1 95.81 365 GLU B N 1
ATOM 5856 C CA . GLU B 1 365 ? 24.625 17.422 -7.297 1 95.81 365 GLU B CA 1
ATOM 5857 C C . GLU B 1 365 ? 25.406 17.125 -6.012 1 95.81 365 GLU B C 1
ATOM 5859 O O . GLU B 1 365 ? 25.906 16.016 -5.816 1 95.81 365 GLU B O 1
ATOM 5864 N N . LEU B 1 366 ? 25.531 18.172 -5.23 1 96.06 366 LEU B N 1
ATOM 5865 C CA . LEU B 1 366 ? 26.203 17.984 -3.953 1 96.06 366 LEU B CA 1
ATOM 5866 C C . LEU B 1 366 ? 25.484 16.953 -3.104 1 96.06 366 LEU B C 1
ATOM 5868 O O . LEU B 1 366 ? 26.109 16.047 -2.539 1 96.06 366 LEU B O 1
ATOM 5872 N N . THR B 1 367 ? 24.219 17.094 -2.971 1 96.69 367 THR B N 1
ATOM 5873 C CA . THR B 1 367 ? 23.422 16.172 -2.168 1 96.69 367 THR B CA 1
ATOM 5874 C C . THR B 1 367 ? 23.578 14.742 -2.682 1 96.69 367 THR B C 1
ATOM 5876 O O . THR B 1 367 ? 23.797 13.82 -1.898 1 96.69 367 THR B O 1
ATOM 5879 N N . ASP B 1 368 ? 23.562 14.57 -3.975 1 95.31 368 ASP B N 1
ATOM 5880 C CA . ASP B 1 368 ? 23.703 13.25 -4.582 1 95.31 368 ASP B CA 1
ATOM 5881 C C . ASP B 1 368 ? 25.078 12.672 -4.328 1 95.31 368 ASP B C 1
ATOM 5883 O O . ASP B 1 368 ? 25.219 11.492 -3.996 1 95.31 368 ASP B O 1
ATOM 5887 N N . ALA B 1 369 ? 26.047 13.492 -4.52 1 96.56 369 ALA B N 1
ATOM 5888 C CA . ALA B 1 369 ? 27.422 13.047 -4.352 1 96.56 369 ALA B CA 1
ATOM 5889 C C . ALA B 1 369 ? 27.672 12.586 -2.918 1 96.56 369 ALA B C 1
ATOM 5891 O O . ALA B 1 369 ? 28.328 11.555 -2.697 1 96.56 369 ALA B O 1
ATOM 5892 N N . VAL B 1 370 ? 27.188 13.312 -1.99 1 96.62 370 VAL B N 1
ATOM 5893 C CA . VAL B 1 370 ? 27.375 12.984 -0.582 1 96.62 370 VAL B CA 1
ATOM 5894 C C . VAL B 1 370 ? 26.688 11.664 -0.259 1 96.62 370 VAL B C 1
ATOM 5896 O O . VAL B 1 370 ? 27.266 10.789 0.388 1 96.62 370 VAL B O 1
ATOM 5899 N N . VAL B 1 371 ? 25.469 11.508 -0.687 1 94.31 371 VAL B N 1
ATOM 5900 C CA . VAL B 1 371 ? 24.719 10.297 -0.402 1 94.31 371 VAL B CA 1
ATOM 5901 C C . VAL B 1 371 ? 25.375 9.102 -1.095 1 94.31 371 VAL B C 1
ATOM 5903 O O . VAL B 1 371 ? 25.438 8.008 -0.525 1 94.31 371 VAL B O 1
ATOM 5906 N N . ASP B 1 372 ? 25.828 9.281 -2.301 1 93.56 372 ASP B N 1
ATOM 5907 C CA . ASP B 1 372 ? 26.531 8.219 -3.02 1 93.56 372 ASP B CA 1
ATOM 5908 C C . ASP B 1 372 ? 27.781 7.781 -2.262 1 93.56 372 ASP B C 1
ATOM 5910 O O . ASP B 1 372 ? 28.078 6.586 -2.18 1 93.56 372 ASP B O 1
ATOM 5914 N N . ASP B 1 373 ? 28.5 8.773 -1.805 1 94.88 373 ASP B N 1
ATOM 5915 C CA . ASP B 1 373 ? 29.703 8.469 -1.037 1 94.88 373 ASP B CA 1
ATOM 5916 C C . ASP B 1 373 ? 29.359 7.691 0.23 1 94.88 373 ASP B C 1
ATOM 5918 O O . ASP B 1 373 ? 30.078 6.766 0.607 1 94.88 373 ASP B O 1
ATOM 5922 N N . VAL B 1 374 ? 28.297 8.078 0.92 1 93.56 374 VAL B N 1
ATOM 5923 C CA . VAL B 1 374 ? 27.891 7.406 2.143 1 93.56 374 VAL B CA 1
ATOM 5924 C C . VAL B 1 374 ? 27.453 5.977 1.819 1 93.56 374 VAL B C 1
ATOM 5926 O O . VAL B 1 374 ? 27.734 5.047 2.572 1 93.56 374 VAL B O 1
ATOM 5929 N N . MET B 1 375 ? 26.734 5.789 0.72 1 90.69 375 MET B N 1
ATOM 5930 C CA . MET B 1 375 ? 26.312 4.461 0.285 1 90.69 375 MET B CA 1
ATOM 5931 C C . MET B 1 375 ? 27.516 3.574 -0.018 1 90.69 375 MET B C 1
ATOM 5933 O O . MET B 1 375 ? 27.531 2.395 0.337 1 90.69 375 MET B O 1
ATOM 5937 N N . ALA B 1 376 ? 28.469 4.152 -0.696 1 89.62 376 ALA B N 1
ATOM 5938 C CA . ALA B 1 376 ? 29.688 3.424 -0.995 1 89.62 376 ALA B CA 1
ATOM 5939 C C . ALA B 1 376 ? 30.422 3.027 0.286 1 89.62 376 ALA B C 1
ATOM 5941 O O . ALA B 1 376 ? 31.031 1.96 0.352 1 89.62 376 ALA B O 1
ATOM 5942 N N . TYR B 1 377 ? 30.375 3.926 1.223 1 90.12 377 TYR B N 1
ATOM 5943 C CA . TYR B 1 377 ? 31 3.678 2.512 1 90.12 377 TYR B CA 1
ATOM 5944 C C . TYR B 1 377 ? 30.406 2.453 3.191 1 90.12 377 TYR B C 1
ATOM 5946 O O . TYR B 1 377 ? 31.125 1.664 3.809 1 90.12 377 TYR B O 1
ATOM 5954 N N . GLN B 1 378 ? 29.047 2.162 3.109 1 86.81 378 GLN B N 1
ATOM 5955 C CA . GLN B 1 378 ? 28.375 1.093 3.848 1 86.81 378 GLN B CA 1
ATOM 5956 C C . GLN B 1 378 ? 28.078 -0.095 2.939 1 86.81 378 GLN B C 1
ATOM 5958 O O . GLN B 1 378 ? 27.328 -1.003 3.324 1 86.81 378 GLN B O 1
ATOM 5963 N N . GLY B 1 379 ? 28.5 -0.338 1.854 1 79.12 379 GLY B N 1
ATOM 5964 C CA . GLY B 1 379 ? 28.312 -1.507 1.01 1 79.12 379 GLY B CA 1
ATOM 5965 C C . GLY B 1 379 ? 27.016 -1.468 0.215 1 79.12 379 GLY B C 1
ATOM 5966 O O . GLY B 1 379 ? 26.344 -2.49 0.061 1 79.12 379 GLY B O 1
ATOM 5967 N N . SER B 1 380 ? 26.375 -0.521 -0.203 1 72.5 380 SER B N 1
ATOM 5968 C CA . SER B 1 380 ? 25.391 -0.211 -1.226 1 72.5 380 SER B CA 1
ATOM 5969 C C . SER B 1 380 ? 23.984 -0.15 -0.633 1 72.5 380 SER B C 1
ATOM 5971 O O . SER B 1 380 ? 23.094 0.516 -1.179 1 72.5 380 SER B O 1
ATOM 5973 N N . ARG B 1 381 ? 23.734 -1.026 0.448 1 74.31 381 ARG B N 1
ATOM 5974 C CA . ARG B 1 381 ? 22.391 -0.906 0.975 1 74.31 381 ARG B CA 1
ATOM 5975 C C . ARG B 1 381 ? 22.375 -0.129 2.287 1 74.31 381 ARG B C 1
ATOM 5977 O O . ARG B 1 381 ? 23.109 -0.461 3.217 1 74.31 381 ARG B O 1
ATOM 5984 N N . PRO B 1 382 ? 21.438 0.873 2.172 1 76.12 382 PRO B N 1
ATOM 5985 C CA . PRO B 1 382 ? 21.391 1.644 3.416 1 76.12 382 PRO B CA 1
ATOM 5986 C C . PRO B 1 382 ? 20.781 0.852 4.574 1 76.12 382 PRO B C 1
ATOM 5988 O O . PRO B 1 382 ? 19.844 0.085 4.379 1 76.12 382 PRO B O 1
ATOM 5991 N N . ARG B 1 383 ? 21.375 0.899 5.684 1 77.44 383 ARG B N 1
ATOM 5992 C CA . ARG B 1 383 ? 20.922 0.242 6.902 1 77.44 383 ARG B CA 1
ATOM 5993 C C . ARG B 1 383 ? 19.719 0.968 7.488 1 77.44 383 ARG B C 1
ATOM 5995 O O . ARG B 1 383 ? 18.859 0.35 8.141 1 77.44 383 ARG B O 1
ATOM 6002 N N . ASP B 1 384 ? 19.75 2.383 7.27 1 85 384 ASP B N 1
ATOM 6003 C CA . ASP B 1 384 ? 18.672 3.238 7.75 1 85 384 ASP B CA 1
ATOM 6004 C C . ASP B 1 384 ? 18.188 4.18 6.648 1 85 384 ASP B C 1
ATOM 6006 O O . ASP B 1 384 ? 18.891 4.406 5.664 1 85 384 ASP B O 1
ATOM 6010 N N . ASP B 1 385 ? 17.062 4.707 6.902 1 87.56 385 ASP B N 1
ATOM 6011 C CA . ASP B 1 385 ? 16.562 5.691 5.945 1 87.56 385 ASP B CA 1
ATOM 6012 C C . ASP B 1 385 ? 17.438 6.938 5.93 1 87.56 385 ASP B C 1
ATOM 6014 O O . ASP B 1 385 ? 18.031 7.297 6.949 1 87.56 385 ASP B O 1
ATOM 6018 N N . ILE B 1 386 ? 17.547 7.523 4.785 1 91.06 386 ILE B N 1
ATOM 6019 C CA . ILE B 1 386 ? 18.344 8.734 4.633 1 91.06 386 ILE B CA 1
ATOM 6020 C C . ILE B 1 386 ? 17.484 9.828 3.984 1 91.06 386 ILE B C 1
ATOM 6022 O O . ILE B 1 386 ? 16.891 9.609 2.934 1 91.06 386 ILE B O 1
ATOM 6026 N N . ALA B 1 387 ? 17.391 10.938 4.625 1 93.69 387 ALA B N 1
ATOM 6027 C CA . ALA B 1 387 ? 16.828 12.148 4.039 1 93.69 387 ALA B CA 1
ATOM 6028 C C . ALA B 1 387 ? 17.766 13.344 4.23 1 93.69 387 ALA B C 1
ATOM 6030 O O . ALA B 1 387 ? 18.391 13.484 5.281 1 93.69 387 ALA B O 1
ATOM 6031 N N . ALA B 1 388 ? 17.875 14.148 3.219 1 96.69 388 ALA B N 1
ATOM 6032 C CA . ALA B 1 388 ? 18.734 15.32 3.299 1 96.69 388 ALA B CA 1
ATOM 6033 C C . ALA B 1 388 ? 18.234 16.438 2.391 1 96.69 388 ALA B C 1
ATOM 6035 O O . ALA B 1 388 ? 17.656 16.172 1.336 1 96.69 388 ALA B O 1
ATOM 6036 N N . VAL B 1 389 ? 18.391 17.641 2.82 1 97.75 389 VAL B N 1
ATOM 6037 C CA . VAL B 1 389 ? 18.062 18.828 2.039 1 97.75 389 VAL B CA 1
ATOM 6038 C C . VAL B 1 389 ? 19.219 19.828 2.113 1 97.75 389 VAL B C 1
ATOM 6040 O O . VAL B 1 389 ? 19.781 20.062 3.189 1 97.75 389 VAL B O 1
ATOM 6043 N N . HIS B 1 390 ? 19.625 20.344 1.004 1 98.25 390 HIS B N 1
ATOM 6044 C CA . HIS B 1 390 ? 20.703 21.328 0.907 1 98.25 390 HIS B CA 1
ATOM 6045 C C . HIS B 1 390 ? 20.203 22.641 0.334 1 98.25 390 HIS B C 1
ATOM 6047 O O . HIS B 1 390 ? 19.609 22.672 -0.747 1 98.25 390 HIS B O 1
ATOM 6053 N N . ILE B 1 391 ? 20.375 23.703 1.057 1 97.31 391 ILE B N 1
ATOM 6054 C CA . ILE B 1 391 ? 20.062 25.062 0.642 1 97.31 391 ILE B CA 1
ATOM 6055 C C . ILE B 1 391 ? 21.344 25.812 0.289 1 97.31 391 ILE B C 1
ATOM 6057 O O . ILE B 1 391 ? 22.234 25.953 1.131 1 97.31 391 ILE B O 1
ATOM 6061 N N . ARG B 1 392 ? 21.406 26.328 -0.931 1 97.12 392 ARG B N 1
ATOM 6062 C CA . ARG B 1 392 ? 22.656 26.969 -1.344 1 97.12 392 ARG B CA 1
ATOM 6063 C C . ARG B 1 392 ? 22.375 28.266 -2.1 1 97.12 392 ARG B C 1
ATOM 6065 O O . ARG B 1 392 ? 21.438 28.328 -2.906 1 97.12 392 ARG B O 1
ATOM 6072 N N . VAL B 1 393 ? 23.172 29.266 -1.821 1 95.81 393 VAL B N 1
ATOM 6073 C CA . VAL B 1 393 ? 23.156 30.5 -2.607 1 95.81 393 VAL B CA 1
ATOM 6074 C C . VAL B 1 393 ? 24.172 30.391 -3.744 1 95.81 393 VAL B C 1
ATOM 6076 O O . VAL B 1 393 ? 25.359 30.188 -3.504 1 95.81 393 VAL B O 1
ATOM 6079 N N . PRO B 1 394 ? 23.641 30.484 -4.953 1 92.06 394 PRO B N 1
ATOM 6080 C CA . PRO B 1 394 ? 24.578 30.375 -6.078 1 92.06 394 PRO B CA 1
ATOM 6081 C C . PRO B 1 394 ? 25.719 31.375 -6.016 1 92.06 394 PRO B C 1
ATOM 6083 O O . PRO B 1 394 ? 25.516 32.5 -5.531 1 92.06 394 PRO B O 1
ATOM 6086 N N . SER B 1 395 ? 26.891 31 -6.52 1 85.69 395 SER B N 1
ATOM 6087 C CA . SER B 1 395 ? 28.031 31.906 -6.57 1 85.69 395 SER B CA 1
ATOM 6088 C C . SER B 1 395 ? 27.812 33 -7.602 1 85.69 395 SER B C 1
ATOM 6090 O O . SER B 1 395 ? 27.156 32.781 -8.625 1 85.69 395 SER B O 1
ATOM 6092 N N . ALA B 1 396 ? 27.938 34.344 -7.305 1 70.06 396 ALA B N 1
ATOM 6093 C CA . ALA B 1 396 ? 27.844 35.438 -8.266 1 70.06 396 ALA B CA 1
ATOM 6094 C C . ALA B 1 396 ? 28.625 35.125 -9.539 1 70.06 396 ALA B C 1
ATOM 6096 O O . ALA B 1 396 ? 29.688 34.5 -9.477 1 70.06 396 ALA B O 1
ATOM 6097 N N . PRO B 1 397 ? 27.859 35.25 -10.695 1 58.66 397 PRO B N 1
ATOM 6098 C CA . PRO B 1 397 ? 28.672 35.094 -11.906 1 58.66 397 PRO B CA 1
ATOM 6099 C C . PRO B 1 397 ? 29.938 35.938 -11.859 1 58.66 397 PRO B C 1
ATOM 6101 O O . PRO B 1 397 ? 29.969 37 -11.219 1 58.66 397 PRO B O 1
ATOM 6104 N N . PRO B 1 398 ? 31.094 35.344 -12.133 1 46.97 398 PRO B N 1
ATOM 6105 C CA . PRO B 1 398 ? 32.281 36.219 -12.203 1 46.97 398 PRO B CA 1
ATOM 6106 C C . PRO B 1 398 ? 32 37.5 -12.945 1 46.97 398 PRO B C 1
ATOM 6108 O O . PRO B 1 398 ? 31.266 37.531 -13.93 1 46.97 398 PRO B O 1
ATOM 6111 N N . HIS B 1 399 ? 31.781 38.562 -12.227 1 41.22 399 HIS B N 1
ATOM 6112 C CA . HIS B 1 399 ? 31.781 39.812 -12.945 1 41.22 399 HIS B CA 1
ATOM 6113 C C . HIS B 1 399 ? 32.844 39.844 -14.039 1 41.22 399 HIS B C 1
ATOM 6115 O O . HIS B 1 399 ? 34 39.531 -13.789 1 41.22 399 HIS B O 1
ATOM 6121 N N . THR B 1 400 ? 32.5 39.438 -15.242 1 36.06 400 THR B N 1
ATOM 6122 C CA . THR B 1 400 ? 33.406 39.875 -16.281 1 36.06 400 THR B CA 1
ATOM 6123 C C . THR B 1 400 ? 33.812 41.344 -16.078 1 36.06 400 THR B C 1
ATOM 6125 O O . THR B 1 400 ? 32.969 42.25 -16.109 1 36.06 400 THR B O 1
ATOM 6128 N N . THR B 1 401 ? 34.844 41.562 -15.273 1 31.67 401 THR B N 1
ATOM 6129 C CA . THR B 1 401 ? 35.562 42.781 -15.609 1 31.67 401 THR B CA 1
ATOM 6130 C C . THR B 1 401 ? 36 42.781 -17.078 1 31.67 401 THR B C 1
ATOM 6132 O O . THR B 1 401 ? 36.469 41.75 -17.578 1 31.67 401 THR B O 1
#

Radius of gyration: 41.01 Å; Cα contacts (8 Å, |Δi|>4): 1745; chains: 2; bounding box: 86×126×113 Å

Nearest PDB structures (foldseek):
  3pu9-assembly1_B  TM=8.477E-01  e=4.791E-13  Sphaerobacter thermophilus DSM 20745
  9ce0-assembly1_B  TM=3.081E-01  e=8.294E-07  Escherichia coli
  9ce0-assembly1_A  TM=3.124E-01  e=1.377E-06  Escherichia coli
  9bkv-assembly1_B  TM=2.934E-01  e=1.725E-06  Escherichia coli
  9bkv-assembly1_A  TM=3.110E-01  e=8.836E-06  Escherichia coli

pLDDT: mean 85.4, std 15.43, range [24.28, 98.25]

InterPro domains:
  IPR000014 PAS domain [PF13426] (30-133)
  IPR000014 PAS domain [SM00091] (20-86)
  IPR000014 PAS domain [TIGR00229] (25-142)
  IPR000014 PAS domain [cd00130] (29-131)
  IPR001932 PPM-type phosphatase-like domain [PF07228] (206-393)
  IPR001932 PPM-type phosphatase-like domain [PS51746] (179-393)
  IPR001932 PPM-type phosphatase-like domain [SM00331] (178-393)
  IPR035965 PAS domain superfamily [SSF55785] (22-121)
  IPR036457 PPM-type phosphatase-like domain superfamily [G3DSA:3.60.40.10] (141-393)
  IPR036457 PPM-type phosphatase-like domain superfamily [SSF81606] (188-393)
  IPR052016 Bacterial Sigma Factor Regulator [PTHR43156] (138-394)

Sequence (802 aa):
MTDSLSSRSDGVGPVLVPDDDAEDLYERAPCGYLSTTRTGTIVRVNQTLLEWLGAEREDLLGKPFTDLLSAGGRIYHETHYRPMLSLHGTVREIALDFVRQDATRLPVLVNSRVVVPSDGGEEVIRTSVLDATHRREYEQELLRARRRAEESEAKSAELARTLQSSLIPPGLPTIEGVELGATYRPAGDGAQVGGDFYDVFETERHDWIVVVGDVRGKGARAATITALVRYSIRAAAIRQQRPCDILADLNAVLLRHETERFCTVVCCRVRVEDDGTVRVTIASGGHPPAVLVGPEQAEAVDVAGTLIGVVEEPSLTDVEVRLGPGEGLFCYTDGLTEARRGRSMLGVEGLLDLLFTHRALPANELTDAVVDDVMAYQGSRPRDDIAAVHIRVPSAPPHTTMTDSLSSRSDGVGPVLVPDDDAEDLYERAPCGYLSTTRTGTIVRVNQTLLEWLGAEREDLLGKPFTDLLSAGGRIYHETHYRPMLSLHGTVREIALDFVRQDATRLPVLVNSRVVVPSDGGEEVIRTSVLDATHRREYEQELLRARRRAEESEAKSAELARTLQSSLIPPGLPTIEGVELGATYRPAGDGAQVGGDFYDVFETERHDWIVVVGDVRGKGARAATITALVRYSIRAAAIRQQRPCDILADLNAVLLRHETERFCTVVCCRVRVEDDGTVRVTIASGGHPPAVLVGPEQAEAVDVAGTLIGVVEEPSLTDVEVRLGPGEGLFCYTDGLTEARRGRSMLGVEGLLDLLFTHRALPANELTDAVVDDVMAYQGSRPRDDIAAVHIRVPSAPPHTT

Secondary structure (DSSP, 8-state):
---------------------HHHHHHT-SSEEEEEETT-BEEEE-HHHHHHHT--HHHHTTSBGGGGB-HHHHHHIIIIIHHHHHHHSEEEEEEEEEEPTTS-EEEEEEEEEEE--TTS---EEEEEEEE-HHHHHHHHHHHHHHHHHHHHHHHHHHHHHHHHHHHS-SSPPPBTTBEEEEEEE-STTS-S--SEEEEEEEEETTEEEEEEEEESS-SHHHHHHHHHHHHHHHHHTTT--SHHHHHHHHHHHHHHTT-S--EEEEEEEEEE-TTS-EEEEEEEEBPPPEEEE-SS-EEEE---BPPBTT-SS--B-EEEEEE-TT-EEEEE-HHHHT-EETTEE-HHHHHHHHHHHTTTS-HHHHHHHHHHHHHHHTTSS-SS-EEEEEEEPPP------/---------------------HHHHHHT-SSEEEEEETT-BEEEE-HHHHHHHT--HHHHTTSBGGGGB-HHHHHHIIIIIHHHHHHHSEEEEEEEEEEPTTS-EEEEEEEEEEE--TTS---EEEEEEEE-HHHHHHHHHHHHHHHHHHHHHHHHHHHHHHHHHHHS-SSPPPBTTBEEEEEEE-STTS-S--SEEEEEEEEETTEEEEEEEEESS-SHHHHHHHHHHHHHHHHHTTT--SHHHHHHHHHHHHHHTT-S--EEEEEEEEEE-TTS-EEEEEEEEBPPPEEEE-SS-EEEE---BPPBTTSSS--B-EEEEEE-TT-EEEEE-HHHHT-EETTEE-HHHHHHHHHHHTTTS-HHHHHHHHHHHHHHHTTSS-SS-EEEEEEEPPP------

Solvent-accessible surface area (backbone atoms only — not comparable to full-atom values): 41139 Å² total; per-residue (Å²): 139,86,81,79,80,76,78,76,74,75,69,76,63,77,75,73,66,68,87,69,55,36,59,58,53,49,31,66,30,101,39,22,38,37,28,21,38,83,86,32,33,25,70,44,69,24,52,38,35,27,61,72,30,64,47,55,70,78,76,46,52,71,34,53,57,60,72,36,34,34,76,67,31,40,52,44,37,64,71,44,50,51,53,41,30,70,70,65,39,40,43,73,72,42,78,38,34,35,45,26,70,85,70,46,77,41,42,27,30,35,34,36,34,63,40,70,46,91,87,70,53,72,52,30,31,42,32,40,36,35,86,28,53,67,57,52,51,49,50,51,51,33,51,51,28,41,50,49,20,51,52,28,40,52,50,26,50,49,41,50,52,22,52,48,52,44,38,33,63,95,63,81,74,88,47,88,76,44,35,66,12,67,50,77,42,56,25,62,87,54,80,49,48,48,16,50,28,41,46,68,49,68,72,48,92,69,29,33,40,41,34,41,33,38,26,56,60,62,30,45,67,16,36,34,50,30,30,40,52,56,26,16,42,55,29,29,44,74,79,35,85,48,42,32,54,25,51,49,50,42,25,54,42,38,57,61,64,75,48,95,48,38,33,24,29,34,33,31,36,40,33,66,44,93,86,68,33,34,41,34,38,37,15,21,20,52,34,69,58,35,31,39,38,37,93,88,49,49,45,72,46,87,53,62,26,39,50,32,30,76,56,92,78,61,58,59,40,71,46,78,46,76,36,46,67,47,18,29,41,38,38,55,40,66,33,60,29,62,29,39,47,87,92,44,58,47,31,66,67,44,50,37,51,45,50,47,74,41,50,86,46,57,31,44,56,28,47,50,52,45,51,49,52,44,31,63,54,36,71,69,53,43,88,41,39,31,29,38,40,28,42,25,28,61,60,72,72,76,72,79,122,138,84,81,76,77,74,73,76,69,74,67,77,62,79,74,74,64,67,88,70,55,35,59,59,52,51,30,66,31,100,39,22,39,36,29,21,39,82,89,32,34,24,71,46,69,22,52,37,35,26,60,73,30,64,47,55,71,78,75,46,52,71,33,55,58,59,72,36,33,33,76,69,31,39,53,44,37,67,70,44,50,51,53,40,29,71,72,67,38,40,43,73,70,42,77,39,34,35,47,28,71,86,70,45,77,43,43,26,31,35,33,38,34,64,40,70,46,91,84,69,52,74,54,31,32,42,32,40,36,37,85,28,52,67,58,51,50,49,51,52,51,32,51,51,30,41,51,49,19,51,52,27,40,53,50,26,51,49,42,47,51,25,52,46,52,42,38,32,61,95,64,82,74,90,48,89,75,44,37,67,12,67,51,76,44,57,24,62,87,53,79,50,48,48,16,52,27,42,46,67,49,68,72,49,94,70,28,32,39,41,36,41,34,38,26,56,60,63,31,43,68,16,36,35,51,31,30,39,51,55,27,15,43,55,29,30,43,75,77,35,84,50,42,31,54,26,50,50,50,41,24,54,42,38,58,60,65,74,50,95,48,37,33,24,27,35,32,32,36,41,34,67,44,92,88,67,32,34,42,35,38,36,15,21,19,53,34,68,60,33,31,38,37,39,93,87,48,48,45,74,46,86,54,62,27,39,51,32,30,77,55,92,76,63,57,59,41,71,47,79,46,76,37,45,66,46,16,31,42,38,40,54,41,65,32,59,30,63,30,40,47,88,93,45,57,46,30,66,67,46,50,37,52,46,49,48,75,38,48,84,46,56,30,44,57,28,47,49,51,45,52,51,51,46,31,61,55,36,71,69,53,42,87,42,39,32,29,37,41,28,43,23,26,60,60,72,73,76,72,81,121

Foldseek 3Di:
DPPPPPPPPVPPPPPPPDVPPPQVCQQPPLWWKWKAALVQFTADTHNNVCVVQVHDPVVRHGDGPLLQFDPVQNVCCVPPVNVCCVVVQKDFQDWTWGAHPVRDTFIWTKIWGWDQDPVRDGIMIMIIIGGCPVVVVVVVVVVVVVVVVVVVVVVLVVVLVVLVCLFEPPDDDDQPQKFKAKDKDAFDPSNKAFLWGWDWDAQDDQKIKIKTKGKPDIHDVSSVVSSVLVVQLVVLVNPDPAVQSSLLSSLVVLLVVPDPMWMKMKMWMWGQDPVSKIKIKIKIAPFFFKWKAALVFIHGDDFDWHIGNPDNDIDMDIDMDMADALMKIKGKHCLQQQADDVPDTCHPVNLRVLCHVLSNDGNRVSVVSSVVVSCVRRPNGRNHIMIMMMMHRHHPDPPPD/DPPPPPPCPVPPPPPPPPVPPPQVCQQPPLWWKWKAALVQFTADTHNNVCVVQVHDPVVRHGDGPCLQFDPVQNVCCVPPVNVCCVVVQKDFQDWTWGAHPVRDTFIWTKIWGWDQDPVRDGIMIMIIIGGCVVVVVVVVVVVVVVVVVVVVVVVLVVVLVVLVCLFEPPDDDDQPQKFKAKDKDAFDPSNKAFLWGWDWDAQDDQKIKIKTKHKPDIHDVSSVVSSLLVVQLVVLVNPDPAPQSSLLSSLVVLLVVPDPMWMKMKMWMWGQDPVSKIKIKIKIAPFFFKWKAALVFIHGDDFDWHIGNPDNDIDMDIDMDMADALMKIKGKHCLQQQADDVPDTCHPVNLRVLCHVLSNDGNRVSNVSSVVVSCVRRPNGRNHIMIMMMMHRHHPDPPPD